Protein AF-0000000084847807 (afdb_homodimer)

pLDDT: mean 95.28, std 9.56, range [23.84, 98.94]

Sequence (864 aa):
MSSTANNNQDRSNLIPFSSRLREGRALALDVWTIYNALNLPPDCINLGQGYMNFAPPKWITEAAEQALNSVAPNHYSHPRGRIRLREAIKNFYDPLFNRSLNVDSEILITSGANEGMYSVLTAFLEQGDEVILFEPFFDQYLPSVTFNGGKPVYVPLHPPASHIKKPTSDDWTIDMDELRRAVTPRTKIIIVNTPHNPVGKVFTRKELQGIANIAEEFNLLVMSDEVYDSLVFDNKEHVRMANLPGMWDRTVTVGSAGKAFAATGWRIGWLIGPKNLIQPTLAATTRIVFCSVSPLQEAAAAGLEQANQRNFFQIQRNEYTERRTVLTDVFDKLGLRYTLPEGSYFILLDISNVEFPEDYPFPESVMGRGRDFRACWFMAMEIGVSSIPVSEFYCEEHANLGEAYARFAFCKDVDNLKAAAERFQKIKKYIKMSSTANNNQDRSNLIPFSSRLREGRALALDVWTIYNALNLPPDCINLGQGYMNFAPPKWITEAAEQALNSVAPNHYSHPRGRIRLREAIKNFYDPLFNRSLNVDSEILITSGANEGMYSVLTAFLEQGDEVILFEPFFDQYLPSVTFNGGKPVYVPLHPPASHIKKPTSDDWTIDMDELRRAVTPRTKIIIVNTPHNPVGKVFTRKELQGIANIAEEFNLLVMSDEVYDSLVFDNKEHVRMANLPGMWDRTVTVGSAGKAFAATGWRIGWLIGPKNLIQPTLAATTRIVFCSVSPLQEAAAAGLEQANQRNFFQIQRNEYTERRTVLTDVFDKLGLRYTLPEGSYFILLDISNVEFPEDYPFPESVMGRGRDFRACWFMAMEIGVSSIPVSEFYCEEHANLGEAYARFAFCKDVDNLKAAAERFQKIKKYIK

Solvent-accessible surface area (backbone atoms only — not comparable to full-atom values): 43338 Å² total; per-residue (Å²): 134,80,79,79,72,76,73,81,63,68,57,71,61,64,64,70,63,19,66,44,43,62,74,26,56,42,78,51,88,44,70,69,66,64,66,25,68,87,70,43,58,87,81,38,42,76,21,40,58,89,65,54,79,52,58,44,57,65,77,28,48,51,37,26,47,55,27,58,74,39,44,69,32,32,24,70,43,53,49,55,35,52,64,64,30,37,49,24,49,34,69,59,40,21,75,77,55,72,46,84,64,45,62,88,42,24,43,36,39,22,38,13,42,52,27,41,54,33,15,45,38,52,22,43,35,41,79,64,25,23,31,40,40,47,28,58,33,57,70,57,52,56,30,30,37,30,66,34,34,26,36,84,40,83,40,62,49,41,70,58,58,85,83,54,72,77,34,40,18,76,46,43,37,77,52,66,65,60,50,58,68,68,57,53,97,46,45,43,37,37,52,43,56,38,26,16,55,58,52,1,23,52,56,46,64,68,60,50,48,55,53,46,51,51,30,61,75,65,59,28,38,34,42,35,39,28,45,29,57,72,30,55,38,93,84,56,64,84,64,57,68,48,63,40,91,87,24,39,66,38,26,40,36,34,29,31,47,16,70,69,45,43,25,48,6,57,26,38,12,32,39,40,31,40,45,67,59,38,51,51,22,48,37,34,37,38,43,39,40,37,36,31,48,24,25,58,37,48,10,51,18,49,41,48,65,43,28,71,85,62,44,42,56,63,52,48,37,54,53,44,50,51,30,43,44,49,50,49,49,46,34,54,74,70,69,51,44,41,32,46,43,36,10,45,51,29,31,33,35,52,49,71,50,56,58,74,66,92,80,55,88,70,57,76,87,40,57,93,56,48,65,15,38,47,51,34,50,47,35,22,70,76,36,30,40,33,39,35,39,36,22,74,25,36,56,82,91,50,19,75,78,24,29,38,25,34,33,36,31,39,53,48,53,62,69,59,43,50,53,44,35,60,34,51,59,56,46,65,81,30,47,118,133,78,79,79,72,76,74,82,63,67,58,71,61,63,63,70,63,20,68,44,42,62,74,26,56,43,78,52,88,46,70,67,65,64,66,25,67,87,71,44,59,87,80,39,41,76,21,42,59,89,63,56,79,52,58,42,56,64,76,27,49,50,35,25,46,55,27,58,74,38,44,67,33,30,24,69,43,53,48,53,35,51,65,64,30,37,48,23,48,34,67,60,39,20,76,79,56,72,45,86,63,44,62,88,42,23,42,37,41,23,38,14,43,52,25,40,54,33,16,44,38,53,22,42,34,41,78,64,25,24,31,39,39,46,30,58,33,57,69,58,54,57,30,30,38,29,64,36,35,26,36,82,40,82,41,62,49,40,70,58,58,85,83,53,71,76,36,40,18,76,46,44,38,75,52,67,67,60,50,57,67,68,56,52,96,47,44,44,37,37,51,45,57,38,25,16,55,58,52,1,23,53,56,47,65,67,58,50,48,54,52,46,51,52,28,61,74,65,62,29,38,34,41,35,39,29,46,29,58,72,30,52,39,94,84,54,65,81,64,58,68,47,62,42,89,86,24,40,66,37,25,42,36,34,30,30,46,17,69,70,46,44,25,49,6,58,28,37,12,34,38,40,30,38,46,67,59,38,50,51,22,48,37,35,36,37,42,39,39,37,37,31,46,25,25,59,38,48,10,51,18,48,40,48,65,42,29,71,85,64,44,40,56,62,52,49,36,52,52,45,51,52,31,44,45,48,50,50,49,44,33,54,75,68,68,49,46,40,33,46,44,36,9,45,51,28,32,33,35,53,49,72,51,56,57,75,65,91,81,55,88,71,57,76,88,41,57,94,56,50,66,15,40,47,52,36,51,49,36,24,70,76,37,30,40,32,39,34,38,37,23,73,25,35,56,81,92,50,19,76,77,24,28,38,25,34,32,34,32,39,51,49,52,61,69,60,43,50,51,42,36,58,34,51,59,56,47,65,81,31,47,117

Secondary structure (DSSP, 8-state):
----------GGGSSPPPHHHHHTT-SS--HHHHT-GGGS-TT-EE-SS-S-SSPPPHHHHHHHHHHHTSSGGGSPPPTT--HHHHHHHHHHHHHHHTS---TTTSEEEESHHHHHHHHHHHHHPPTT-EEEEEES--TTHHHHHHHTT-EEEEEEPBPPPTT-SS-BGGGSB--HHHHHHH--TTEEEEEEESS-TTT-----HHHHHHHHHHHHHTT-EEEEE-TTTT-B-TT-----GGGSTT-GGGEEEEEEHHHHHT-GGG--EEEE--HHHHHHHHHHHHHHTSS--SHHHHHHHHHHHHHTTTTHHHHHHHHHHHHHHHHHHHHHHTT--EEB-SBTTEEEEE-TTB---TT----GGGTTS-HHHHHHHHHHHHT-EE-EEGGGGS-GGGHHHHTTEEEEE--S-HHHHHHHHHHHGGGGGGB-/----------GGGSSPPPHHHHHTT-SS--HHHHT-GGGS-TT-EE-SS-S-SSPPPHHHHHHHHHHHTSSGGGSPPPTT--HHHHHHHHHHHHHHHTS---TTTSEEEESHHHHHHHHHHHHHPPTT-EEEEEES--TTHHHHHHHTT-EEEEEEPBPPPTT-SS-BGGGSB--HHHHHHH--TTEEEEEEESS-TTT-----HHHHHHHHHHHHHTT-EEEEE-TTTT-B-TT-----GGGSTT-GGGEEEEEEHHHHHT-GGG--EEEE--HHHHHHHHHHHHHHTSS--SHHHHHHHHHHHHHTTTTHHHHHHHHHHHHHHHHHHHHHHTT--EEB-SBTTEEEEE-TTB---TT----GGGTTS-HHHHHHHHHHHHT-EE-EEGGGGS-GGGHHHHTTEEEEE--S-HHHHHHHHHHHGGGGGGB-

Foldseek 3Di:
DPPPPPVPPPPVPPDPDDCLCVQLVVPADALCNCQPCVNFPVLFQEQADFFEPDDFDPLLVVLLVVLVPDDVLQDDDQQQAHQLLLVLCQVLCCVVLVHRADSVFFKGKAQALLRLVLLLLLLWDDAAAEEEAEPLADSSVRSSQSVNNYHYFYFYFAAADPVPLAAALQSGHGDLVSVLVSDDLRHAEYEAEPVGPPSLDHDDPVRLVSVVVSCVVSVHAYEYECQFQLFFADPDHRDDSCNPPPRQQRYKYKYGLCQVGSNVVQRIIMIGGGRVSVVSSSVRRCVVPVHYNRSSSSSSSSCSNCCVVVVPSVVVNVQLVLLLCLQVVLCVVLSWHWHHRRTDFKIKTQCQFFADDPPPPDDPSQPPAALQSVSQSCCCHQLSYHWGQSLSSDPPVCSNSRSRITMGGSSYHNVSSNVSSVSCNRSSVGGD/DPPPPPVPPPPVPPDDDDCLCVQLVVPADALCNCQPCVNFPVLFQEQADAFEPDDFDPLLVVLLVVLVVDDVLQDDDQQQAHQLLLVLCQVLCCVVLVHRADSVFFKGKAQALLRLVLLLLLLWDDAAAEEEAEPLADSSVRSSQSVNNYHYFYFYFAAADPVPLAAALQSGHGDLVSVLVSDDLRHAEYEAEPVGPPSLDHDDPVRLVSVVVSCVVNVHAYEYECQFQLFFADPDHRDDSCNPPPRQQRYKYKYGLCQVGSNVVQRIIMIGGGRVSVVSSSVRRCVVPVHYNRSSSSSSSSCSNCCVVVVPSVVVNVQLVLLLCLQVVLCVVLSWHWHHRRTDFKIKTFCQFFADDPPPPDDPSQPPAAQQSVSQSCCCHQLSYHWGQSLSSDPPVCSNSRSRITMGGSSYHNVSSNVSSVSCNRSSVGGD

InterPro domains:
  IPR004838 Aminotransferases, class-I, pyridoxal-phosphate-binding site [PS00105] (256-269)
  IPR004839 Aminotransferase, class I/classII, large domain [PF00155] (43-423)
  IPR015421 Pyridoxal phosphate-dependent transferase, major domain [G3DSA:3.40.640.10] (62-315)
  IPR015422 Pyridoxal phosphate-dependent transferase, small domain [G3DSA:3.90.1150.10] (30-431)
  IPR015424 Pyridoxal phosphate-dependent transferase [SSF53383] (36-427)
  IPR051326 Kynurenine--oxoglutarate transaminase [PTHR43807] (27-429)

Structure (mmCIF, N/CA/C/O backbone):
data_AF-0000000084847807-model_v1
#
loop_
_entity.id
_entity.type
_entity.pdbx_description
1 polymer 'Aminotransferase class I/classII large domain-containing protein'
#
loop_
_atom_site.group_PDB
_atom_site.id
_atom_site.type_symbol
_atom_site.label_atom_id
_atom_site.label_alt_id
_atom_site.label_comp_id
_atom_site.label_asym_id
_atom_site.label_entity_id
_atom_site.label_seq_id
_atom_site.pdbx_PDB_ins_code
_atom_site.Cartn_x
_atom_site.Cartn_y
_atom_site.Cartn_z
_atom_site.occupancy
_atom_site.B_iso_or_equiv
_atom_site.auth_seq_id
_atom_site.auth_comp_id
_atom_site.auth_asym_id
_atom_site.auth_atom_id
_atom_site.pdbx_PDB_model_num
ATOM 1 N N . MET A 1 1 ? -44 29.891 -11.562 1 24.33 1 MET A N 1
ATOM 2 C CA . MET A 1 1 ? -44.312 28.578 -11 1 24.33 1 MET A CA 1
ATOM 3 C C . MET A 1 1 ? -43.281 27.547 -11.461 1 24.33 1 MET A C 1
ATOM 5 O O . MET A 1 1 ? -43.469 26.922 -12.523 1 24.33 1 MET A O 1
ATOM 9 N N . SER A 1 2 ? -42.031 27.859 -11.43 1 27.48 2 SER A N 1
ATOM 10 C CA . SER A 1 2 ? -40.875 27.203 -12.031 1 27.48 2 SER A CA 1
ATOM 11 C C . SER A 1 2 ? -40.719 25.781 -11.531 1 27.48 2 SER A C 1
ATOM 13 O O . SER A 1 2 ? -40.812 25.516 -10.336 1 27.48 2 SER A O 1
ATOM 15 N N . SER A 1 3 ? -41.156 24.719 -12.312 1 28.7 3 SER A N 1
ATOM 16 C CA . SER A 1 3 ? -41.25 23.281 -12.055 1 28.7 3 SER A CA 1
ATOM 17 C C . SER A 1 3 ? -39.969 22.75 -11.414 1 28.7 3 SER A C 1
ATOM 19 O O . SER A 1 3 ? -38.875 23 -11.914 1 28.7 3 SER A O 1
ATOM 21 N N . THR A 1 4 ? -39.844 22.594 -10.023 1 25.53 4 THR A N 1
ATOM 22 C CA . THR A 1 4 ? -38.938 21.797 -9.227 1 25.53 4 THR A CA 1
ATOM 23 C C . THR A 1 4 ? -38.75 20.406 -9.852 1 25.53 4 THR A C 1
ATOM 25 O O . THR A 1 4 ? -39.594 19.531 -9.68 1 25.53 4 THR A O 1
ATOM 28 N N . ALA A 1 5 ? -38.5 20.328 -11.227 1 32.69 5 ALA A N 1
ATOM 29 C CA . ALA A 1 5 ? -38.125 19.031 -11.773 1 32.69 5 ALA A CA 1
ATOM 30 C C . ALA A 1 5 ? -37.344 18.203 -10.766 1 32.69 5 ALA A C 1
ATOM 32 O O . ALA A 1 5 ? -36.25 18.609 -10.336 1 32.69 5 ALA A O 1
ATOM 33 N N . ASN A 1 6 ? -37.875 17.484 -9.742 1 35.97 6 ASN A N 1
ATOM 34 C CA . ASN A 1 6 ? -37.5 16.344 -8.93 1 35.97 6 ASN A CA 1
ATOM 35 C C . ASN A 1 6 ? -36.469 15.461 -9.633 1 35.97 6 ASN A C 1
ATOM 37 O O . ASN A 1 6 ? -36.844 14.57 -10.398 1 35.97 6 ASN A O 1
ATOM 41 N N . ASN A 1 7 ? -35.5 15.906 -10.344 1 41.59 7 ASN A N 1
ATOM 42 C CA . ASN A 1 7 ? -34.656 15.164 -11.281 1 41.59 7 ASN A CA 1
ATOM 43 C C . ASN A 1 7 ? -34.188 13.836 -10.688 1 41.59 7 ASN A C 1
ATOM 45 O O . ASN A 1 7 ? -33.469 13.812 -9.695 1 41.59 7 ASN A O 1
ATOM 49 N N . ASN A 1 8 ? -34.938 12.711 -10.742 1 50.25 8 ASN A N 1
ATOM 50 C CA . ASN A 1 8 ? -34.844 11.273 -10.539 1 50.25 8 ASN A CA 1
ATOM 51 C C . ASN A 1 8 ? -33.469 10.742 -10.938 1 50.25 8 ASN A C 1
ATOM 53 O O . ASN A 1 8 ? -33.312 10.109 -11.984 1 50.25 8 ASN A O 1
ATOM 57 N N . GLN A 1 9 ? -32.438 11.508 -10.875 1 61.62 9 GLN A N 1
ATOM 58 C CA . GLN A 1 9 ? -31.109 11.055 -11.266 1 61.62 9 GLN A CA 1
ATOM 59 C C . GLN A 1 9 ? -30.719 9.789 -10.508 1 61.62 9 GLN A C 1
ATOM 61 O O . GLN A 1 9 ? -30.984 9.672 -9.305 1 61.62 9 GLN A O 1
ATOM 66 N N . ASP A 1 10 ? -30.547 8.734 -11.219 1 78.06 10 ASP A N 1
ATOM 67 C CA . ASP A 1 10 ? -30 7.496 -10.672 1 78.06 10 ASP A CA 1
ATOM 68 C C . ASP A 1 10 ? -28.781 7.777 -9.797 1 78.06 10 ASP A C 1
ATOM 70 O O . ASP A 1 10 ? -27.688 8.062 -10.305 1 78.06 10 ASP A O 1
ATOM 74 N N . ARG A 1 11 ? -29 7.926 -8.516 1 86.19 11 ARG A N 1
ATOM 75 C CA . ARG A 1 11 ? -27.969 8.32 -7.57 1 86.19 11 ARG A CA 1
ATOM 76 C C . ARG A 1 11 ? -27.047 7.148 -7.242 1 86.19 11 ARG A C 1
ATOM 78 O O . ARG A 1 11 ? -26.109 7.289 -6.457 1 86.19 11 ARG A O 1
ATOM 85 N N . SER A 1 12 ? -27.312 5.98 -7.895 1 83.94 12 SER A N 1
ATOM 86 C CA . SER A 1 12 ? -26.5 4.797 -7.637 1 83.94 12 SER A CA 1
ATOM 87 C C . SER A 1 12 ? -25.25 4.793 -8.5 1 83.94 12 SER A C 1
ATOM 89 O O . SER A 1 12 ? -24.391 3.922 -8.344 1 83.94 12 SER A O 1
ATOM 91 N N . ASN A 1 13 ? -25.141 5.707 -9.352 1 87 13 ASN A N 1
ATOM 92 C CA . ASN A 1 13 ? -23.969 5.82 -10.227 1 87 13 ASN A CA 1
ATOM 93 C C . ASN A 1 13 ? -23.703 7.27 -10.625 1 87 13 ASN A C 1
ATOM 95 O O . ASN A 1 13 ? -23.594 7.578 -11.812 1 87 13 ASN A O 1
ATOM 99 N N . LEU A 1 14 ? -23.547 8.078 -9.648 1 90.56 14 LEU A N 1
ATOM 100 C CA . LEU A 1 14 ? -23.406 9.516 -9.859 1 90.56 14 LEU A CA 1
ATOM 101 C C . LEU A 1 14 ? -22.062 9.828 -10.531 1 90.56 14 LEU A C 1
ATOM 103 O O . LEU A 1 14 ? -22 10.703 -11.398 1 90.56 14 LEU A O 1
ATOM 107 N N . ILE A 1 15 ? -21.031 9.102 -10.133 1 92.5 15 ILE A N 1
ATOM 108 C CA . ILE A 1 15 ? -19.672 9.391 -10.602 1 92.5 15 ILE A CA 1
ATOM 109 C C . ILE A 1 15 ? -19.125 8.18 -11.359 1 92.5 15 ILE A C 1
ATOM 111 O O . ILE A 1 15 ? -18.922 7.117 -10.781 1 92.5 15 ILE A O 1
ATOM 115 N N . PRO A 1 16 ? -18.953 8.32 -12.641 1 93.31 16 PRO A N 1
ATOM 116 C CA . PRO A 1 16 ? -18.391 7.191 -13.375 1 93.31 16 PRO A CA 1
ATOM 117 C C . PRO A 1 16 ? -16.969 6.859 -12.945 1 93.31 16 PRO A C 1
ATOM 119 O O . PRO A 1 16 ? -16.172 7.766 -12.672 1 93.31 16 PRO A O 1
ATOM 122 N N . PHE A 1 17 ? -16.641 5.598 -12.797 1 94.25 17 PHE A N 1
ATOM 123 C CA . PHE A 1 17 ? -15.281 5.199 -12.477 1 94.25 17 PHE A CA 1
ATOM 124 C C . PHE A 1 17 ? -14.391 5.281 -13.719 1 94.25 17 PHE A C 1
ATOM 126 O O . PHE A 1 17 ? -14.891 5.43 -14.836 1 94.25 17 PHE A O 1
ATOM 133 N N . SER A 1 18 ? -13.133 5.242 -13.531 1 94.81 18 SER A N 1
ATOM 134 C CA . SER A 1 18 ? -12.117 5.434 -14.555 1 94.81 18 SER A CA 1
ATOM 135 C C . SER A 1 18 ? -12.133 4.293 -15.57 1 94.81 18 SER A C 1
ATOM 137 O O . SER A 1 18 ? -12.359 3.137 -15.203 1 94.81 18 SER A O 1
ATOM 139 N N . SER A 1 19 ? -11.789 4.527 -16.812 1 93.56 19 SER A N 1
ATOM 140 C CA . SER A 1 19 ? -11.711 3.549 -17.891 1 93.56 19 SER A CA 1
ATOM 141 C C . SER A 1 19 ? -10.617 2.518 -17.625 1 93.56 19 SER A C 1
ATOM 143 O O . SER A 1 19 ? -10.688 1.391 -18.125 1 93.56 19 SER A O 1
ATOM 145 N N . ARG A 1 20 ? -9.625 2.881 -16.828 1 92 20 ARG A N 1
ATOM 146 C CA . ARG A 1 20 ? -8.508 1.971 -16.594 1 92 20 ARG A CA 1
ATOM 147 C C . ARG A 1 20 ? -8.961 0.729 -15.836 1 92 20 ARG A C 1
ATOM 149 O O . ARG A 1 20 ? -8.336 -0.329 -15.93 1 92 20 ARG A O 1
ATOM 156 N N . LEU A 1 21 ? -10.062 0.876 -15.047 1 91.25 21 LEU A N 1
ATOM 157 C CA . LEU A 1 21 ? -10.586 -0.295 -14.352 1 91.25 21 LEU A CA 1
ATOM 158 C C . LEU A 1 21 ? -11.125 -1.323 -15.336 1 91.25 21 LEU A C 1
ATOM 160 O O . LEU A 1 21 ? -11.016 -2.529 -15.102 1 91.25 21 LEU A O 1
ATOM 164 N N . ARG A 1 22 ? -11.695 -0.838 -16.391 1 87.31 22 ARG A N 1
ATOM 165 C CA . ARG A 1 22 ? -12.172 -1.717 -17.453 1 87.31 22 ARG A CA 1
ATOM 166 C C . ARG A 1 22 ? -11.016 -2.316 -18.234 1 87.31 22 ARG A C 1
ATOM 168 O O . ARG A 1 22 ? -10.984 -3.523 -18.484 1 87.31 22 ARG A O 1
ATOM 175 N N . GLU A 1 23 ? -10.086 -1.488 -18.562 1 85.81 23 GLU A N 1
ATOM 176 C CA . GLU A 1 23 ? -8.93 -1.918 -19.328 1 85.81 23 GLU A CA 1
ATOM 177 C C . GLU A 1 23 ? -8.117 -2.967 -18.578 1 85.81 23 GLU A C 1
ATOM 179 O O . GLU A 1 23 ? -7.555 -3.879 -19.188 1 85.81 23 GLU A O 1
ATOM 184 N N . GLY A 1 24 ? -8.141 -2.838 -17.328 1 85.19 24 GLY A N 1
ATOM 185 C CA . GLY A 1 24 ? -7.406 -3.773 -16.5 1 85.19 24 GLY A CA 1
ATOM 186 C C . GLY A 1 24 ? -8.227 -4.984 -16.094 1 85.19 24 GLY A C 1
ATOM 187 O O . GLY A 1 24 ? -7.766 -5.82 -15.312 1 85.19 24 GLY A O 1
ATOM 188 N N . ARG A 1 25 ? -9.461 -5.113 -16.516 1 82.31 25 ARG A N 1
ATOM 189 C CA . ARG A 1 25 ? -10.383 -6.184 -16.156 1 82.31 25 ARG A CA 1
ATOM 190 C C . ARG A 1 25 ? -10.547 -6.285 -14.648 1 82.31 25 ARG A C 1
ATOM 192 O O . ARG A 1 25 ? -10.641 -7.383 -14.102 1 82.31 25 ARG A O 1
ATOM 199 N N . ALA A 1 26 ? -10.578 -5.129 -14.07 1 81.19 26 ALA A N 1
ATOM 200 C CA . ALA A 1 26 ? -10.531 -5.113 -12.617 1 81.19 26 ALA A CA 1
ATOM 201 C C . ALA A 1 26 ? -11.938 -5.191 -12.023 1 81.19 26 ALA A C 1
ATOM 203 O O . ALA A 1 26 ? -12.094 -5.445 -10.82 1 81.19 26 ALA A O 1
ATOM 204 N N . LEU A 1 27 ? -12.953 -5.066 -12.859 1 79.94 27 LEU A N 1
ATOM 205 C CA . LEU A 1 27 ? -14.32 -5.074 -12.367 1 79.94 27 LEU A CA 1
ATOM 206 C C . LEU A 1 27 ? -14.977 -6.43 -12.602 1 79.94 27 LEU A C 1
ATOM 208 O O . LEU A 1 27 ? -16.047 -6.707 -12.062 1 79.94 27 LEU A O 1
ATOM 212 N N . ALA A 1 28 ? -14.258 -7.219 -13.375 1 74.25 28 ALA A N 1
ATOM 213 C CA . ALA A 1 28 ? -14.773 -8.57 -13.609 1 74.25 28 ALA A CA 1
ATOM 214 C C . ALA A 1 28 ? -14.633 -9.438 -12.367 1 74.25 28 ALA A C 1
ATOM 216 O O . ALA A 1 28 ? -13.75 -9.195 -11.531 1 74.25 28 ALA A O 1
ATOM 217 N N . LEU A 1 29 ? -15.609 -10.273 -12.258 1 77.31 29 LEU A N 1
ATOM 218 C CA . LEU A 1 29 ? -15.492 -11.242 -11.18 1 77.31 29 LEU A CA 1
ATOM 219 C C . LEU A 1 29 ? -14.227 -12.078 -11.336 1 77.31 29 LEU A C 1
ATOM 221 O O . LEU A 1 29 ? -14.086 -12.82 -12.312 1 77.31 29 LEU A O 1
ATOM 225 N N . ASP A 1 30 ? -13.336 -11.961 -10.484 1 78.31 30 ASP A N 1
ATOM 226 C CA . ASP A 1 30 ? -12.047 -12.625 -10.617 1 78.31 30 ASP A CA 1
ATOM 227 C C . ASP A 1 30 ? -12.133 -14.086 -10.172 1 78.31 30 ASP A C 1
ATOM 229 O O . ASP A 1 30 ? -13.078 -14.477 -9.492 1 78.31 30 ASP A O 1
ATOM 233 N N . VAL A 1 31 ? -11.203 -14.836 -10.562 1 85.38 31 VAL A N 1
ATOM 234 C CA . VAL A 1 31 ? -11.156 -16.281 -10.328 1 85.38 31 VAL A CA 1
ATOM 235 C C . VAL A 1 31 ? -11.125 -16.547 -8.828 1 85.38 31 VAL A C 1
ATOM 237 O O . VAL A 1 31 ? -11.695 -17.547 -8.359 1 85.38 31 VAL A O 1
ATOM 240 N N . TRP A 1 32 ? -10.516 -15.68 -8.047 1 81.88 32 TRP A N 1
ATOM 241 C CA . TRP A 1 32 ? -10.391 -15.859 -6.602 1 81.88 32 TRP A CA 1
ATOM 242 C C . TRP A 1 32 ? -11.75 -15.742 -5.922 1 81.88 32 TRP A C 1
ATOM 244 O O . TRP A 1 32 ? -12.016 -16.422 -4.93 1 81.88 32 TRP A O 1
ATOM 254 N N . THR A 1 33 ? -12.555 -14.859 -6.473 1 80.25 33 THR A N 1
ATOM 255 C CA . THR A 1 33 ? -13.922 -14.711 -5.984 1 80.25 33 THR A CA 1
ATOM 256 C C . THR A 1 33 ? -14.773 -15.891 -6.41 1 80.25 33 THR A C 1
ATOM 258 O O . THR A 1 33 ? -15.555 -16.422 -5.609 1 80.25 33 THR A O 1
ATOM 261 N N . ILE A 1 34 ? -14.617 -16.328 -7.598 1 86.44 34 ILE A N 1
ATOM 262 C CA . ILE A 1 34 ? -15.414 -17.422 -8.148 1 86.44 34 ILE A CA 1
ATOM 263 C C . ILE A 1 34 ? -15.141 -18.703 -7.355 1 86.44 34 ILE A C 1
ATOM 265 O O . ILE A 1 34 ? -16.078 -19.406 -6.965 1 86.44 34 ILE A O 1
ATOM 269 N N . TYR A 1 35 ? -13.914 -18.922 -7.051 1 90.44 35 TYR A N 1
ATOM 270 C CA . TYR A 1 35 ? -13.531 -20.188 -6.426 1 90.44 35 TYR A CA 1
ATOM 271 C C . TYR A 1 35 ? -13.25 -19.984 -4.938 1 90.44 35 TYR A C 1
ATOM 273 O O . TYR A 1 35 ? -12.523 -20.781 -4.332 1 90.44 35 TYR A O 1
ATOM 281 N N . ASN A 1 36 ? -13.828 -18.938 -4.457 1 84.94 36 ASN A N 1
ATOM 282 C CA . ASN A 1 36 ? -13.758 -18.703 -3.02 1 84.94 36 ASN A CA 1
ATOM 283 C C . ASN A 1 36 ? -14.469 -19.797 -2.234 1 84.94 36 ASN A C 1
ATOM 285 O O . ASN A 1 36 ? -15.469 -20.344 -2.695 1 84.94 36 ASN A O 1
ATOM 289 N N . ALA A 1 37 ? -14.031 -20.016 -1.031 1 79 37 ALA A N 1
ATOM 290 C CA . ALA A 1 37 ? -14.578 -21.062 -0.17 1 79 37 ALA A CA 1
ATOM 291 C C . ALA A 1 37 ? -16.078 -20.844 0.069 1 79 37 ALA A C 1
ATOM 293 O O . ALA A 1 37 ? -16.828 -21.812 0.249 1 79 37 ALA A O 1
ATOM 294 N N . LEU A 1 38 ? -16.469 -19.641 -0.014 1 78 38 LEU A N 1
ATOM 295 C CA . LEU A 1 38 ? -17.875 -19.312 0.257 1 78 38 LEU A CA 1
ATOM 296 C C . LEU A 1 38 ? -18.766 -19.797 -0.879 1 78 38 LEU A C 1
ATOM 298 O O . LEU A 1 38 ? -19.984 -19.953 -0.695 1 78 38 LEU A O 1
ATOM 302 N N . ASN A 1 39 ? -18.188 -20 -2.035 1 87.56 39 ASN A N 1
ATOM 303 C CA . ASN A 1 39 ? -18.953 -20.391 -3.211 1 87.56 39 ASN A CA 1
ATOM 304 C C . ASN A 1 39 ? -18.906 -21.906 -3.422 1 87.56 39 ASN A C 1
ATOM 306 O O . ASN A 1 39 ? -19.562 -22.438 -4.32 1 87.56 39 ASN A O 1
ATOM 310 N N . LEU A 1 40 ? -18.141 -22.594 -2.57 1 92.19 40 LEU A N 1
ATOM 311 C CA . LEU A 1 40 ? -17.922 -24.031 -2.707 1 92.19 40 LEU A CA 1
ATOM 312 C C . LEU A 1 40 ? -18.469 -24.781 -1.501 1 92.19 40 LEU A C 1
ATOM 314 O O . LEU A 1 40 ? -18.797 -24.172 -0.481 1 92.19 40 LEU A O 1
ATOM 318 N N . PRO A 1 41 ? -18.609 -26.062 -1.647 1 93 41 PRO A N 1
ATOM 319 C CA . PRO A 1 41 ? -19.031 -26.812 -0.468 1 93 41 PRO A CA 1
ATOM 320 C C . PRO A 1 41 ? -18.125 -26.594 0.739 1 93 41 PRO A C 1
ATOM 322 O O . PRO A 1 41 ? -16.906 -26.5 0.588 1 93 41 PRO A O 1
ATOM 325 N N . PRO A 1 42 ? -18.656 -26.531 1.866 1 92.12 42 PRO A N 1
ATOM 326 C CA . PRO A 1 42 ? -17.906 -26.172 3.07 1 92.12 42 PRO A CA 1
ATOM 327 C C . PRO A 1 42 ? -16.75 -27.141 3.334 1 92.12 42 PRO A C 1
ATOM 329 O O . PRO A 1 42 ? -15.758 -26.766 3.973 1 92.12 42 PRO A O 1
ATOM 332 N N . ASP A 1 43 ? -16.922 -28.328 2.834 1 94.12 43 ASP A N 1
ATOM 333 C CA . ASP A 1 43 ? -15.883 -29.297 3.143 1 94.12 43 ASP A CA 1
ATOM 334 C C . ASP A 1 43 ? -14.875 -29.422 1.996 1 94.12 43 ASP A C 1
ATOM 336 O O . ASP A 1 43 ? -14 -30.281 2.021 1 94.12 43 ASP A O 1
ATOM 340 N N . CYS A 1 44 ? -15.078 -28.578 0.998 1 96.31 44 CYS A N 1
ATOM 341 C CA . CYS A 1 44 ? -14.141 -28.578 -0.117 1 96.31 44 CYS A CA 1
ATOM 342 C C . CYS A 1 44 ? -12.742 -28.188 0.348 1 96.31 44 CYS A C 1
ATOM 344 O O . CYS A 1 44 ? -12.578 -27.219 1.082 1 96.31 44 CYS A O 1
ATOM 346 N N . ILE A 1 45 ? -11.75 -29.016 0.01 1 96.88 45 ILE A N 1
ATOM 347 C CA . ILE A 1 45 ? -10.367 -28.688 0.338 1 96.88 45 ILE A CA 1
ATOM 348 C C . ILE A 1 45 ? -9.82 -27.688 -0.666 1 96.88 45 ILE A C 1
ATOM 350 O O . ILE A 1 45 ? -9.836 -27.922 -1.874 1 96.88 45 ILE A O 1
ATOM 354 N N . ASN A 1 46 ? -9.375 -26.594 -0.187 1 95.06 46 ASN A N 1
ATOM 355 C CA . ASN A 1 46 ? -8.922 -25.484 -1.039 1 95.06 46 ASN A CA 1
ATOM 356 C C . ASN A 1 46 ? -7.453 -25.641 -1.419 1 95.06 46 ASN A C 1
ATOM 358 O O . ASN A 1 46 ? -6.566 -25.359 -0.611 1 95.06 46 ASN A O 1
ATOM 362 N N . LEU A 1 47 ? -7.188 -25.984 -2.611 1 96.94 47 LEU A N 1
ATOM 363 C CA . LEU A 1 47 ? -5.824 -26.031 -3.129 1 96.94 47 LEU A CA 1
ATOM 364 C C . LEU A 1 47 ? -5.633 -25 -4.242 1 96.94 47 LEU A C 1
ATOM 366 O O . LEU A 1 47 ? -4.648 -25.062 -4.984 1 96.94 47 LEU A O 1
ATOM 370 N N . GLY A 1 48 ? -6.652 -24.156 -4.371 1 94.06 48 GLY A N 1
ATOM 371 C CA . GLY A 1 48 ? -6.547 -23.109 -5.359 1 94.06 48 GLY A CA 1
ATOM 372 C C . GLY A 1 48 ? -5.723 -21.922 -4.879 1 94.06 48 GLY A C 1
ATOM 373 O O . GLY A 1 48 ? -4.93 -21.359 -5.641 1 94.06 48 GLY A O 1
ATOM 374 N N . GLN A 1 49 ? -5.879 -21.562 -3.674 1 88.06 49 GLN A N 1
ATOM 375 C CA . GLN A 1 49 ? -5.223 -20.391 -3.125 1 88.06 49 GLN A CA 1
ATOM 376 C C . GLN A 1 49 ? -3.771 -20.688 -2.762 1 88.06 49 GLN A C 1
ATOM 378 O O . GLN A 1 49 ? -3.469 -21.734 -2.197 1 88.06 49 GLN A O 1
ATOM 383 N N . GLY A 1 50 ? -2.959 -19.734 -3.039 1 90.38 50 GLY A N 1
ATOM 384 C CA . GLY A 1 50 ? -1.524 -19.906 -2.871 1 90.38 50 GLY A CA 1
ATOM 385 C C . GLY A 1 50 ? -1.005 -19.344 -1.561 1 90.38 50 GLY A C 1
ATOM 386 O O . GLY A 1 50 ? -0.035 -18.578 -1.545 1 90.38 50 GLY A O 1
ATOM 387 N N . TYR A 1 51 ? -1.715 -19.625 -0.429 1 90.94 51 TYR A N 1
ATOM 388 C CA . TYR A 1 51 ? -1.154 -19.297 0.876 1 90.94 51 TYR A CA 1
ATOM 389 C C . TYR A 1 51 ? -1.366 -20.438 1.867 1 90.94 51 TYR A C 1
ATOM 391 O O . TYR A 1 51 ? -2.248 -21.281 1.677 1 90.94 51 TYR A O 1
ATOM 399 N N . MET A 1 52 ? -0.528 -20.516 2.875 1 96.75 52 MET A N 1
ATOM 400 C CA . MET A 1 52 ? -0.364 -21.656 3.781 1 96.75 52 MET A CA 1
ATOM 401 C C . MET A 1 52 ? -1.518 -21.719 4.777 1 96.75 52 MET A C 1
ATOM 403 O O . MET A 1 52 ? -2.172 -20.719 5.047 1 96.75 52 MET A O 1
ATOM 407 N N . ASN A 1 53 ? -1.77 -22.891 5.254 1 96.25 53 ASN A N 1
ATOM 408 C CA . ASN A 1 53 ? -2.732 -23.094 6.332 1 96.25 53 ASN A CA 1
ATOM 409 C C . ASN A 1 53 ? -2.037 -23.375 7.66 1 96.25 53 ASN A C 1
ATOM 411 O O . ASN A 1 53 ? -2.605 -24.016 8.539 1 96.25 53 ASN A O 1
ATOM 415 N N . PHE A 1 54 ? -0.788 -23.016 7.777 1 97.44 54 PHE A N 1
ATOM 416 C CA . PHE A 1 54 ? 0 -23.094 9 1 97.44 54 PHE A CA 1
ATOM 417 C C . PHE A 1 54 ? 0.672 -21.766 9.305 1 97.44 54 PHE A C 1
ATOM 419 O O . PHE A 1 54 ? 0.751 -20.891 8.438 1 97.44 54 PHE A O 1
ATOM 426 N N . ALA A 1 55 ? 1.15 -21.578 10.508 1 97.62 55 ALA A N 1
ATOM 427 C CA . ALA A 1 55 ? 1.659 -20.312 11 1 97.62 55 ALA A CA 1
ATOM 428 C C . ALA A 1 55 ? 3.105 -20.094 10.57 1 97.62 55 ALA A C 1
ATOM 430 O O . ALA A 1 55 ? 3.809 -21.047 10.227 1 97.62 55 ALA A O 1
ATOM 431 N N . PRO A 1 56 ? 3.555 -18.781 10.539 1 98.31 56 PRO A N 1
ATOM 432 C CA . PRO A 1 56 ? 4.992 -18.531 10.43 1 98.31 56 PRO A CA 1
ATOM 433 C C . PRO A 1 56 ? 5.785 -19.125 11.586 1 98.31 56 PRO A C 1
ATOM 435 O O . PRO A 1 56 ? 5.211 -19.453 12.633 1 98.31 56 PRO A O 1
ATOM 438 N N . PRO A 1 57 ? 7.09 -19.266 11.391 1 98.38 57 PRO A N 1
ATOM 439 C CA . PRO A 1 57 ? 7.906 -19.781 12.492 1 98.38 57 PRO A CA 1
ATOM 440 C C . PRO A 1 57 ? 7.77 -18.953 13.766 1 98.38 57 PRO A C 1
ATOM 442 O O . PRO A 1 57 ? 7.703 -17.719 13.695 1 98.38 57 PRO A O 1
ATOM 445 N N . LYS A 1 58 ? 7.812 -19.641 14.875 1 98.25 58 LYS A N 1
ATOM 446 C CA . LYS A 1 58 ? 7.578 -19 16.172 1 98.25 58 LYS A CA 1
ATOM 447 C C . LYS A 1 58 ? 8.641 -17.938 16.453 1 98.25 58 LYS A C 1
ATOM 449 O O . LYS A 1 58 ? 8.328 -16.875 17 1 98.25 58 LYS A O 1
ATOM 454 N N . TRP A 1 59 ? 9.906 -18.234 16.094 1 98.19 59 TRP A N 1
ATOM 455 C CA . TRP A 1 59 ? 10.984 -17.297 16.391 1 98.19 59 TRP A CA 1
ATOM 456 C C . TRP A 1 59 ? 10.805 -15.984 15.625 1 98.19 59 TRP A C 1
ATOM 458 O O . TRP A 1 59 ? 11.297 -14.938 16.047 1 98.19 59 TRP A O 1
ATOM 468 N N . ILE A 1 60 ? 10.109 -16.016 14.547 1 98.69 60 ILE A N 1
ATOM 469 C CA . ILE A 1 60 ? 9.844 -14.812 13.766 1 98.69 60 ILE A CA 1
ATOM 470 C C . ILE A 1 60 ? 8.664 -14.055 14.375 1 98.69 60 ILE A C 1
ATOM 472 O O . ILE A 1 60 ? 8.727 -12.828 14.547 1 98.69 60 ILE A O 1
ATOM 476 N N . THR A 1 61 ? 7.52 -14.75 14.773 1 98.56 61 THR A N 1
ATOM 477 C CA . THR A 1 61 ? 6.375 -14.07 15.375 1 98.56 61 THR A CA 1
ATOM 478 C C . THR A 1 61 ? 6.75 -13.477 16.734 1 98.56 61 THR A C 1
ATOM 480 O O . THR A 1 61 ? 6.234 -12.43 17.125 1 98.56 61 THR A O 1
ATOM 483 N N . GLU A 1 62 ? 7.719 -14.055 17.422 1 98.44 62 GLU A N 1
ATOM 484 C CA . GLU A 1 62 ? 8.211 -13.508 18.688 1 98.44 62 GLU A CA 1
ATOM 485 C C . GLU A 1 62 ? 8.898 -12.164 18.484 1 98.44 62 GLU A C 1
ATOM 487 O O . GLU A 1 62 ? 8.773 -11.258 19.312 1 98.44 62 GLU A O 1
ATOM 492 N N . ALA A 1 63 ? 9.625 -12.047 17.391 1 98.56 63 ALA A N 1
ATOM 493 C CA . ALA A 1 63 ? 10.258 -10.773 17.062 1 98.56 63 ALA A CA 1
ATOM 494 C C . ALA A 1 63 ? 9.211 -9.695 16.781 1 98.56 63 ALA A C 1
ATOM 496 O O . ALA A 1 63 ? 9.414 -8.523 17.109 1 98.56 63 ALA A O 1
ATOM 497 N N . ALA A 1 64 ? 8.133 -10.078 16.172 1 98.56 64 ALA A N 1
ATOM 498 C CA . ALA A 1 64 ? 7.023 -9.156 15.969 1 98.56 64 ALA A CA 1
ATOM 499 C C . ALA A 1 64 ? 6.445 -8.688 17.297 1 98.56 64 ALA A C 1
ATOM 501 O O . ALA A 1 64 ? 6.148 -7.5 17.469 1 98.56 64 ALA A O 1
ATOM 502 N N . GLU A 1 65 ? 6.215 -9.633 18.203 1 98.38 65 GLU A N 1
ATOM 503 C CA . GLU A 1 65 ? 5.684 -9.297 19.531 1 98.38 65 GLU A CA 1
ATOM 504 C C . GLU A 1 65 ? 6.605 -8.328 20.266 1 98.38 65 GLU A C 1
ATOM 506 O O . GLU A 1 65 ? 6.141 -7.375 20.891 1 98.38 65 GLU A O 1
ATOM 511 N N . GLN A 1 66 ? 7.898 -8.578 20.156 1 98.31 66 GLN A N 1
ATOM 512 C CA . GLN A 1 66 ? 8.867 -7.684 20.766 1 98.31 66 GLN A CA 1
ATOM 513 C C . GLN A 1 66 ? 8.773 -6.281 20.188 1 98.31 66 GLN A C 1
ATOM 515 O O . GLN A 1 66 ? 8.836 -5.289 20.906 1 98.31 66 GLN A O 1
ATOM 520 N N . ALA A 1 67 ? 8.633 -6.203 18.891 1 98.5 67 ALA A N 1
ATOM 521 C CA . ALA A 1 67 ? 8.523 -4.922 18.188 1 98.5 67 ALA A CA 1
ATOM 522 C C . ALA A 1 67 ? 7.277 -4.16 18.656 1 98.5 67 ALA A C 1
ATOM 524 O O . ALA A 1 67 ? 7.324 -2.943 18.844 1 98.5 67 ALA A O 1
ATOM 525 N N . LEU A 1 68 ? 6.164 -4.871 18.844 1 98.31 68 LEU A N 1
ATOM 526 C CA . LEU A 1 68 ? 4.895 -4.266 19.25 1 98.31 68 LEU A CA 1
ATOM 527 C C . LEU A 1 68 ? 4.988 -3.688 20.656 1 98.31 68 LEU A C 1
ATOM 529 O O . LEU A 1 68 ? 4.219 -2.797 21.016 1 98.31 68 LEU A O 1
ATOM 533 N N . ASN A 1 69 ? 5.914 -4.184 21.406 1 97.44 69 ASN A N 1
ATOM 534 C CA . ASN A 1 69 ? 6.035 -3.764 22.797 1 97.44 69 ASN A CA 1
ATOM 535 C C . ASN A 1 69 ? 7.098 -2.684 22.969 1 97.44 69 ASN A C 1
ATOM 537 O O . ASN A 1 69 ? 7.473 -2.346 24.094 1 97.44 69 ASN A O 1
ATOM 541 N N . SER A 1 70 ? 7.617 -2.145 21.891 1 97 70 SER A N 1
ATOM 542 C CA . SER A 1 70 ? 8.469 -0.96 21.859 1 97 70 SER A CA 1
ATOM 543 C C . SER A 1 70 ? 7.754 0.211 21.188 1 97 70 SER A C 1
ATOM 545 O O . SER A 1 70 ? 6.75 0.022 20.5 1 97 70 SER A O 1
ATOM 547 N N . VAL A 1 71 ? 8.203 1.423 21.391 1 97.44 71 VAL A N 1
ATOM 548 C CA . VAL A 1 71 ? 7.492 2.605 20.906 1 97.44 71 VAL A CA 1
ATOM 549 C C . VAL A 1 71 ? 7.766 2.799 19.422 1 97.44 71 VAL A C 1
ATOM 551 O O . VAL A 1 71 ? 6.832 2.842 18.609 1 97.44 71 VAL A O 1
ATOM 554 N N . ALA A 1 72 ? 9.016 2.771 18.969 1 96.19 72 ALA A N 1
ATOM 555 C CA . ALA A 1 72 ? 9.445 3.232 17.641 1 96.19 72 ALA A CA 1
ATOM 556 C C . ALA A 1 72 ? 8.844 2.371 16.547 1 96.19 72 ALA A C 1
ATOM 558 O O . ALA A 1 72 ? 8.328 2.895 15.547 1 96.19 72 ALA A O 1
ATOM 559 N N . PRO A 1 73 ? 8.773 1.043 16.719 1 97.88 73 PRO A N 1
ATOM 560 C CA . PRO A 1 73 ? 8.258 0.218 15.625 1 97.88 73 PRO A CA 1
ATOM 561 C C . PRO A 1 73 ? 6.766 0.424 15.375 1 97.88 73 PRO A C 1
ATOM 563 O O . PRO A 1 73 ? 6.254 0.035 14.328 1 97.88 73 PRO A O 1
ATOM 566 N N . ASN A 1 74 ? 6.078 0.997 16.359 1 98.38 74 ASN A N 1
ATOM 567 C CA . ASN A 1 74 ? 4.641 1.186 16.203 1 98.38 74 ASN A CA 1
ATOM 568 C C . ASN A 1 74 ? 4.324 2.459 15.422 1 98.38 74 ASN A C 1
ATOM 570 O O . ASN A 1 74 ? 3.164 2.721 15.102 1 98.38 74 ASN A O 1
ATOM 574 N N . HIS A 1 75 ? 5.301 3.248 15.07 1 97.44 75 HIS A N 1
ATOM 575 C CA . HIS A 1 75 ? 5.098 4.496 14.344 1 97.44 75 HIS A CA 1
ATOM 576 C C . HIS A 1 75 ? 5.785 4.461 12.984 1 97.44 75 HIS A C 1
ATOM 578 O O . HIS A 1 75 ? 6.43 3.467 12.633 1 97.44 75 HIS A O 1
ATOM 584 N N . TYR A 1 76 ? 5.617 5.504 12.188 1 95.38 76 TYR A N 1
ATOM 585 C CA . TYR A 1 76 ? 6.133 5.578 10.828 1 95.38 76 TYR A CA 1
ATOM 586 C C . TYR A 1 76 ? 7.602 5.176 10.773 1 95.38 76 TYR A C 1
ATOM 588 O O . TYR A 1 76 ? 8.398 5.602 11.617 1 95.38 76 TYR A O 1
ATOM 596 N N . SER A 1 77 ? 7.91 4.355 9.859 1 94.81 77 SER A N 1
ATOM 597 C CA . SER A 1 77 ? 9.312 4.145 9.508 1 94.81 77 SER A CA 1
ATOM 598 C C . SER A 1 77 ? 9.734 5.066 8.367 1 94.81 77 SER A C 1
ATOM 600 O O . SER A 1 77 ? 8.906 5.746 7.77 1 94.81 77 SER A O 1
ATOM 602 N N . HIS A 1 78 ? 11.055 5.102 8.219 1 93.31 78 HIS A N 1
ATOM 603 C CA . HIS A 1 78 ? 11.531 5.719 6.98 1 93.31 78 HIS A CA 1
ATOM 604 C C . HIS A 1 78 ? 10.836 5.121 5.762 1 93.31 78 HIS A C 1
ATOM 606 O O . HIS A 1 78 ? 10.609 3.908 5.703 1 93.31 78 HIS A O 1
ATOM 612 N N . PRO A 1 79 ? 10.477 5.953 4.766 1 94.81 79 PRO A N 1
ATOM 613 C CA . PRO A 1 79 ? 9.773 5.426 3.594 1 94.81 79 PRO A CA 1
ATOM 614 C C . PRO A 1 79 ? 10.531 4.285 2.914 1 94.81 79 PRO A C 1
ATOM 616 O O . PRO A 1 79 ? 9.906 3.396 2.326 1 94.81 79 PRO A O 1
ATOM 619 N N . ARG A 1 80 ? 11.836 4.25 3.025 1 96.5 80 ARG A N 1
ATOM 620 C CA . ARG A 1 80 ? 12.656 3.193 2.447 1 96.5 80 ARG A CA 1
ATOM 621 C C . ARG A 1 80 ? 12.508 1.895 3.232 1 96.5 80 ARG A C 1
ATOM 623 O O . ARG A 1 80 ? 12.875 0.822 2.744 1 96.5 80 ARG A O 1
ATOM 630 N N . GLY A 1 81 ? 12.023 1.98 4.41 1 97.81 81 GLY A N 1
ATOM 631 C CA . GLY A 1 81 ? 11.898 0.846 5.312 1 97.81 81 GLY A CA 1
ATOM 632 C C . GLY A 1 81 ? 12.781 0.96 6.539 1 97.81 81 GLY A C 1
ATOM 633 O O . GLY A 1 81 ? 13.656 1.824 6.602 1 97.81 81 GLY A O 1
ATOM 634 N N . ARG A 1 82 ? 12.539 0.176 7.508 1 98.12 82 ARG A N 1
ATOM 635 C CA . ARG A 1 82 ? 13.32 0.165 8.734 1 98.12 82 ARG A CA 1
ATOM 636 C C . ARG A 1 82 ? 14.742 -0.323 8.477 1 98.12 82 ARG A C 1
ATOM 638 O O . ARG A 1 82 ? 14.953 -1.25 7.691 1 98.12 82 ARG A O 1
ATOM 645 N N . ILE A 1 83 ? 15.656 0.216 9.125 1 98.06 83 ILE A N 1
ATOM 646 C CA . ILE A 1 83 ? 17.062 -0.012 8.859 1 98.06 83 ILE A CA 1
ATOM 647 C C . ILE A 1 83 ? 17.422 -1.461 9.18 1 98.06 83 ILE A C 1
ATOM 649 O O . ILE A 1 83 ? 18.25 -2.072 8.492 1 98.06 83 ILE A O 1
ATOM 653 N N . ARG A 1 84 ? 16.844 -2.047 10.234 1 98.75 84 ARG A N 1
ATOM 654 C CA . ARG A 1 84 ? 17.156 -3.424 10.594 1 98.75 84 ARG A CA 1
ATOM 655 C C . ARG A 1 84 ? 16.828 -4.383 9.453 1 98.75 84 ARG A C 1
ATOM 657 O O . ARG A 1 84 ? 17.625 -5.281 9.148 1 98.75 84 ARG A O 1
ATOM 664 N N . LEU A 1 85 ? 15.648 -4.188 8.812 1 98.94 85 LEU A N 1
ATOM 665 C CA . LEU A 1 85 ? 15.273 -5.074 7.719 1 98.94 85 LEU A CA 1
ATOM 666 C C . LEU A 1 85 ? 16.172 -4.852 6.508 1 98.94 85 LEU A C 1
ATOM 668 O O . LEU A 1 85 ? 16.578 -5.809 5.848 1 98.94 85 LEU A O 1
ATOM 672 N N . ARG A 1 86 ? 16.484 -3.607 6.172 1 98.88 86 ARG A N 1
ATOM 673 C CA . ARG A 1 86 ? 17.375 -3.338 5.043 1 98.88 86 ARG A CA 1
ATOM 674 C C . ARG A 1 86 ? 18.75 -3.967 5.262 1 98.88 86 ARG A C 1
ATOM 676 O O . ARG A 1 86 ? 19.328 -4.543 4.34 1 98.88 86 ARG A O 1
ATOM 683 N N . GLU A 1 87 ? 19.219 -3.889 6.508 1 98.94 87 GLU A N 1
ATOM 684 C CA . GLU A 1 87 ? 20.5 -4.523 6.844 1 98.94 87 GLU A CA 1
ATOM 685 C C . GLU A 1 87 ? 20.391 -6.043 6.758 1 98.94 87 GLU A C 1
ATOM 687 O O . GLU A 1 87 ? 21.312 -6.703 6.277 1 98.94 87 GLU A O 1
ATOM 692 N N . ALA A 1 88 ? 19.312 -6.598 7.27 1 98.94 88 ALA A N 1
ATOM 693 C CA . ALA A 1 88 ? 19.109 -8.039 7.188 1 98.94 88 ALA A CA 1
ATOM 694 C C . ALA A 1 88 ? 19.078 -8.508 5.734 1 98.94 88 ALA A C 1
ATOM 696 O O . ALA A 1 88 ? 19.641 -9.547 5.402 1 98.94 88 ALA A O 1
ATOM 697 N N . ILE A 1 89 ? 18.438 -7.727 4.863 1 98.94 89 ILE A N 1
ATOM 698 C CA . ILE A 1 89 ? 18.375 -8.039 3.439 1 98.94 89 ILE A CA 1
ATOM 699 C C . ILE A 1 89 ? 19.766 -7.969 2.83 1 98.94 89 ILE A C 1
ATOM 701 O O . ILE A 1 89 ? 20.188 -8.883 2.111 1 98.94 89 ILE A O 1
ATOM 705 N N . LYS A 1 90 ? 20.453 -6.891 3.145 1 98.88 90 LYS A N 1
ATOM 706 C CA . LYS A 1 90 ? 21.828 -6.766 2.656 1 98.88 90 LYS A CA 1
ATOM 707 C C . LYS A 1 90 ? 22.656 -7.988 3.035 1 98.88 90 LYS A C 1
ATOM 709 O O . LYS A 1 90 ? 23.25 -8.625 2.17 1 98.88 90 LYS A O 1
ATOM 714 N N . ASN A 1 91 ? 22.656 -8.32 4.277 1 98.81 91 ASN A N 1
ATOM 715 C CA . ASN A 1 91 ? 23.5 -9.398 4.781 1 98.81 91 ASN A CA 1
ATOM 716 C C . ASN A 1 91 ? 23.094 -10.742 4.188 1 98.81 91 ASN A C 1
ATOM 718 O O . ASN A 1 91 ? 23.953 -11.578 3.896 1 98.81 91 ASN A O 1
ATOM 722 N N . PHE A 1 92 ? 21.875 -10.977 4.027 1 98.75 92 PHE A N 1
ATOM 723 C CA . PHE A 1 92 ? 21.375 -12.242 3.5 1 98.75 92 PHE A CA 1
ATOM 724 C C . PHE A 1 92 ? 21.656 -12.359 2.006 1 98.75 92 PHE A C 1
ATOM 726 O O . PHE A 1 92 ? 22.031 -13.43 1.518 1 98.75 92 PHE A O 1
ATOM 733 N N . TYR A 1 93 ? 21.547 -11.25 1.225 1 98.69 93 TYR A N 1
ATOM 734 C CA . TYR A 1 93 ? 21.516 -11.32 -0.232 1 98.69 93 TYR A CA 1
ATOM 735 C C . TYR A 1 93 ? 22.875 -10.969 -0.827 1 98.69 93 TYR A C 1
ATOM 737 O O . TYR A 1 93 ? 23.141 -11.258 -1.995 1 98.69 93 TYR A O 1
ATOM 745 N N . ASP A 1 94 ? 23.781 -10.344 -0.096 1 98.62 94 ASP A N 1
ATOM 746 C CA . ASP A 1 94 ? 25.094 -9.984 -0.617 1 98.62 94 ASP A CA 1
ATOM 747 C C . ASP A 1 94 ? 25.75 -11.164 -1.332 1 98.62 94 ASP A C 1
ATOM 749 O O . ASP A 1 94 ? 26.141 -11.055 -2.496 1 98.62 94 ASP A O 1
ATOM 753 N N . PRO A 1 95 ? 25.812 -12.305 -0.667 1 98.12 95 PRO A N 1
ATOM 754 C CA . PRO A 1 95 ? 26.453 -13.438 -1.338 1 98.12 95 PRO A CA 1
ATOM 755 C C . PRO A 1 95 ? 25.656 -13.945 -2.537 1 98.12 95 PRO A C 1
ATOM 757 O O . PRO A 1 95 ? 26.25 -14.477 -3.488 1 98.12 95 PRO A O 1
ATOM 760 N N . LEU A 1 96 ? 24.391 -13.828 -2.506 1 98.06 96 LEU A N 1
ATOM 761 C CA . LEU A 1 96 ? 23.531 -14.336 -3.566 1 98.06 96 LEU A CA 1
ATOM 762 C C . LEU A 1 96 ? 23.594 -13.453 -4.801 1 98.06 96 LEU A C 1
ATOM 764 O O . LEU A 1 96 ? 23.406 -13.922 -5.926 1 98.06 96 LEU A O 1
ATOM 768 N N . PHE A 1 97 ? 23.828 -12.172 -4.605 1 98.31 97 PHE A N 1
ATOM 769 C CA . PHE A 1 97 ? 23.922 -11.227 -5.707 1 98.31 97 PHE A CA 1
ATOM 770 C C . PHE A 1 97 ? 25.375 -11.031 -6.133 1 98.31 97 PHE A C 1
ATOM 772 O O . PHE A 1 97 ? 25.641 -10.359 -7.133 1 98.31 97 PHE A O 1
ATOM 779 N N . ASN A 1 98 ? 26.281 -11.609 -5.391 1 97.06 98 ASN A N 1
ATOM 780 C CA . ASN A 1 98 ? 27.719 -11.445 -5.625 1 97.06 98 ASN A CA 1
ATOM 781 C C . ASN A 1 98 ? 28.109 -9.977 -5.629 1 97.06 98 ASN A C 1
ATOM 783 O O . ASN A 1 98 ? 28.797 -9.516 -6.543 1 97.06 98 ASN A O 1
ATOM 787 N N . ARG A 1 99 ? 27.594 -9.227 -4.75 1 96.81 99 ARG A N 1
ATOM 788 C CA . ARG A 1 99 ? 27.875 -7.805 -4.578 1 96.81 99 ARG A CA 1
ATOM 789 C C . ARG A 1 99 ? 27.531 -7.34 -3.166 1 96.81 99 ARG A C 1
ATOM 791 O O . ARG A 1 99 ? 26.781 -8 -2.457 1 96.81 99 ARG A O 1
ATOM 798 N N . SER A 1 100 ? 28.125 -6.234 -2.729 1 98.25 100 SER A N 1
ATOM 799 C CA . SER A 1 100 ? 27.75 -5.586 -1.479 1 98.25 100 SER A CA 1
ATOM 800 C C . SER A 1 100 ? 26.656 -4.539 -1.711 1 98.25 100 SER A C 1
ATOM 802 O O . SER A 1 100 ? 26.922 -3.494 -2.312 1 98.25 100 SER A O 1
ATOM 804 N N . LEU A 1 101 ? 25.5 -4.824 -1.279 1 98.75 101 LEU A N 1
ATOM 805 C CA . LEU A 1 101 ? 24.359 -3.941 -1.48 1 98.75 101 LEU A CA 1
ATOM 806 C C . LEU A 1 101 ? 24.438 -2.738 -0.548 1 98.75 101 LEU A C 1
ATOM 808 O O . LEU A 1 101 ? 24.922 -2.848 0.577 1 98.75 101 LEU A O 1
ATOM 812 N N . ASN A 1 102 ? 23.953 -1.638 -1.024 1 98.69 102 ASN A N 1
ATOM 813 C CA . ASN A 1 102 ? 23.875 -0.42 -0.225 1 98.69 102 ASN A CA 1
ATOM 814 C C . ASN A 1 102 ? 22.484 -0.237 0.382 1 98.69 102 ASN A C 1
ATOM 816 O O . ASN A 1 102 ? 21.5 -0.041 -0.343 1 98.69 102 ASN A O 1
ATOM 820 N N . VAL A 1 103 ? 22.344 -0.231 1.705 1 98.31 103 VAL A N 1
ATOM 821 C CA . VAL A 1 103 ? 21.078 -0.201 2.412 1 98.31 103 VAL A CA 1
ATOM 822 C C . VAL A 1 103 ? 20.422 1.165 2.234 1 98.31 103 VAL A C 1
ATOM 824 O O . VAL A 1 103 ? 19.203 1.312 2.439 1 98.31 103 VAL A O 1
ATOM 827 N N . ASP A 1 104 ? 21.156 2.207 1.757 1 96.69 104 ASP A N 1
ATOM 828 C CA . ASP A 1 104 ? 20.625 3.566 1.647 1 96.69 104 ASP A CA 1
ATOM 829 C C . ASP A 1 104 ? 20.188 3.869 0.221 1 96.69 104 ASP A C 1
ATOM 831 O O . ASP A 1 104 ? 19.5 4.871 -0.023 1 96.69 104 ASP A O 1
ATOM 835 N N . SER A 1 105 ? 20.484 2.914 -0.711 1 97.62 105 SER A N 1
ATOM 836 C CA . SER A 1 105 ? 20.188 3.33 -2.076 1 97.62 105 SER A CA 1
ATOM 837 C C . SER A 1 105 ? 19.703 2.15 -2.92 1 97.62 105 SER A C 1
ATOM 839 O O . SER A 1 105 ? 19.172 2.34 -4.008 1 97.62 105 SER A O 1
ATOM 841 N N . GLU A 1 106 ? 19.953 0.905 -2.473 1 98.81 106 GLU A N 1
ATOM 842 C CA . GLU A 1 106 ? 19.766 -0.214 -3.391 1 98.81 106 GLU A CA 1
ATOM 843 C C . GLU A 1 106 ? 18.734 -1.207 -2.852 1 98.81 106 GLU A C 1
ATOM 845 O O . GLU A 1 106 ? 18.531 -2.273 -3.436 1 98.81 106 GLU A O 1
ATOM 850 N N . ILE A 1 107 ? 18.125 -0.896 -1.693 1 98.94 107 ILE A N 1
ATOM 851 C CA . ILE A 1 107 ? 17.125 -1.736 -1.054 1 98.94 107 ILE A CA 1
ATOM 852 C C . ILE A 1 107 ? 15.914 -0.89 -0.671 1 98.94 107 ILE A C 1
ATOM 854 O O . ILE A 1 107 ? 16.062 0.19 -0.095 1 98.94 107 ILE A O 1
ATOM 858 N N . LEU A 1 108 ? 14.734 -1.315 -1.045 1 98.88 108 LEU A N 1
ATOM 859 C CA . LEU A 1 108 ? 13.477 -0.645 -0.729 1 98.88 108 LEU A CA 1
ATOM 860 C C . LEU A 1 108 ? 12.453 -1.636 -0.186 1 98.88 108 LEU A C 1
ATOM 862 O O . LEU A 1 108 ? 12.148 -2.635 -0.839 1 98.88 108 LEU A O 1
ATOM 866 N N . ILE A 1 109 ? 11.977 -1.393 1.069 1 98.94 109 ILE A N 1
ATOM 867 C CA . ILE A 1 109 ? 10.906 -2.207 1.642 1 98.94 109 ILE A CA 1
ATOM 868 C C . ILE A 1 109 ? 9.555 -1.722 1.129 1 98.94 109 ILE A C 1
ATOM 870 O O . ILE A 1 109 ? 9.312 -0.516 1.039 1 98.94 109 ILE A O 1
ATOM 874 N N . THR A 1 110 ? 8.719 -2.611 0.781 1 98.81 110 THR A N 1
ATOM 875 C CA . THR A 1 110 ? 7.445 -2.264 0.162 1 98.81 110 THR A CA 1
ATOM 876 C C . THR A 1 110 ? 6.293 -2.992 0.849 1 98.81 110 THR A C 1
ATOM 878 O O . THR A 1 110 ? 6.516 -3.912 1.638 1 98.81 110 THR A O 1
ATOM 881 N N . SER A 1 111 ? 5.059 -2.576 0.622 1 98.69 111 SER A N 1
ATOM 882 C CA . SER A 1 111 ? 3.863 -3.207 1.172 1 98.69 111 SER A CA 1
ATOM 883 C C . SER A 1 111 ? 3.465 -4.438 0.362 1 98.69 111 SER A C 1
ATOM 885 O O . SER A 1 111 ? 2.461 -4.414 -0.355 1 98.69 111 SER A O 1
ATOM 887 N N . GLY A 1 112 ? 4.199 -5.469 0.589 1 98.44 112 GLY A N 1
ATOM 888 C CA . GLY A 1 112 ? 4.125 -6.648 -0.256 1 98.44 112 GLY A CA 1
ATOM 889 C C . GLY A 1 112 ? 4.84 -6.48 -1.584 1 98.44 112 GLY A C 1
ATOM 890 O O . GLY A 1 112 ? 5.18 -5.363 -1.974 1 98.44 112 GLY A O 1
ATOM 891 N N . ALA A 1 113 ? 5.066 -7.613 -2.221 1 98.62 113 ALA A N 1
ATOM 892 C CA . ALA A 1 113 ? 5.664 -7.578 -3.555 1 98.62 113 ALA A CA 1
ATOM 893 C C . ALA A 1 113 ? 4.746 -6.863 -4.543 1 98.62 113 ALA A C 1
ATOM 895 O O . ALA A 1 113 ? 5.215 -6.184 -5.457 1 98.62 113 ALA A O 1
ATOM 896 N N . ASN A 1 114 ? 3.402 -6.961 -4.363 1 98.19 114 ASN A N 1
ATOM 897 C CA . ASN A 1 114 ? 2.424 -6.34 -5.25 1 98.19 114 ASN A CA 1
ATOM 898 C C . ASN A 1 114 ? 2.615 -4.828 -5.324 1 98.19 114 ASN A C 1
ATOM 900 O O . ASN A 1 114 ? 2.705 -4.262 -6.418 1 98.19 114 ASN A O 1
ATOM 904 N N . GLU A 1 115 ? 2.707 -4.195 -4.176 1 98.88 115 GLU A N 1
ATOM 905 C CA . GLU A 1 115 ? 2.881 -2.746 -4.148 1 98.88 115 GLU A CA 1
ATOM 906 C C . GLU A 1 115 ? 4.246 -2.344 -4.699 1 98.88 115 GLU A C 1
ATOM 908 O O . GLU A 1 115 ? 4.371 -1.314 -5.367 1 98.88 115 GLU A O 1
ATOM 913 N N . GLY A 1 116 ? 5.262 -3.156 -4.41 1 98.88 116 GLY A N 1
ATOM 914 C CA . GLY A 1 116 ? 6.578 -2.9 -4.977 1 98.88 116 GLY A CA 1
ATOM 915 C C . GLY A 1 116 ? 6.586 -2.896 -6.492 1 98.88 116 GLY A C 1
ATOM 916 O O . GLY A 1 116 ? 7.121 -1.976 -7.113 1 98.88 116 GLY A O 1
ATOM 917 N N . MET A 1 117 ? 5.996 -3.9 -7.086 1 98.88 117 MET A N 1
ATOM 918 C CA . MET A 1 117 ? 5.922 -3.98 -8.539 1 98.88 117 MET A CA 1
ATOM 919 C C . MET A 1 117 ? 5.09 -2.836 -9.109 1 98.88 117 MET A C 1
ATOM 921 O O . MET A 1 117 ? 5.461 -2.232 -10.117 1 98.88 117 MET A O 1
ATOM 925 N N . TYR A 1 118 ? 4 -2.527 -8.445 1 98.81 118 TYR A N 1
ATOM 926 C CA . TYR A 1 118 ? 3.166 -1.4 -8.844 1 98.81 118 TYR A CA 1
ATOM 927 C C . TYR A 1 118 ? 3.967 -0.104 -8.852 1 98.81 118 TYR A C 1
ATOM 929 O O . TYR A 1 118 ? 3.85 0.703 -9.773 1 98.81 118 TYR A O 1
ATOM 937 N N . SER A 1 119 ? 4.785 0.091 -7.828 1 98.88 119 SER A N 1
ATOM 938 C CA . SER A 1 119 ? 5.59 1.301 -7.688 1 98.88 119 SER A CA 1
ATOM 939 C C . SER A 1 119 ? 6.633 1.406 -8.797 1 98.88 119 SER A C 1
ATOM 941 O O . SER A 1 119 ? 6.918 2.502 -9.281 1 98.88 119 SER A O 1
ATOM 943 N N . VAL A 1 120 ? 7.246 0.279 -9.164 1 98.94 120 VAL A N 1
ATOM 944 C CA . VAL A 1 120 ? 8.18 0.285 -10.281 1 98.94 120 VAL A CA 1
ATOM 945 C C . VAL A 1 120 ? 7.473 0.757 -11.547 1 98.94 120 VAL A C 1
ATOM 947 O O . VAL A 1 120 ? 7.988 1.605 -12.281 1 98.94 120 VAL A O 1
ATOM 950 N N . LEU A 1 121 ? 6.316 0.225 -11.789 1 98.88 121 LEU A N 1
ATOM 951 C CA . LEU A 1 121 ? 5.555 0.583 -12.984 1 98.88 121 LEU A CA 1
ATOM 952 C C . LEU A 1 121 ? 5.133 2.049 -12.938 1 98.88 121 LEU A C 1
ATOM 954 O O . LEU A 1 121 ? 5.172 2.742 -13.953 1 98.88 121 LEU A O 1
ATOM 958 N N . THR A 1 122 ? 4.73 2.535 -11.734 1 98.56 122 THR A N 1
ATOM 959 C CA . THR A 1 122 ? 4.41 3.947 -11.562 1 98.56 122 THR A CA 1
ATOM 960 C C . THR A 1 122 ? 5.621 4.82 -11.875 1 98.56 122 THR A C 1
ATOM 962 O O . THR A 1 122 ? 5.496 5.844 -12.555 1 98.56 122 THR A O 1
ATOM 965 N N . ALA A 1 123 ? 6.738 4.395 -11.477 1 98.38 123 ALA A N 1
ATOM 966 C CA . ALA A 1 123 ? 7.961 5.184 -11.586 1 98.38 123 ALA A CA 1
ATOM 967 C C . ALA A 1 123 ? 8.453 5.242 -13.031 1 98.38 123 ALA A C 1
ATOM 969 O O . ALA A 1 123 ? 9.086 6.215 -13.438 1 98.38 123 ALA A O 1
ATOM 970 N N . PHE A 1 124 ? 8.07 4.277 -13.867 1 98.5 124 PHE A N 1
ATOM 971 C CA . PHE A 1 124 ? 8.852 4.207 -15.094 1 98.5 124 PHE A CA 1
ATOM 972 C C . PHE A 1 124 ? 7.941 4.211 -16.312 1 98.5 124 PHE A C 1
ATOM 974 O O . PHE A 1 124 ? 8.391 4.477 -17.438 1 98.5 124 PHE A O 1
ATOM 981 N N . LEU A 1 125 ? 6.691 3.883 -16.203 1 98.25 125 LEU A N 1
ATOM 982 C CA . LEU A 1 125 ? 5.828 3.805 -17.375 1 98.25 125 LEU A CA 1
ATOM 983 C C . LEU A 1 125 ? 5.285 5.18 -17.75 1 98.25 125 LEU A C 1
ATOM 985 O O . LEU A 1 125 ? 4.918 5.965 -16.875 1 98.25 125 LEU A O 1
ATOM 989 N N . GLU A 1 126 ? 5.312 5.469 -18.984 1 96.62 126 GLU A N 1
ATOM 990 C CA . GLU A 1 126 ? 4.523 6.531 -19.609 1 96.62 126 GLU A CA 1
ATOM 991 C C . GLU A 1 126 ? 3.271 5.969 -20.266 1 96.62 126 GLU A C 1
ATOM 993 O O . GLU A 1 126 ? 3.164 4.758 -20.484 1 96.62 126 GLU A O 1
ATOM 998 N N . GLN A 1 127 ? 2.348 6.879 -20.594 1 95.06 127 GLN A N 1
ATOM 999 C CA . GLN A 1 127 ? 1.155 6.449 -21.312 1 95.06 127 GLN A CA 1
ATOM 1000 C C . GLN A 1 127 ? 1.524 5.777 -22.641 1 95.06 127 GLN A C 1
ATOM 1002 O O . GLN A 1 127 ? 2.25 6.352 -23.453 1 95.06 127 GLN A O 1
ATOM 1007 N N . GLY A 1 128 ? 1.123 4.543 -22.766 1 96.88 128 GLY A N 1
ATOM 1008 C CA . GLY A 1 128 ? 1.316 3.852 -24.031 1 96.88 128 GLY A CA 1
ATOM 1009 C C . GLY A 1 128 ? 2.549 2.969 -24.047 1 96.88 128 GLY A C 1
ATOM 1010 O O . GLY A 1 128 ? 2.721 2.148 -24.953 1 96.88 128 GLY A O 1
ATOM 1011 N N . ASP A 1 129 ? 3.48 3.084 -23.062 1 98.5 129 ASP A N 1
ATOM 1012 C CA . ASP A 1 129 ? 4.617 2.176 -22.969 1 98.5 129 ASP A CA 1
ATOM 1013 C C . ASP A 1 129 ? 4.16 0.721 -22.922 1 98.5 129 ASP A C 1
ATOM 1015 O O . ASP A 1 129 ? 3.125 0.408 -22.328 1 98.5 129 ASP A O 1
ATOM 1019 N N . GLU A 1 130 ? 4.902 -0.105 -23.547 1 98.81 130 GLU A N 1
ATOM 1020 C CA . GLU A 1 130 ? 4.547 -1.521 -23.594 1 98.81 130 GLU A CA 1
ATOM 1021 C C . GLU A 1 130 ? 5.336 -2.326 -22.562 1 98.81 130 GLU A C 1
ATOM 1023 O O . GLU A 1 130 ? 6.52 -2.062 -22.344 1 98.81 130 GLU A O 1
ATOM 1028 N N . VAL A 1 131 ? 4.656 -3.26 -21.938 1 98.88 131 VAL A N 1
ATOM 1029 C CA . VAL A 1 131 ? 5.25 -4.18 -20.984 1 98.88 131 VAL A CA 1
ATOM 1030 C C . VAL A 1 131 ? 5.055 -5.621 -21.453 1 98.88 131 VAL A C 1
ATOM 1032 O O . VAL A 1 131 ? 3.926 -6.062 -21.672 1 98.88 131 VAL A O 1
ATOM 1035 N N . ILE A 1 132 ? 6.133 -6.352 -21.578 1 98.94 132 ILE A N 1
ATOM 1036 C CA . ILE A 1 132 ? 6.059 -7.746 -22 1 98.94 132 ILE A CA 1
ATOM 1037 C C . ILE A 1 132 ? 5.758 -8.633 -20.797 1 98.94 132 ILE A C 1
ATOM 1039 O O . ILE A 1 132 ? 6.453 -8.562 -19.781 1 98.94 132 ILE A O 1
ATOM 1043 N N . LEU A 1 133 ? 4.742 -9.43 -20.891 1 98.62 133 LEU A N 1
ATOM 1044 C CA . LEU A 1 133 ? 4.336 -10.422 -19.906 1 98.62 133 LEU A CA 1
ATOM 1045 C C . LEU A 1 133 ? 4.441 -11.836 -20.484 1 98.62 133 LEU A C 1
ATOM 1047 O O . LEU A 1 133 ? 3.871 -12.117 -21.531 1 98.62 133 LEU A O 1
ATOM 1051 N N . PHE A 1 134 ? 5.16 -12.68 -19.828 1 98.62 134 PHE A N 1
ATOM 1052 C CA . PHE A 1 134 ? 5.16 -14.086 -20.203 1 98.62 134 PHE A CA 1
ATOM 1053 C C . PHE A 1 134 ? 3.898 -14.781 -19.703 1 98.62 134 PHE A C 1
ATOM 1055 O O . PHE A 1 134 ? 3.543 -14.664 -18.531 1 98.62 134 PHE A O 1
ATOM 1062 N N . GLU A 1 135 ? 3.166 -15.477 -20.594 1 98.19 135 GLU A N 1
ATOM 1063 C CA . GLU A 1 135 ? 1.963 -16.219 -20.234 1 98.19 135 GLU A CA 1
ATOM 1064 C C . GLU A 1 135 ? 2.271 -17.688 -19.984 1 98.19 135 GLU A C 1
ATOM 1066 O O . GLU A 1 135 ? 3.121 -18.266 -20.656 1 98.19 135 GLU A O 1
ATOM 1071 N N . PRO A 1 136 ? 1.569 -18.359 -19.031 1 98.06 136 PRO A N 1
ATOM 1072 C CA . PRO A 1 136 ? 0.618 -17.734 -18.109 1 98.06 136 PRO A CA 1
ATOM 1073 C C . PRO A 1 136 ? 1.298 -16.844 -17.078 1 98.06 136 PRO A C 1
ATOM 1075 O O . PRO A 1 136 ? 2.426 -17.109 -16.672 1 98.06 136 PRO A O 1
ATOM 1078 N N . PHE A 1 137 ? 0.706 -15.695 -16.781 1 97.19 137 PHE A N 1
ATOM 1079 C CA . PHE A 1 137 ? 1.333 -14.727 -15.883 1 97.19 137 PHE A CA 1
ATOM 1080 C C . PHE A 1 137 ? 0.547 -14.602 -14.586 1 97.19 137 PHE A C 1
ATOM 1082 O O . PHE A 1 137 ? -0.628 -14.961 -14.531 1 97.19 137 PHE A O 1
ATOM 1089 N N . PHE A 1 138 ? 1.14 -14.195 -13.547 1 95.69 138 PHE A N 1
ATOM 1090 C CA . PHE A 1 138 ? 0.493 -13.805 -12.305 1 95.69 138 PHE A CA 1
ATOM 1091 C C . PHE A 1 138 ? -0.52 -12.688 -12.539 1 95.69 138 PHE A C 1
ATOM 1093 O O . PHE A 1 138 ? -0.18 -11.641 -13.094 1 95.69 138 PHE A O 1
ATOM 1100 N N . ASP A 1 139 ? -1.696 -12.789 -12.117 1 92.69 139 ASP A N 1
ATOM 1101 C CA . ASP A 1 139 ? -2.846 -12.008 -12.562 1 92.69 139 ASP A CA 1
ATOM 1102 C C . ASP A 1 139 ? -2.725 -10.555 -12.133 1 92.69 139 ASP A C 1
ATOM 1104 O O . ASP A 1 139 ? -3.355 -9.672 -12.719 1 92.69 139 ASP A O 1
ATOM 1108 N N . GLN A 1 140 ? -1.893 -10.258 -11.172 1 94.31 140 GLN A N 1
ATOM 1109 C CA . GLN A 1 140 ? -1.744 -8.891 -10.68 1 94.31 140 GLN A CA 1
ATOM 1110 C C . GLN A 1 140 ? -1.028 -8.008 -11.703 1 94.31 140 GLN A C 1
ATOM 1112 O O . GLN A 1 140 ? -1.181 -6.789 -11.695 1 94.31 140 GLN A O 1
ATOM 1117 N N . TYR A 1 141 ? -0.239 -8.609 -12.594 1 97.62 141 TYR A N 1
ATOM 1118 C CA . TYR A 1 141 ? 0.593 -7.844 -13.516 1 97.62 141 TYR A CA 1
ATOM 1119 C C . TYR A 1 141 ? -0.262 -6.98 -14.43 1 97.62 141 TYR A C 1
ATOM 1121 O O . TYR A 1 141 ? 0.013 -5.789 -14.609 1 97.62 141 TYR A O 1
ATOM 1129 N N . LEU A 1 142 ? -1.323 -7.566 -14.938 1 95.88 142 LEU A N 1
ATOM 1130 C CA . LEU A 1 142 ? -2.088 -6.914 -16 1 95.88 142 LEU A CA 1
ATOM 1131 C C . LEU A 1 142 ? -2.695 -5.605 -15.508 1 95.88 142 LEU A C 1
ATOM 1133 O O . LEU A 1 142 ? -2.41 -4.539 -16.047 1 95.88 142 LEU A O 1
ATOM 1137 N N . PRO A 1 143 ? -3.461 -5.629 -14.469 1 95.69 143 PRO A N 1
ATOM 1138 C CA . PRO A 1 143 ? -4.023 -4.352 -14.023 1 95.69 143 PRO A CA 1
ATOM 1139 C C . PRO A 1 143 ? -2.959 -3.377 -13.531 1 95.69 143 PRO A C 1
ATOM 1141 O O . PRO A 1 143 ? -3.111 -2.162 -13.672 1 95.69 143 PRO A O 1
ATOM 1144 N N . SER A 1 144 ? -1.886 -3.885 -12.906 1 97.5 144 SER A N 1
ATOM 1145 C CA . SER A 1 144 ? -0.814 -2.996 -12.469 1 97.5 144 SER A CA 1
ATOM 1146 C C . SER A 1 144 ? -0.222 -2.225 -13.648 1 97.5 144 SER A C 1
ATOM 1148 O O . SER A 1 144 ? 0.099 -1.041 -13.523 1 97.5 144 SER A O 1
ATOM 1150 N N . VAL A 1 145 ? -0.075 -2.91 -14.773 1 98 145 VAL A N 1
ATOM 1151 C CA . VAL A 1 145 ? 0.458 -2.289 -15.977 1 98 145 VAL A CA 1
ATOM 1152 C C . VAL A 1 145 ? -0.533 -1.256 -16.516 1 98 145 VAL A C 1
ATOM 1154 O O . VAL A 1 145 ? -0.169 -0.102 -16.75 1 98 145 VAL A O 1
ATOM 1157 N N . THR A 1 146 ? -1.833 -1.608 -16.609 1 96.62 146 THR A N 1
ATOM 1158 C CA . THR A 1 146 ? -2.82 -0.748 -17.25 1 96.62 146 THR A CA 1
ATOM 1159 C C . THR A 1 146 ? -3.166 0.44 -16.359 1 96.62 146 THR A C 1
ATOM 1161 O O . THR A 1 146 ? -3.408 1.544 -16.844 1 96.62 146 THR A O 1
ATOM 1164 N N . PHE A 1 147 ? -3.219 0.23 -15.039 1 97.5 147 PHE A N 1
ATOM 1165 C CA . PHE A 1 147 ? -3.508 1.319 -14.117 1 97.5 147 PHE A CA 1
ATOM 1166 C C . PHE A 1 147 ? -2.447 2.41 -14.211 1 97.5 147 PHE A C 1
ATOM 1168 O O . PHE A 1 147 ? -2.709 3.568 -13.883 1 97.5 147 PHE A O 1
ATOM 1175 N N . ASN A 1 148 ? -1.234 2.047 -14.672 1 97.5 148 ASN A N 1
ATOM 1176 C CA . ASN A 1 148 ? -0.138 3.004 -14.781 1 97.5 148 ASN A CA 1
ATOM 1177 C C . ASN A 1 148 ? 0.084 3.441 -16.219 1 97.5 148 ASN A C 1
ATOM 1179 O O . ASN A 1 148 ? 1.155 3.947 -16.562 1 97.5 148 ASN A O 1
ATOM 1183 N N . GLY A 1 149 ? -0.894 3.168 -17.109 1 96.12 149 GLY A N 1
ATOM 1184 C CA . GLY A 1 149 ? -0.874 3.695 -18.453 1 96.12 149 GLY A CA 1
ATOM 1185 C C . GLY A 1 149 ? -0.151 2.793 -19.438 1 96.12 149 GLY A C 1
ATOM 1186 O O . GLY A 1 149 ? -0.037 3.119 -20.625 1 96.12 149 GLY A O 1
ATOM 1187 N N . GLY A 1 150 ? 0.344 1.651 -18.953 1 97.44 150 GLY A N 1
ATOM 1188 C CA . GLY A 1 150 ? 1.059 0.721 -19.812 1 97.44 150 GLY A CA 1
ATOM 1189 C C . GLY A 1 150 ? 0.137 -0.143 -20.641 1 97.44 150 GLY A C 1
ATOM 1190 O O . GLY A 1 150 ? -1.063 -0.224 -20.375 1 97.44 150 GLY A O 1
ATOM 1191 N N . LYS A 1 151 ? 0.681 -0.7 -21.672 1 97.81 151 LYS A N 1
ATOM 1192 C CA . LYS A 1 151 ? 0.019 -1.682 -22.531 1 97.81 151 LYS A CA 1
ATOM 1193 C C . LYS A 1 151 ? 0.689 -3.049 -22.422 1 97.81 151 LYS A C 1
ATOM 1195 O O . LYS A 1 151 ? 1.872 -3.193 -22.734 1 97.81 151 LYS A O 1
ATOM 1200 N N . PRO A 1 152 ? 0.008 -4.047 -22 1 97.75 152 PRO A N 1
ATOM 1201 C CA . PRO A 1 152 ? 0.608 -5.383 -21.953 1 97.75 152 PRO A CA 1
ATOM 1202 C C . PRO A 1 152 ? 0.832 -5.988 -23.328 1 97.75 152 PRO A C 1
ATOM 1204 O O . PRO A 1 152 ? 0.007 -5.801 -24.234 1 97.75 152 PRO A O 1
ATOM 1207 N N . VAL A 1 153 ? 1.925 -6.555 -23.562 1 98.69 153 VAL A N 1
ATOM 1208 C CA . VAL A 1 153 ? 2.268 -7.371 -24.719 1 98.69 153 VAL A CA 1
ATOM 1209 C C . VAL A 1 153 ? 2.598 -8.797 -24.266 1 98.69 153 VAL A C 1
ATOM 1211 O O . VAL A 1 153 ? 3.449 -8.992 -23.406 1 98.69 153 VAL A O 1
ATOM 1214 N N . TYR A 1 154 ? 1.948 -9.805 -24.875 1 98.19 154 TYR A N 1
ATOM 1215 C CA . TYR A 1 154 ? 1.984 -11.156 -24.328 1 98.19 154 TYR A CA 1
ATOM 1216 C C . TYR A 1 154 ? 2.9 -12.055 -25.141 1 98.19 154 TYR A C 1
ATOM 1218 O O . TYR A 1 154 ? 2.844 -12.047 -26.375 1 98.19 154 TYR A O 1
ATOM 1226 N N . VAL A 1 155 ? 3.754 -12.75 -24.469 1 98.5 155 VAL A N 1
ATOM 1227 C CA . VAL A 1 155 ? 4.59 -13.805 -25.047 1 98.5 155 VAL A CA 1
ATOM 1228 C C . VAL A 1 155 ? 4.352 -15.117 -24.297 1 98.5 155 VAL A C 1
ATOM 1230 O O . VAL A 1 155 ? 4.824 -15.297 -23.172 1 98.5 155 VAL A O 1
ATOM 1233 N N . PRO A 1 156 ? 3.697 -16.078 -24.875 1 97.88 156 PRO A N 1
ATOM 1234 C CA . PRO A 1 156 ? 3.346 -17.297 -24.141 1 97.88 156 PRO A CA 1
ATOM 1235 C C . PRO A 1 156 ? 4.523 -18.266 -24 1 97.88 156 PRO A C 1
ATOM 1237 O O . PRO A 1 156 ? 5.336 -18.391 -24.922 1 97.88 156 PRO A O 1
ATOM 1240 N N . LEU A 1 157 ? 4.664 -18.875 -22.828 1 97.75 157 LEU A N 1
ATOM 1241 C CA . LEU A 1 157 ? 5.426 -20.125 -22.719 1 97.75 157 LEU A CA 1
ATOM 1242 C C . LEU A 1 157 ? 4.738 -21.25 -23.484 1 97.75 157 LEU A C 1
ATOM 1244 O O . LEU A 1 157 ? 3.51 -21.359 -23.469 1 97.75 157 LEU A O 1
ATOM 1248 N N . HIS A 1 158 ? 5.535 -22 -24.141 1 96.31 158 HIS A N 1
ATOM 1249 C CA . HIS A 1 158 ? 4.977 -23.141 -24.859 1 96.31 158 HIS A CA 1
ATOM 1250 C C . HIS A 1 158 ? 4.934 -24.375 -23.969 1 96.31 158 HIS A C 1
ATOM 1252 O O . HIS A 1 158 ? 5.953 -24.766 -23.391 1 96.31 158 HIS A O 1
ATOM 1258 N N . PRO A 1 159 ? 3.758 -24.969 -23.891 1 96.06 159 PRO A N 1
ATOM 1259 C CA . PRO A 1 159 ? 3.625 -26.141 -23 1 96.06 159 PRO A CA 1
ATOM 1260 C C . PRO A 1 159 ? 4.367 -27.359 -23.531 1 96.06 159 PRO A C 1
ATOM 1262 O O . PRO A 1 159 ? 4.809 -27.375 -24.688 1 96.06 159 PRO A O 1
ATOM 1265 N N . PRO A 1 160 ? 4.535 -28.328 -22.656 1 96.56 160 PRO A N 1
ATOM 1266 C CA . PRO A 1 160 ? 5.215 -29.547 -23.078 1 96.56 160 PRO A CA 1
ATOM 1267 C C . PRO A 1 160 ? 4.5 -30.25 -24.234 1 96.56 160 PRO A C 1
ATOM 1269 O O . PRO A 1 160 ? 3.266 -30.281 -24.281 1 96.56 160 PRO A O 1
ATOM 1272 N N . ALA A 1 161 ? 5.293 -30.812 -25.094 1 93.81 161 ALA A N 1
ATOM 1273 C CA . ALA A 1 161 ? 4.73 -31.594 -26.188 1 93.81 161 ALA A CA 1
ATOM 1274 C C . ALA A 1 161 ? 3.934 -32.781 -25.656 1 93.81 161 ALA A C 1
ATOM 1276 O O . ALA A 1 161 ? 4.238 -33.312 -24.578 1 93.81 161 ALA A O 1
ATOM 1277 N N . SER A 1 162 ? 2.959 -33.188 -26.453 1 90.81 162 SER A N 1
ATOM 1278 C CA . SER A 1 162 ? 2.035 -34.219 -26.016 1 90.81 162 SER A CA 1
ATOM 1279 C C . SER A 1 162 ? 2.762 -35.531 -25.812 1 90.81 162 SER A C 1
ATOM 1281 O O . SER A 1 162 ? 2.33 -36.375 -25 1 90.81 162 SER A O 1
ATOM 1283 N N . HIS A 1 163 ? 3.855 -35.719 -26.453 1 93.62 163 HIS A N 1
ATOM 1284 C CA . HIS A 1 163 ? 4.535 -37 -26.406 1 93.62 163 HIS A CA 1
ATOM 1285 C C . HIS A 1 163 ? 5.34 -37.156 -25.125 1 93.62 163 HIS A C 1
ATOM 1287 O O . HIS A 1 163 ? 5.781 -38.25 -24.797 1 93.62 163 HIS A O 1
ATOM 1293 N N . ILE A 1 164 ? 5.586 -36.031 -24.438 1 95.88 164 ILE A N 1
ATOM 1294 C CA . ILE A 1 164 ? 6.281 -36.094 -23.156 1 95.88 164 ILE A CA 1
ATOM 1295 C C . ILE A 1 164 ? 5.324 -36.594 -22.078 1 95.88 164 ILE A C 1
ATOM 1297 O O . ILE A 1 164 ? 4.457 -35.844 -21.625 1 95.88 164 ILE A O 1
ATOM 1301 N N . LYS A 1 165 ? 5.418 -37.812 -21.609 1 93.56 165 LYS A N 1
ATOM 1302 C CA . LYS A 1 165 ? 4.48 -38.5 -20.719 1 93.56 165 LYS A CA 1
ATOM 1303 C C . LYS A 1 165 ? 4.555 -37.906 -19.312 1 93.56 165 LYS A C 1
ATOM 1305 O O . LYS A 1 165 ? 3.529 -37.781 -18.641 1 93.56 165 LYS A O 1
ATOM 1310 N N . LYS A 1 166 ? 5.75 -37.594 -18.859 1 96.81 166 LYS A N 1
ATOM 1311 C CA . LYS A 1 166 ? 5.969 -37.031 -17.531 1 96.81 166 LYS A CA 1
ATOM 1312 C C . LYS A 1 166 ? 6.719 -35.688 -17.625 1 96.81 166 LYS A C 1
ATOM 1314 O O . LYS A 1 166 ? 7.902 -35.625 -17.281 1 96.81 166 LYS A O 1
ATOM 1319 N N . PRO A 1 167 ? 6.039 -34.719 -18.062 1 98 167 PRO A N 1
ATOM 1320 C CA . PRO A 1 167 ? 6.727 -33.438 -18.234 1 98 167 PRO A CA 1
ATOM 1321 C C . PRO A 1 167 ? 7.113 -32.781 -16.906 1 98 167 PRO A C 1
ATOM 1323 O O . PRO A 1 167 ? 6.441 -33 -15.898 1 98 167 PRO A O 1
ATOM 1326 N N . THR A 1 168 ? 8.18 -32.062 -16.906 1 98.31 168 THR A N 1
ATOM 1327 C CA . THR A 1 168 ? 8.555 -31.125 -15.836 1 98.31 168 THR A CA 1
ATOM 1328 C C . THR A 1 168 ? 8.312 -29.688 -16.266 1 98.31 168 THR A C 1
ATOM 1330 O O . THR A 1 168 ? 7.98 -29.422 -17.422 1 98.31 16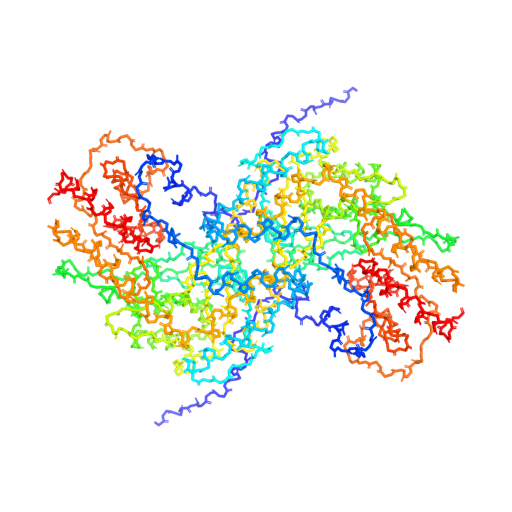8 THR A O 1
ATOM 1333 N N . SER A 1 169 ? 8.406 -28.812 -15.312 1 98.12 169 SER A N 1
ATOM 1334 C CA . SER A 1 169 ? 8.195 -27.406 -15.625 1 98.12 169 SER A CA 1
ATOM 1335 C C . SER A 1 169 ? 9.242 -26.891 -16.609 1 98.12 169 SER A C 1
ATOM 1337 O O . SER A 1 169 ? 9.008 -25.906 -17.312 1 98.12 169 SER A O 1
ATOM 1339 N N . ASP A 1 170 ? 10.391 -27.562 -16.703 1 97.5 170 ASP A N 1
ATOM 1340 C CA . ASP A 1 170 ? 11.438 -27.188 -17.641 1 97.5 170 ASP A CA 1
ATOM 1341 C C . ASP A 1 170 ? 10.992 -27.438 -19.078 1 97.5 170 ASP A C 1
ATOM 1343 O O . ASP A 1 170 ? 11.57 -26.875 -20.016 1 97.5 170 ASP A O 1
ATOM 1347 N N . ASP A 1 171 ? 9.977 -28.25 -19.266 1 98.06 171 ASP A N 1
ATOM 1348 C CA . ASP A 1 171 ? 9.461 -28.562 -20.594 1 98.06 171 ASP A CA 1
ATOM 1349 C C . ASP A 1 171 ? 8.578 -27.422 -21.125 1 98.06 171 ASP A C 1
ATOM 1351 O O . ASP A 1 171 ? 8.188 -27.422 -22.297 1 98.06 171 ASP A O 1
ATOM 1355 N N . TRP A 1 172 ? 8.227 -26.5 -20.281 1 98.12 172 TRP A N 1
ATOM 1356 C CA . TRP A 1 172 ? 7.648 -25.234 -20.734 1 98.12 172 TRP A CA 1
ATOM 1357 C C . TRP A 1 172 ? 8.734 -24.297 -21.266 1 98.12 172 TRP A C 1
ATOM 1359 O O . TRP A 1 172 ? 9.68 -23.984 -20.547 1 98.12 172 TRP A O 1
ATOM 1369 N N . THR A 1 173 ? 8.641 -23.859 -22.484 1 96.88 173 THR A N 1
ATOM 1370 C CA . THR A 1 173 ? 9.789 -23.188 -23.078 1 96.88 173 THR A CA 1
ATOM 1371 C C . THR A 1 173 ? 9.391 -21.797 -23.594 1 96.88 173 THR A C 1
ATOM 1373 O O . THR A 1 173 ? 8.219 -21.562 -23.906 1 96.88 173 THR A O 1
ATOM 1376 N N . ILE A 1 174 ? 10.344 -20.969 -23.641 1 96.31 174 ILE A N 1
ATOM 1377 C CA . ILE A 1 174 ? 10.219 -19.656 -24.281 1 96.31 174 ILE A CA 1
ATOM 1378 C C . ILE A 1 174 ? 10.789 -19.719 -25.688 1 96.31 174 ILE A C 1
ATOM 1380 O O . ILE A 1 174 ? 11.828 -20.344 -25.922 1 96.31 174 ILE A O 1
ATOM 1384 N N . ASP A 1 175 ? 10.141 -19.188 -26.625 1 97.62 175 ASP A N 1
ATOM 1385 C CA . ASP A 1 175 ? 10.672 -18.922 -27.953 1 97.62 175 ASP A CA 1
ATOM 1386 C C . ASP A 1 175 ? 11.289 -17.531 -28.031 1 97.62 175 ASP A C 1
ATOM 1388 O O . ASP A 1 175 ? 10.578 -16.531 -28.125 1 97.62 175 ASP A O 1
ATOM 1392 N N . MET A 1 176 ? 12.609 -17.5 -28.141 1 98.12 176 MET A N 1
ATOM 1393 C CA . MET A 1 176 ? 13.32 -16.219 -28.094 1 98.12 176 MET A CA 1
ATOM 1394 C C . MET A 1 176 ? 13 -15.375 -29.328 1 98.12 176 MET A C 1
ATOM 1396 O O . MET A 1 176 ? 12.992 -14.148 -29.25 1 98.12 176 MET A O 1
ATOM 1400 N N . ASP A 1 177 ? 12.734 -16.047 -30.406 1 98.25 177 ASP A N 1
ATOM 1401 C CA . ASP A 1 177 ? 12.336 -15.305 -31.609 1 98.25 177 ASP A CA 1
ATOM 1402 C C . ASP A 1 177 ? 10.977 -14.641 -31.422 1 98.25 177 ASP A C 1
ATOM 1404 O O . ASP A 1 177 ? 10.758 -13.516 -31.859 1 98.25 177 ASP A O 1
ATOM 1408 N N . GLU A 1 178 ? 10.109 -15.406 -30.812 1 98.12 178 GLU A N 1
ATOM 1409 C CA . GLU A 1 178 ? 8.797 -14.844 -30.484 1 98.12 178 GLU A CA 1
ATOM 1410 C C . GLU A 1 178 ? 8.93 -13.648 -29.531 1 98.12 178 GLU A C 1
ATOM 1412 O O . GLU A 1 178 ? 8.242 -12.641 -29.703 1 98.12 178 GLU A O 1
ATOM 1417 N N . LEU A 1 179 ? 9.797 -13.75 -28.594 1 98.69 179 LEU A N 1
ATOM 1418 C CA . LEU A 1 179 ? 10.062 -12.648 -27.672 1 98.69 179 LEU A CA 1
ATOM 1419 C C . LEU A 1 179 ? 10.617 -11.438 -28.406 1 98.69 179 LEU A C 1
ATOM 1421 O O . LEU A 1 179 ? 10.156 -10.312 -28.188 1 98.69 179 LEU A O 1
ATOM 1425 N N . ARG A 1 180 ? 11.547 -11.664 -29.266 1 98.5 180 ARG A N 1
ATOM 1426 C CA . ARG A 1 180 ? 12.156 -10.57 -30.016 1 98.5 180 ARG A CA 1
ATOM 1427 C C . ARG A 1 180 ? 11.125 -9.859 -30.891 1 98.5 180 ARG A C 1
ATOM 1429 O O . ARG A 1 180 ? 11.133 -8.633 -30.984 1 98.5 180 ARG A O 1
ATOM 1436 N N . ARG A 1 181 ? 10.227 -10.641 -31.484 1 98.44 181 ARG A N 1
ATOM 1437 C CA . ARG A 1 181 ? 9.203 -10.086 -32.344 1 98.44 181 ARG A CA 1
ATOM 1438 C C . ARG A 1 181 ? 8.203 -9.242 -31.578 1 98.44 181 ARG A C 1
ATOM 1440 O O . ARG A 1 181 ? 7.559 -8.352 -32.125 1 98.44 181 ARG A O 1
ATOM 1447 N N . ALA A 1 182 ? 8.086 -9.516 -30.297 1 98.56 182 ALA A N 1
ATOM 1448 C CA . ALA A 1 182 ? 7.129 -8.805 -29.469 1 98.56 182 ALA A CA 1
ATOM 1449 C C . ALA A 1 182 ? 7.648 -7.422 -29.094 1 98.56 182 ALA A C 1
ATOM 1451 O O . ALA A 1 182 ? 6.883 -6.57 -28.625 1 98.56 182 ALA A O 1
ATOM 1452 N N . VAL A 1 183 ? 8.945 -7.156 -29.281 1 98.69 183 VAL A N 1
ATOM 1453 C CA . VAL A 1 183 ? 9.547 -5.879 -28.922 1 98.69 183 VAL A CA 1
ATOM 1454 C C . VAL A 1 183 ? 9.25 -4.84 -30 1 98.69 183 VAL A C 1
ATOM 1456 O O . VAL A 1 183 ? 9.391 -5.113 -31.188 1 98.69 183 VAL A O 1
ATOM 1459 N N . THR A 1 184 ? 8.758 -3.738 -29.625 1 98.62 184 THR A N 1
ATOM 1460 C CA . THR A 1 184 ? 8.562 -2.562 -30.469 1 98.62 184 THR A CA 1
ATOM 1461 C C . THR A 1 184 ? 9.297 -1.354 -29.891 1 98.62 184 THR A C 1
ATOM 1463 O O . THR A 1 184 ? 9.852 -1.425 -28.797 1 98.62 184 THR A O 1
ATOM 1466 N N . PRO A 1 185 ? 9.312 -0.261 -30.562 1 97.88 185 PRO A N 1
ATOM 1467 C CA . PRO A 1 185 ? 9.945 0.946 -30.016 1 97.88 185 PRO A CA 1
ATOM 1468 C C . PRO A 1 185 ? 9.25 1.452 -28.766 1 97.88 185 PRO A C 1
ATOM 1470 O O . PRO A 1 185 ? 9.812 2.285 -28.031 1 97.88 185 PRO A O 1
ATOM 1473 N N . ARG A 1 186 ? 8.062 0.937 -28.438 1 98.25 186 ARG A N 1
ATOM 1474 C CA . ARG A 1 186 ? 7.316 1.376 -27.25 1 98.25 186 ARG A CA 1
ATOM 1475 C C . ARG A 1 186 ? 7.562 0.449 -26.078 1 98.25 186 ARG A C 1
ATOM 1477 O O . ARG A 1 186 ? 7.145 0.742 -24.953 1 98.25 186 ARG A O 1
ATOM 1484 N N . THR A 1 187 ? 8.242 -0.67 -26.328 1 98.81 187 THR A N 1
ATOM 1485 C CA . THR A 1 187 ? 8.523 -1.604 -25.25 1 98.81 187 THR A CA 1
ATOM 1486 C C . THR A 1 187 ? 9.469 -0.98 -24.219 1 98.81 187 THR A C 1
ATOM 1488 O O . THR A 1 187 ? 10.523 -0.457 -24.594 1 98.81 187 THR A O 1
ATOM 1491 N N . LYS A 1 188 ? 9.055 -1.02 -22.984 1 98.69 188 LYS A N 1
ATOM 1492 C CA . LYS A 1 188 ? 9.828 -0.363 -21.938 1 98.69 188 LYS A CA 1
ATOM 1493 C C . LYS A 1 188 ? 10.281 -1.366 -20.875 1 98.69 188 LYS A C 1
ATOM 1495 O O . LYS A 1 188 ? 11.391 -1.251 -20.344 1 98.69 188 LYS A O 1
ATOM 1500 N N . ILE A 1 189 ? 9.477 -2.291 -20.531 1 98.88 189 ILE A N 1
ATOM 1501 C CA . ILE A 1 189 ? 9.734 -3.201 -19.422 1 98.88 189 ILE A CA 1
ATOM 1502 C C . ILE A 1 189 ? 9.406 -4.633 -19.828 1 98.88 189 ILE A C 1
ATOM 1504 O O . ILE A 1 189 ? 8.469 -4.859 -20.609 1 98.88 189 ILE A O 1
ATOM 1508 N N . ILE A 1 190 ? 10.172 -5.578 -19.406 1 98.88 190 ILE A N 1
ATOM 1509 C CA . ILE A 1 190 ? 9.852 -7 -19.453 1 98.88 190 ILE A CA 1
ATOM 1510 C C . ILE A 1 190 ? 9.781 -7.547 -18.031 1 98.88 190 ILE A C 1
ATOM 1512 O O . ILE A 1 190 ? 10.672 -7.297 -17.203 1 98.88 190 ILE A O 1
ATOM 1516 N N . ILE A 1 191 ? 8.688 -8.25 -17.641 1 98.94 191 ILE A N 1
ATOM 1517 C CA . ILE A 1 191 ? 8.547 -8.891 -16.344 1 98.94 191 ILE A CA 1
ATOM 1518 C C . ILE A 1 191 ? 8.945 -10.359 -16.438 1 98.94 191 ILE A C 1
ATOM 1520 O O . ILE A 1 191 ? 8.375 -11.109 -17.234 1 98.94 191 ILE A O 1
ATOM 1524 N N . VAL A 1 192 ? 9.938 -10.734 -15.688 1 98.88 192 VAL A N 1
ATOM 1525 C CA . VAL A 1 192 ? 10.406 -12.109 -15.609 1 98.88 192 VAL A CA 1
ATOM 1526 C C . VAL A 1 192 ? 10.055 -12.695 -14.242 1 98.88 192 VAL A C 1
ATOM 1528 O O . VAL A 1 192 ? 10.391 -12.109 -13.211 1 98.88 192 VAL A O 1
ATOM 1531 N N . ASN A 1 193 ? 9.328 -13.742 -14.242 1 98.88 193 ASN A N 1
ATOM 1532 C CA . ASN A 1 193 ? 8.953 -14.398 -13 1 98.88 193 ASN A CA 1
ATOM 1533 C C . ASN A 1 193 ? 9.602 -15.773 -12.875 1 98.88 193 ASN A C 1
ATOM 1535 O O . ASN A 1 193 ? 9.289 -16.688 -13.633 1 98.88 193 ASN A O 1
ATOM 1539 N N . THR A 1 194 ? 10.547 -15.953 -11.961 1 98.75 194 THR A N 1
ATOM 1540 C CA . THR A 1 194 ? 11.273 -17.203 -11.742 1 98.75 194 THR A CA 1
ATOM 1541 C C . THR A 1 194 ? 11.688 -17.328 -10.281 1 98.75 194 THR A C 1
ATOM 1543 O O . THR A 1 194 ? 12.312 -16.438 -9.719 1 98.75 194 THR A O 1
ATOM 1546 N N . PRO A 1 195 ? 11.438 -18.391 -9.586 1 98.62 195 PRO A N 1
ATOM 1547 C CA . PRO A 1 195 ? 10.555 -19.469 -10.047 1 98.62 195 PRO A CA 1
ATOM 1548 C C . PRO A 1 195 ? 9.164 -18.984 -10.43 1 98.62 195 PRO A C 1
ATOM 1550 O O . PRO A 1 195 ? 8.672 -18 -9.867 1 98.62 195 PRO A O 1
ATOM 1553 N N . HIS A 1 196 ? 8.578 -19.656 -11.344 1 98.69 196 HIS A N 1
ATOM 1554 C CA . HIS A 1 196 ? 7.457 -19.125 -12.109 1 98.69 196 HIS A CA 1
ATOM 1555 C C . HIS A 1 196 ? 6.125 -19.531 -11.492 1 98.69 196 HIS A C 1
ATOM 1557 O O . HIS A 1 196 ? 5.938 -20.688 -11.125 1 98.69 196 HIS A O 1
ATOM 1563 N N . ASN A 1 197 ? 5.242 -18.719 -11.203 1 97.69 197 ASN A N 1
ATOM 1564 C CA . ASN A 1 197 ? 3.818 -18.906 -10.945 1 97.69 197 ASN A CA 1
ATOM 1565 C C . ASN A 1 197 ? 2.979 -18.578 -12.172 1 97.69 197 ASN A C 1
ATOM 1567 O O . ASN A 1 197 ? 3.004 -17.438 -12.664 1 97.69 197 ASN A O 1
ATOM 1571 N N . PRO A 1 198 ? 2.385 -19.5 -12.734 1 97.31 198 PRO A N 1
ATOM 1572 C CA . PRO A 1 198 ? 1.83 -20.688 -12.055 1 97.31 198 PRO A CA 1
ATOM 1573 C C . PRO A 1 198 ? 2.5 -21.984 -12.492 1 97.31 198 PRO A C 1
ATOM 1575 O O . PRO A 1 198 ? 2.141 -23.062 -12 1 97.31 198 PRO A O 1
ATOM 1578 N N . VAL A 1 199 ? 3.523 -21.953 -13.305 1 98.12 199 VAL A N 1
ATOM 1579 C CA . VAL A 1 199 ? 4 -23.156 -13.992 1 98.12 199 VAL A CA 1
ATOM 1580 C C . VAL A 1 199 ? 4.965 -23.922 -13.078 1 98.12 199 VAL A C 1
ATOM 1582 O O . VAL A 1 199 ? 5.148 -25.125 -13.242 1 98.12 199 VAL A O 1
ATOM 1585 N N . GLY A 1 200 ? 5.57 -23.234 -12.172 1 98.56 200 GLY A N 1
ATOM 1586 C CA . GLY A 1 200 ? 6.605 -23.844 -11.344 1 98.56 200 GLY A CA 1
ATOM 1587 C C . GLY A 1 200 ? 7.949 -23.922 -12.039 1 98.56 200 GLY A C 1
ATOM 1588 O O . GLY A 1 200 ? 8.852 -24.625 -11.586 1 98.56 200 GLY A O 1
ATOM 1589 N N . LYS A 1 201 ? 8.125 -23.219 -13.109 1 98.62 201 LYS A N 1
ATOM 1590 C CA . LYS A 1 201 ? 9.344 -23.25 -13.898 1 98.62 201 LYS A CA 1
ATOM 1591 C C . LYS A 1 201 ? 10.461 -22.469 -13.219 1 98.62 201 LYS A C 1
ATOM 1593 O O . LYS A 1 201 ? 10.227 -21.391 -12.68 1 98.62 201 LYS A O 1
ATOM 1598 N N . VAL A 1 202 ? 11.641 -23.016 -13.203 1 98.69 202 VAL A N 1
ATOM 1599 C CA . VAL A 1 202 ? 12.875 -22.312 -12.867 1 98.69 202 VAL A CA 1
ATOM 1600 C C . VAL A 1 202 ? 13.68 -22.062 -14.141 1 98.69 202 VAL A C 1
ATOM 1602 O O . VAL A 1 202 ? 14.258 -22.984 -14.719 1 98.69 202 VAL A O 1
ATOM 1605 N N . PHE A 1 203 ? 13.664 -20.828 -14.555 1 98.69 203 PHE A N 1
ATOM 1606 C CA . PHE A 1 203 ? 14.344 -20.5 -15.805 1 98.69 203 PHE A CA 1
ATOM 1607 C C . PHE A 1 203 ? 15.828 -20.797 -15.703 1 98.69 203 PHE A C 1
ATOM 1609 O O . PHE A 1 203 ? 16.453 -20.547 -14.68 1 98.69 203 PHE A O 1
ATOM 1616 N N . THR A 1 204 ? 16.406 -21.375 -16.734 1 97.94 204 THR A N 1
ATOM 1617 C CA . THR A 1 204 ? 17.812 -21.719 -16.781 1 97.94 204 THR A CA 1
ATOM 1618 C C . THR A 1 204 ? 18.656 -20.484 -17.094 1 97.94 204 THR A C 1
ATOM 1620 O O . THR A 1 204 ? 18.141 -19.469 -17.547 1 97.94 204 THR A O 1
ATOM 1623 N N . ARG A 1 205 ? 19.922 -20.625 -16.828 1 98.25 205 ARG A N 1
ATOM 1624 C CA . ARG A 1 205 ? 20.859 -19.562 -17.172 1 98.25 205 ARG A CA 1
ATOM 1625 C C . ARG A 1 205 ? 20.797 -19.219 -18.656 1 98.25 205 ARG A C 1
ATOM 1627 O O . ARG A 1 205 ? 20.828 -18.047 -19.016 1 98.25 205 ARG A O 1
ATOM 1634 N N . LYS A 1 206 ? 20.703 -20.234 -19.484 1 98.19 206 LYS A N 1
ATOM 1635 C CA . LYS A 1 206 ? 20.641 -20.031 -20.922 1 98.19 206 LYS A CA 1
ATOM 1636 C C . LYS A 1 206 ? 19.406 -19.219 -21.312 1 98.19 206 LYS A C 1
ATOM 1638 O O . LYS A 1 206 ? 19.5 -18.281 -22.109 1 98.19 206 LYS A O 1
ATOM 1643 N N . GLU A 1 207 ? 18.234 -19.594 -20.797 1 98.25 207 GLU A N 1
ATOM 1644 C CA . GLU A 1 207 ? 17 -18.859 -21.078 1 98.25 207 GLU A CA 1
ATOM 1645 C C . GLU A 1 207 ? 17.078 -17.422 -20.609 1 98.25 207 GLU A C 1
ATOM 1647 O O . GLU A 1 207 ? 16.719 -16.5 -21.328 1 98.25 207 GLU A O 1
ATOM 1652 N N . LEU A 1 208 ? 17.578 -17.203 -19.375 1 98.81 208 LEU A N 1
ATOM 1653 C CA . LEU A 1 208 ? 17.672 -15.859 -18.812 1 98.81 208 LEU A CA 1
ATOM 1654 C C . LEU A 1 208 ? 18.672 -15.008 -19.594 1 98.81 208 LEU A C 1
ATOM 1656 O O . LEU A 1 208 ? 18.484 -13.805 -19.75 1 98.81 208 LEU A O 1
ATOM 1660 N N . GLN A 1 209 ? 19.766 -15.664 -20.031 1 98.62 209 GLN A N 1
ATOM 1661 C CA . GLN A 1 209 ? 20.719 -14.945 -20.859 1 98.62 209 GLN A CA 1
ATOM 1662 C C . GLN A 1 209 ? 20.094 -14.484 -22.172 1 98.62 209 GLN A C 1
ATOM 1664 O O . GLN A 1 209 ? 20.406 -13.406 -22.672 1 98.62 209 GLN A O 1
ATOM 1669 N N . GLY A 1 210 ? 19.297 -15.359 -22.781 1 98.69 210 GLY A N 1
ATOM 1670 C CA . GLY A 1 210 ? 18.547 -14.953 -23.969 1 98.69 210 GLY A CA 1
ATOM 1671 C C . GLY A 1 210 ? 17.688 -13.727 -23.734 1 98.69 210 GLY A C 1
ATOM 1672 O O . GLY A 1 210 ? 17.688 -12.797 -24.547 1 98.69 210 GLY A O 1
ATOM 1673 N N . ILE A 1 211 ? 16.938 -13.695 -22.625 1 98.81 211 ILE A N 1
ATOM 1674 C CA . ILE A 1 211 ? 16.109 -12.555 -22.25 1 98.81 211 ILE A CA 1
ATOM 1675 C C . ILE A 1 211 ? 16.984 -11.328 -22 1 98.81 211 ILE A C 1
ATOM 1677 O O . ILE A 1 211 ? 16.672 -10.227 -22.453 1 98.81 211 ILE A O 1
ATOM 1681 N N . ALA A 1 212 ? 18.109 -11.523 -21.328 1 98.81 212 ALA A N 1
ATOM 1682 C CA . ALA A 1 212 ? 19.062 -10.453 -21.016 1 98.81 212 ALA A CA 1
ATOM 1683 C C . ALA A 1 212 ? 19.578 -9.805 -22.297 1 98.81 212 ALA A C 1
ATOM 1685 O O . ALA A 1 212 ? 19.672 -8.578 -22.375 1 98.81 212 ALA A O 1
ATOM 1686 N N . ASN A 1 213 ? 19.953 -10.656 -23.266 1 98.62 213 ASN A N 1
ATOM 1687 C CA . ASN A 1 213 ? 20.453 -10.148 -24.531 1 98.62 213 ASN A CA 1
ATOM 1688 C C . ASN A 1 213 ? 19.438 -9.219 -25.203 1 98.62 213 ASN A C 1
ATOM 1690 O O . ASN A 1 213 ? 19.812 -8.156 -25.703 1 98.62 213 ASN A O 1
ATOM 1694 N N . ILE A 1 214 ? 18.234 -9.617 -25.172 1 98.62 214 ILE A N 1
ATOM 1695 C CA . ILE A 1 214 ? 17.172 -8.82 -25.781 1 98.62 214 ILE A CA 1
ATOM 1696 C C . ILE A 1 214 ? 16.969 -7.539 -24.984 1 98.62 214 ILE A C 1
ATOM 1698 O O . ILE A 1 214 ? 16.828 -6.453 -25.547 1 98.62 214 ILE A O 1
ATOM 1702 N N . ALA A 1 215 ? 16.953 -7.633 -23.656 1 98.5 215 ALA A N 1
ATOM 1703 C CA . ALA A 1 215 ? 16.781 -6.465 -22.797 1 98.5 215 ALA A CA 1
ATOM 1704 C C . ALA A 1 215 ? 17.891 -5.441 -23.031 1 98.5 215 ALA A C 1
ATOM 1706 O O . ALA A 1 215 ? 17.625 -4.238 -23.078 1 98.5 215 ALA A O 1
ATOM 1707 N N . GLU A 1 216 ? 19.109 -5.902 -23.172 1 97.56 216 GLU A N 1
ATOM 1708 C CA . GLU A 1 216 ? 20.234 -5.016 -23.406 1 97.56 216 GLU A CA 1
ATOM 1709 C C . GLU A 1 216 ? 20.156 -4.387 -24.797 1 97.56 216 GLU A C 1
ATOM 1711 O O . GLU A 1 216 ? 20.375 -3.186 -24.953 1 97.56 216 GLU A O 1
ATOM 1716 N N . GLU A 1 217 ? 19.891 -5.25 -25.75 1 97.31 217 GLU A N 1
ATOM 1717 C CA . GLU A 1 217 ? 19.844 -4.793 -27.125 1 97.31 217 GLU A CA 1
ATOM 1718 C C . GLU A 1 217 ? 18.828 -3.66 -27.297 1 97.31 217 GLU A C 1
ATOM 1720 O O . GLU A 1 217 ? 19.094 -2.686 -28 1 97.31 217 GLU A O 1
ATOM 1725 N N . PHE A 1 218 ? 17.719 -3.768 -26.609 1 97.88 218 PHE A N 1
ATOM 1726 C CA . PHE A 1 218 ? 16.641 -2.814 -26.828 1 97.88 218 PHE A CA 1
ATOM 1727 C C . PHE A 1 218 ? 16.5 -1.87 -25.641 1 97.88 218 PHE A C 1
ATOM 1729 O O . PHE A 1 218 ? 15.523 -1.115 -25.547 1 97.88 218 PHE A O 1
ATOM 1736 N N . ASN A 1 219 ? 17.406 -1.943 -24.688 1 97.5 219 ASN A N 1
ATOM 1737 C CA . ASN A 1 219 ? 17.484 -1.084 -23.5 1 97.5 219 ASN A CA 1
ATOM 1738 C C . ASN A 1 219 ? 16.203 -1.149 -22.688 1 97.5 219 ASN A C 1
ATOM 1740 O O . ASN A 1 219 ? 15.586 -0.118 -22.391 1 97.5 219 ASN A O 1
ATOM 1744 N N . LEU A 1 220 ? 15.805 -2.377 -22.344 1 98.5 220 LEU A N 1
ATOM 1745 C CA . LEU A 1 220 ? 14.594 -2.602 -21.562 1 98.5 220 LEU A CA 1
ATOM 1746 C C . LEU A 1 220 ? 14.922 -2.703 -20.078 1 98.5 220 LEU A C 1
ATOM 1748 O O . LEU A 1 220 ? 15.969 -3.23 -19.703 1 98.5 220 LEU A O 1
ATOM 1752 N N . LEU A 1 221 ? 14.055 -2.166 -19.219 1 98.81 221 LEU A N 1
ATOM 1753 C CA . LEU A 1 221 ? 14.055 -2.473 -17.797 1 98.81 221 LEU A CA 1
ATOM 1754 C C . LEU A 1 221 ? 13.523 -3.879 -17.547 1 98.81 221 LEU A C 1
ATOM 1756 O O . LEU A 1 221 ? 12.531 -4.289 -18.141 1 98.81 221 LEU A O 1
ATOM 1760 N N . VAL A 1 222 ? 14.203 -4.66 -16.734 1 98.94 222 VAL A N 1
ATOM 1761 C CA . VAL A 1 222 ? 13.734 -5.988 -16.359 1 98.94 222 VAL A CA 1
ATOM 1762 C C . VAL A 1 222 ? 13.234 -5.969 -14.914 1 98.94 222 VAL A C 1
ATOM 1764 O O . VAL A 1 222 ? 13.977 -5.629 -13.992 1 98.94 222 VAL A O 1
ATOM 1767 N N . MET A 1 223 ? 11.992 -6.164 -14.711 1 98.94 223 MET A N 1
ATOM 1768 C CA . MET A 1 223 ? 11.461 -6.445 -13.383 1 98.94 223 MET A CA 1
ATOM 1769 C C . MET A 1 223 ? 11.445 -7.949 -13.109 1 98.94 223 MET A C 1
ATOM 1771 O O . MET A 1 223 ? 10.633 -8.68 -13.672 1 98.94 223 MET A O 1
ATOM 1775 N N . SER A 1 224 ? 12.352 -8.398 -12.328 1 98.94 224 SER A N 1
ATOM 1776 C CA . SER A 1 224 ? 12.523 -9.82 -12.031 1 98.94 224 SER A CA 1
ATOM 1777 C C . SER A 1 224 ? 11.773 -10.203 -10.758 1 98.94 224 SER A C 1
ATOM 1779 O O . SER A 1 224 ? 12.266 -9.984 -9.648 1 98.94 224 SER A O 1
ATOM 1781 N N . ASP A 1 225 ? 10.609 -10.773 -10.938 1 98.94 225 ASP A N 1
ATOM 1782 C CA . ASP A 1 225 ? 9.797 -11.297 -9.836 1 98.94 225 ASP A CA 1
ATOM 1783 C C . ASP A 1 225 ? 10.352 -12.625 -9.336 1 98.94 225 ASP A C 1
ATOM 1785 O O . ASP A 1 225 ? 10.117 -13.672 -9.945 1 98.94 225 ASP A O 1
ATOM 1789 N N . GLU A 1 226 ? 11.016 -12.555 -8.172 1 98.88 226 GLU A N 1
ATOM 1790 C CA . GLU A 1 226 ? 11.703 -13.719 -7.621 1 98.88 226 GLU A CA 1
ATOM 1791 C C . GLU A 1 226 ? 11.195 -14.039 -6.215 1 98.88 226 GLU A C 1
ATOM 1793 O O . GLU A 1 226 ? 11.977 -14.445 -5.348 1 98.88 226 GLU A O 1
ATOM 1798 N N . VAL A 1 227 ? 9.891 -13.891 -6 1 98.69 227 VAL A N 1
ATOM 1799 C CA . VAL A 1 227 ? 9.297 -14.047 -4.676 1 98.69 227 VAL A CA 1
ATOM 1800 C C . VAL A 1 227 ? 9.445 -15.492 -4.211 1 98.69 227 VAL A C 1
ATOM 1802 O O . VAL A 1 227 ? 9.383 -15.773 -3.01 1 98.69 227 VAL A O 1
ATOM 1805 N N . TYR A 1 228 ? 9.703 -16.438 -5.133 1 98.56 228 TYR A N 1
ATOM 1806 C CA . TYR A 1 228 ? 9.812 -17.859 -4.785 1 98.56 228 TYR A CA 1
ATOM 1807 C C . TYR A 1 228 ? 11.266 -18.312 -4.852 1 98.56 228 TYR A C 1
ATOM 1809 O O . TYR A 1 228 ? 11.531 -19.5 -5.023 1 98.56 228 TYR A O 1
ATOM 1817 N N . ASP A 1 229 ? 12.227 -17.391 -4.707 1 98.06 229 ASP A N 1
ATOM 1818 C CA . ASP A 1 229 ? 13.633 -17.688 -4.969 1 98.06 229 ASP A CA 1
ATOM 1819 C C . ASP A 1 229 ? 14.148 -18.781 -4.027 1 98.06 229 ASP A C 1
ATOM 1821 O O . ASP A 1 229 ? 15.086 -19.5 -4.363 1 98.06 229 ASP A O 1
ATOM 1825 N N . SER A 1 230 ? 13.516 -18.969 -2.873 1 96.44 230 SER A N 1
ATOM 1826 C CA . SER A 1 230 ? 13.984 -19.969 -1.923 1 96.44 230 SER A CA 1
ATOM 1827 C C . SER A 1 230 ? 13.32 -21.328 -2.174 1 96.44 230 SER A C 1
ATOM 1829 O O . SER A 1 230 ? 13.648 -22.312 -1.517 1 96.44 230 SER A O 1
ATOM 1831 N N . LEU A 1 231 ? 12.422 -21.406 -3.096 1 98.19 231 LEU A N 1
ATOM 1832 C CA . LEU A 1 231 ? 11.648 -22.609 -3.342 1 98.19 231 LEU A CA 1
ATOM 1833 C C . LEU A 1 231 ? 12.008 -23.219 -4.691 1 98.19 231 LEU A C 1
ATOM 1835 O O . LEU A 1 231 ? 11.211 -23.188 -5.629 1 98.19 231 LEU A O 1
ATOM 1839 N N . VAL A 1 232 ? 13.156 -23.797 -4.742 1 98.44 232 VAL A N 1
ATOM 1840 C CA . VAL A 1 232 ? 13.648 -24.531 -5.902 1 98.44 232 VAL A CA 1
ATOM 1841 C C . VAL A 1 232 ? 13.898 -25.984 -5.523 1 98.44 232 VAL A C 1
ATOM 1843 O O . VAL A 1 232 ? 14.406 -26.266 -4.438 1 98.44 232 VAL A O 1
ATOM 1846 N N . PHE A 1 233 ? 13.523 -26.859 -6.352 1 98.38 233 PHE A N 1
ATOM 1847 C CA . PHE A 1 233 ? 13.578 -28.281 -6.051 1 98.38 233 PHE A CA 1
ATOM 1848 C C . PHE A 1 233 ? 14.438 -29.031 -7.066 1 98.38 233 PHE A C 1
ATOM 1850 O O . PHE A 1 233 ? 14.844 -28.453 -8.078 1 98.38 233 PHE A O 1
ATOM 1857 N N . ASP A 1 234 ? 14.805 -30.297 -6.773 1 97.31 234 ASP A N 1
ATOM 1858 C CA . ASP A 1 234 ? 15.43 -31.25 -7.695 1 97.31 234 ASP A CA 1
ATOM 1859 C C . ASP A 1 234 ? 16.781 -30.719 -8.188 1 97.31 234 ASP A C 1
ATOM 1861 O O . ASP A 1 234 ? 17.109 -30.844 -9.375 1 97.31 234 ASP A O 1
ATOM 1865 N N . ASN A 1 235 ? 17.453 -30.047 -7.41 1 95.12 235 ASN A N 1
ATOM 1866 C CA . ASN A 1 235 ? 18.797 -29.562 -7.641 1 95.12 235 ASN A CA 1
ATOM 1867 C C . ASN A 1 235 ? 18.844 -28.484 -8.719 1 95.12 235 ASN A C 1
ATOM 1869 O O . ASN A 1 235 ? 19.844 -28.328 -9.406 1 95.12 235 ASN A O 1
ATOM 1873 N N . LYS A 1 236 ? 17.688 -27.875 -8.953 1 97.06 236 LYS A N 1
ATOM 1874 C CA . LYS A 1 236 ? 17.688 -26.703 -9.836 1 97.06 236 LYS A CA 1
ATOM 1875 C C . LYS A 1 236 ? 18.406 -25.516 -9.195 1 97.06 236 LYS A C 1
ATOM 1877 O O . LYS A 1 236 ? 18.5 -25.438 -7.965 1 97.06 236 LYS A O 1
ATOM 1882 N N . GLU A 1 237 ? 18.891 -24.719 -10.016 1 96.75 237 GLU A N 1
ATOM 1883 C CA . GLU A 1 237 ? 19.547 -23.484 -9.578 1 96.75 237 GLU A CA 1
ATOM 1884 C C . GLU A 1 237 ? 18.672 -22.266 -9.844 1 96.75 237 GLU A C 1
ATOM 1886 O O . GLU A 1 237 ? 18.172 -22.094 -10.961 1 96.75 237 GLU A O 1
ATOM 1891 N N . HIS A 1 238 ? 18.484 -21.5 -8.836 1 98.31 238 HIS A N 1
ATOM 1892 C CA . HIS A 1 238 ? 17.859 -20.203 -9.102 1 98.31 238 HIS A CA 1
ATOM 1893 C C . HIS A 1 238 ? 18.891 -19.188 -9.594 1 98.31 238 HIS A C 1
ATOM 1895 O O . HIS A 1 238 ? 19.656 -18.641 -8.805 1 98.31 238 HIS A O 1
ATOM 1901 N N . VAL A 1 239 ? 18.938 -18.922 -10.867 1 98.5 239 VAL A N 1
ATOM 1902 C CA . VAL A 1 239 ? 19.797 -17.922 -11.484 1 98.5 239 VAL A CA 1
ATOM 1903 C C . VAL A 1 239 ? 19.141 -16.547 -11.375 1 98.5 239 VAL A C 1
ATOM 1905 O O . VAL A 1 239 ? 18 -16.359 -11.82 1 98.5 239 VAL A O 1
ATOM 1908 N N . ARG A 1 240 ? 19.828 -15.648 -10.75 1 98.69 240 ARG A N 1
ATOM 1909 C CA . ARG A 1 240 ? 19.281 -14.305 -10.602 1 98.69 240 ARG A CA 1
ATOM 1910 C C . ARG A 1 240 ? 19.562 -13.461 -11.844 1 98.69 240 ARG A C 1
ATOM 1912 O O . ARG A 1 240 ? 20.703 -13.367 -12.297 1 98.69 240 ARG A O 1
ATOM 1919 N N . MET A 1 241 ? 18.547 -12.836 -12.367 1 98.81 241 MET A N 1
ATOM 1920 C CA . MET A 1 241 ? 18.625 -12 -13.562 1 98.81 241 MET A CA 1
ATOM 1921 C C . MET A 1 241 ? 19.672 -10.906 -13.391 1 98.81 241 MET A C 1
ATOM 1923 O O . MET A 1 241 ? 20.453 -10.641 -14.305 1 98.81 241 MET A O 1
ATOM 1927 N N . ALA A 1 242 ? 19.703 -10.312 -12.203 1 98.75 242 ALA A N 1
ATOM 1928 C CA . ALA A 1 242 ? 20.562 -9.164 -11.914 1 98.75 242 ALA A CA 1
ATOM 1929 C C . ALA A 1 242 ? 22.031 -9.562 -11.922 1 98.75 242 ALA A C 1
ATOM 1931 O O . ALA A 1 242 ? 22.906 -8.703 -12.055 1 98.75 242 ALA A O 1
ATOM 1932 N N . ASN A 1 243 ? 22.328 -10.836 -11.758 1 98.5 243 ASN A N 1
ATOM 1933 C CA . ASN A 1 243 ? 23.703 -11.312 -11.688 1 98.5 243 ASN A CA 1
ATOM 1934 C C . ASN A 1 243 ? 24.297 -11.547 -13.078 1 98.5 243 ASN A C 1
ATOM 1936 O O . ASN A 1 243 ? 25.5 -11.711 -13.234 1 98.5 243 ASN A O 1
ATOM 1940 N N . LEU A 1 244 ? 23.453 -11.656 -14.094 1 98.62 244 LEU A N 1
ATOM 1941 C CA . LEU A 1 244 ? 23.938 -11.891 -15.453 1 98.62 244 LEU A CA 1
ATOM 1942 C C . LEU A 1 244 ? 24.719 -10.688 -15.961 1 98.62 244 LEU A C 1
ATOM 1944 O O . LEU A 1 244 ? 24.484 -9.555 -15.531 1 98.62 244 LEU A O 1
ATOM 1948 N N . PRO A 1 245 ? 25.656 -10.906 -16.859 1 96.56 245 PRO A N 1
ATOM 1949 C CA . PRO A 1 245 ? 26.453 -9.797 -17.375 1 96.56 245 PRO A CA 1
ATOM 1950 C C . PRO A 1 245 ? 25.594 -8.664 -17.938 1 96.56 245 PRO A C 1
ATOM 1952 O O . PRO A 1 245 ? 24.734 -8.898 -18.797 1 96.56 245 PRO A O 1
ATOM 1955 N N . GLY A 1 246 ? 25.844 -7.477 -17.391 1 94.94 246 GLY A N 1
ATOM 1956 C CA . GLY A 1 246 ? 25.203 -6.277 -17.922 1 94.94 246 GLY A CA 1
ATOM 1957 C C . GLY A 1 246 ? 23.797 -6.062 -17.375 1 94.94 246 GLY A C 1
ATOM 1958 O O . GLY A 1 246 ? 23.125 -5.105 -17.766 1 94.94 246 GLY A O 1
ATOM 1959 N N . MET A 1 247 ? 23.391 -6.84 -16.375 1 98.25 247 MET A N 1
ATOM 1960 C CA . MET A 1 247 ? 21.969 -6.816 -16.062 1 98.25 247 MET A CA 1
ATOM 1961 C C . MET A 1 247 ? 21.703 -6.082 -14.758 1 98.25 247 MET A C 1
ATOM 1963 O O . MET A 1 247 ? 20.562 -5.719 -14.461 1 98.25 247 MET A O 1
ATOM 1967 N N . TRP A 1 248 ? 22.688 -5.777 -13.938 1 98.19 248 TRP A N 1
ATOM 1968 C CA . TRP A 1 248 ? 22.469 -5.105 -12.664 1 98.19 248 TRP A CA 1
ATOM 1969 C C . TRP A 1 248 ? 21.828 -3.738 -12.867 1 98.19 248 TRP A C 1
ATOM 1971 O O . TRP A 1 248 ? 20.812 -3.428 -12.258 1 98.19 248 TRP A O 1
ATOM 1981 N N . ASP A 1 249 ? 22.281 -2.971 -13.797 1 97.38 249 ASP A N 1
ATOM 1982 C CA . ASP A 1 249 ? 21.922 -1.565 -13.953 1 97.38 249 ASP A CA 1
ATOM 1983 C C . ASP A 1 249 ? 20.547 -1.42 -14.617 1 97.38 249 ASP A C 1
ATOM 1985 O O . ASP A 1 249 ? 20.047 -0.308 -14.758 1 97.38 249 ASP A O 1
ATOM 1989 N N . ARG A 1 250 ? 19.906 -2.588 -15.008 1 98.31 250 ARG A N 1
ATOM 1990 C CA . ARG A 1 250 ? 18.594 -2.5 -15.648 1 98.31 250 ARG A CA 1
ATOM 1991 C C . ARG A 1 250 ? 17.609 -3.475 -15.016 1 98.31 250 ARG A C 1
ATOM 1993 O O . ARG A 1 250 ? 16.562 -3.768 -15.594 1 98.31 250 ARG A O 1
ATOM 2000 N N . THR A 1 251 ? 17.953 -4.008 -13.797 1 98.81 251 THR A N 1
ATOM 2001 C CA . THR A 1 251 ? 17.094 -5.012 -13.18 1 98.81 251 THR A CA 1
ATOM 2002 C C . THR A 1 251 ? 16.656 -4.57 -11.789 1 98.81 251 THR A C 1
ATOM 2004 O O . THR A 1 251 ? 17.453 -4.09 -11 1 98.81 251 THR A O 1
ATOM 2007 N N . VAL A 1 252 ? 15.391 -4.625 -11.547 1 98.94 252 VAL A N 1
ATOM 2008 C CA . VAL A 1 252 ? 14.844 -4.578 -10.195 1 98.94 252 VAL A CA 1
ATOM 2009 C C . VAL A 1 252 ? 14.359 -5.965 -9.789 1 98.94 252 VAL A C 1
ATOM 2011 O O . VAL A 1 252 ? 13.539 -6.574 -10.477 1 98.94 252 VAL A O 1
ATOM 2014 N N . THR A 1 253 ? 14.898 -6.488 -8.711 1 98.94 253 THR A N 1
ATOM 2015 C CA . THR A 1 253 ? 14.5 -7.785 -8.18 1 98.94 253 THR A CA 1
ATOM 2016 C C . THR A 1 253 ? 13.43 -7.625 -7.102 1 98.94 253 THR A C 1
ATOM 2018 O O . THR A 1 253 ? 13.539 -6.75 -6.242 1 98.94 253 THR A O 1
ATOM 2021 N N . VAL A 1 254 ? 12.43 -8.438 -7.191 1 98.94 254 VAL A N 1
ATOM 2022 C CA . VAL A 1 254 ? 11.297 -8.383 -6.27 1 98.94 254 VAL A CA 1
ATOM 2023 C C . VAL A 1 254 ? 11.336 -9.586 -5.328 1 98.94 254 VAL A C 1
ATOM 2025 O O . VAL A 1 254 ? 11.453 -10.727 -5.777 1 98.94 254 VAL A O 1
ATOM 2028 N N . GLY A 1 255 ? 11.266 -9.328 -4.023 1 98.81 255 GLY A N 1
ATOM 2029 C CA . GLY A 1 255 ? 11.203 -10.359 -3.004 1 98.81 255 GLY A CA 1
ATOM 2030 C C . GLY A 1 255 ? 9.992 -10.234 -2.098 1 98.81 255 GLY A C 1
ATOM 2031 O O . GLY A 1 255 ? 9.266 -9.242 -2.164 1 98.81 255 GLY A O 1
ATOM 2032 N N . SER A 1 256 ? 9.758 -11.25 -1.261 1 98.44 256 SER A N 1
ATOM 2033 C CA . SER A 1 256 ? 8.57 -11.289 -0.417 1 98.44 256 SER A CA 1
ATOM 2034 C C . SER A 1 256 ? 8.836 -12.039 0.885 1 98.44 256 SER A C 1
ATOM 2036 O O . SER A 1 256 ? 9.258 -13.195 0.865 1 98.44 256 SER A O 1
ATOM 2038 N N . ALA A 1 257 ? 8.562 -11.406 1.982 1 98.56 257 ALA A N 1
ATOM 2039 C CA . ALA A 1 257 ? 8.633 -12.078 3.277 1 98.56 257 ALA A CA 1
ATOM 2040 C C . ALA A 1 257 ? 7.512 -13.102 3.428 1 98.56 257 ALA A C 1
ATOM 2042 O O . ALA A 1 257 ? 7.695 -14.141 4.062 1 98.56 257 ALA A O 1
ATOM 2043 N N . GLY A 1 258 ? 6.344 -12.781 2.855 1 97.88 258 GLY A N 1
ATOM 2044 C CA . GLY A 1 258 ? 5.199 -13.672 2.965 1 97.88 258 GLY A CA 1
ATOM 2045 C C . GLY A 1 258 ? 5.469 -15.055 2.404 1 97.88 258 GLY A C 1
ATOM 2046 O O . GLY A 1 258 ? 5.125 -16.062 3.031 1 97.88 258 GLY A O 1
ATOM 2047 N N . LYS A 1 259 ? 6.074 -15.133 1.238 1 97.88 259 LYS A N 1
ATOM 2048 C CA . LYS A 1 259 ? 6.379 -16.406 0.593 1 97.88 259 LYS A CA 1
ATOM 2049 C C . LYS A 1 259 ? 7.539 -17.109 1.286 1 97.88 259 LYS A C 1
ATOM 2051 O O . LYS A 1 259 ? 7.559 -18.344 1.386 1 97.88 259 LYS A O 1
ATOM 2056 N N . ALA A 1 260 ? 8.438 -16.328 1.816 1 98.06 260 ALA A N 1
ATOM 2057 C CA . ALA A 1 260 ? 9.633 -16.891 2.453 1 98.06 260 ALA A CA 1
ATOM 2058 C C . ALA A 1 260 ? 9.297 -17.484 3.814 1 98.06 260 ALA A C 1
ATOM 2060 O O . ALA A 1 260 ? 9.789 -18.562 4.164 1 98.06 260 ALA A O 1
ATOM 2061 N N . PHE A 1 261 ? 8.391 -16.844 4.594 1 98.5 261 PHE A N 1
ATOM 2062 C CA . PHE A 1 261 ? 8.273 -17.188 6.004 1 98.5 261 PHE A CA 1
ATOM 2063 C C . PHE A 1 261 ? 6.844 -17.594 6.34 1 98.5 261 PHE A C 1
ATOM 2065 O O . PHE A 1 261 ? 6.461 -17.625 7.512 1 98.5 261 PHE A O 1
ATOM 2072 N N . ALA A 1 262 ? 6.012 -17.859 5.328 1 97.94 262 ALA A N 1
ATOM 2073 C CA . ALA A 1 262 ? 4.617 -18.25 5.543 1 97.94 262 ALA A CA 1
ATOM 2074 C C . ALA A 1 262 ? 3.865 -17.172 6.328 1 97.94 262 ALA A C 1
ATOM 2076 O O . ALA A 1 262 ? 3.201 -17.484 7.32 1 97.94 262 ALA A O 1
ATOM 2077 N N . ALA A 1 263 ? 4.023 -15.992 5.871 1 98.5 263 ALA A N 1
ATOM 2078 C CA . ALA A 1 263 ? 3.426 -14.828 6.52 1 98.5 263 ALA A CA 1
ATOM 2079 C C . ALA A 1 263 ? 2.793 -13.891 5.492 1 98.5 263 ALA A C 1
ATOM 2081 O O . ALA A 1 263 ? 3.062 -12.688 5.496 1 98.5 263 ALA A O 1
ATOM 2082 N N . THR A 1 264 ? 1.974 -14.453 4.602 1 98.12 264 THR A N 1
ATOM 2083 C CA . THR A 1 264 ? 1.496 -13.719 3.432 1 98.12 264 THR A CA 1
ATOM 2084 C C . THR A 1 264 ? 0.651 -12.523 3.852 1 98.12 264 THR A C 1
ATOM 2086 O O . THR A 1 264 ? 0.558 -11.531 3.119 1 98.12 264 THR A O 1
ATOM 2089 N N . GLY A 1 265 ? 0.033 -12.516 5.043 1 98.25 265 GLY A N 1
ATOM 2090 C CA . GLY A 1 265 ? -0.806 -11.438 5.531 1 98.25 265 GLY A CA 1
ATOM 2091 C C . GLY A 1 265 ? -0.012 -10.273 6.094 1 98.25 265 GLY A C 1
ATOM 2092 O O . GLY A 1 265 ? -0.578 -9.219 6.41 1 98.25 265 GLY A O 1
ATOM 2093 N N . TRP A 1 266 ? 1.32 -10.398 6.23 1 98.75 266 TRP A N 1
ATOM 2094 C CA . TRP A 1 266 ? 2.16 -9.344 6.785 1 98.75 266 TRP A CA 1
ATOM 2095 C C . TRP A 1 266 ? 2.395 -8.242 5.766 1 98.75 266 TRP A C 1
ATOM 2097 O O . TRP A 1 266 ? 2.738 -7.113 6.129 1 98.75 266 TRP A O 1
ATOM 2107 N N . ARG A 1 267 ? 2.305 -8.625 4.492 1 98.56 267 ARG A N 1
ATOM 2108 C CA . ARG A 1 267 ? 2.416 -7.676 3.389 1 98.56 267 ARG A CA 1
ATOM 2109 C C . ARG A 1 267 ? 3.752 -6.941 3.434 1 98.56 267 ARG A C 1
ATOM 2111 O O . ARG A 1 267 ? 3.797 -5.715 3.32 1 98.56 267 ARG A O 1
ATOM 2118 N N . ILE A 1 268 ? 4.816 -7.715 3.516 1 98.88 268 ILE A N 1
ATOM 2119 C CA . ILE A 1 268 ? 6.168 -7.168 3.447 1 98.88 268 ILE A CA 1
ATOM 2120 C C . ILE A 1 268 ? 6.887 -7.727 2.219 1 98.88 268 ILE A C 1
ATOM 2122 O O . ILE A 1 268 ? 7.031 -8.945 2.076 1 98.88 268 ILE A O 1
ATOM 2126 N N . GLY A 1 269 ? 7.227 -6.922 1.329 1 98.81 269 GLY A N 1
ATOM 2127 C CA . GLY A 1 269 ? 8.102 -7.211 0.208 1 98.81 269 GLY A CA 1
ATOM 2128 C C . GLY A 1 269 ? 9.328 -6.312 0.157 1 98.81 269 GLY A C 1
ATOM 2129 O O . GLY A 1 269 ? 9.492 -5.434 1.005 1 98.81 269 GLY A O 1
ATOM 2130 N N . TRP A 1 270 ? 10.195 -6.555 -0.764 1 98.94 270 TRP A N 1
ATOM 2131 C CA . TRP A 1 270 ? 11.336 -5.668 -0.953 1 98.94 270 TRP A CA 1
ATOM 2132 C C . TRP A 1 270 ? 11.789 -5.664 -2.41 1 98.94 270 TRP A C 1
ATOM 2134 O O . TRP A 1 270 ? 11.477 -6.586 -3.166 1 98.94 270 TRP A O 1
ATOM 2144 N N . LEU A 1 271 ? 12.422 -4.645 -2.779 1 98.94 271 LEU A N 1
ATOM 2145 C CA . LEU A 1 271 ? 13.07 -4.469 -4.074 1 98.94 271 LEU A CA 1
ATOM 2146 C C . LEU A 1 271 ? 14.578 -4.297 -3.904 1 98.94 271 LEU A C 1
ATOM 2148 O O . LEU A 1 271 ? 15.031 -3.629 -2.973 1 98.94 271 LEU A O 1
ATOM 2152 N N . ILE A 1 272 ? 15.297 -4.93 -4.707 1 98.94 272 ILE A N 1
ATOM 2153 C CA . ILE A 1 272 ? 16.75 -4.789 -4.789 1 98.94 272 ILE A CA 1
ATOM 2154 C C . ILE A 1 272 ? 17.141 -4.375 -6.199 1 98.94 272 ILE A C 1
ATOM 2156 O O . ILE A 1 272 ? 16.719 -4.984 -7.18 1 98.94 272 ILE A O 1
ATOM 2160 N N . GLY A 1 273 ? 17.922 -3.396 -6.387 1 98.81 273 GLY A N 1
ATOM 2161 C CA . GLY A 1 273 ? 18.406 -2.889 -7.656 1 98.81 273 GLY A CA 1
ATOM 2162 C C . GLY A 1 273 ? 19.281 -1.655 -7.508 1 98.81 273 GLY A C 1
ATOM 2163 O O . GLY A 1 273 ? 19.516 -1.188 -6.395 1 98.81 273 GLY A O 1
ATOM 2164 N N . PRO A 1 274 ? 19.781 -1.139 -8.57 1 98.38 274 PRO A N 1
ATOM 2165 C CA . PRO A 1 274 ? 20.656 0.032 -8.5 1 98.38 274 PRO A CA 1
ATOM 2166 C C . PRO A 1 274 ? 19.906 1.304 -8.102 1 98.38 274 PRO A C 1
ATOM 2168 O O . PRO A 1 274 ? 18.688 1.373 -8.227 1 98.38 274 PRO A O 1
ATOM 2171 N N . LYS A 1 275 ? 20.672 2.252 -7.625 1 97.12 275 LYS A N 1
ATOM 2172 C CA . LYS A 1 275 ? 20.156 3.521 -7.125 1 97.12 275 LYS A CA 1
ATOM 2173 C C . LYS A 1 275 ? 19.234 4.188 -8.148 1 97.12 275 LYS A C 1
ATOM 2175 O O . LYS A 1 275 ? 18.188 4.723 -7.797 1 97.12 275 LYS A O 1
ATOM 2180 N N . ASN A 1 276 ? 19.594 4.141 -9.383 1 96 276 ASN A N 1
ATOM 2181 C CA . ASN A 1 276 ? 18.875 4.863 -10.422 1 96 276 ASN A CA 1
ATOM 2182 C C . ASN A 1 276 ? 17.5 4.254 -10.68 1 96 276 ASN A C 1
ATOM 2184 O O . ASN A 1 276 ? 16.641 4.883 -11.297 1 96 276 ASN A O 1
ATOM 2188 N N . LEU A 1 277 ? 17.297 3.018 -10.289 1 98.31 277 LEU A N 1
ATOM 2189 C CA . LEU A 1 277 ? 15.977 2.395 -10.391 1 98.31 277 LEU A CA 1
ATOM 2190 C C . LEU A 1 277 ? 15.219 2.484 -9.07 1 98.31 277 LEU A C 1
ATOM 2192 O O . LEU A 1 277 ? 14.016 2.748 -9.055 1 98.31 277 LEU A O 1
ATOM 2196 N N . ILE A 1 278 ? 15.93 2.383 -7.953 1 98.38 278 ILE A N 1
ATOM 2197 C CA . ILE A 1 278 ? 15.297 2.285 -6.641 1 98.38 278 ILE A CA 1
ATOM 2198 C C . ILE A 1 278 ? 14.844 3.67 -6.184 1 98.38 278 ILE A C 1
ATOM 2200 O O . ILE A 1 278 ? 13.789 3.814 -5.566 1 98.38 278 ILE A O 1
ATOM 2204 N N . GLN A 1 279 ? 15.547 4.719 -6.484 1 96.19 279 GLN A N 1
ATOM 2205 C CA . GLN A 1 279 ? 15.227 6.055 -5.996 1 96.19 279 GLN A CA 1
ATOM 2206 C C . GLN A 1 279 ? 13.906 6.551 -6.578 1 96.19 279 GLN A C 1
ATOM 2208 O O . GLN A 1 279 ? 13.031 7.012 -5.84 1 96.19 279 GLN A O 1
ATOM 2213 N N . PRO A 1 280 ? 13.711 6.422 -7.973 1 97.19 280 PRO A N 1
ATOM 2214 C CA . PRO A 1 280 ? 12.391 6.789 -8.492 1 97.19 280 PRO A CA 1
ATOM 2215 C C . PRO A 1 280 ? 11.273 5.914 -7.938 1 97.19 280 PRO A C 1
ATOM 2217 O O . PRO A 1 280 ? 10.164 6.398 -7.703 1 97.19 280 PRO A O 1
ATOM 2220 N N . THR A 1 281 ? 11.586 4.672 -7.707 1 98.5 281 THR A N 1
ATOM 2221 C CA . THR A 1 281 ? 10.586 3.762 -7.16 1 98.5 281 THR A CA 1
ATOM 2222 C C . THR A 1 281 ? 10.242 4.141 -5.723 1 98.5 281 THR A C 1
ATOM 2224 O O . THR A 1 281 ? 9.086 4.039 -5.312 1 98.5 281 THR A O 1
ATOM 2227 N N . LEU A 1 282 ? 11.227 4.574 -4.977 1 97.44 282 LEU A N 1
ATOM 2228 C CA . LEU A 1 282 ? 11.008 5.09 -3.627 1 97.44 282 LEU A CA 1
ATOM 2229 C C . LEU A 1 282 ? 10.078 6.297 -3.652 1 97.44 282 LEU A C 1
ATOM 2231 O O . LEU A 1 282 ? 9.172 6.41 -2.82 1 97.44 282 LEU A O 1
ATOM 2235 N N . ALA A 1 283 ? 10.32 7.18 -4.602 1 96 283 ALA A N 1
ATOM 2236 C CA . ALA A 1 283 ? 9.453 8.352 -4.742 1 96 283 ALA A CA 1
ATOM 2237 C C . ALA A 1 283 ? 8 7.93 -4.965 1 96 283 ALA A C 1
ATOM 2239 O O . ALA A 1 283 ? 7.086 8.508 -4.375 1 96 283 ALA A O 1
ATOM 2240 N N . ALA A 1 284 ? 7.816 6.895 -5.758 1 97.75 284 ALA A N 1
ATOM 2241 C CA . ALA A 1 284 ? 6.477 6.395 -6.059 1 97.75 284 ALA A CA 1
ATOM 2242 C C . ALA A 1 284 ? 5.84 5.758 -4.828 1 97.75 284 ALA A C 1
ATOM 2244 O O . ALA A 1 284 ? 4.723 6.113 -4.445 1 97.75 284 ALA A O 1
ATOM 2245 N N . THR A 1 285 ? 6.574 4.852 -4.199 1 97.75 285 THR A N 1
ATOM 2246 C CA . THR A 1 285 ? 6.027 4.121 -3.061 1 97.75 285 THR A CA 1
ATOM 2247 C C . THR A 1 285 ? 5.668 5.078 -1.926 1 97.75 285 THR A C 1
ATOM 2249 O O . THR A 1 285 ? 4.703 4.852 -1.194 1 97.75 285 THR A O 1
ATOM 2252 N N . THR A 1 286 ? 6.449 6.129 -1.762 1 96.12 286 THR A N 1
ATOM 2253 C CA . THR A 1 286 ? 6.207 7.121 -0.719 1 96.12 286 THR A CA 1
ATOM 2254 C C . THR A 1 286 ? 4.84 7.77 -0.898 1 96.12 286 THR A C 1
ATOM 2256 O O . THR A 1 286 ? 4.168 8.094 0.083 1 96.12 286 THR A O 1
ATOM 2259 N N . ARG A 1 287 ? 4.43 7.871 -2.109 1 96 287 ARG A N 1
ATOM 2260 C CA . ARG A 1 287 ? 3.18 8.57 -2.381 1 96 287 ARG A CA 1
ATOM 2261 C C . ARG A 1 287 ? 2.02 7.586 -2.498 1 96 287 ARG A C 1
ATOM 2263 O O . ARG A 1 287 ? 0.854 7.992 -2.514 1 96 287 ARG A O 1
ATOM 2270 N N . ILE A 1 288 ? 2.305 6.305 -2.545 1 98.06 288 ILE A N 1
ATOM 2271 C CA . ILE A 1 288 ? 1.276 5.277 -2.645 1 98.06 288 ILE A CA 1
ATOM 2272 C C . ILE A 1 288 ? 0.881 4.805 -1.248 1 98.06 288 ILE A C 1
ATOM 2274 O O . ILE A 1 288 ? -0.3 4.816 -0.892 1 98.06 288 ILE A O 1
ATOM 2278 N N . VAL A 1 289 ? 1.939 4.535 -0.415 1 98.12 289 VAL A N 1
ATOM 2279 C CA . VAL A 1 289 ? 1.632 3.975 0.896 1 98.12 289 VAL A CA 1
ATOM 2280 C C . VAL A 1 289 ? 2.393 4.742 1.978 1 98.12 289 VAL A C 1
ATOM 2282 O O . VAL A 1 289 ? 2.201 4.496 3.17 1 98.12 289 VAL A O 1
ATOM 2285 N N . PHE A 1 290 ? 3.273 5.703 1.616 1 95.69 290 PHE A N 1
ATOM 2286 C CA . PHE A 1 290 ? 4.203 6.43 2.473 1 95.69 290 PHE A CA 1
ATOM 2287 C C . PHE A 1 290 ? 5.312 5.508 2.969 1 95.69 290 PHE A C 1
ATOM 2289 O O . PHE A 1 290 ? 6.461 5.617 2.531 1 95.69 290 PHE A O 1
ATOM 2296 N N . CYS A 1 291 ? 5.012 4.566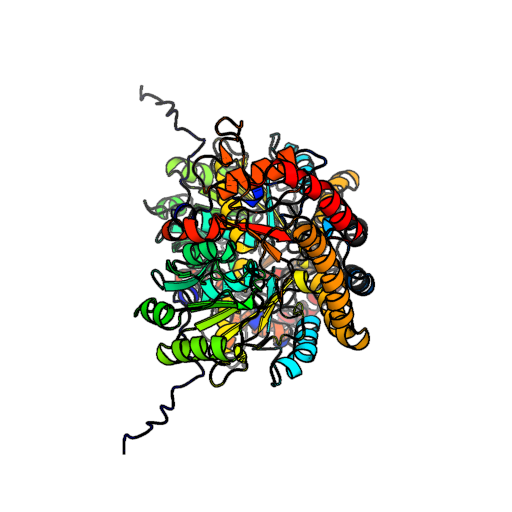 3.77 1 96.56 291 CYS A N 1
ATOM 2297 C CA . CYS A 1 291 ? 5.941 3.514 4.164 1 96.56 291 CYS A CA 1
ATOM 2298 C C . CYS A 1 291 ? 5.203 2.207 4.434 1 96.56 291 CYS A C 1
ATOM 2300 O O . CYS A 1 291 ? 3.982 2.205 4.613 1 96.56 291 CYS A O 1
ATOM 2302 N N . SER A 1 292 ? 5.918 1.108 4.359 1 98.06 292 SER A N 1
ATOM 2303 C CA . SER A 1 292 ? 5.363 -0.208 4.656 1 98.06 292 SER A CA 1
ATOM 2304 C C . SER A 1 292 ? 5.145 -0.393 6.156 1 98.06 292 SER A C 1
ATOM 2306 O O . SER A 1 292 ? 5.68 0.371 6.965 1 98.06 292 SER A O 1
ATOM 2308 N N . VAL A 1 293 ? 4.309 -1.353 6.508 1 98.69 293 VAL A N 1
ATOM 2309 C CA . VAL A 1 293 ? 4.016 -1.691 7.898 1 98.69 293 VAL A CA 1
ATOM 2310 C C . VAL A 1 293 ? 5.32 -1.808 8.688 1 98.69 293 VAL A C 1
ATOM 2312 O O . VAL A 1 293 ? 6.25 -2.5 8.266 1 98.69 293 VAL A O 1
ATOM 2315 N N . SER A 1 294 ? 5.406 -1.206 9.852 1 98.38 294 SER A N 1
ATOM 2316 C CA . SER A 1 294 ? 6.691 -0.986 10.5 1 98.38 294 SER A CA 1
ATOM 2317 C C . SER A 1 294 ? 7.023 -2.123 11.461 1 98.38 294 SER A C 1
ATOM 2319 O O . SER A 1 294 ? 8.109 -2.707 11.391 1 98.38 294 SER A O 1
ATOM 2321 N N . PRO A 1 295 ? 6.152 -2.533 12.391 1 98.62 295 PRO A N 1
ATOM 2322 C CA . PRO A 1 295 ? 6.566 -3.521 13.391 1 98.62 295 PRO A CA 1
ATOM 2323 C C . PRO A 1 295 ? 6.879 -4.883 12.773 1 98.62 295 PRO A C 1
ATOM 2325 O O . PRO A 1 295 ? 7.758 -5.598 13.266 1 98.62 295 PRO A O 1
ATOM 2328 N N . LEU A 1 296 ? 6.211 -5.258 11.703 1 98.88 296 LEU A N 1
ATOM 2329 C CA . LEU A 1 296 ? 6.402 -6.582 11.125 1 98.88 296 LEU A CA 1
ATOM 2330 C C . LEU A 1 296 ? 7.668 -6.625 10.273 1 98.88 296 LEU A C 1
ATOM 2332 O O . LEU A 1 296 ? 8.148 -7.703 9.93 1 98.88 296 LEU A O 1
ATOM 2336 N N . GLN A 1 297 ? 8.227 -5.438 9.922 1 98.88 297 GLN A N 1
ATOM 2337 C CA . GLN A 1 297 ? 9.547 -5.402 9.312 1 98.88 297 GLN A CA 1
ATOM 2338 C C . GLN A 1 297 ? 10.609 -5.965 10.25 1 98.88 297 GLN A C 1
ATOM 2340 O O . GLN A 1 297 ? 11.547 -6.625 9.812 1 98.88 297 GLN A O 1
ATOM 2345 N N . GLU A 1 298 ? 10.43 -5.691 11.57 1 98.81 298 GLU A N 1
ATOM 2346 C CA . GLU A 1 298 ? 11.352 -6.238 12.562 1 98.81 298 GLU A CA 1
ATOM 2347 C C . GLU A 1 298 ? 11.312 -7.762 12.57 1 98.81 298 GLU A C 1
ATOM 2349 O O . GLU A 1 298 ? 12.344 -8.414 12.734 1 98.81 298 GLU A O 1
ATOM 2354 N N . ALA A 1 299 ? 10.117 -8.281 12.438 1 98.81 299 ALA A N 1
ATOM 2355 C CA . ALA A 1 299 ? 9.938 -9.727 12.391 1 98.81 299 ALA A CA 1
ATOM 2356 C C . ALA A 1 299 ? 10.586 -10.32 11.141 1 98.81 299 ALA A C 1
ATOM 2358 O O . ALA A 1 299 ? 11.289 -11.328 11.219 1 98.81 299 ALA A O 1
ATOM 2359 N N . ALA A 1 300 ? 10.352 -9.719 9.992 1 98.88 300 ALA A N 1
ATOM 2360 C CA . ALA A 1 300 ? 10.969 -10.172 8.75 1 98.88 300 ALA A CA 1
ATOM 2361 C C . ALA A 1 300 ? 12.492 -10.109 8.836 1 98.88 300 ALA A C 1
ATOM 2363 O O . ALA A 1 300 ? 13.188 -10.992 8.344 1 98.88 300 ALA A O 1
ATOM 2364 N N . ALA A 1 301 ? 13 -9.031 9.477 1 98.94 301 ALA A N 1
ATOM 2365 C CA . ALA A 1 301 ? 14.438 -8.906 9.695 1 98.94 301 ALA A CA 1
ATOM 2366 C C . ALA A 1 301 ? 14.977 -10.086 10.5 1 98.94 301 ALA A C 1
ATOM 2368 O O . ALA A 1 301 ? 15.977 -10.695 10.133 1 98.94 301 ALA A O 1
ATOM 2369 N N . ALA A 1 302 ? 14.289 -10.398 11.594 1 98.88 302 ALA A N 1
ATOM 2370 C CA . ALA A 1 302 ? 14.688 -11.523 12.43 1 98.88 302 ALA A CA 1
ATOM 2371 C C . ALA A 1 302 ? 14.703 -12.82 11.625 1 98.88 302 ALA A C 1
ATOM 2373 O O . ALA A 1 302 ? 15.586 -13.664 11.812 1 98.88 302 ALA A O 1
ATOM 2374 N N . GLY A 1 303 ? 13.711 -12.969 10.766 1 98.81 303 GLY A N 1
ATOM 2375 C CA . GLY A 1 303 ? 13.664 -14.125 9.891 1 98.81 303 GLY A CA 1
ATOM 2376 C C . GLY A 1 303 ? 14.906 -14.281 9.039 1 98.81 303 GLY A C 1
ATOM 2377 O O . GLY A 1 303 ? 15.531 -15.344 9.039 1 98.81 303 GLY A O 1
ATOM 2378 N N . LEU A 1 304 ? 15.312 -13.273 8.367 1 98.88 304 LEU A N 1
ATOM 2379 C CA . LEU A 1 304 ? 16.469 -13.32 7.48 1 98.88 304 LEU A CA 1
ATOM 2380 C C . LEU A 1 304 ? 17.766 -13.453 8.281 1 98.88 304 LEU A C 1
ATOM 2382 O O . LEU A 1 304 ? 18.672 -14.18 7.871 1 98.88 304 LEU A O 1
ATOM 2386 N N . GLU A 1 305 ? 17.812 -12.766 9.422 1 98.88 305 GLU A N 1
ATOM 2387 C CA . GLU A 1 305 ? 19.016 -12.773 10.266 1 98.88 305 GLU A CA 1
ATOM 2388 C C . GLU A 1 305 ? 19.344 -14.188 10.742 1 98.88 305 GLU A C 1
ATOM 2390 O O . GLU A 1 305 ? 20.516 -14.539 10.891 1 98.88 305 GLU A O 1
ATOM 2395 N N . GLN A 1 306 ? 18.328 -14.977 10.961 1 98.62 306 GLN A N 1
ATOM 2396 C CA . GLN A 1 306 ? 18.547 -16.266 11.625 1 98.62 306 GLN A CA 1
ATOM 2397 C C . GLN A 1 306 ? 18.359 -17.422 10.648 1 98.62 306 GLN A C 1
ATOM 2399 O O . GLN A 1 306 ? 18.609 -18.578 10.992 1 98.62 306 GLN A O 1
ATOM 2404 N N . ALA A 1 307 ? 17.969 -17.172 9.445 1 98.56 307 ALA A N 1
ATOM 2405 C CA . ALA A 1 307 ? 17.578 -18.203 8.492 1 98.56 307 ALA A CA 1
ATOM 2406 C C . ALA A 1 307 ? 18.719 -19.172 8.242 1 98.56 307 ALA A C 1
ATOM 2408 O O . ALA A 1 307 ? 18.531 -20.391 8.273 1 98.56 307 ALA A O 1
ATOM 2409 N N . ASN A 1 308 ? 19.938 -18.641 8 1 98.06 308 ASN A N 1
ATOM 2410 C CA . ASN A 1 308 ? 21.078 -19.5 7.672 1 98.06 308 ASN A CA 1
ATOM 2411 C C . ASN A 1 308 ? 21.5 -20.344 8.859 1 98.06 308 ASN A C 1
ATOM 2413 O O . ASN A 1 308 ? 21.703 -21.562 8.719 1 98.06 308 ASN A O 1
ATOM 2417 N N . GLN A 1 309 ? 21.594 -19.688 10.008 1 98.31 309 GLN A N 1
ATOM 2418 C CA . GLN A 1 309 ? 21.984 -20.406 11.211 1 98.31 309 GLN A CA 1
ATOM 2419 C C . GLN A 1 309 ? 21.016 -21.547 11.523 1 98.31 309 GLN A C 1
ATOM 2421 O O . GLN A 1 309 ? 21.422 -22.594 12.023 1 98.31 309 GLN A O 1
ATOM 2426 N N . ARG A 1 310 ? 19.797 -21.422 11.172 1 98.38 310 ARG A N 1
ATOM 2427 C CA . ARG A 1 310 ? 18.766 -22.406 11.477 1 98.38 310 ARG A CA 1
ATOM 2428 C C . ARG A 1 310 ? 18.562 -23.375 10.32 1 98.38 310 ARG A C 1
ATOM 2430 O O . ARG A 1 310 ? 17.734 -24.281 10.391 1 98.38 310 ARG A O 1
ATOM 2437 N N . ASN A 1 311 ? 19.281 -23.219 9.258 1 98.44 311 ASN A N 1
ATOM 2438 C CA . ASN A 1 311 ? 19.094 -24.016 8.039 1 98.44 311 ASN A CA 1
ATOM 2439 C C . ASN A 1 311 ? 17.641 -23.969 7.562 1 98.44 311 ASN A C 1
ATOM 2441 O O . ASN A 1 311 ? 17.109 -24.969 7.098 1 98.44 311 ASN A O 1
ATOM 2445 N N . PHE A 1 312 ? 17.016 -22.891 7.777 1 98.62 312 PHE A N 1
ATOM 2446 C CA . PHE A 1 312 ? 15.562 -22.734 7.633 1 98.62 312 PHE A CA 1
ATOM 2447 C C . PHE A 1 312 ? 15.125 -23.062 6.215 1 98.62 312 PHE A C 1
ATOM 2449 O O . PHE A 1 312 ? 14.211 -23.875 6.012 1 98.62 312 PHE A O 1
ATOM 2456 N N . PHE A 1 313 ? 15.758 -22.516 5.207 1 98.5 313 PHE A N 1
ATOM 2457 C CA . PHE A 1 313 ? 15.273 -22.625 3.836 1 98.5 313 PHE A CA 1
ATOM 2458 C C . PHE A 1 313 ? 15.523 -24.031 3.289 1 98.5 313 PHE A C 1
ATOM 2460 O O . PHE A 1 313 ? 14.742 -24.531 2.486 1 98.5 313 PHE A O 1
ATOM 2467 N N . GLN A 1 314 ? 16.594 -24.641 3.717 1 98 314 GLN A N 1
ATOM 2468 C CA . GLN A 1 314 ? 16.812 -26.031 3.328 1 98 314 GLN A CA 1
ATOM 2469 C C . GLN A 1 314 ? 15.734 -26.938 3.916 1 98 314 GLN A C 1
ATOM 2471 O O . GLN A 1 314 ? 15.203 -27.812 3.223 1 98 314 GLN A O 1
ATOM 2476 N N . ILE A 1 315 ? 15.453 -26.734 5.176 1 98.44 315 ILE A N 1
ATOM 2477 C CA . ILE A 1 315 ? 14.391 -27.5 5.836 1 98.44 315 ILE A CA 1
ATOM 2478 C C . ILE A 1 315 ? 13.062 -27.25 5.129 1 98.44 315 ILE A C 1
ATOM 2480 O O . ILE A 1 315 ? 12.312 -28.188 4.855 1 98.44 315 ILE A O 1
ATOM 2484 N N . GLN A 1 316 ? 12.789 -26.016 4.809 1 98.19 316 GLN A N 1
ATOM 2485 C CA . GLN A 1 316 ? 11.562 -25.625 4.117 1 98.19 316 GLN A CA 1
ATOM 2486 C C . GLN A 1 316 ? 11.453 -26.328 2.762 1 98.19 316 GLN A C 1
ATOM 2488 O O . GLN A 1 316 ? 10.391 -26.828 2.4 1 98.19 316 GLN A O 1
ATOM 2493 N N . ARG A 1 317 ? 12.531 -26.375 1.986 1 98.31 317 ARG A N 1
ATOM 2494 C CA . ARG A 1 317 ? 12.523 -27.031 0.685 1 98.31 317 ARG A CA 1
ATOM 2495 C C . ARG A 1 317 ? 12.234 -28.531 0.825 1 98.31 317 ARG A C 1
ATOM 2497 O O . ARG A 1 317 ? 11.508 -29.094 0.016 1 98.31 317 ARG A O 1
ATOM 2504 N N . ASN A 1 318 ? 12.828 -29.125 1.847 1 98.38 318 ASN A N 1
ATOM 2505 C CA . ASN A 1 318 ? 12.555 -30.531 2.096 1 98.38 318 ASN A CA 1
ATOM 2506 C C . ASN A 1 318 ? 11.078 -30.766 2.42 1 98.38 318 ASN A C 1
ATOM 2508 O O . ASN A 1 318 ? 10.484 -31.734 1.938 1 98.38 318 ASN A O 1
ATOM 2512 N N . GLU A 1 319 ? 10.539 -29.922 3.242 1 98.31 319 GLU A N 1
ATOM 2513 C CA . GLU A 1 319 ? 9.125 -30.031 3.605 1 98.31 319 GLU A CA 1
ATOM 2514 C C . GLU A 1 319 ? 8.227 -29.859 2.383 1 98.31 319 GLU A C 1
ATOM 2516 O O . GLU A 1 319 ? 7.27 -30.609 2.203 1 98.31 319 GLU A O 1
ATOM 2521 N N . TYR A 1 320 ? 8.547 -28.891 1.54 1 98.44 320 TYR A N 1
ATOM 2522 C CA . TYR A 1 320 ? 7.734 -28.656 0.354 1 98.44 320 TYR A CA 1
ATOM 2523 C C . TYR A 1 320 ? 7.91 -29.781 -0.66 1 98.44 320 TYR A C 1
ATOM 2525 O O . TYR A 1 320 ? 6.977 -30.125 -1.393 1 98.44 320 TYR A O 1
ATOM 2533 N N . THR A 1 321 ? 9.109 -30.391 -0.686 1 98.5 321 THR A N 1
ATOM 2534 C CA . THR A 1 321 ? 9.312 -31.562 -1.534 1 98.5 321 THR A CA 1
ATOM 2535 C C . THR A 1 321 ? 8.406 -32.719 -1.1 1 98.5 321 THR A C 1
ATOM 2537 O O . THR A 1 321 ? 7.812 -33.375 -1.938 1 98.5 321 THR A O 1
ATOM 2540 N N . GLU A 1 322 ? 8.312 -32.906 0.165 1 98.38 322 GLU A N 1
ATOM 2541 C CA . GLU A 1 322 ? 7.402 -33.906 0.701 1 98.38 322 GLU A CA 1
ATOM 2542 C C . GLU A 1 322 ? 5.957 -33.625 0.33 1 98.38 322 GLU A C 1
ATOM 2544 O O . GLU A 1 322 ? 5.219 -34.5 -0.107 1 98.38 322 GLU A O 1
ATOM 2549 N N . ARG A 1 323 ? 5.543 -32.438 0.51 1 98.44 323 ARG A N 1
ATOM 2550 C CA . ARG A 1 323 ? 4.188 -31.984 0.202 1 98.44 323 ARG A CA 1
ATOM 2551 C C . ARG A 1 323 ? 3.875 -32.156 -1.28 1 98.44 323 ARG A C 1
ATOM 2553 O O . ARG A 1 323 ? 2.812 -32.656 -1.64 1 98.44 323 ARG A O 1
ATOM 2560 N N . ARG A 1 324 ? 4.793 -31.734 -2.096 1 98.62 324 ARG A N 1
ATOM 2561 C CA . ARG A 1 324 ? 4.688 -31.906 -3.539 1 98.62 324 ARG A CA 1
ATOM 2562 C C . ARG A 1 324 ? 4.484 -33.375 -3.893 1 98.62 324 ARG A C 1
ATOM 2564 O O . ARG A 1 324 ? 3.641 -33.719 -4.727 1 98.62 324 ARG A O 1
ATOM 2571 N N . THR A 1 325 ? 5.211 -34.219 -3.258 1 98.56 325 THR A N 1
ATOM 2572 C CA . THR A 1 325 ? 5.191 -35.656 -3.529 1 98.56 325 THR A CA 1
ATOM 2573 C C . THR A 1 325 ? 3.834 -36.25 -3.182 1 98.56 325 THR A C 1
ATOM 2575 O O . THR A 1 325 ? 3.338 -37.156 -3.887 1 98.56 325 THR A O 1
ATOM 2578 N N . VAL A 1 326 ? 3.203 -35.781 -2.143 1 98.44 326 VAL A N 1
ATOM 2579 C CA . VAL A 1 326 ? 1.892 -36.281 -1.743 1 98.44 326 VAL A CA 1
ATOM 2580 C C . VAL A 1 326 ? 0.907 -36.125 -2.9 1 98.44 326 VAL A C 1
ATOM 2582 O O . VAL A 1 326 ? 0.183 -37.062 -3.234 1 98.44 326 VAL A O 1
ATOM 2585 N N . LEU A 1 327 ? 0.877 -35.031 -3.559 1 97.75 327 LEU A N 1
ATOM 2586 C CA . LEU A 1 327 ? -0.069 -34.75 -4.641 1 97.75 327 LEU A CA 1
ATOM 2587 C C . LEU A 1 327 ? 0.36 -35.469 -5.918 1 97.75 327 LEU A C 1
ATOM 2589 O O . LEU A 1 327 ? -0.473 -36.062 -6.625 1 97.75 327 LEU A O 1
ATOM 2593 N N . THR A 1 328 ? 1.665 -35.438 -6.219 1 98.25 328 THR A N 1
ATOM 2594 C CA . THR A 1 328 ? 2.129 -36.062 -7.457 1 98.25 328 THR A CA 1
ATOM 2595 C C . THR A 1 328 ? 1.958 -37.562 -7.406 1 98.25 328 THR A C 1
ATOM 2597 O O . THR A 1 328 ? 1.683 -38.188 -8.43 1 98.25 328 THR A O 1
ATOM 2600 N N . ASP A 1 329 ? 2.109 -38.094 -6.195 1 98.19 329 ASP A N 1
ATOM 2601 C CA . ASP A 1 329 ? 1.918 -39.531 -6.051 1 98.19 329 ASP A CA 1
ATOM 2602 C C . ASP A 1 329 ? 0.497 -39.938 -6.438 1 98.19 329 ASP A C 1
ATOM 2604 O O . ASP A 1 329 ? 0.299 -40.969 -7.129 1 98.19 329 ASP A O 1
ATOM 2608 N N . VAL A 1 330 ? -0.476 -39.25 -6.004 1 97.31 330 VAL A N 1
ATOM 2609 C CA . VAL A 1 330 ? -1.859 -39.594 -6.312 1 97.31 330 VAL A CA 1
ATOM 2610 C C . VAL A 1 330 ? -2.123 -39.375 -7.805 1 97.31 330 VAL A C 1
ATOM 2612 O O . VAL A 1 330 ? -2.859 -40.156 -8.422 1 97.31 330 VAL A O 1
ATOM 2615 N N . PHE A 1 331 ? -1.564 -38.312 -8.438 1 97.81 331 PHE A N 1
ATOM 2616 C CA . PHE A 1 331 ? -1.708 -38.094 -9.875 1 97.81 331 PHE A CA 1
ATOM 2617 C C . PHE A 1 331 ? -1.104 -39.281 -10.656 1 97.81 331 PHE A C 1
ATOM 2619 O O . PHE A 1 331 ? -1.706 -39.75 -11.609 1 97.81 331 PHE A O 1
ATOM 2626 N N . ASP A 1 332 ? 0.063 -39.688 -10.188 1 97.75 332 ASP A N 1
ATOM 2627 C CA . ASP A 1 332 ? 0.734 -40.812 -10.82 1 97.75 332 ASP A CA 1
ATOM 2628 C C . ASP A 1 332 ? -0.097 -42.094 -10.703 1 97.75 332 ASP A C 1
ATOM 2630 O O . ASP A 1 332 ? -0.27 -42.844 -11.68 1 97.75 332 ASP A O 1
ATOM 2634 N N . LYS A 1 333 ? -0.531 -42.312 -9.539 1 96.88 333 LYS A N 1
ATOM 2635 C CA . LYS A 1 333 ? -1.335 -43.531 -9.289 1 96.88 333 LYS A CA 1
ATOM 2636 C C . LYS A 1 333 ? -2.572 -43.531 -10.18 1 96.88 333 LYS A C 1
ATOM 2638 O O . LYS A 1 333 ? -2.994 -44.625 -10.633 1 96.88 333 LYS A O 1
ATOM 2643 N N . LEU A 1 334 ? -3.098 -42.406 -10.445 1 96 334 LEU A N 1
ATOM 2644 C CA . LEU A 1 334 ? -4.336 -42.281 -11.211 1 96 334 LEU A CA 1
ATOM 2645 C C . LEU A 1 334 ? -4.043 -42.156 -12.703 1 96 334 LEU A C 1
ATOM 2647 O O . LEU A 1 334 ? -4.969 -42.094 -13.516 1 96 334 LEU A O 1
ATOM 2651 N N . GLY A 1 335 ? -2.766 -42.094 -13.062 1 95.19 335 GLY A N 1
ATOM 2652 C CA . GLY A 1 335 ? -2.367 -42 -14.453 1 95.19 335 GLY A CA 1
ATOM 2653 C C . GLY A 1 335 ? -2.627 -40.625 -15.047 1 95.19 335 GLY A C 1
ATOM 2654 O O . GLY A 1 335 ? -2.838 -40.5 -16.25 1 95.19 335 GLY A O 1
ATOM 2655 N N . LEU A 1 336 ? -2.736 -39.656 -14.219 1 96.06 336 LEU A N 1
ATOM 2656 C CA . LEU A 1 336 ? -2.982 -38.281 -14.672 1 96.06 336 LEU A CA 1
ATOM 2657 C C . LEU A 1 336 ? -1.68 -37.625 -15.086 1 96.06 336 LEU A C 1
ATOM 2659 O O . LEU A 1 336 ? -0.653 -37.781 -14.422 1 96.06 336 LEU A O 1
ATOM 2663 N N . ARG A 1 337 ? -1.734 -36.906 -16.219 1 97.06 337 ARG A N 1
ATOM 2664 C CA . ARG A 1 337 ? -0.594 -36.156 -16.703 1 97.06 337 ARG A CA 1
ATOM 2665 C C . ARG A 1 337 ? -0.53 -34.781 -16.016 1 97.06 337 ARG A C 1
ATOM 2667 O O . ARG A 1 337 ? -1.548 -34.094 -15.891 1 97.06 337 ARG A O 1
ATOM 2674 N N . TYR A 1 338 ? 0.567 -34.406 -15.523 1 98.19 338 TYR A N 1
ATOM 2675 C CA . TYR A 1 338 ? 0.801 -33.094 -14.891 1 98.19 338 TYR A CA 1
ATOM 2676 C C . TYR A 1 338 ? 2.217 -32.625 -15.156 1 98.19 338 TYR A C 1
ATOM 2678 O O . TYR A 1 338 ? 3.066 -33.375 -15.633 1 98.19 338 TYR A O 1
ATOM 2686 N N . THR A 1 339 ? 2.432 -31.328 -14.961 1 98.25 339 THR A N 1
ATOM 2687 C CA . THR A 1 339 ? 3.771 -30.75 -15 1 98.25 339 THR A CA 1
ATOM 2688 C C . THR A 1 339 ? 4.414 -30.781 -13.617 1 98.25 339 THR A C 1
ATOM 2690 O O . THR A 1 339 ? 3.902 -30.188 -12.672 1 98.25 339 THR A O 1
ATOM 2693 N N . LEU A 1 340 ? 5.492 -31.562 -13.461 1 98.75 340 LEU A N 1
ATOM 2694 C CA . LEU A 1 340 ? 6.227 -31.562 -12.203 1 98.75 340 LEU A CA 1
ATOM 2695 C C . LEU A 1 340 ? 6.906 -30.219 -11.969 1 98.75 340 LEU A C 1
ATOM 2697 O O . LEU A 1 340 ? 7.809 -29.828 -12.711 1 98.75 340 LEU A O 1
ATOM 2701 N N . PRO A 1 341 ? 6.438 -29.469 -10.992 1 98.75 341 PRO A N 1
ATOM 2702 C CA . PRO A 1 341 ? 7.074 -28.172 -10.742 1 98.75 341 PRO A CA 1
ATOM 2703 C C . PRO A 1 341 ? 8.477 -28.312 -10.148 1 98.75 341 PRO A C 1
ATOM 2705 O O . PRO A 1 341 ? 8.695 -29.125 -9.25 1 98.75 341 PRO A O 1
ATOM 2708 N N . GLU A 1 342 ? 9.352 -27.531 -10.625 1 98.75 342 GLU A N 1
ATOM 2709 C CA . GLU A 1 342 ? 10.727 -27.531 -10.133 1 98.75 342 GLU A CA 1
ATOM 2710 C C . GLU A 1 342 ? 10.992 -26.328 -9.242 1 98.75 342 GLU A C 1
ATOM 2712 O O . GLU A 1 342 ? 12.07 -26.203 -8.656 1 98.75 342 GLU A O 1
ATOM 2717 N N . GLY A 1 343 ? 10.031 -25.422 -9.109 1 98.62 343 GLY A N 1
ATOM 2718 C CA . GLY A 1 343 ? 10.047 -24.297 -8.195 1 98.62 343 GLY A CA 1
ATOM 2719 C C . GLY A 1 343 ? 8.664 -23.828 -7.789 1 98.62 343 GLY A C 1
ATOM 2720 O O . GLY A 1 343 ? 7.66 -24.391 -8.242 1 98.62 343 GLY A O 1
ATOM 2721 N N . SER A 1 344 ? 8.602 -22.891 -6.867 1 98.38 344 SER A N 1
ATOM 2722 C CA . SER A 1 344 ? 7.367 -22.359 -6.312 1 98.38 344 SER A CA 1
ATOM 2723 C C . SER A 1 344 ? 6.578 -23.422 -5.566 1 98.38 344 SER A C 1
ATOM 2725 O O . SER A 1 344 ? 7.164 -24.297 -4.918 1 98.38 344 SER A O 1
ATOM 2727 N N . TYR A 1 345 ? 5.285 -23.391 -5.469 1 98.69 345 TYR A N 1
ATOM 2728 C CA . TYR A 1 345 ? 4.5 -24.406 -4.793 1 98.69 345 TYR A CA 1
ATOM 2729 C C . TYR A 1 345 ? 3.189 -24.672 -5.523 1 98.69 345 TYR A C 1
ATOM 2731 O O . TYR A 1 345 ? 2.145 -24.844 -4.895 1 98.69 345 TYR A O 1
ATOM 2739 N N . PHE A 1 346 ? 3.258 -24.672 -6.926 1 98.56 346 PHE A N 1
ATOM 2740 C CA . PHE A 1 346 ? 2.088 -24.906 -7.762 1 98.56 346 PHE A CA 1
ATOM 2741 C C . PHE A 1 346 ? 2.334 -26.078 -8.711 1 98.56 346 PHE A C 1
ATOM 2743 O O . PHE A 1 346 ? 3.432 -26.219 -9.25 1 98.56 346 PHE A O 1
ATOM 2750 N N . ILE A 1 347 ? 1.318 -26.859 -8.938 1 98.5 347 ILE A N 1
ATOM 2751 C CA . ILE A 1 347 ? 1.33 -27.953 -9.898 1 98.5 347 ILE A CA 1
ATOM 2752 C C . ILE A 1 347 ? 0.257 -27.719 -10.961 1 98.5 347 ILE A C 1
ATOM 2754 O O . ILE A 1 347 ? -0.875 -27.344 -10.633 1 98.5 347 ILE A O 1
ATOM 2758 N N . LEU A 1 348 ? 0.608 -27.828 -12.172 1 98.5 348 LEU A N 1
ATOM 2759 C CA . LEU A 1 348 ? -0.369 -27.812 -13.258 1 98.5 348 LEU A CA 1
ATOM 2760 C C . LEU A 1 348 ? -0.783 -29.219 -13.648 1 98.5 348 LEU A C 1
ATOM 2762 O O . LEU A 1 348 ? 0.036 -30 -14.156 1 98.5 348 LEU A O 1
ATOM 2766 N N . LEU A 1 349 ? -2.004 -29.562 -13.406 1 98.19 349 LEU A N 1
ATOM 2767 C CA . LEU A 1 349 ? -2.59 -30.844 -13.805 1 98.19 349 LEU A CA 1
ATOM 2768 C C . LEU A 1 349 ? -3.264 -30.734 -15.164 1 98.19 349 LEU A C 1
ATOM 2770 O O . LEU A 1 349 ? -4.008 -29.781 -15.422 1 98.19 349 LEU A O 1
ATOM 2774 N N . ASP A 1 350 ? -2.906 -31.594 -16.062 1 97.44 350 ASP A N 1
ATOM 2775 C CA . ASP A 1 350 ? -3.631 -31.703 -17.328 1 97.44 350 ASP A CA 1
ATOM 2776 C C . ASP A 1 350 ? -5.039 -32.25 -17.109 1 97.44 350 ASP A C 1
ATOM 2778 O O . ASP A 1 350 ? -5.203 -33.406 -16.719 1 97.44 350 ASP A O 1
ATOM 2782 N N . ILE A 1 351 ? -6.051 -31.438 -17.375 1 96.94 351 ILE A N 1
ATOM 2783 C CA . ILE A 1 351 ? -7.422 -31.828 -17.094 1 96.94 351 ILE A CA 1
ATOM 2784 C C . ILE A 1 351 ? -8.188 -32 -18.406 1 96.94 351 ILE A C 1
ATOM 2786 O O . ILE A 1 351 ? -9.414 -31.922 -18.438 1 96.94 351 ILE A O 1
ATOM 2790 N N . SER A 1 352 ? -7.48 -32.156 -19.484 1 95 352 SER A N 1
ATOM 2791 C CA . SER A 1 352 ? -8.094 -32.281 -20.812 1 95 352 SER A CA 1
ATOM 2792 C C . SER A 1 352 ? -9.008 -33.5 -20.859 1 95 352 SER A C 1
ATOM 2794 O O . SER A 1 352 ? -9.992 -33.5 -21.609 1 95 352 SER A O 1
ATOM 2796 N N . ASN A 1 353 ? -8.703 -34.469 -20.047 1 94.19 353 ASN A N 1
ATOM 2797 C CA . ASN A 1 353 ? -9.43 -35.75 -20.141 1 94.19 353 ASN A CA 1
ATOM 2798 C C . ASN A 1 353 ? -10.539 -35.844 -19.094 1 94.19 353 ASN A C 1
ATOM 2800 O O . ASN A 1 353 ? -11.195 -36.875 -18.969 1 94.19 353 ASN A O 1
ATOM 2804 N N . VAL A 1 354 ? -10.719 -34.781 -18.328 1 95.69 354 VAL A N 1
ATOM 2805 C CA . VAL A 1 354 ? -11.812 -34.781 -17.359 1 95.69 354 VAL A CA 1
ATOM 2806 C C . VAL A 1 354 ? -13.141 -34.562 -18.094 1 95.69 354 VAL A C 1
ATOM 2808 O O . VAL A 1 354 ? -13.305 -33.562 -18.812 1 95.69 354 VAL A O 1
ATOM 2811 N N . GLU A 1 355 ? -14 -35.438 -17.906 1 96 355 GLU A N 1
ATOM 2812 C CA . GLU A 1 355 ? -15.312 -35.344 -18.531 1 96 355 GLU A CA 1
ATOM 2813 C C . GLU A 1 355 ? -16.391 -34.938 -17.531 1 96 355 GLU A C 1
ATOM 2815 O O . GLU A 1 355 ? -16.375 -35.406 -16.391 1 96 355 GLU A O 1
ATOM 2820 N N . PHE A 1 356 ? -17.172 -33.969 -17.891 1 95.5 356 PHE A N 1
ATOM 2821 C CA . PHE A 1 356 ? -18.328 -33.594 -17.109 1 95.5 356 PHE A CA 1
ATOM 2822 C C . PHE A 1 356 ? -19.562 -33.438 -18.016 1 95.5 356 PHE A C 1
ATOM 2824 O O . PHE A 1 356 ? -19.438 -33.219 -19.219 1 95.5 356 PHE A O 1
ATOM 2831 N N . PRO A 1 357 ? -20.781 -33.688 -17.484 1 94.75 357 PRO A N 1
ATOM 2832 C CA . PRO A 1 357 ? -22 -33.656 -18.297 1 94.75 357 PRO A CA 1
ATOM 2833 C C . PRO A 1 357 ? -22.219 -32.281 -18.953 1 94.75 357 PRO A C 1
ATOM 2835 O O . PRO A 1 357 ? -21.969 -31.25 -18.344 1 94.75 357 PRO A O 1
ATOM 2838 N N . GLU A 1 358 ? -22.719 -32.344 -20.141 1 90.69 358 GLU A N 1
ATOM 2839 C CA . GLU A 1 358 ? -23 -31.109 -20.891 1 90.69 358 GLU A CA 1
ATOM 2840 C C . GLU A 1 358 ? -24.031 -30.25 -20.172 1 90.69 358 GLU A C 1
ATOM 2842 O O . GLU A 1 358 ? -23.984 -29.031 -20.234 1 90.69 358 GLU A O 1
ATOM 2847 N N . ASP A 1 359 ? -24.953 -30.906 -19.438 1 94.81 359 ASP A N 1
ATOM 2848 C CA . ASP A 1 359 ? -26.031 -30.188 -18.781 1 94.81 359 ASP A CA 1
ATOM 2849 C C . ASP A 1 359 ? -25.734 -29.969 -17.312 1 94.81 359 ASP A C 1
ATOM 2851 O O . ASP A 1 359 ? -26.656 -29.766 -16.5 1 94.81 359 ASP A O 1
ATOM 2855 N N . TYR A 1 360 ? -24.375 -30.156 -16.984 1 96.56 360 TYR A N 1
ATOM 2856 C CA . TYR A 1 360 ? -24 -29.891 -15.609 1 96.56 360 TYR A CA 1
ATOM 2857 C C . TYR A 1 360 ? -24.406 -28.469 -15.203 1 96.56 360 TYR A C 1
ATOM 2859 O O . TYR A 1 360 ? -24.266 -27.531 -15.984 1 96.56 360 TYR A O 1
ATOM 2867 N N . PRO A 1 361 ? -24.984 -28.234 -13.953 1 96.06 361 PRO A N 1
ATOM 2868 C CA . PRO A 1 361 ? -25.5 -26.938 -13.516 1 96.06 361 PRO A CA 1
ATOM 2869 C C . PRO A 1 361 ? -24.375 -25.984 -13.078 1 96.06 361 PRO A C 1
ATOM 2871 O O . PRO A 1 361 ? -24.281 -25.656 -11.891 1 96.06 361 PRO A O 1
ATOM 2874 N N . PHE A 1 362 ? -23.641 -25.547 -14.039 1 96.88 362 PHE A N 1
ATOM 2875 C CA . PHE A 1 362 ? -22.578 -24.578 -13.75 1 96.88 362 PHE A CA 1
ATOM 2876 C C . PHE A 1 362 ? -23.172 -23.219 -13.375 1 96.88 362 PHE A C 1
ATOM 2878 O O . PHE A 1 362 ? -24.203 -22.828 -13.906 1 96.88 362 PHE A O 1
ATOM 2885 N N . PRO A 1 363 ? -22.594 -22.562 -12.414 1 95.38 363 PRO A N 1
ATOM 2886 C CA . PRO A 1 363 ? -23.031 -21.203 -12.148 1 95.38 363 PRO A CA 1
ATOM 2887 C C . PRO A 1 363 ? -22.719 -20.234 -13.289 1 95.38 363 PRO A C 1
ATOM 2889 O O . PRO A 1 363 ? -21.812 -20.5 -14.094 1 95.38 363 PRO A O 1
ATOM 2892 N N . GLU A 1 364 ? -23.375 -19.094 -13.281 1 93.56 364 GLU A N 1
ATOM 2893 C CA . GLU A 1 364 ? -23.188 -18.094 -14.32 1 93.56 364 GLU A CA 1
ATOM 2894 C C . GLU A 1 364 ? -21.766 -17.562 -14.344 1 93.56 364 GLU A C 1
ATOM 2896 O O . GLU A 1 364 ? -21.234 -17.219 -15.406 1 93.56 364 GLU A O 1
ATOM 2901 N N . SER A 1 365 ? -21.094 -17.609 -13.234 1 91.38 365 SER A N 1
ATOM 2902 C CA . SER A 1 365 ? -19.766 -17.016 -13.07 1 91.38 365 SER A CA 1
ATOM 2903 C C . SER A 1 365 ? -18.719 -17.781 -13.859 1 91.38 365 SER A C 1
ATOM 2905 O O . SER A 1 365 ? -17.641 -17.25 -14.141 1 91.38 365 SER A O 1
ATOM 2907 N N . VAL A 1 366 ? -19 -19.047 -14.211 1 94.25 366 VAL A N 1
ATOM 2908 C CA . VAL A 1 366 ? -17.984 -19.812 -14.914 1 94.25 366 VAL A CA 1
ATOM 2909 C C . VAL A 1 366 ? -18.359 -19.953 -16.375 1 94.25 366 VAL A C 1
ATOM 2911 O O . VAL A 1 366 ? -17.578 -20.453 -17.188 1 94.25 366 VAL A O 1
ATOM 2914 N N . MET A 1 367 ? -19.594 -19.547 -16.703 1 92.25 367 MET A N 1
ATOM 2915 C CA . MET A 1 367 ? -20.062 -19.656 -18.078 1 92.25 367 MET A CA 1
ATOM 2916 C C . MET A 1 367 ? -19.391 -18.609 -18.969 1 92.25 367 MET A C 1
ATOM 2918 O O . MET A 1 367 ? -19.172 -17.484 -18.547 1 92.25 367 MET A O 1
ATOM 2922 N N . GLY A 1 368 ? -19.062 -18.953 -20.172 1 87.75 368 GLY A N 1
ATOM 2923 C CA . GLY A 1 368 ? -18.453 -18.031 -21.109 1 87.75 368 GLY A CA 1
ATOM 2924 C C . GLY A 1 368 ? -16.953 -17.891 -20.922 1 87.75 368 GLY A C 1
ATOM 2925 O O . GLY A 1 368 ? -16.312 -17.078 -21.578 1 87.75 368 GLY A O 1
ATOM 2926 N N . ARG A 1 369 ? -16.422 -18.625 -20.062 1 92 369 ARG A N 1
ATOM 2927 C CA . ARG A 1 369 ? -14.977 -18.656 -19.828 1 92 369 ARG A CA 1
ATOM 2928 C C . ARG A 1 369 ? -14.344 -19.922 -20.406 1 92 369 ARG A C 1
ATOM 2930 O O . ARG A 1 369 ? -14.977 -20.625 -21.188 1 92 369 ARG A O 1
ATOM 2937 N N . GLY A 1 370 ? -13.164 -20.125 -20.141 1 92 370 GLY A N 1
ATOM 2938 C CA . GLY A 1 370 ? -12.484 -21.312 -20.641 1 92 370 GLY A CA 1
ATOM 2939 C C . GLY A 1 370 ? -13.047 -22.609 -20.094 1 92 370 GLY A C 1
ATOM 2940 O O . GLY A 1 370 ? -13.648 -22.625 -19.016 1 92 370 GLY A O 1
ATOM 2941 N N . ARG A 1 371 ? -12.867 -23.656 -20.812 1 95.56 371 ARG A N 1
ATOM 2942 C CA . ARG A 1 371 ? -13.344 -24.969 -20.406 1 95.56 371 ARG A CA 1
ATOM 2943 C C . ARG A 1 371 ? -12.828 -25.328 -19.016 1 95.56 371 ARG A C 1
ATOM 2945 O O . ARG A 1 371 ? -13.516 -26 -18.234 1 95.56 371 ARG A O 1
ATOM 2952 N N . ASP A 1 372 ? -11.648 -24.828 -18.75 1 97.38 372 ASP A N 1
ATOM 2953 C CA . ASP A 1 372 ? -11.023 -25.156 -17.469 1 97.38 372 ASP A CA 1
ATOM 2954 C C . ASP A 1 372 ? -11.797 -24.547 -16.297 1 97.38 372 ASP A C 1
ATOM 2956 O O . ASP A 1 372 ? -11.742 -25.047 -15.18 1 97.38 372 ASP A O 1
ATOM 2960 N N . PHE A 1 373 ? -12.516 -23.453 -16.516 1 96.75 373 PHE A N 1
ATOM 2961 C CA . PHE A 1 373 ? -13.375 -22.906 -15.469 1 96.75 373 PHE A CA 1
ATOM 2962 C C . PHE A 1 373 ? -14.453 -23.906 -15.07 1 96.75 373 PHE A C 1
ATOM 2964 O O . PHE A 1 373 ? -14.68 -24.156 -13.883 1 96.75 373 PHE A O 1
ATOM 2971 N N . ARG A 1 374 ? -15.086 -24.484 -16.031 1 97.06 374 ARG A N 1
ATOM 2972 C CA . ARG A 1 374 ? -16.125 -25.484 -15.789 1 97.06 374 ARG A CA 1
ATOM 2973 C C . ARG A 1 374 ? -15.523 -26.75 -15.188 1 97.06 374 ARG A C 1
ATOM 2975 O O . ARG A 1 374 ? -16.078 -27.312 -14.234 1 97.06 374 ARG A O 1
ATOM 2982 N N . ALA A 1 375 ? -14.422 -27.203 -15.719 1 97.56 375 ALA A N 1
ATOM 2983 C CA . ALA A 1 375 ? -13.781 -28.406 -15.211 1 97.56 375 ALA A CA 1
ATOM 2984 C C . ALA A 1 375 ? -13.375 -28.25 -13.75 1 97.56 375 ALA A C 1
ATOM 2986 O O . ALA A 1 375 ? -13.594 -29.141 -12.93 1 97.56 375 ALA A O 1
ATOM 2987 N N . CYS A 1 376 ? -12.75 -27.125 -13.414 1 97.88 376 CYS A N 1
ATOM 2988 C CA . CYS A 1 376 ? -12.328 -26.859 -12.039 1 97.88 376 CYS A CA 1
ATOM 2989 C C . CYS A 1 376 ? -13.523 -26.781 -11.109 1 97.88 376 CYS A C 1
ATOM 2991 O O . CYS A 1 376 ? -13.469 -27.281 -9.977 1 97.88 376 CYS A O 1
ATOM 2993 N N . TRP A 1 377 ? -14.594 -26.094 -11.633 1 97.62 377 TRP A N 1
ATOM 2994 C CA . TRP A 1 377 ? -15.812 -26.031 -10.844 1 97.62 377 TRP A CA 1
ATOM 2995 C C . TRP A 1 377 ? -16.375 -27.438 -10.594 1 97.62 377 TRP A C 1
ATOM 2997 O O . TRP A 1 377 ? -16.719 -27.781 -9.461 1 97.62 377 TRP A O 1
ATOM 3007 N N . PHE A 1 378 ? -16.438 -28.234 -11.633 1 97.62 378 PHE A N 1
ATOM 3008 C CA . PHE A 1 378 ? -16.938 -29.594 -11.555 1 97.62 378 PHE A CA 1
ATOM 3009 C C . PHE A 1 378 ? -16.141 -30.422 -10.562 1 97.62 378 PHE A C 1
ATOM 3011 O O . PHE A 1 378 ? -16.703 -31.109 -9.719 1 97.62 378 PHE A O 1
ATOM 3018 N N . MET A 1 379 ? -14.852 -30.312 -10.625 1 97.44 379 MET A N 1
ATOM 3019 C CA . MET A 1 379 ? -13.977 -31.047 -9.719 1 97.44 379 MET A CA 1
ATOM 3020 C C . MET A 1 379 ? -14.195 -30.594 -8.273 1 97.44 379 MET A C 1
ATOM 3022 O O . MET A 1 379 ? -14.211 -31.422 -7.359 1 97.44 379 MET A O 1
ATOM 3026 N N . ALA A 1 380 ? -14.32 -29.297 -8.023 1 97.56 380 ALA A N 1
ATOM 3027 C CA . ALA A 1 380 ? -14.57 -28.797 -6.68 1 97.56 380 ALA A CA 1
ATOM 3028 C C . ALA A 1 380 ? -15.875 -29.359 -6.117 1 97.56 380 ALA A C 1
ATOM 3030 O O . ALA A 1 380 ? -15.938 -29.734 -4.945 1 97.56 380 ALA A O 1
ATOM 3031 N N . MET A 1 381 ? -16.875 -29.453 -6.988 1 97.19 381 MET A N 1
ATOM 3032 C CA . MET A 1 381 ? -18.203 -29.891 -6.555 1 97.19 381 MET A CA 1
ATOM 3033 C C . MET A 1 381 ? -18.25 -31.391 -6.363 1 97.19 381 MET A C 1
ATOM 3035 O O . MET A 1 381 ? -18.828 -31.891 -5.395 1 97.19 381 MET A O 1
ATOM 3039 N N . GLU A 1 382 ? -17.656 -32.125 -7.273 1 97 382 GLU A N 1
ATOM 3040 C CA . GLU A 1 382 ? -17.844 -33.594 -7.309 1 97 382 GLU A CA 1
ATOM 3041 C C . GLU A 1 382 ? -16.734 -34.312 -6.555 1 97 382 GLU A C 1
ATOM 3043 O O . GLU A 1 382 ? -16.953 -35.375 -5.98 1 97 382 GLU A O 1
ATOM 3048 N N . ILE A 1 383 ? -15.539 -33.719 -6.586 1 96.38 383 ILE A N 1
ATOM 3049 C CA . ILE A 1 383 ? -14.367 -34.344 -5.984 1 96.38 383 ILE A CA 1
ATOM 3050 C C . ILE A 1 383 ? -14.094 -33.75 -4.617 1 96.38 383 ILE A C 1
ATOM 3052 O O . ILE A 1 383 ? -13.516 -34.375 -3.742 1 96.38 383 ILE A O 1
ATOM 3056 N N . GLY A 1 384 ? -14.414 -32.469 -4.5 1 97.5 384 GLY A N 1
ATOM 3057 C CA . GLY A 1 384 ? -14.219 -31.766 -3.236 1 97.5 384 GLY A CA 1
ATOM 3058 C C . GLY A 1 384 ? -12.828 -31.172 -3.094 1 97.5 384 GLY A C 1
ATOM 3059 O O . GLY A 1 384 ? -12.312 -31.031 -1.981 1 97.5 384 GLY A O 1
ATOM 3060 N N . VAL A 1 385 ? -12.164 -30.984 -4.121 1 97.75 385 VAL A N 1
ATOM 3061 C CA . VAL A 1 385 ? -10.867 -30.312 -4.141 1 97.75 385 VAL A CA 1
ATOM 3062 C C . VAL A 1 385 ? -10.898 -29.141 -5.125 1 97.75 385 VAL A C 1
ATOM 3064 O O . VAL A 1 385 ? -11.219 -29.328 -6.301 1 97.75 385 VAL A O 1
ATOM 3067 N N . SER A 1 386 ? -10.656 -28 -4.598 1 97 386 SER A N 1
ATOM 3068 C CA . SER A 1 386 ? -10.695 -26.812 -5.461 1 97 386 SER A CA 1
ATOM 3069 C C . SER A 1 386 ? -9.328 -26.531 -6.062 1 97 386 SER A C 1
ATOM 3071 O O . SER A 1 386 ? -8.297 -26.922 -5.5 1 97 386 SER A O 1
ATOM 3073 N N . SER A 1 387 ? -9.305 -25.938 -7.211 1 97.31 387 SER A N 1
ATOM 3074 C CA . SER A 1 387 ? -8.148 -25.531 -8.008 1 97.31 387 SER A CA 1
ATOM 3075 C C . SER A 1 387 ? -8.398 -24.188 -8.68 1 97.31 387 SER A C 1
ATOM 3077 O O . SER A 1 387 ? -9.367 -23.5 -8.359 1 97.31 387 SER A O 1
ATOM 3079 N N . ILE A 1 388 ? -7.465 -23.734 -9.539 1 97.25 388 ILE A N 1
ATOM 3080 C CA . ILE A 1 388 ? -7.613 -22.484 -10.273 1 97.25 388 ILE A CA 1
ATOM 3081 C C . ILE A 1 388 ? -7.43 -22.75 -11.766 1 97.25 388 ILE A C 1
ATOM 3083 O O . ILE A 1 388 ? -6.453 -23.375 -12.18 1 97.25 388 ILE A O 1
ATOM 3087 N N . PRO A 1 389 ? -8.438 -22.328 -12.547 1 97.62 389 PRO A N 1
ATOM 3088 C CA . PRO A 1 389 ? -8.273 -22.453 -14 1 97.62 389 PRO A CA 1
ATOM 3089 C C . PRO A 1 389 ? -7.094 -21.656 -14.539 1 97.62 389 PRO A C 1
ATOM 3091 O O . PRO A 1 389 ? -6.977 -20.453 -14.25 1 97.62 389 PRO A O 1
ATOM 3094 N N . VAL A 1 390 ? -6.27 -22.219 -15.336 1 97.62 390 VAL A N 1
ATOM 3095 C CA . VAL A 1 390 ? -5.008 -21.609 -15.75 1 97.62 390 VAL A CA 1
ATOM 3096 C C . VAL A 1 390 ? -5.262 -20.609 -16.875 1 97.62 390 VAL A C 1
ATOM 3098 O O . VAL A 1 390 ? -4.48 -19.672 -17.078 1 97.62 390 VAL A O 1
ATOM 3101 N N . SER A 1 391 ? -6.387 -20.797 -17.609 1 96.31 391 SER A N 1
ATOM 3102 C CA . SER A 1 391 ? -6.711 -19.875 -18.688 1 96.31 391 SER A CA 1
ATOM 3103 C C . SER A 1 391 ? -6.855 -18.453 -18.156 1 96.31 391 SER A C 1
ATOM 3105 O O . SER A 1 391 ? -6.684 -17.484 -18.906 1 96.31 391 SER A O 1
ATOM 3107 N N . GLU A 1 392 ? -7.133 -18.344 -16.828 1 93.88 392 GLU A N 1
ATOM 3108 C CA . GLU A 1 392 ? -7.262 -17.031 -16.188 1 93.88 392 GLU A CA 1
ATOM 3109 C C . GLU A 1 392 ? -5.969 -16.234 -16.281 1 93.88 392 GLU A C 1
ATOM 3111 O O . GLU A 1 392 ? -5.98 -15.008 -16.219 1 93.88 392 GLU A O 1
ATOM 3116 N N . PHE A 1 393 ? -4.875 -16.906 -16.5 1 96.19 393 PHE A N 1
ATOM 3117 C CA . PHE A 1 393 ? -3.559 -16.281 -16.469 1 96.19 393 PHE A CA 1
ATOM 3118 C C . PHE A 1 393 ? -3.049 -16.016 -17.875 1 96.19 393 PHE A C 1
ATOM 3120 O O . PHE A 1 393 ? -1.845 -15.852 -18.078 1 96.19 393 PHE A O 1
ATOM 3127 N N . TYR A 1 394 ? -3.955 -16.078 -18.844 1 96.19 394 TYR A N 1
ATOM 3128 C CA . TYR A 1 394 ? -3.693 -15.789 -20.234 1 96.19 394 TYR A CA 1
ATOM 3129 C C . TYR A 1 394 ? -4.566 -14.641 -20.734 1 96.19 394 TYR A C 1
ATOM 3131 O O . TYR A 1 394 ? -5.621 -14.367 -20.156 1 96.19 394 TYR A O 1
ATOM 3139 N N . CYS A 1 395 ? -4.102 -13.969 -21.734 1 93.38 395 CYS A N 1
ATOM 3140 C CA . CYS A 1 395 ? -5.016 -13.086 -22.453 1 93.38 395 CYS A CA 1
ATOM 3141 C C . CYS A 1 395 ? -6.086 -13.891 -23.188 1 93.38 395 CYS A C 1
ATOM 3143 O O . CYS A 1 395 ? -5.977 -15.109 -23.312 1 93.38 395 CYS A O 1
ATOM 3145 N N . GLU A 1 396 ? -7.051 -13.188 -23.625 1 89.88 396 GLU A N 1
ATOM 3146 C CA . GLU A 1 396 ? -8.18 -13.852 -24.281 1 89.88 396 GLU A CA 1
ATOM 3147 C C . GLU A 1 396 ? -7.727 -14.625 -25.516 1 89.88 396 GLU A C 1
ATOM 3149 O O . GLU A 1 396 ? -8.164 -15.758 -25.734 1 89.88 396 GLU A O 1
ATOM 3154 N N . GLU A 1 397 ? -6.809 -14.109 -26.25 1 92.5 397 GLU A N 1
ATOM 3155 C CA . GLU A 1 397 ? -6.359 -14.695 -27.5 1 92.5 397 GLU A CA 1
ATOM 3156 C C . GLU A 1 397 ? -5.586 -15.992 -27.266 1 92.5 397 GLU A C 1
ATOM 3158 O O . GLU A 1 397 ? -5.551 -16.875 -28.141 1 92.5 397 GLU A O 1
ATOM 3163 N N . HIS A 1 398 ? -4.945 -16.094 -26.109 1 94.88 398 HIS A N 1
ATOM 3164 C CA . HIS A 1 398 ? -4.098 -17.25 -25.812 1 94.88 398 HIS A CA 1
ATOM 3165 C C . HIS A 1 398 ? -4.746 -18.172 -24.797 1 94.88 398 HIS A C 1
ATOM 3167 O O . HIS A 1 398 ? -4.125 -19.125 -24.328 1 94.88 398 HIS A O 1
ATOM 3173 N N . ALA A 1 399 ? -5.977 -17.922 -24.391 1 93.38 399 ALA A N 1
ATOM 3174 C CA . ALA A 1 399 ? -6.633 -18.625 -23.297 1 93.38 399 ALA A CA 1
ATOM 3175 C C . ALA A 1 399 ? -6.672 -20.141 -23.547 1 93.38 399 ALA A C 1
ATOM 3177 O O . ALA A 1 399 ? -6.594 -20.938 -22.609 1 93.38 399 ALA A O 1
ATOM 3178 N N . ASN A 1 400 ? -6.773 -20.516 -24.812 1 93.69 400 ASN A N 1
ATOM 3179 C CA . ASN A 1 400 ? -6.867 -21.922 -25.203 1 93.69 400 ASN A CA 1
ATOM 3180 C C . ASN A 1 400 ? -5.633 -22.703 -24.766 1 93.69 400 ASN A C 1
ATOM 3182 O O . ASN A 1 400 ? -5.711 -23.906 -24.516 1 93.69 400 ASN A O 1
ATOM 3186 N N . LEU A 1 401 ? -4.504 -22.016 -24.625 1 93.25 401 LEU A N 1
ATOM 3187 C CA . LEU A 1 401 ? -3.266 -22.656 -24.203 1 93.25 401 LEU A CA 1
ATOM 3188 C C . LEU A 1 401 ? -3.355 -23.094 -22.75 1 93.25 401 LEU A C 1
ATOM 3190 O O . LEU A 1 401 ? -2.715 -24.078 -22.344 1 93.25 401 LEU A O 1
ATOM 3194 N N . GLY A 1 402 ? -4.121 -22.391 -21.953 1 95.5 402 GLY A N 1
ATOM 3195 C CA . GLY A 1 402 ? -4.223 -22.656 -20.531 1 95.5 402 GLY A CA 1
ATOM 3196 C C . GLY A 1 402 ? -5.398 -23.547 -20.172 1 95.5 402 GLY A C 1
ATOM 3197 O O . GLY A 1 402 ? -5.438 -24.125 -19.094 1 95.5 402 GLY A O 1
ATOM 3198 N N . GLU A 1 403 ? -6.375 -23.75 -21.094 1 96.25 403 GLU A N 1
ATOM 3199 C CA . GLU A 1 403 ? -7.652 -24.406 -20.812 1 96.25 403 GLU A CA 1
ATOM 3200 C C . GLU A 1 403 ? -7.453 -25.875 -20.453 1 96.25 403 GLU A C 1
ATOM 3202 O O . GLU A 1 403 ? -8.328 -26.484 -19.844 1 96.25 403 GLU A O 1
ATOM 3207 N N . ALA A 1 404 ? -6.336 -26.375 -20.797 1 96.25 404 ALA A N 1
ATOM 3208 C CA . ALA A 1 404 ? -6.078 -27.797 -20.562 1 96.25 404 ALA A CA 1
ATOM 3209 C C . ALA A 1 404 ? -5.598 -28.031 -19.125 1 96.25 404 ALA A C 1
ATOM 3211 O O . ALA A 1 404 ? -5.461 -29.172 -18.703 1 96.25 404 ALA A O 1
ATOM 3212 N N . TYR A 1 405 ? -5.449 -26.969 -18.359 1 97.94 405 TYR A N 1
ATOM 3213 C CA . TYR A 1 405 ? -4.746 -27.172 -17.094 1 97.94 405 TYR A CA 1
ATOM 3214 C C . TYR A 1 405 ? -5.543 -26.594 -15.93 1 97.94 405 TYR A C 1
ATOM 3216 O O . TYR A 1 405 ? -6.293 -25.625 -16.109 1 97.94 405 TYR A O 1
ATOM 3224 N N . ALA A 1 406 ? -5.391 -27.203 -14.797 1 98.31 406 ALA A N 1
ATOM 3225 C CA . ALA A 1 406 ? -5.789 -26.688 -13.484 1 98.31 406 ALA A CA 1
ATOM 3226 C C . ALA A 1 406 ? -4.582 -26.547 -12.562 1 98.31 406 ALA A C 1
ATOM 3228 O O . ALA A 1 406 ? -3.695 -27.406 -12.555 1 98.31 406 ALA A O 1
ATOM 3229 N N . ARG A 1 407 ? -4.512 -25.484 -11.867 1 98.56 407 ARG A N 1
ATOM 3230 C CA . ARG A 1 407 ? -3.408 -25.234 -10.945 1 98.56 407 ARG A CA 1
ATOM 3231 C C . ARG A 1 407 ? -3.787 -25.641 -9.523 1 98.56 407 ARG A C 1
ATOM 3233 O O . ARG A 1 407 ? -4.828 -25.219 -9.008 1 98.56 407 ARG A O 1
ATOM 3240 N N . PHE A 1 408 ? -2.979 -26.438 -8.891 1 98.38 408 PHE A N 1
ATOM 3241 C CA . PHE A 1 408 ? -3.113 -26.844 -7.492 1 98.38 408 PHE A CA 1
ATOM 3242 C C . PHE A 1 408 ? -1.926 -26.359 -6.672 1 98.38 408 PHE A C 1
ATOM 3244 O O . PHE A 1 408 ? -0.774 -26.516 -7.082 1 98.38 408 PHE A O 1
ATOM 3251 N N . ALA A 1 409 ? -2.17 -25.781 -5.543 1 98.12 409 ALA A N 1
ATOM 3252 C CA . ALA A 1 409 ? -1.118 -25.359 -4.621 1 98.12 409 ALA A CA 1
ATOM 3253 C C . ALA A 1 409 ? -0.778 -26.484 -3.639 1 98.12 409 ALA A C 1
ATOM 3255 O O . ALA A 1 409 ? -1.674 -27.125 -3.092 1 98.12 409 ALA A O 1
ATOM 3256 N N . PHE A 1 410 ? 0.479 -26.703 -3.4 1 98.38 410 PHE A N 1
ATOM 3257 C CA . PHE A 1 410 ? 0.865 -27.719 -2.418 1 98.38 410 PHE A CA 1
ATOM 3258 C C . PHE A 1 410 ? 1.501 -27.062 -1.196 1 98.38 410 PHE A C 1
ATOM 3260 O O . PHE A 1 410 ? 2.271 -27.703 -0.475 1 98.38 410 PHE A O 1
ATOM 3267 N N . CYS A 1 411 ? 1.218 -25.766 -0.991 1 97.88 411 CYS A N 1
ATOM 3268 C CA . CYS A 1 411 ? 1.696 -25.047 0.182 1 97.88 411 CYS A CA 1
ATOM 3269 C C . CYS A 1 411 ? 0.74 -25.219 1.355 1 97.88 411 CYS A C 1
ATOM 3271 O O . CYS A 1 411 ? 0.42 -24.25 2.049 1 97.88 411 CYS A O 1
ATOM 3273 N N . LYS A 1 412 ? 0.169 -26.406 1.577 1 97.81 412 LYS A N 1
ATOM 3274 C CA . LYS A 1 412 ? -0.676 -26.797 2.703 1 97.81 412 LYS A CA 1
ATOM 3275 C C . LYS A 1 412 ? 0.021 -27.828 3.588 1 97.81 412 LYS A C 1
ATOM 3277 O O . LYS A 1 412 ? 1.027 -28.406 3.188 1 97.81 412 LYS A O 1
ATOM 3282 N N . ASP A 1 413 ? -0.469 -27.984 4.797 1 96.88 413 ASP A N 1
ATOM 3283 C CA . ASP A 1 413 ? 0.146 -29 5.645 1 96.88 413 ASP A CA 1
ATOM 3284 C C . ASP A 1 413 ? -0.085 -30.406 5.078 1 96.88 413 ASP A C 1
ATOM 3286 O O . ASP A 1 413 ? -0.995 -30.609 4.273 1 96.88 413 ASP A O 1
ATOM 3290 N N . VAL A 1 414 ? 0.699 -31.344 5.469 1 97.75 414 VAL A N 1
ATOM 3291 C CA . VAL A 1 414 ? 0.738 -32.688 4.902 1 97.75 414 VAL A CA 1
ATOM 3292 C C . VAL A 1 414 ? -0.611 -33.375 5.102 1 97.75 414 VAL A C 1
ATOM 3294 O O . VAL A 1 414 ? -1.105 -34.062 4.207 1 97.75 414 VAL A O 1
ATOM 3297 N N . ASP A 1 415 ? -1.238 -33.188 6.238 1 97.69 415 ASP A N 1
ATOM 3298 C CA . ASP A 1 415 ? -2.523 -33.812 6.527 1 97.69 415 ASP A CA 1
ATOM 3299 C C . ASP A 1 415 ? -3.602 -33.344 5.559 1 97.69 415 ASP A C 1
ATOM 3301 O O . ASP A 1 415 ? -4.398 -34.156 5.066 1 97.69 415 ASP A O 1
ATOM 3305 N N . ASN A 1 416 ? -3.604 -32.094 5.34 1 96.81 416 ASN A N 1
ATOM 3306 C CA . ASN A 1 416 ? -4.551 -31.516 4.383 1 96.81 416 ASN A CA 1
ATOM 3307 C C . ASN A 1 416 ? -4.309 -32.062 2.975 1 96.81 416 ASN A C 1
ATOM 3309 O O . ASN A 1 416 ? -5.258 -32.312 2.238 1 96.81 416 ASN A O 1
ATOM 3313 N N . LEU A 1 417 ? -3.098 -32.219 2.547 1 98.31 417 LEU A N 1
ATOM 3314 C CA . LEU A 1 417 ? -2.752 -32.719 1.219 1 98.31 417 LEU A CA 1
ATOM 3315 C C . LEU A 1 417 ? -3.102 -34.188 1.079 1 98.31 417 LEU A C 1
ATOM 3317 O O . LEU A 1 417 ? -3.549 -34.625 0.018 1 98.31 417 LEU A O 1
ATOM 3321 N N . LYS A 1 418 ? -2.895 -34.906 2.117 1 98.44 418 LYS A N 1
ATOM 3322 C CA . LYS A 1 418 ? -3.289 -36.312 2.098 1 98.44 418 LYS A CA 1
ATOM 3323 C C . LYS A 1 418 ? -4.801 -36.469 1.967 1 98.44 418 LYS A C 1
ATOM 3325 O O . LYS A 1 418 ? -5.289 -37.344 1.24 1 98.44 418 LYS A O 1
ATOM 3330 N N . ALA A 1 419 ? -5.523 -35.625 2.684 1 98.38 419 ALA A N 1
ATOM 3331 C CA . ALA A 1 419 ? -6.98 -35.625 2.557 1 98.38 419 ALA A CA 1
ATOM 3332 C C . ALA A 1 419 ? -7.402 -35.281 1.131 1 98.38 419 ALA A C 1
ATOM 3334 O O . ALA A 1 419 ? -8.336 -35.875 0.595 1 98.38 419 ALA A O 1
ATOM 3335 N N . ALA A 1 420 ? -6.766 -34.344 0.557 1 98.12 420 ALA A N 1
ATOM 3336 C CA . ALA A 1 420 ? -7.039 -34 -0.833 1 98.12 420 ALA A CA 1
ATOM 3337 C C . ALA A 1 420 ? -6.738 -35.156 -1.767 1 98.12 420 ALA A C 1
ATOM 3339 O O . ALA A 1 420 ? -7.5 -35.438 -2.701 1 98.12 420 ALA A O 1
ATOM 3340 N N . ALA A 1 421 ? -5.625 -35.812 -1.535 1 97.88 421 ALA A N 1
ATOM 3341 C CA . ALA A 1 421 ? -5.23 -36.969 -2.336 1 97.88 421 ALA A CA 1
ATOM 3342 C C . ALA A 1 421 ? -6.293 -38.062 -2.273 1 97.88 421 ALA A C 1
ATOM 3344 O O . ALA A 1 421 ? -6.602 -38.688 -3.285 1 97.88 421 ALA A O 1
ATOM 3345 N N . GLU A 1 422 ? -6.777 -38.25 -1.12 1 98 422 GLU A N 1
ATOM 3346 C CA . GLU A 1 422 ? -7.844 -39.219 -0.948 1 98 422 GLU A CA 1
ATOM 3347 C C . GLU A 1 422 ? -9.086 -38.844 -1.752 1 98 422 GLU A C 1
ATOM 3349 O O . GLU A 1 422 ? -9.672 -39.688 -2.43 1 98 422 GLU A O 1
ATOM 3354 N N . ARG A 1 423 ? -9.461 -37.625 -1.668 1 97.75 423 ARG A N 1
ATOM 3355 C CA . ARG A 1 423 ? -10.625 -37.156 -2.404 1 97.75 423 ARG A CA 1
ATOM 3356 C C . ARG A 1 423 ? -10.391 -37.219 -3.908 1 97.75 423 ARG A C 1
ATOM 3358 O O . ARG A 1 423 ? -11.32 -37.531 -4.668 1 97.75 423 ARG A O 1
ATOM 3365 N N . PHE A 1 424 ? -9.18 -37 -4.281 1 96.81 424 PHE A N 1
ATOM 3366 C CA . PHE A 1 424 ? -8.828 -36.938 -5.695 1 96.81 424 PHE A CA 1
ATOM 3367 C C . PHE A 1 424 ? -9.047 -38.281 -6.359 1 96.81 424 PHE A C 1
ATOM 3369 O O . PHE A 1 424 ? -9.195 -38.375 -7.578 1 96.81 424 PHE A O 1
ATOM 3376 N N . GLN A 1 425 ? -9.102 -39.344 -5.617 1 96.5 425 GLN A N 1
ATOM 3377 C CA . GLN A 1 425 ? -9.328 -40.656 -6.152 1 96.5 425 GLN A CA 1
ATOM 3378 C C . GLN A 1 425 ? -10.656 -40.75 -6.891 1 96.5 425 GLN A C 1
ATOM 3380 O O . GLN A 1 425 ? -10.82 -41.562 -7.812 1 96.5 425 GLN A O 1
ATOM 3385 N N . LYS A 1 426 ? -11.539 -39.906 -6.539 1 96.62 426 LYS A N 1
ATOM 3386 C CA . LYS A 1 426 ? -12.867 -39.875 -7.145 1 96.62 426 LYS A CA 1
ATOM 3387 C C . LYS A 1 426 ? -12.797 -39.469 -8.609 1 96.62 426 LYS A C 1
ATOM 3389 O O . LYS A 1 426 ? -13.742 -39.688 -9.375 1 96.62 426 LYS A O 1
ATOM 3394 N N . ILE A 1 427 ? -11.711 -38.875 -9.023 1 96.94 427 ILE A N 1
ATOM 3395 C CA . ILE A 1 427 ? -11.586 -38.344 -10.375 1 96.94 427 ILE A CA 1
ATOM 3396 C C . ILE A 1 427 ? -11.625 -39.5 -11.391 1 96.94 427 ILE A C 1
ATOM 3398 O O . ILE A 1 427 ? -11.922 -39.281 -12.562 1 96.94 427 ILE A O 1
ATOM 3402 N N . LYS A 1 428 ? -11.336 -40.656 -10.984 1 95.5 428 LYS A N 1
ATOM 3403 C CA . LYS A 1 428 ? -11.32 -41.844 -11.844 1 95.5 428 LYS A CA 1
ATOM 3404 C C . LYS A 1 428 ? -12.656 -42 -12.57 1 95.5 428 LYS A C 1
ATOM 3406 O O . LYS A 1 428 ? -12.688 -42.469 -13.711 1 95.5 428 LYS A O 1
ATOM 3411 N N . LYS A 1 429 ? -13.648 -41.562 -11.883 1 95.94 429 LYS A N 1
ATOM 3412 C CA . LYS A 1 429 ? -15 -41.688 -12.422 1 95.94 429 LYS A CA 1
ATOM 3413 C C . LYS A 1 429 ? -15.211 -40.75 -13.602 1 95.94 429 LYS A C 1
ATOM 3415 O O . LYS A 1 429 ? -16.141 -40.906 -14.383 1 95.94 429 LYS A O 1
ATOM 3420 N N . TYR A 1 430 ? -14.328 -39.781 -13.672 1 96.5 430 TYR A N 1
ATOM 3421 C CA . TYR A 1 430 ? -14.633 -38.688 -14.586 1 96.5 430 TYR A CA 1
ATOM 3422 C C . TYR A 1 430 ? -13.523 -38.531 -15.625 1 96.5 430 TYR A C 1
ATOM 3424 O O . TYR A 1 430 ? -13.422 -37.5 -16.266 1 96.5 430 TYR A O 1
ATOM 3432 N N . ILE A 1 431 ? -12.695 -39.438 -15.703 1 94.06 431 ILE A N 1
ATOM 3433 C CA . ILE A 1 431 ? -11.609 -39.344 -16.672 1 94.06 431 ILE A CA 1
ATOM 3434 C C . ILE A 1 431 ? -11.867 -40.344 -17.812 1 94.06 431 ILE A C 1
ATOM 3436 O O . ILE A 1 431 ? -12.391 -41.438 -17.594 1 94.06 431 ILE A O 1
ATOM 3440 N N . LYS A 1 432 ? -11.484 -39.969 -18.984 1 85.38 432 LYS A N 1
ATOM 3441 C CA . LYS A 1 432 ? -11.562 -40.844 -20.172 1 85.38 432 LYS A CA 1
ATOM 3442 C C . LYS A 1 432 ? -10.383 -41.812 -20.219 1 85.38 432 LYS A C 1
ATOM 3444 O O . LYS A 1 432 ? -9.273 -41.469 -19.797 1 85.38 432 LYS A O 1
ATOM 3449 N N . MET B 1 1 ? 36.969 -5.66 -39.812 1 23.84 1 MET B N 1
ATOM 3450 C CA . MET B 1 1 ? 37.5 -5.238 -38.531 1 23.84 1 MET B CA 1
ATOM 3451 C C . MET B 1 1 ? 36.531 -4.332 -37.781 1 23.84 1 MET B C 1
ATOM 3453 O O . MET B 1 1 ? 36.562 -3.113 -37.969 1 23.84 1 MET B O 1
ATOM 3457 N N . SER B 1 2 ? 35.312 -4.676 -37.75 1 27.98 2 SER B N 1
ATOM 3458 C CA . SER B 1 2 ? 34.125 -3.902 -37.375 1 27.98 2 SER B CA 1
ATOM 3459 C C . SER B 1 2 ? 34.219 -3.41 -35.938 1 27.98 2 SER B C 1
ATOM 3461 O O . SER B 1 2 ? 34.562 -4.18 -35.031 1 27.98 2 SER B O 1
ATOM 3463 N N . SER B 1 3 ? 34.562 -2.092 -35.688 1 28.55 3 SER B N 1
ATOM 3464 C CA . SER B 1 3 ? 34.906 -1.412 -34.438 1 28.55 3 SER B CA 1
ATOM 3465 C C . SER B 1 3 ? 33.875 -1.745 -33.344 1 28.55 3 SER B C 1
ATOM 3467 O O . SER B 1 3 ? 32.656 -1.679 -33.562 1 28.55 3 SER B O 1
ATOM 3469 N N . THR B 1 4 ? 34.156 -2.721 -32.375 1 25.06 4 THR B N 1
ATOM 3470 C CA . THR B 1 4 ? 33.594 -2.924 -31.031 1 25.06 4 THR B CA 1
ATOM 3471 C C . THR B 1 4 ? 33.406 -1.59 -30.312 1 25.06 4 THR B C 1
ATOM 3473 O O . THR B 1 4 ? 34.375 -1.05 -29.734 1 25.06 4 THR B O 1
ATOM 3476 N N . ALA B 1 5 ? 32.844 -0.527 -31.031 1 31.98 5 ALA B N 1
ATOM 3477 C CA . ALA B 1 5 ? 32.5 0.676 -30.281 1 31.98 5 ALA B CA 1
ATOM 3478 C C . ALA B 1 5 ? 32.031 0.325 -28.875 1 31.98 5 ALA B C 1
ATOM 3480 O O . ALA B 1 5 ? 31.031 -0.371 -28.688 1 31.98 5 ALA B O 1
ATOM 3481 N N . ASN B 1 6 ? 32.844 0.022 -27.828 1 35.81 6 ASN B N 1
ATOM 3482 C CA . ASN B 1 6 ? 32.812 0.074 -26.375 1 35.81 6 ASN B CA 1
ATOM 3483 C C . ASN B 1 6 ? 31.75 1.059 -25.875 1 35.81 6 ASN B C 1
ATOM 3485 O O . ASN B 1 6 ? 32.031 2.248 -25.719 1 35.81 6 ASN B O 1
ATOM 3489 N N . ASN B 1 7 ? 30.609 1.24 -26.438 1 41.41 7 ASN B N 1
ATOM 3490 C CA . ASN B 1 7 ? 29.672 2.34 -26.25 1 41.41 7 ASN B CA 1
ATOM 3491 C C . ASN B 1 7 ? 29.5 2.678 -24.766 1 41.41 7 ASN B C 1
ATOM 3493 O O . ASN B 1 7 ? 29.016 1.852 -23.984 1 41.41 7 ASN B O 1
ATOM 3497 N N . ASN B 1 8 ? 30.344 3.5 -24.109 1 50.03 8 ASN B N 1
ATOM 3498 C CA . ASN B 1 8 ? 30.453 4.25 -22.859 1 50.03 8 ASN B CA 1
ATOM 3499 C C . ASN B 1 8 ? 29.078 4.746 -22.391 1 50.03 8 ASN B C 1
ATOM 3501 O O . ASN B 1 8 ? 28.766 5.926 -22.531 1 50.03 8 ASN B O 1
ATOM 3505 N N . GLN B 1 9 ? 28.016 4.121 -22.734 1 61.62 9 GLN B N 1
ATOM 3506 C CA . GLN B 1 9 ? 26.688 4.566 -22.328 1 61.62 9 GLN B CA 1
ATOM 3507 C C . GLN B 1 9 ? 26.609 4.734 -20.812 1 61.62 9 GLN B C 1
ATOM 3509 O O . GLN B 1 9 ? 27.141 3.912 -20.062 1 61.62 9 GLN B O 1
ATOM 3514 N N . ASP B 1 10 ? 26.422 5.938 -20.391 1 78 10 ASP B N 1
ATOM 3515 C CA . ASP B 1 10 ? 26.141 6.234 -18.984 1 78 10 ASP B CA 1
ATOM 3516 C C . ASP B 1 10 ? 25.125 5.246 -18.406 1 78 10 ASP B C 1
ATOM 3518 O O . ASP B 1 10 ? 23.922 5.344 -18.688 1 78 10 ASP B O 1
ATOM 3522 N N . ARG B 1 11 ? 25.625 4.188 -17.812 1 86.06 11 ARG B N 1
ATOM 3523 C CA . ARG B 1 11 ? 24.781 3.096 -17.328 1 86.06 11 ARG B CA 1
ATOM 3524 C C . ARG B 1 11 ? 24.094 3.479 -16.031 1 86.06 11 ARG B C 1
ATOM 3526 O O . ARG B 1 11 ? 23.328 2.688 -15.469 1 86.06 11 ARG B O 1
ATOM 3533 N N . SER B 1 12 ? 24.328 4.738 -15.57 1 83.94 12 SER B N 1
ATOM 3534 C CA . SER B 1 12 ? 23.719 5.191 -14.328 1 83.94 12 SER B CA 1
ATOM 3535 C C . SER B 1 12 ? 22.312 5.727 -14.57 1 83.94 12 SER B C 1
ATOM 3537 O O . SER B 1 12 ? 21.594 6.043 -13.617 1 83.94 12 SER B O 1
ATOM 3539 N N . ASN B 1 13 ? 21.922 5.809 -15.766 1 87.06 13 ASN B N 1
ATOM 3540 C CA . ASN B 1 13 ? 20.594 6.289 -16.125 1 87.06 13 ASN B CA 1
ATOM 3541 C C . ASN B 1 13 ? 20.109 5.652 -17.422 1 87.06 13 ASN B C 1
ATOM 3543 O O . ASN B 1 13 ? 19.703 6.359 -18.344 1 87.06 13 ASN B O 1
ATOM 3547 N N . LEU B 1 14 ? 20.078 4.379 -17.422 1 90.75 14 LEU B N 1
ATOM 3548 C CA . LEU B 1 14 ? 19.734 3.619 -18.625 1 90.75 14 LEU B CA 1
ATOM 3549 C C . LEU B 1 14 ? 18.266 3.793 -18.969 1 90.75 14 LEU B C 1
ATOM 3551 O O . LEU B 1 14 ? 17.906 3.902 -20.156 1 90.75 14 LEU B O 1
ATOM 3555 N N . ILE B 1 15 ? 17.422 3.824 -17.938 1 92.81 15 ILE B N 1
ATOM 3556 C CA . ILE B 1 15 ? 15.977 3.855 -18.141 1 92.81 15 ILE B CA 1
ATOM 3557 C C . ILE B 1 15 ? 15.398 5.145 -17.562 1 92.81 15 ILE B C 1
ATOM 3559 O O . ILE B 1 15 ? 15.43 5.352 -16.344 1 92.81 15 ILE B O 1
ATOM 3563 N N . PRO B 1 16 ? 14.938 6.023 -18.391 1 93.5 16 PRO B N 1
ATOM 3564 C CA . PRO B 1 16 ? 14.344 7.242 -17.844 1 93.5 16 PRO B CA 1
ATOM 3565 C C . PRO B 1 16 ? 13.086 6.973 -17.031 1 93.5 16 PRO B C 1
ATOM 3567 O O . PRO B 1 16 ? 12.289 6.102 -17.375 1 93.5 16 PRO B O 1
ATOM 3570 N N . PHE B 1 17 ? 12.938 7.609 -15.891 1 94.38 17 PHE B N 1
ATOM 3571 C CA . PHE B 1 17 ? 11.727 7.473 -15.102 1 94.38 17 PHE B CA 1
ATOM 3572 C C . PHE B 1 17 ? 10.586 8.281 -15.703 1 94.38 17 PHE B C 1
ATOM 3574 O O . PHE B 1 17 ? 10.805 9.102 -16.594 1 94.38 17 PHE B O 1
ATOM 3581 N N . SER B 1 18 ? 9.406 8.031 -15.289 1 94.94 18 SER B N 1
ATOM 3582 C CA . SER B 1 18 ? 8.172 8.602 -15.828 1 94.94 18 SER B CA 1
ATOM 3583 C C . SER B 1 18 ? 8.094 10.102 -15.555 1 94.94 18 SER B C 1
ATOM 3585 O O . SER B 1 18 ? 8.508 10.57 -14.5 1 94.94 18 SER B O 1
ATOM 3587 N N . SER B 1 19 ? 7.477 10.875 -16.406 1 93.69 19 SER B N 1
ATOM 3588 C CA . SER B 1 19 ? 7.266 12.312 -16.281 1 93.69 19 SER B CA 1
ATOM 3589 C C . SER B 1 19 ? 6.367 12.641 -15.094 1 93.69 19 SER B C 1
ATOM 3591 O O . SER B 1 19 ? 6.434 13.742 -14.547 1 93.69 19 SER B O 1
ATOM 3593 N N . ARG B 1 20 ? 5.535 11.688 -14.68 1 92.06 20 ARG B N 1
ATOM 3594 C CA . ARG B 1 20 ? 4.598 11.961 -13.594 1 92.06 20 ARG B CA 1
ATOM 3595 C C . ARG B 1 20 ? 5.336 12.203 -12.281 1 92.06 20 ARG B C 1
ATOM 3597 O O . ARG B 1 20 ? 4.816 12.875 -11.383 1 92.06 20 ARG B O 1
ATOM 3604 N N . LEU B 1 21 ? 6.559 11.617 -12.172 1 91.31 21 LEU B N 1
ATOM 3605 C CA . LEU B 1 21 ? 7.336 11.867 -10.961 1 91.31 21 LEU B CA 1
ATOM 3606 C C . LEU B 1 21 ? 7.75 13.336 -10.875 1 91.31 21 LEU B C 1
ATOM 3608 O O . LEU B 1 21 ? 7.82 13.898 -9.781 1 91.31 21 LEU B O 1
ATOM 3612 N N . ARG B 1 22 ? 8.016 13.922 -12 1 87.5 22 ARG B N 1
ATOM 3613 C CA . ARG B 1 22 ? 8.344 15.344 -12.062 1 87.5 22 ARG B CA 1
ATOM 3614 C C . ARG B 1 22 ? 7.105 16.203 -11.82 1 87.5 22 ARG B C 1
ATOM 3616 O O . ARG B 1 22 ? 7.145 17.141 -11.031 1 87.5 22 ARG B O 1
ATOM 3623 N N . GLU B 1 23 ? 6.055 15.82 -12.445 1 85.94 23 GLU B N 1
ATOM 3624 C CA . GLU B 1 23 ? 4.805 16.562 -12.32 1 85.94 23 GLU B CA 1
ATOM 3625 C C . GLU B 1 23 ? 4.289 16.547 -10.883 1 85.94 23 GLU B C 1
ATOM 3627 O O . GLU B 1 23 ? 3.705 17.531 -10.422 1 85.94 23 GLU B O 1
ATOM 3632 N N . GLY B 1 24 ? 4.57 15.516 -10.258 1 85.44 24 GLY B N 1
ATOM 3633 C CA . GLY B 1 24 ? 4.141 15.375 -8.875 1 85.44 24 GLY B CA 1
ATOM 3634 C C . GLY B 1 24 ? 5.148 15.914 -7.879 1 85.44 24 GLY B C 1
ATOM 3635 O O . GLY B 1 24 ? 4.965 15.781 -6.668 1 85.44 24 GLY B O 1
ATOM 3636 N N . ARG B 1 25 ? 6.273 16.453 -8.305 1 82.88 25 ARG B N 1
ATOM 3637 C CA . ARG B 1 25 ? 7.363 16.953 -7.473 1 82.88 25 ARG B CA 1
ATOM 3638 C C . ARG B 1 25 ? 7.867 15.875 -6.523 1 82.88 25 ARG B C 1
ATOM 3640 O O . ARG B 1 25 ? 8.195 16.156 -5.371 1 82.88 25 ARG B O 1
ATOM 3647 N N . ALA B 1 26 ? 7.895 14.703 -7.074 1 81.38 26 ALA B N 1
ATOM 3648 C CA . ALA B 1 26 ? 8.18 13.562 -6.203 1 81.38 26 ALA B CA 1
ATOM 3649 C C . ALA B 1 26 ? 9.68 13.32 -6.09 1 81.38 26 ALA B C 1
ATOM 3651 O O . ALA B 1 26 ? 10.125 12.578 -5.215 1 81.38 26 ALA B O 1
ATOM 3652 N N . LEU B 1 27 ? 10.461 13.992 -6.914 1 80.06 27 LEU B N 1
ATOM 3653 C CA . LEU B 1 27 ? 11.906 13.766 -6.914 1 80.06 27 LEU B CA 1
ATOM 3654 C C . LEU B 1 27 ? 12.625 14.867 -6.148 1 80.06 27 LEU B C 1
ATOM 3656 O O . LEU B 1 27 ? 13.812 14.742 -5.844 1 80.06 27 LEU B O 1
ATOM 3660 N N . ALA B 1 28 ? 11.844 15.875 -5.832 1 74.88 28 ALA B N 1
ATOM 3661 C CA . ALA B 1 28 ? 12.43 16.953 -5.043 1 74.88 28 ALA B CA 1
ATOM 3662 C C . ALA B 1 28 ? 12.656 16.516 -3.598 1 74.88 28 ALA B C 1
ATOM 3664 O O . ALA B 1 28 ? 11.953 15.633 -3.094 1 74.88 28 ALA B O 1
ATOM 3665 N N . LEU B 1 29 ? 13.711 17.062 -3.096 1 77.38 29 LEU B N 1
ATOM 3666 C CA . LEU B 1 29 ? 13.93 16.812 -1.675 1 77.38 29 LEU B CA 1
ATOM 3667 C C . LEU B 1 29 ? 12.758 17.328 -0.844 1 77.38 29 LEU B C 1
ATOM 3669 O O . LEU B 1 29 ? 12.492 18.531 -0.821 1 77.38 29 LEU B O 1
ATOM 3673 N N . ASP B 1 30 ? 12.078 16.484 -0.223 1 78.88 30 ASP B N 1
ATOM 3674 C CA . ASP B 1 30 ? 10.867 16.875 0.492 1 78.88 30 ASP B CA 1
ATOM 3675 C C . ASP B 1 30 ? 11.195 17.453 1.864 1 78.88 30 ASP B C 1
ATOM 3677 O O . ASP B 1 30 ? 12.312 17.281 2.367 1 78.88 30 ASP B O 1
ATOM 3681 N N . VAL B 1 31 ? 10.289 18.125 2.412 1 86.06 31 VAL B N 1
ATOM 3682 C CA . VAL B 1 31 ? 10.453 18.859 3.67 1 86.06 31 VAL B CA 1
ATOM 3683 C C . VAL B 1 31 ? 10.781 17.875 4.793 1 86.06 31 VAL B C 1
ATOM 3685 O O . VAL B 1 31 ? 11.539 18.203 5.707 1 86.06 31 VAL B O 1
ATOM 3688 N N . TRP B 1 32 ? 10.273 16.656 4.727 1 82.56 32 TRP B N 1
ATOM 3689 C CA . TRP B 1 32 ? 10.484 15.648 5.758 1 82.56 32 TRP B CA 1
ATOM 3690 C C . TRP B 1 32 ? 11.938 15.188 5.777 1 82.56 32 TRP B C 1
ATOM 3692 O O . TRP B 1 32 ? 12.484 14.883 6.836 1 82.56 32 TRP B O 1
ATOM 3702 N N . THR B 1 33 ? 12.492 15.141 4.586 1 81.12 33 THR B N 1
ATOM 3703 C CA . THR B 1 33 ? 13.914 14.805 4.465 1 81.12 33 THR B CA 1
ATOM 3704 C C . THR B 1 33 ? 14.781 15.969 4.938 1 81.12 33 THR B C 1
ATOM 3706 O O . THR B 1 33 ? 15.766 15.766 5.652 1 81.12 33 THR B O 1
ATOM 3709 N N . ILE B 1 34 ? 14.422 17.141 4.594 1 87 34 ILE B N 1
ATOM 3710 C CA . ILE B 1 34 ? 15.188 18.344 4.934 1 87 34 ILE B CA 1
ATOM 3711 C C . ILE B 1 34 ? 15.234 18.5 6.453 1 87 34 ILE B C 1
ATOM 3713 O O . ILE B 1 34 ? 16.297 18.75 7.023 1 87 34 ILE B O 1
ATOM 3717 N N . TYR B 1 35 ? 14.133 18.281 7.082 1 90.69 35 TYR B N 1
ATOM 3718 C CA . TYR B 1 35 ? 14.031 18.562 8.516 1 90.69 35 TYR B CA 1
ATOM 3719 C C . TYR B 1 35 ? 14.055 17.266 9.312 1 90.69 35 TYR B C 1
ATOM 3721 O O . TYR B 1 35 ? 13.57 17.219 10.445 1 90.69 35 TYR B O 1
ATOM 3729 N N . ASN B 1 36 ? 14.602 16.281 8.648 1 85.5 36 ASN B N 1
ATOM 3730 C CA . ASN B 1 36 ? 14.812 15.016 9.344 1 85.5 36 ASN B CA 1
ATOM 3731 C C . ASN B 1 36 ? 15.789 15.18 10.508 1 85.5 36 ASN B C 1
ATOM 3733 O O . ASN B 1 36 ? 16.719 15.984 10.438 1 85.5 36 ASN B O 1
ATOM 3737 N N . ALA B 1 37 ? 15.656 14.352 11.492 1 79.88 37 ALA B N 1
ATOM 3738 C CA . ALA B 1 37 ? 16.484 14.406 12.695 1 79.88 37 ALA B CA 1
ATOM 3739 C C . ALA B 1 37 ? 17.953 14.242 12.352 1 79.88 37 ALA B C 1
ATOM 3741 O O . ALA B 1 37 ? 18.828 14.789 13.039 1 79.88 37 ALA B O 1
ATOM 3742 N N . LEU B 1 38 ? 18.203 13.586 11.281 1 78.56 38 LEU B N 1
ATOM 3743 C CA . LEU B 1 38 ? 19.594 13.312 10.891 1 78.56 38 LEU B CA 1
ATOM 3744 C C . LEU B 1 38 ? 20.266 14.586 10.383 1 78.56 38 LEU B C 1
ATOM 3746 O O . LEU B 1 38 ? 21.5 14.664 10.352 1 78.56 38 LEU B O 1
ATOM 3750 N N . ASN B 1 39 ? 19.484 15.531 9.969 1 87.88 39 ASN B N 1
ATOM 3751 C CA . ASN B 1 39 ? 20.016 16.766 9.406 1 87.88 39 ASN B CA 1
ATOM 3752 C C . ASN B 1 39 ? 20.078 17.875 10.453 1 87.88 39 ASN B C 1
ATOM 3754 O O . ASN B 1 39 ? 20.578 18.969 10.172 1 87.88 39 ASN B O 1
ATOM 3758 N N . LEU B 1 40 ? 19.594 17.578 11.656 1 92.31 40 LEU B N 1
ATOM 3759 C CA . LEU B 1 40 ? 19.5 18.562 12.727 1 92.31 40 LEU B CA 1
ATOM 3760 C C . LEU B 1 40 ? 20.391 18.172 13.906 1 92.31 40 LEU B C 1
ATOM 3762 O O . LEU B 1 40 ? 20.859 17.031 13.977 1 92.31 40 LEU B O 1
ATOM 3766 N N . PRO B 1 41 ? 20.625 19.109 14.781 1 93.06 41 PRO B N 1
ATOM 3767 C CA . PRO B 1 41 ? 21.375 18.719 15.977 1 93.06 41 PRO B CA 1
ATOM 3768 C C . PRO B 1 41 ? 20.734 17.547 16.734 1 93.06 41 PRO B C 1
ATOM 3770 O O . PRO B 1 41 ? 19.516 17.484 16.844 1 93.06 41 PRO B O 1
ATOM 3773 N N . PRO B 1 42 ? 21.5 16.688 17.219 1 92.25 42 PRO B N 1
ATOM 3774 C CA . PRO B 1 42 ? 20.984 15.469 17.844 1 92.25 42 PRO B CA 1
ATOM 3775 C C . PRO B 1 42 ? 20.031 15.75 19 1 92.25 42 PRO B C 1
ATOM 3777 O O . PRO B 1 42 ? 19.172 14.922 19.312 1 92.25 42 PRO B O 1
ATOM 3780 N N . ASP B 1 43 ? 20.203 16.906 19.578 1 94.12 43 ASP B N 1
ATOM 3781 C CA . ASP B 1 43 ? 19.375 17.188 20.75 1 94.12 43 ASP B CA 1
ATOM 3782 C C . ASP B 1 43 ? 18.172 18.031 20.375 1 94.12 43 ASP B C 1
ATOM 3784 O O . ASP B 1 43 ? 17.422 18.469 21.25 1 94.12 43 ASP B O 1
ATOM 3788 N N . CYS B 1 44 ? 18.047 18.297 19.078 1 96.38 44 CYS B N 1
ATOM 3789 C CA . CYS B 1 44 ? 16.891 19.047 18.625 1 96.38 44 CYS B CA 1
ATOM 3790 C C . CYS B 1 44 ? 15.602 18.297 18.906 1 96.38 44 CYS B C 1
ATOM 3792 O O . CYS B 1 44 ? 15.5 17.109 18.625 1 96.38 44 CYS B O 1
ATOM 3794 N N . ILE B 1 45 ? 14.656 18.969 19.547 1 96.94 45 ILE B N 1
ATOM 3795 C CA . ILE B 1 45 ? 13.352 18.359 19.797 1 96.94 45 ILE B CA 1
ATOM 3796 C C . ILE B 1 45 ? 12.492 18.438 18.531 1 96.94 45 ILE B C 1
ATOM 3798 O O . ILE B 1 45 ? 12.273 19.531 18 1 96.94 45 ILE B O 1
ATOM 3802 N N . ASN B 1 46 ? 12.047 17.328 18.078 1 95.12 46 ASN B N 1
ATOM 3803 C CA . ASN B 1 46 ? 11.312 17.25 16.812 1 95.12 46 ASN B CA 1
ATOM 3804 C C . ASN B 1 46 ? 9.82 17.484 17.031 1 95.12 46 ASN B C 1
ATOM 3806 O O . ASN B 1 46 ? 9.109 16.594 17.484 1 95.12 46 ASN B O 1
ATOM 3810 N N . LEU B 1 47 ? 9.336 18.609 16.641 1 97 47 LEU B N 1
ATOM 3811 C CA . LEU B 1 47 ? 7.906 18.891 16.656 1 97 47 LEU B CA 1
ATOM 3812 C C . LEU B 1 47 ? 7.367 19.078 15.25 1 97 47 LEU B C 1
ATOM 3814 O O . LEU B 1 47 ? 6.258 19.578 15.062 1 97 47 LEU B O 1
ATOM 3818 N N . GLY B 1 48 ? 8.242 18.766 14.305 1 94.12 48 GLY B N 1
ATOM 3819 C CA . GLY B 1 48 ? 7.816 18.844 12.914 1 94.12 48 GLY B CA 1
ATOM 3820 C C . GLY B 1 48 ? 7 17.641 12.469 1 94.12 48 GLY B C 1
ATOM 3821 O O . GLY B 1 48 ? 6.012 17.797 11.75 1 94.12 48 GLY B O 1
ATOM 3822 N N . GLN B 1 49 ? 7.371 16.516 12.883 1 88.25 49 GLN B N 1
ATOM 3823 C CA . GLN B 1 49 ? 6.73 15.281 12.445 1 88.25 49 GLN B CA 1
ATOM 3824 C C . GLN B 1 49 ? 5.43 15.031 13.211 1 88.25 49 GLN B C 1
ATOM 3826 O O . GLN B 1 49 ? 5.367 15.234 14.422 1 88.25 49 GLN B O 1
ATOM 3831 N N . GLY B 1 50 ? 4.477 14.555 12.484 1 90.5 50 GLY B N 1
ATOM 3832 C CA . GLY B 1 50 ? 3.141 14.391 13.023 1 90.5 50 GLY B CA 1
ATOM 3833 C C . GLY B 1 50 ? 2.863 12.969 13.492 1 90.5 50 GLY B C 1
ATOM 3834 O O . GLY B 1 50 ? 1.847 12.375 13.125 1 90.5 50 GLY B O 1
ATOM 3835 N N . TYR B 1 51 ? 3.816 12.352 14.242 1 91.06 51 TYR B N 1
ATOM 3836 C CA . TYR B 1 51 ? 3.525 11.078 14.891 1 91.06 51 TYR B CA 1
ATOM 3837 C C . TYR B 1 51 ? 4.066 11.047 16.312 1 91.06 51 TYR B C 1
ATOM 3839 O O . TYR B 1 51 ? 4.961 11.828 16.656 1 91.06 51 TYR B O 1
ATOM 3847 N N . MET B 1 52 ? 3.51 10.227 17.172 1 96.75 52 MET B N 1
ATOM 3848 C CA . MET B 1 52 ? 3.668 10.227 18.609 1 96.75 52 MET B CA 1
ATOM 3849 C C . MET B 1 52 ? 5.016 9.633 19.016 1 96.75 52 MET B C 1
ATOM 3851 O O . MET B 1 52 ? 5.602 8.852 18.266 1 96.75 52 MET B O 1
ATOM 3855 N N . ASN B 1 53 ? 5.488 10.023 20.141 1 96.25 53 ASN B N 1
ATOM 3856 C CA . ASN B 1 53 ? 6.68 9.43 20.734 1 96.25 53 ASN B CA 1
ATOM 3857 C C . ASN B 1 53 ? 6.324 8.5 21.891 1 96.25 53 ASN B C 1
ATOM 3859 O O . ASN B 1 53 ? 7.141 8.289 22.781 1 96.25 53 ASN B O 1
ATOM 3863 N N . PHE B 1 54 ? 5.109 8.055 21.953 1 97.44 54 PHE B N 1
ATOM 3864 C CA . PHE B 1 54 ? 4.621 7.078 22.922 1 97.44 54 PHE B CA 1
ATOM 3865 C C . PHE B 1 54 ? 3.898 5.934 22.219 1 97.44 54 PHE B C 1
ATOM 3867 O O . PHE B 1 54 ? 3.541 6.047 21.047 1 97.44 54 PHE B O 1
ATOM 3874 N N . ALA B 1 55 ? 3.68 4.848 22.906 1 97.62 55 ALA B N 1
ATOM 3875 C CA . ALA B 1 55 ? 3.16 3.609 22.328 1 97.62 55 ALA B CA 1
ATOM 3876 C C . ALA B 1 55 ? 1.64 3.65 22.219 1 97.62 55 ALA B C 1
ATOM 3878 O O . ALA B 1 55 ? 0.983 4.438 22.906 1 97.62 55 ALA B O 1
ATOM 3879 N N . PRO B 1 56 ? 1.063 2.803 21.297 1 98.31 56 PRO B N 1
ATOM 3880 C CA . PRO B 1 56 ? -0.383 2.582 21.359 1 98.31 56 PRO B CA 1
ATOM 3881 C C . PRO B 1 56 ? -0.833 1.982 22.688 1 98.31 56 PRO B C 1
ATOM 3883 O O . PRO B 1 56 ? -0.014 1.439 23.422 1 98.31 56 PRO B O 1
ATOM 3886 N N . PRO B 1 57 ? -2.129 2.084 22.953 1 98.38 57 PRO B N 1
ATOM 3887 C CA . PRO B 1 57 ? -2.625 1.471 24.188 1 98.38 57 PRO B CA 1
ATOM 3888 C C . PRO B 1 57 ? -2.305 -0.02 24.281 1 98.38 57 PRO B C 1
ATOM 3890 O O . PRO B 1 57 ? -2.387 -0.733 23.281 1 98.38 57 PRO B O 1
ATOM 3893 N N . LYS B 1 58 ? -2.021 -0.452 25.484 1 98.25 58 LYS B N 1
ATOM 3894 C CA . LYS B 1 58 ? -1.58 -1.824 25.719 1 98.25 58 LYS B CA 1
ATOM 3895 C C . LYS B 1 58 ? -2.658 -2.824 25.312 1 98.25 58 LYS B C 1
ATOM 3897 O O . LYS B 1 58 ? -2.354 -3.877 24.734 1 98.25 58 LYS B O 1
ATOM 3902 N N . TRP B 1 59 ? -3.939 -2.492 25.594 1 98.25 59 TRP B N 1
ATOM 3903 C CA . TRP B 1 59 ? -5.02 -3.426 25.281 1 98.25 59 TRP B CA 1
ATOM 3904 C C . TRP B 1 59 ? -5.152 -3.633 23.781 1 98.25 59 TRP B C 1
ATOM 3906 O O . TRP B 1 59 ? -5.648 -4.668 23.328 1 98.25 59 TRP B O 1
ATOM 3916 N N . ILE B 1 60 ? -4.723 -2.721 23 1 98.69 60 ILE B N 1
ATOM 3917 C CA . ILE B 1 60 ? -4.758 -2.846 21.547 1 98.69 60 ILE B CA 1
ATOM 3918 C C . ILE B 1 60 ? -3.566 -3.67 21.078 1 98.69 60 ILE B C 1
ATOM 3920 O O . ILE B 1 60 ? -3.721 -4.574 20.25 1 98.69 60 ILE B O 1
ATOM 3924 N N . THR B 1 61 ? -2.297 -3.412 21.594 1 98.56 61 THR B N 1
ATOM 3925 C CA . THR B 1 61 ? -1.128 -4.18 21.172 1 98.56 61 THR B CA 1
ATOM 3926 C C . THR B 1 61 ? -1.255 -5.637 21.609 1 98.56 61 THR B C 1
ATOM 3928 O O . THR B 1 61 ? -0.774 -6.539 20.922 1 98.56 61 THR B O 1
ATOM 3931 N N . GLU B 1 62 ? -1.977 -5.91 22.688 1 98.44 62 GLU B N 1
ATOM 3932 C CA . GLU B 1 62 ? -2.236 -7.273 23.141 1 98.44 62 GLU B CA 1
ATOM 3933 C C . GLU B 1 62 ? -3.094 -8.031 22.125 1 98.44 62 GLU B C 1
ATOM 3935 O O . GLU B 1 62 ? -2.883 -9.227 21.906 1 98.44 62 GLU B O 1
ATOM 3940 N N . ALA B 1 63 ? -4.047 -7.348 21.547 1 98.56 63 ALA B N 1
ATOM 3941 C CA . ALA B 1 63 ? -4.867 -7.961 20.5 1 98.56 63 ALA B CA 1
ATOM 3942 C C . ALA B 1 63 ? -4.023 -8.312 19.281 1 98.56 63 ALA B C 1
ATOM 3944 O O . ALA B 1 63 ? -4.27 -9.32 18.609 1 98.56 63 ALA B O 1
ATOM 3945 N N . ALA B 1 64 ? -3.076 -7.496 18.969 1 98.56 64 ALA B N 1
ATOM 3946 C CA . ALA B 1 64 ? -2.141 -7.801 17.891 1 98.56 64 ALA B CA 1
ATOM 3947 C C . ALA B 1 64 ? -1.338 -9.062 18.203 1 98.56 64 ALA B C 1
ATOM 3949 O O . ALA B 1 64 ? -1.14 -9.906 17.328 1 98.56 64 ALA B O 1
ATOM 3950 N N . GLU B 1 65 ? -0.815 -9.125 19.422 1 98.38 65 GLU B N 1
ATOM 3951 C CA . GLU B 1 65 ? -0.046 -10.297 19.828 1 98.38 65 GLU B CA 1
ATOM 3952 C C . GLU B 1 65 ? -0.881 -11.57 19.734 1 98.38 65 GLU B C 1
ATOM 3954 O O . GLU B 1 65 ? -0.395 -12.602 19.266 1 98.38 65 GLU B O 1
ATOM 3959 N N . GLN B 1 66 ? -2.137 -11.477 20.141 1 98.31 66 GLN B N 1
ATOM 3960 C CA . GLN B 1 66 ? -3.041 -12.617 20.031 1 98.31 66 GLN B CA 1
ATOM 3961 C C . GLN B 1 66 ? -3.225 -13.031 18.578 1 98.31 66 GLN B C 1
ATOM 3963 O O . GLN B 1 66 ? -3.232 -14.227 18.266 1 98.31 66 GLN B O 1
ATOM 3968 N N . ALA B 1 67 ? -3.375 -12.07 17.719 1 98.5 67 ALA B N 1
ATOM 3969 C CA . ALA B 1 67 ? -3.555 -12.336 16.281 1 98.5 67 ALA B CA 1
ATOM 3970 C C . ALA B 1 67 ? -2.334 -13.031 15.703 1 98.5 67 ALA B C 1
ATOM 3972 O O . ALA B 1 67 ? -2.469 -13.953 14.883 1 98.5 67 ALA B O 1
ATOM 3973 N N . LEU B 1 68 ? -1.137 -12.625 16.109 1 98.31 68 LEU B N 1
ATOM 3974 C CA . LEU B 1 68 ? 0.113 -13.188 15.609 1 98.31 68 LEU B CA 1
ATOM 3975 C C . LEU B 1 68 ? 0.264 -14.641 16.031 1 98.31 68 LEU B C 1
ATOM 3977 O O . LEU B 1 68 ? 1 -15.398 15.391 1 98.31 68 LEU B O 1
ATOM 3981 N N . ASN B 1 69 ? -0.421 -15.008 17.062 1 97.38 69 ASN B N 1
ATOM 3982 C CA . ASN B 1 69 ? -0.281 -16.359 17.609 1 97.38 69 ASN B CA 1
ATOM 3983 C C . ASN B 1 69 ? -1.388 -17.281 17.109 1 97.38 69 ASN B C 1
ATOM 3985 O O . ASN B 1 69 ? -1.537 -18.406 17.594 1 97.38 69 ASN B O 1
ATOM 3989 N N . SER B 1 70 ? -2.172 -16.844 16.156 1 96.94 70 SER B N 1
ATOM 3990 C CA . SER B 1 70 ? -3.131 -17.641 15.406 1 96.94 70 SER B CA 1
ATOM 3991 C C . SER B 1 70 ? -2.703 -17.797 13.945 1 96.94 70 SER B C 1
ATOM 3993 O O . SER B 1 70 ? -1.86 -17.031 13.461 1 96.94 70 SER B O 1
ATOM 3995 N N . VAL B 1 71 ? -3.223 -18.766 13.227 1 97.44 71 VAL B N 1
ATOM 3996 C CA . VAL B 1 71 ? -2.762 -19.062 11.875 1 97.44 71 VAL B CA 1
ATOM 3997 C C . VAL B 1 71 ? -3.371 -18.062 10.891 1 97.44 71 VAL B C 1
ATOM 3999 O O . VAL B 1 71 ? -2.648 -17.359 10.172 1 97.44 71 VAL B O 1
ATOM 4002 N N . ALA B 1 72 ? -4.684 -17.828 10.906 1 96.12 72 ALA B N 1
ATOM 4003 C CA . ALA B 1 72 ? -5.434 -17.141 9.859 1 96.12 72 ALA B CA 1
ATOM 4004 C C . ALA B 1 72 ? -4.996 -15.68 9.734 1 96.12 72 ALA B C 1
ATOM 4006 O O . ALA B 1 72 ? -4.77 -15.18 8.633 1 96.12 72 ALA B O 1
ATOM 4007 N N . PRO B 1 73 ? -4.754 -14.977 10.852 1 97.88 73 PRO B N 1
ATOM 4008 C CA . PRO B 1 73 ? -4.406 -13.562 10.727 1 97.88 73 PRO B CA 1
ATOM 4009 C C . PRO B 1 73 ? -3.031 -13.344 10.102 1 97.88 73 PRO B C 1
ATOM 4011 O O . PRO B 1 73 ? -2.715 -12.234 9.672 1 97.88 73 PRO B O 1
ATOM 4014 N N . ASN B 1 74 ? -2.217 -14.383 10.094 1 98.38 74 ASN B N 1
ATOM 4015 C CA . ASN B 1 74 ? -0.876 -14.234 9.539 1 98.38 74 ASN B CA 1
ATOM 4016 C C . ASN B 1 74 ? -0.876 -14.391 8.016 1 98.38 74 ASN B C 1
ATOM 4018 O O . ASN B 1 74 ? 0.151 -14.188 7.367 1 98.38 74 ASN B O 1
ATOM 4022 N N . HIS B 1 75 ? -1.981 -14.719 7.418 1 97.38 75 HIS B N 1
ATOM 4023 C CA . HIS B 1 75 ? -2.074 -14.914 5.973 1 97.38 75 HIS B CA 1
ATOM 4024 C C . HIS B 1 75 ? -3.033 -13.914 5.34 1 97.38 75 HIS B C 1
ATOM 4026 O O . HIS B 1 75 ? -3.631 -13.094 6.039 1 97.38 75 HIS B O 1
ATOM 4032 N N . TYR B 1 76 ? -3.16 -13.945 4.02 1 95.25 76 TYR B N 1
ATOM 4033 C CA . TYR B 1 76 ? -3.967 -12.984 3.266 1 95.25 76 TYR B CA 1
ATOM 4034 C C . TYR B 1 76 ? -5.359 -12.852 3.871 1 95.25 76 TYR B C 1
ATOM 4036 O O . TYR B 1 76 ? -5.988 -13.852 4.223 1 95.25 76 TYR B O 1
ATOM 4044 N N . SER B 1 77 ? -5.777 -11.664 4.027 1 94.69 77 SER B N 1
ATOM 4045 C CA . SER B 1 77 ? -7.191 -11.422 4.281 1 94.69 77 SER B CA 1
ATOM 4046 C C . SER B 1 77 ? -7.953 -11.172 2.98 1 94.69 77 SER B C 1
ATOM 4048 O O . SER B 1 77 ? -7.344 -11.047 1.915 1 94.69 77 SER B O 1
ATOM 4050 N N . HIS B 1 78 ? -9.258 -11.203 3.143 1 93.12 78 HIS B N 1
ATOM 4051 C CA . HIS B 1 78 ? -10.055 -10.688 2.035 1 93.12 78 HIS B CA 1
ATOM 4052 C C . HIS B 1 78 ? -9.578 -9.297 1.618 1 93.12 78 HIS B C 1
ATOM 4054 O O . HIS B 1 78 ? -9.242 -8.469 2.469 1 93.12 78 HIS B O 1
ATOM 4060 N N . PRO B 1 79 ? -9.539 -9.016 0.296 1 94.62 79 PRO B N 1
ATOM 4061 C CA . PRO B 1 79 ? -9.055 -7.707 -0.151 1 94.62 79 PRO B CA 1
ATOM 4062 C C . PRO B 1 79 ? -9.812 -6.543 0.486 1 94.62 79 PRO B C 1
ATOM 4064 O O . PRO B 1 79 ? -9.242 -5.469 0.688 1 94.62 79 PRO B O 1
ATOM 4067 N N . ARG B 1 80 ? -11.055 -6.738 0.867 1 96.38 80 ARG B N 1
ATOM 4068 C CA . ARG B 1 80 ? -11.867 -5.715 1.515 1 96.38 80 ARG B CA 1
ATOM 4069 C C . ARG B 1 80 ? -11.414 -5.488 2.955 1 96.38 80 ARG B C 1
ATOM 4071 O O . ARG B 1 80 ? -11.758 -4.473 3.564 1 96.38 80 ARG B O 1
ATOM 4078 N N . GLY B 1 81 ? -10.703 -6.406 3.484 1 97.81 81 GLY B N 1
ATOM 4079 C CA . GLY B 1 81 ? -10.266 -6.371 4.871 1 97.81 81 GLY B CA 1
ATOM 4080 C C . GLY B 1 81 ? -10.867 -7.484 5.711 1 97.81 81 GLY B C 1
ATOM 4081 O O . GLY B 1 81 ? -11.797 -8.172 5.273 1 97.81 81 GLY B O 1
ATOM 4082 N N . ARG B 1 82 ? -10.336 -7.723 6.836 1 98.12 82 ARG B N 1
ATOM 4083 C CA . ARG B 1 82 ? -10.82 -8.75 7.75 1 98.12 82 ARG B CA 1
ATOM 4084 C C . ARG B 1 82 ? -12.211 -8.391 8.281 1 98.12 82 ARG B C 1
ATOM 4086 O O . ARG B 1 82 ? -12.484 -7.223 8.57 1 98.12 82 ARG B O 1
ATOM 4093 N N . ILE B 1 83 ? -13.016 -9.32 8.453 1 98.06 83 ILE B N 1
ATOM 4094 C CA . ILE B 1 83 ? -14.422 -9.125 8.781 1 98.06 83 ILE B CA 1
ATOM 4095 C C . ILE B 1 83 ? -14.547 -8.5 10.172 1 98.06 83 ILE B C 1
ATOM 4097 O O . ILE B 1 83 ? -15.43 -7.672 10.406 1 98.06 83 ILE B O 1
ATOM 4101 N N . ARG B 1 84 ? -13.688 -8.875 11.117 1 98.75 84 ARG B N 1
ATOM 4102 C CA . ARG B 1 84 ? -13.773 -8.328 12.469 1 98.75 84 ARG B CA 1
ATOM 4103 C C . ARG B 1 84 ? -13.602 -6.812 12.453 1 98.75 84 ARG B C 1
ATOM 4105 O O . ARG B 1 84 ? -14.328 -6.094 13.141 1 98.75 84 ARG B O 1
ATOM 4112 N N . LEU B 1 85 ? -12.602 -6.316 11.664 1 98.94 85 LEU B N 1
ATOM 4113 C CA . LEU B 1 85 ? -12.383 -4.875 11.617 1 98.94 85 LEU B CA 1
ATOM 4114 C C . LEU B 1 85 ? -13.547 -4.172 10.914 1 98.94 85 LEU B C 1
ATOM 4116 O O . LEU B 1 85 ? -13.984 -3.105 11.352 1 98.94 85 LEU B O 1
ATOM 4120 N N . ARG B 1 86 ? -14.062 -4.727 9.828 1 98.88 86 ARG B N 1
ATOM 4121 C CA . ARG B 1 86 ? -15.195 -4.117 9.141 1 98.88 86 ARG B CA 1
ATOM 4122 C C . ARG B 1 86 ? -16.406 -4.043 10.062 1 98.88 86 ARG B C 1
ATOM 4124 O O . ARG B 1 86 ? -17.109 -3.029 10.078 1 98.88 86 ARG B O 1
ATOM 4131 N N . GLU B 1 87 ? -16.609 -5.102 10.844 1 98.94 87 GLU B N 1
ATOM 4132 C CA . GLU B 1 87 ? -17.703 -5.098 11.812 1 98.94 87 GLU B CA 1
ATOM 4133 C C . GLU B 1 87 ? -17.469 -4.066 12.914 1 98.94 87 GLU B C 1
ATOM 4135 O O . GLU B 1 87 ? -18.391 -3.381 13.344 1 98.94 87 GLU B O 1
ATOM 4140 N N . ALA B 1 88 ? -16.25 -4.004 13.398 1 98.94 88 ALA B N 1
ATOM 4141 C CA . ALA B 1 88 ? -15.906 -3.016 14.422 1 98.94 88 ALA B CA 1
ATOM 4142 C C . ALA B 1 88 ? -16.141 -1.598 13.906 1 98.94 88 ALA B C 1
ATOM 4144 O O . ALA B 1 88 ? -16.656 -0.746 14.633 1 98.94 88 ALA B O 1
ATOM 4145 N N . ILE B 1 89 ? -15.789 -1.349 12.648 1 98.94 89 ILE B N 1
ATOM 4146 C CA . ILE B 1 89 ? -16 -0.046 12.031 1 98.94 89 ILE B CA 1
ATOM 4147 C C . ILE B 1 89 ? -17.5 0.233 11.914 1 98.94 89 ILE B C 1
ATOM 4149 O O . ILE B 1 89 ? -17.969 1.316 12.281 1 98.94 89 ILE B O 1
ATOM 4153 N N . LYS B 1 90 ? -18.219 -0.749 11.43 1 98.88 90 LYS B N 1
ATOM 4154 C CA . LYS B 1 90 ? -19.672 -0.597 11.344 1 98.88 90 LYS B CA 1
ATOM 4155 C C . LYS B 1 90 ? -20.266 -0.21 12.688 1 98.88 90 LYS B C 1
ATOM 4157 O O . LYS B 1 90 ? -20.969 0.793 12.797 1 98.88 90 LYS B O 1
ATOM 4162 N N . ASN B 1 91 ? -19.953 -0.962 13.68 1 98.81 91 ASN B N 1
ATOM 4163 C CA . ASN B 1 91 ? -20.547 -0.761 15 1 98.81 91 ASN B CA 1
ATOM 4164 C C . ASN B 1 91 ? -20.156 0.586 15.594 1 98.81 91 ASN B C 1
ATOM 4166 O O . ASN B 1 91 ? -20.953 1.24 16.25 1 98.81 91 ASN B O 1
ATOM 4170 N N . PHE B 1 92 ? -18.969 0.988 15.406 1 98.75 92 PHE B N 1
ATOM 4171 C CA . PHE B 1 92 ? -18.469 2.242 15.961 1 98.75 92 PHE B CA 1
ATOM 4172 C C . PHE B 1 92 ? -19.062 3.434 15.211 1 98.75 92 PHE B C 1
ATOM 4174 O O . PHE B 1 92 ? -19.406 4.445 15.828 1 98.75 92 PHE B O 1
ATOM 4181 N N . TYR B 1 93 ? -19.25 3.348 13.867 1 98.69 93 TYR B N 1
ATOM 4182 C CA . TYR B 1 93 ? -19.516 4.52 13.047 1 98.69 93 TYR B CA 1
ATOM 4183 C C . TYR B 1 93 ? -21 4.613 12.711 1 98.69 93 TYR B C 1
ATOM 4185 O O . TYR B 1 93 ? -21.484 5.668 12.297 1 98.69 93 TYR B O 1
ATOM 4193 N N . ASP B 1 94 ? -21.797 3.559 12.867 1 98.62 94 ASP B N 1
ATOM 4194 C CA . ASP B 1 94 ? -23.219 3.592 12.562 1 98.62 94 ASP B CA 1
ATOM 4195 C C . ASP B 1 94 ? -23.891 4.812 13.195 1 98.62 94 ASP B C 1
ATOM 4197 O O . ASP B 1 94 ? -24.531 5.605 12.492 1 98.62 94 ASP B O 1
ATOM 4201 N N . PRO B 1 95 ? -23.688 5.016 14.484 1 98.19 95 PRO B N 1
ATOM 4202 C CA . PRO B 1 95 ? -24.344 6.172 15.102 1 98.19 95 PRO B CA 1
ATOM 4203 C C . PRO B 1 95 ? -23.781 7.504 14.602 1 98.19 95 PRO B C 1
ATOM 4205 O O . PRO B 1 95 ? -24.5 8.508 14.57 1 98.19 95 PRO B O 1
ATOM 4208 N N . LEU B 1 96 ? -22.547 7.539 14.242 1 98.12 96 LEU B N 1
ATOM 4209 C CA . LEU B 1 96 ? -21.891 8.773 13.82 1 98.12 96 LEU B CA 1
ATOM 4210 C C . LEU B 1 96 ? -22.328 9.156 12.406 1 98.12 96 LEU B C 1
ATOM 4212 O O . LEU B 1 96 ? -22.344 10.344 12.062 1 98.12 96 LEU B O 1
ATOM 4216 N N . PHE B 1 97 ? -22.641 8.18 11.602 1 98.38 97 PHE B N 1
ATOM 4217 C CA . PHE B 1 97 ? -23.078 8.43 10.227 1 98.38 97 PHE B CA 1
ATOM 4218 C C . PHE B 1 97 ? -24.594 8.484 10.148 1 98.38 97 PHE B C 1
ATOM 4220 O O . PHE B 1 97 ? -25.156 8.805 9.094 1 98.38 97 PHE B O 1
ATOM 4227 N N . ASN B 1 98 ? -25.266 8.172 11.242 1 97.06 98 ASN B N 1
ATOM 4228 C CA . ASN B 1 98 ? -26.719 8.086 11.289 1 97.06 98 ASN B CA 1
ATOM 4229 C C . ASN B 1 98 ? -27.266 7.121 10.242 1 97.06 98 ASN B C 1
ATOM 4231 O O . ASN B 1 98 ? -28.172 7.465 9.492 1 97.06 98 ASN B O 1
ATOM 4235 N N . ARG B 1 99 ? -26.641 6.035 10.062 1 96.81 99 ARG B N 1
ATOM 4236 C CA . ARG B 1 99 ? -27.031 4.98 9.141 1 96.81 99 ARG B CA 1
ATOM 4237 C C . ARG B 1 99 ? -26.438 3.637 9.555 1 96.81 99 ARG B C 1
ATOM 4239 O O . ARG B 1 99 ? -25.484 3.586 10.336 1 96.81 99 ARG B O 1
ATOM 4246 N N . SER B 1 100 ? -27.031 2.543 9.078 1 98.25 100 SER B N 1
ATOM 4247 C CA . SER B 1 100 ? -26.453 1.212 9.242 1 98.25 100 SER B CA 1
ATOM 4248 C C . SER B 1 100 ? -25.562 0.845 8.062 1 98.25 100 SER B C 1
ATOM 4250 O O . SER B 1 100 ? -26.062 0.615 6.957 1 98.25 100 SER B O 1
ATOM 4252 N N . LEU B 1 101 ? -24.312 0.83 8.273 1 98.75 101 LEU B N 1
ATOM 4253 C CA . LEU B 1 101 ? -23.344 0.555 7.223 1 98.75 101 LEU B CA 1
ATOM 4254 C C . LEU B 1 101 ? -23.328 -0.928 6.867 1 98.75 101 LEU B C 1
ATOM 4256 O O . LEU B 1 101 ? -23.562 -1.78 7.73 1 98.75 101 LEU B O 1
ATOM 4260 N N . ASN B 1 102 ? -23.078 -1.194 5.641 1 98.69 102 ASN B N 1
ATOM 4261 C CA . ASN B 1 102 ? -22.953 -2.566 5.156 1 98.69 102 ASN B CA 1
ATOM 4262 C C . ASN B 1 102 ? -21.5 -3.004 5.07 1 98.69 102 ASN B C 1
ATOM 4264 O O . ASN B 1 102 ? -20.734 -2.467 4.27 1 98.69 102 ASN B O 1
ATOM 4268 N N . VAL B 1 103 ? -21.078 -4.027 5.824 1 98.31 103 VAL B N 1
ATOM 4269 C CA . VAL B 1 103 ? -19.688 -4.461 5.941 1 98.31 103 VAL B CA 1
ATOM 4270 C C . VAL B 1 103 ? -19.234 -5.109 4.633 1 98.31 103 VAL B C 1
ATOM 4272 O O . VAL B 1 103 ? -18.047 -5.227 4.375 1 98.31 103 VAL B O 1
ATOM 4275 N N . ASP B 1 104 ? -20.172 -5.469 3.713 1 96.56 104 ASP B N 1
ATOM 4276 C CA . ASP B 1 104 ? -19.844 -6.18 2.484 1 96.56 104 ASP B CA 1
ATOM 4277 C C . ASP B 1 104 ? -19.75 -5.223 1.3 1 96.56 104 ASP B C 1
ATOM 4279 O O . ASP B 1 104 ? -19.25 -5.59 0.231 1 96.56 104 ASP B O 1
ATOM 4283 N N . SER B 1 105 ? -20.156 -3.928 1.551 1 97.62 105 SER B N 1
ATOM 4284 C CA . SER B 1 105 ? -20.203 -3.102 0.349 1 97.62 105 SER B CA 1
ATOM 4285 C C . SER B 1 105 ? -19.797 -1.662 0.652 1 97.62 105 SER B C 1
ATOM 4287 O O . SER B 1 105 ? -19.531 -0.881 -0.263 1 97.62 105 SER B O 1
ATOM 4289 N N . GLU B 1 106 ? -19.797 -1.256 1.934 1 98.81 106 GLU B N 1
ATOM 4290 C CA . GLU B 1 106 ? -19.703 0.175 2.211 1 98.81 106 GLU B CA 1
ATOM 4291 C C . GLU B 1 106 ? -18.484 0.489 3.072 1 98.81 106 GLU B C 1
ATOM 4293 O O . GLU B 1 106 ? -18.297 1.63 3.502 1 98.81 106 GLU B O 1
ATOM 4298 N N . ILE B 1 107 ? -17.672 -0.539 3.389 1 98.94 107 ILE B N 1
ATOM 4299 C CA . ILE B 1 107 ? -16.469 -0.398 4.199 1 98.94 107 ILE B CA 1
ATOM 4300 C C . ILE B 1 107 ? -15.297 -1.097 3.51 1 98.94 107 ILE B C 1
ATOM 4302 O O . ILE B 1 107 ? -15.43 -2.236 3.057 1 98.94 107 ILE B O 1
ATOM 4306 N N . LEU B 1 108 ? -14.195 -0.417 3.355 1 98.88 108 LEU B N 1
ATOM 4307 C CA . LEU B 1 108 ? -12.977 -0.95 2.754 1 98.88 108 LEU B CA 1
ATOM 4308 C C . LEU B 1 108 ? -11.758 -0.639 3.623 1 98.88 108 LEU B C 1
ATOM 4310 O O . LEU B 1 108 ? -11.5 0.524 3.936 1 98.88 108 LEU B O 1
ATOM 4314 N N . ILE B 1 109 ? -11.039 -1.703 4.082 1 98.94 109 ILE B N 1
ATOM 4315 C CA . ILE B 1 109 ? -9.797 -1.521 4.816 1 98.94 109 ILE B CA 1
ATOM 4316 C C . ILE B 1 109 ? -8.648 -1.284 3.84 1 98.94 109 ILE B C 1
ATOM 4318 O O . ILE B 1 109 ? -8.562 -1.946 2.803 1 98.94 109 ILE B O 1
ATOM 4322 N N . THR B 1 110 ? -7.824 -0.366 4.137 1 98.81 110 THR B N 1
ATOM 4323 C CA . THR B 1 110 ? -6.758 0.029 3.221 1 98.81 110 THR B CA 1
ATOM 4324 C C . THR B 1 110 ? -5.414 0.077 3.939 1 98.81 110 THR B C 1
ATOM 4326 O O . THR B 1 110 ? -5.359 0.014 5.172 1 98.81 110 THR B O 1
ATOM 4329 N N . SER B 1 111 ? -4.312 0.126 3.213 1 98.69 111 SER B N 1
ATOM 4330 C CA . SER B 1 111 ? -2.967 0.215 3.766 1 98.69 111 SER B CA 1
ATOM 4331 C C . SER B 1 111 ? -2.615 1.652 4.141 1 98.69 111 SER B C 1
ATOM 4333 O O . SER B 1 111 ? -1.791 2.287 3.479 1 98.69 111 SER B O 1
ATOM 4335 N N . GLY B 1 112 ? -3.174 2.061 5.227 1 98.5 112 GLY B N 1
ATOM 4336 C CA . GLY B 1 112 ? -3.15 3.463 5.609 1 98.5 112 GLY B CA 1
ATOM 4337 C C . GLY B 1 112 ? -4.152 4.309 4.844 1 98.5 112 GLY B C 1
ATOM 4338 O O . GLY B 1 112 ? -4.68 3.877 3.816 1 98.5 112 GLY B O 1
ATOM 4339 N N . ALA B 1 113 ? -4.402 5.477 5.395 1 98.62 113 ALA B N 1
ATOM 4340 C CA . ALA B 1 113 ? -5.277 6.422 4.699 1 98.62 113 ALA B CA 1
ATOM 4341 C C . ALA B 1 113 ? -4.68 6.836 3.357 1 98.62 113 ALA B C 1
ATOM 4343 O O . ALA B 1 113 ? -5.41 7.062 2.391 1 98.62 113 ALA B O 1
ATOM 4344 N N . ASN B 1 114 ? -3.32 6.902 3.248 1 98.19 114 ASN B N 1
ATOM 4345 C CA . ASN B 1 114 ? -2.633 7.297 2.023 1 98.19 114 ASN B CA 1
ATOM 4346 C C . ASN B 1 114 ? -2.996 6.387 0.856 1 98.19 114 ASN B C 1
ATOM 4348 O O . ASN B 1 114 ? -3.387 6.863 -0.211 1 98.19 114 ASN B O 1
ATOM 4352 N N . GLU B 1 115 ? -2.898 5.09 1.075 1 98.88 115 GLU B N 1
ATOM 4353 C CA . GLU B 1 115 ? -3.217 4.141 0.014 1 98.88 115 GLU B CA 1
ATOM 4354 C C . GLU B 1 115 ? -4.703 4.168 -0.326 1 98.88 115 GLU B C 1
ATOM 4356 O O . GLU B 1 115 ? -5.082 4.027 -1.49 1 98.88 115 GLU B O 1
ATOM 4361 N N . GLY B 1 116 ? -5.543 4.344 0.698 1 98.88 116 GLY B N 1
ATOM 4362 C CA . GLY B 1 116 ? -6.969 4.477 0.455 1 98.88 116 GLY B CA 1
ATOM 4363 C C . GLY B 1 116 ? -7.316 5.645 -0.45 1 98.88 116 GLY B C 1
ATOM 4364 O O . GLY B 1 116 ? -8.07 5.488 -1.413 1 98.88 116 GLY B O 1
ATOM 4365 N N . MET B 1 117 ? -6.766 6.793 -0.164 1 98.88 117 MET B N 1
ATOM 4366 C CA . MET B 1 117 ? -7.004 7.973 -0.989 1 98.88 117 MET B CA 1
ATOM 4367 C C . MET B 1 117 ? -6.441 7.777 -2.393 1 98.88 117 MET B C 1
ATOM 4369 O O . MET B 1 117 ? -7.086 8.141 -3.379 1 98.88 117 MET B O 1
ATOM 4373 N N . TYR B 1 118 ? -5.281 7.184 -2.477 1 98.81 118 TYR B N 1
ATOM 4374 C CA . TYR B 1 118 ? -4.68 6.879 -3.77 1 98.81 118 TYR B CA 1
ATOM 4375 C C . TYR B 1 118 ? -5.59 5.98 -4.598 1 98.81 118 TYR B C 1
ATOM 4377 O O . TYR B 1 118 ? -5.766 6.203 -5.797 1 98.81 118 TYR B O 1
ATOM 4385 N N . SER B 1 119 ? -6.172 4.988 -3.951 1 98.81 119 SER B N 1
ATOM 4386 C CA . SER B 1 119 ? -7.047 4.031 -4.625 1 98.81 119 SER B CA 1
ATOM 4387 C C . SER B 1 119 ? -8.312 4.711 -5.141 1 98.81 119 SER B C 1
ATOM 4389 O O . SER B 1 119 ? -8.812 4.367 -6.215 1 98.81 119 SER B O 1
ATOM 4391 N N . VAL B 1 120 ? -8.875 5.641 -4.359 1 98.94 120 VAL B N 1
ATOM 4392 C CA . VAL B 1 120 ? -10.023 6.398 -4.828 1 98.94 120 VAL B CA 1
ATOM 4393 C C . VAL B 1 120 ? -9.664 7.152 -6.105 1 98.94 120 VAL B C 1
ATOM 4395 O O . VAL B 1 120 ? -10.414 7.129 -7.082 1 98.94 120 VAL B O 1
ATOM 4398 N N . LEU B 1 121 ? -8.547 7.801 -6.094 1 98.88 121 LEU B N 1
ATOM 4399 C CA . LEU B 1 121 ? -8.109 8.57 -7.246 1 98.88 121 LEU B CA 1
ATOM 4400 C C . LEU B 1 121 ? -7.84 7.664 -8.445 1 98.88 121 LEU B C 1
ATOM 4402 O O . LEU B 1 121 ? -8.172 8.008 -9.578 1 98.88 121 LEU B O 1
ATOM 4406 N N . THR B 1 122 ? -7.234 6.473 -8.188 1 98.56 122 THR B N 1
ATOM 4407 C CA . THR B 1 122 ? -7.035 5.484 -9.242 1 98.56 122 THR B CA 1
ATOM 4408 C C . THR B 1 122 ? -8.367 5.055 -9.836 1 98.56 122 THR B C 1
ATOM 4410 O O . THR B 1 122 ? -8.5 4.941 -11.055 1 98.56 122 THR B O 1
ATOM 4413 N N . ALA B 1 123 ? -9.32 4.895 -9.023 1 98.38 123 ALA B N 1
ATOM 4414 C CA . ALA B 1 123 ? -10.609 4.352 -9.43 1 98.38 123 ALA B CA 1
ATOM 4415 C C . ALA B 1 123 ? -11.406 5.375 -10.234 1 98.38 123 ALA B C 1
ATOM 4417 O O . ALA B 1 123 ? -12.211 5.008 -11.094 1 98.38 123 ALA B O 1
ATOM 4418 N N . PHE B 1 124 ? -11.125 6.664 -10.07 1 98.44 124 PHE B N 1
ATOM 4419 C CA . PHE B 1 124 ? -12.141 7.566 -10.586 1 98.44 124 PHE B CA 1
ATOM 4420 C C . PHE B 1 124 ? -11.531 8.602 -11.516 1 98.44 124 PHE B C 1
ATOM 4422 O O . PHE B 1 124 ? -12.234 9.25 -12.297 1 98.44 124 PHE B O 1
ATOM 4429 N N . LEU B 1 125 ? -10.266 8.867 -11.469 1 98.25 125 LEU B N 1
ATOM 4430 C CA . LEU B 1 125 ? -9.672 9.906 -12.297 1 98.25 125 LEU B CA 1
ATOM 4431 C C . LEU B 1 125 ? -9.375 9.383 -13.703 1 98.25 125 LEU B C 1
ATOM 4433 O O . LEU B 1 125 ? -8.906 8.258 -13.859 1 98.25 125 LEU B O 1
ATOM 4437 N N . GLU B 1 126 ? -9.695 10.148 -14.656 1 96.62 126 GLU B N 1
ATOM 4438 C CA . GLU B 1 126 ? -9.18 10.039 -16.016 1 96.62 126 GLU B CA 1
ATOM 4439 C C . GLU B 1 126 ? -8.055 11.047 -16.266 1 96.62 126 GLU B C 1
ATOM 4441 O O . GLU B 1 126 ? -7.871 11.977 -15.477 1 96.62 126 GLU B O 1
ATOM 4446 N N . GLN B 1 127 ? -7.328 10.82 -17.359 1 95.12 127 GLN B N 1
ATOM 4447 C CA . GLN B 1 127 ? -6.289 11.773 -17.719 1 95.12 127 GLN B CA 1
ATOM 4448 C C . GLN B 1 127 ? -6.867 13.172 -17.906 1 95.12 127 GLN B C 1
ATOM 4450 O O . GLN B 1 127 ? -7.809 13.359 -18.688 1 95.12 127 GLN B O 1
ATOM 4455 N N . GLY B 1 128 ? -6.375 14.094 -17.125 1 96.94 128 GLY B N 1
ATOM 4456 C CA . GLY B 1 128 ? -6.77 15.484 -17.312 1 96.94 128 GLY B CA 1
ATOM 4457 C C . GLY B 1 128 ? -7.875 15.922 -16.359 1 96.94 128 GLY B C 1
ATOM 4458 O O . GLY B 1 128 ? -8.156 17.109 -16.234 1 96.94 128 GLY B O 1
ATOM 4459 N N . ASP B 1 129 ? -8.57 14.984 -15.656 1 98.5 129 ASP B N 1
ATOM 4460 C CA . ASP B 1 129 ? -9.555 15.359 -14.656 1 98.5 129 ASP B CA 1
ATOM 4461 C C . ASP B 1 129 ? -8.945 16.297 -13.609 1 98.5 129 ASP B C 1
ATOM 4463 O O . ASP B 1 129 ? -7.781 16.141 -13.242 1 98.5 129 ASP B O 1
ATOM 4467 N N . GLU B 1 130 ? -9.719 17.219 -13.18 1 98.81 130 GLU B N 1
ATOM 4468 C CA . GLU B 1 130 ? -9.242 18.188 -12.203 1 98.81 130 GLU B CA 1
ATOM 4469 C C . GLU B 1 130 ? -9.695 17.812 -10.789 1 98.81 130 GLU B C 1
ATOM 4471 O O . GLU B 1 130 ? -10.82 17.344 -10.602 1 98.81 130 GLU B O 1
ATOM 4476 N N . VAL B 1 131 ? -8.797 17.984 -9.844 1 98.88 131 VAL B N 1
ATOM 4477 C CA . VAL B 1 131 ? -9.062 17.766 -8.43 1 98.88 131 VAL B CA 1
ATOM 4478 C C . VAL B 1 131 ? -8.828 19.047 -7.645 1 98.88 131 VAL B C 1
ATOM 4480 O O . VAL B 1 131 ? -7.734 19.609 -7.68 1 98.88 131 VAL B O 1
ATOM 4483 N N . ILE B 1 132 ? -9.82 19.5 -6.918 1 98.88 132 ILE B N 1
ATOM 4484 C CA . ILE B 1 132 ? -9.695 20.703 -6.113 1 98.88 132 ILE B CA 1
ATOM 4485 C C . ILE B 1 132 ? -9.047 20.375 -4.773 1 98.88 132 ILE B C 1
ATOM 4487 O O . ILE B 1 132 ? -9.5 19.469 -4.066 1 98.88 132 ILE B O 1
ATOM 4491 N N . LEU B 1 133 ? -8.008 21.047 -4.434 1 98.62 133 LEU B N 1
ATOM 4492 C CA . LEU B 1 133 ? -7.289 20.953 -3.166 1 98.62 133 LEU B CA 1
ATOM 4493 C C . LEU B 1 133 ? -7.367 22.266 -2.402 1 98.62 133 LEU B C 1
ATOM 4495 O O . LEU B 1 133 ? -7.012 23.328 -2.938 1 98.62 133 LEU B O 1
ATOM 4499 N N . PHE B 1 134 ? -7.828 22.219 -1.198 1 98.62 134 PHE B N 1
ATOM 4500 C CA . PHE B 1 134 ? -7.758 23.391 -0.336 1 98.62 134 PHE B CA 1
ATOM 4501 C C . PHE B 1 134 ? -6.348 23.578 0.212 1 98.62 134 PHE B C 1
ATOM 4503 O O . PHE B 1 134 ? -5.754 22.641 0.742 1 98.62 134 PHE B O 1
ATOM 4510 N N . GLU B 1 135 ? -5.766 24.781 0.059 1 98.19 135 GLU B N 1
ATOM 4511 C CA . GLU B 1 135 ? -4.438 25.094 0.585 1 98.19 135 GLU B CA 1
ATOM 4512 C C . GLU B 1 135 ? -4.527 25.781 1.937 1 98.19 135 GLU B C 1
ATOM 4514 O O . GLU B 1 135 ? -5.434 26.594 2.168 1 98.19 135 GLU B O 1
ATOM 4519 N N . PRO B 1 136 ? -3.566 25.547 2.869 1 98.06 136 PRO B N 1
ATOM 4520 C CA . PRO B 1 136 ? -2.51 24.547 2.725 1 98.06 136 PRO B CA 1
ATOM 4521 C C . PRO B 1 136 ? -3.037 23.125 2.797 1 98.06 136 PRO B C 1
ATOM 4523 O O . PRO B 1 136 ? -4.016 22.859 3.5 1 98.06 136 PRO B O 1
ATOM 4526 N N . PHE B 1 137 ? -2.506 22.219 1.983 1 97.25 137 PHE B N 1
ATOM 4527 C CA . PHE B 1 137 ? -3.02 20.859 1.904 1 97.25 137 PHE B CA 1
ATOM 4528 C C . PHE B 1 137 ? -1.982 19.859 2.404 1 97.25 137 PHE B C 1
ATOM 4530 O O . PHE B 1 137 ? -0.792 20.172 2.467 1 97.25 137 PHE B O 1
ATOM 4537 N N . PHE B 1 138 ? -2.373 18.734 2.84 1 95.69 138 PHE B N 1
ATOM 4538 C CA . PHE B 1 138 ? -1.512 17.609 3.141 1 95.69 138 PHE B CA 1
ATOM 4539 C C . PHE B 1 138 ? -0.703 17.203 1.915 1 95.69 138 PHE B C 1
ATOM 4541 O O . PHE B 1 138 ? -1.268 16.938 0.85 1 95.69 138 PHE B O 1
ATOM 4548 N N . ASP B 1 139 ? 0.534 17.062 1.979 1 92.75 139 ASP B N 1
ATOM 4549 C CA . ASP B 1 139 ? 1.469 17.047 0.858 1 92.75 139 ASP B CA 1
ATOM 4550 C C . ASP B 1 139 ? 1.29 15.781 0.017 1 92.75 139 ASP B C 1
ATOM 4552 O O . ASP B 1 139 ? 1.683 15.75 -1.151 1 92.75 139 ASP B O 1
ATOM 4556 N N . GLN B 1 140 ? 0.67 14.766 0.542 1 94.38 140 GLN B N 1
ATOM 4557 C CA . GLN B 1 140 ? 0.491 13.516 -0.19 1 94.38 140 GLN B CA 1
ATOM 4558 C C . GLN B 1 140 ? -0.523 13.68 -1.317 1 94.38 140 GLN B C 1
ATOM 4560 O O . GLN B 1 140 ? -0.509 12.914 -2.287 1 94.38 140 GLN B O 1
ATOM 4565 N N . TYR B 1 141 ? -1.418 14.664 -1.207 1 97.69 141 TYR B N 1
ATOM 4566 C CA . TYR B 1 141 ? -2.51 14.805 -2.164 1 97.69 141 TYR B CA 1
ATOM 4567 C C . TYR B 1 141 ? -1.974 15.062 -3.568 1 97.69 141 TYR B C 1
ATOM 4569 O O . TYR B 1 141 ? -2.404 14.422 -4.531 1 97.69 141 TYR B O 1
ATOM 4577 N N . LEU B 1 142 ? -0.998 15.938 -3.66 1 95.94 142 LEU B N 1
ATOM 4578 C CA . LEU B 1 142 ? -0.558 16.422 -4.961 1 95.94 142 LEU B CA 1
ATOM 4579 C C . LEU B 1 142 ? 0.001 15.281 -5.809 1 95.94 142 LEU B C 1
ATOM 4581 O O . LEU B 1 142 ? -0.512 15 -6.895 1 95.94 142 LEU B O 1
ATOM 4585 N N . PRO B 1 143 ? 0.976 14.57 -5.332 1 95.81 143 PRO B N 1
ATOM 4586 C CA . PRO B 1 143 ? 1.484 13.492 -6.172 1 95.81 143 PRO B CA 1
ATOM 4587 C C . PRO B 1 143 ? 0.457 12.383 -6.391 1 95.81 143 PRO B C 1
ATOM 4589 O O . PRO B 1 143 ? 0.444 11.742 -7.449 1 95.81 143 PRO B O 1
ATOM 4592 N N . SER B 1 144 ? -0.392 12.102 -5.402 1 97.56 144 SER B N 1
ATOM 4593 C CA . SER B 1 144 ? -1.43 11.094 -5.594 1 97.56 144 SER B CA 1
ATOM 4594 C C . SER B 1 144 ? -2.344 11.453 -6.758 1 97.56 144 SER B C 1
ATOM 4596 O O . SER B 1 144 ? -2.748 10.578 -7.527 1 97.56 144 SER B O 1
ATOM 4598 N N . VAL B 1 145 ? -2.664 12.742 -6.867 1 98.06 145 VAL B N 1
ATOM 4599 C CA . VAL B 1 145 ? -3.514 13.227 -7.953 1 98.06 145 VAL B CA 1
ATOM 4600 C C . VAL B 1 145 ? -2.777 13.086 -9.281 1 98.06 145 VAL B C 1
ATOM 4602 O O . VAL B 1 145 ? -3.307 12.508 -10.234 1 98.06 145 VAL B O 1
ATOM 4605 N N . THR B 1 146 ? -1.496 13.523 -9.352 1 96.81 146 THR B N 1
ATOM 4606 C CA . THR B 1 146 ? -0.772 13.578 -10.617 1 96.81 146 THR B CA 1
ATOM 4607 C C . THR B 1 146 ? -0.366 12.18 -11.078 1 96.81 146 THR B C 1
ATOM 4609 O O . THR B 1 146 ? -0.356 11.898 -12.273 1 96.81 146 THR B O 1
ATOM 4612 N N . PHE B 1 147 ? -0.007 11.312 -10.141 1 97.5 147 PHE B N 1
ATOM 4613 C CA . PHE B 1 147 ? 0.359 9.945 -10.492 1 97.5 147 PHE B CA 1
ATOM 4614 C C . PHE B 1 147 ? -0.808 9.227 -11.164 1 97.5 147 PHE B C 1
ATOM 4616 O O . PHE B 1 147 ? -0.606 8.273 -11.922 1 97.5 147 PHE B O 1
ATOM 4623 N N . ASN B 1 148 ? -2.047 9.664 -10.875 1 97.56 148 ASN B N 1
ATOM 4624 C CA . ASN B 1 148 ? -3.236 9.031 -11.438 1 97.56 148 ASN B CA 1
ATOM 4625 C C . ASN B 1 148 ? -3.82 9.844 -12.586 1 97.56 148 ASN B C 1
ATOM 4627 O O . ASN B 1 148 ? -4.988 9.68 -12.938 1 97.56 148 ASN B O 1
ATOM 4631 N N . GLY B 1 149 ? -3.041 10.805 -13.117 1 96.25 149 GLY B N 1
ATOM 4632 C CA . GLY B 1 149 ? -3.416 11.516 -14.328 1 96.25 149 GLY B CA 1
ATOM 4633 C C . GLY B 1 149 ? -4.234 12.766 -14.062 1 96.25 149 GLY B C 1
ATOM 4634 O O . GLY B 1 149 ? -4.637 13.461 -15 1 96.25 149 GLY B O 1
ATOM 4635 N N . GLY B 1 150 ? -4.48 13.047 -12.781 1 97.5 150 GLY B N 1
ATOM 4636 C CA . GLY B 1 150 ? -5.262 14.219 -12.422 1 97.5 150 GLY B CA 1
ATOM 4637 C C . GLY B 1 150 ? -4.461 15.5 -12.453 1 97.5 150 GLY B C 1
ATOM 4638 O O . GLY B 1 150 ? -3.229 15.469 -12.492 1 97.5 150 GLY B O 1
ATOM 4639 N N . LYS B 1 151 ? -5.145 16.594 -12.516 1 97.88 151 LYS B N 1
ATOM 4640 C CA . LYS B 1 151 ? -4.586 17.938 -12.414 1 97.88 151 LYS B CA 1
ATOM 4641 C C . LYS B 1 151 ? -5.07 18.641 -11.156 1 97.88 151 LYS B C 1
ATOM 4643 O O . LYS B 1 151 ? -6.27 18.859 -10.977 1 97.88 151 LYS B O 1
ATOM 4648 N N . PRO B 1 152 ? -4.227 19.016 -10.289 1 97.81 152 PRO B N 1
ATOM 4649 C CA . PRO B 1 152 ? -4.656 19.75 -9.094 1 97.81 152 PRO B CA 1
ATOM 4650 C C . PRO B 1 152 ? -5.113 21.172 -9.414 1 97.81 152 PRO B C 1
ATOM 4652 O O . PRO B 1 152 ? -4.523 21.844 -10.273 1 97.81 152 PRO B O 1
ATOM 4655 N N . VAL B 1 153 ? -6.16 21.594 -8.867 1 98.69 153 VAL B N 1
ATOM 4656 C CA . VAL B 1 153 ? -6.66 22.969 -8.859 1 98.69 153 VAL B CA 1
ATOM 4657 C C . VAL B 1 153 ? -6.73 23.469 -7.422 1 98.69 153 VAL B C 1
ATOM 4659 O O . VAL B 1 153 ? -7.352 22.844 -6.562 1 98.69 153 VAL B O 1
ATOM 4662 N N . TYR B 1 154 ? -6.125 24.641 -7.141 1 98.19 154 TYR B N 1
ATOM 4663 C CA . TYR B 1 154 ? -5.898 25.062 -5.762 1 98.19 154 TYR B CA 1
ATOM 4664 C C . TYR B 1 154 ? -6.871 26.172 -5.359 1 98.19 154 TYR B C 1
ATOM 4666 O O . TYR B 1 154 ? -7.086 27.125 -6.117 1 98.19 154 TYR B O 1
ATOM 4674 N N . VAL B 1 155 ? -7.473 26 -4.227 1 98.5 155 VAL B N 1
ATOM 4675 C CA . VAL B 1 155 ? -8.305 27 -3.58 1 98.5 155 VAL B CA 1
ATOM 4676 C C . VAL B 1 155 ? -7.77 27.281 -2.178 1 98.5 155 VAL B C 1
ATOM 4678 O O . VAL B 1 155 ? -7.969 26.484 -1.261 1 98.5 155 VAL B O 1
ATOM 4681 N N . PRO B 1 156 ? -7.156 28.391 -1.923 1 97.88 156 PRO B N 1
ATOM 4682 C CA . PRO B 1 156 ? -6.527 28.641 -0.624 1 97.88 156 PRO B CA 1
ATOM 4683 C C . PRO B 1 156 ? -7.535 29 0.461 1 97.88 156 PRO B C 1
ATOM 4685 O O . PRO B 1 156 ? -8.516 29.703 0.189 1 97.88 156 PRO B O 1
ATOM 4688 N N . LEU B 1 157 ? -7.348 28.469 1.679 1 97.75 157 LEU B N 1
ATOM 4689 C CA . LEU B 1 157 ? -7.93 29.094 2.863 1 97.75 157 LEU B CA 1
ATOM 4690 C C . LEU B 1 157 ? -7.312 30.453 3.121 1 97.75 157 LEU B C 1
ATOM 4692 O O . LEU B 1 157 ? -6.105 30.641 2.953 1 97.75 157 LEU B O 1
ATOM 4696 N N . HIS B 1 158 ? -8.133 31.359 3.492 1 96.25 158 HIS B N 1
ATOM 4697 C CA . HIS B 1 158 ? -7.629 32.688 3.818 1 96.25 158 HIS B CA 1
ATOM 4698 C C . HIS B 1 158 ? -7.266 32.781 5.293 1 96.25 158 HIS B C 1
ATOM 4700 O O . HIS B 1 158 ? -8.086 32.5 6.164 1 96.25 158 HIS B O 1
ATOM 4706 N N . PRO B 1 159 ? -6.043 33.188 5.547 1 95.94 159 PRO B N 1
ATOM 4707 C CA . PRO B 1 159 ? -5.598 33.281 6.941 1 95.94 159 PRO B CA 1
ATOM 4708 C C . PRO B 1 159 ? -6.301 34.375 7.727 1 95.94 159 PRO B C 1
ATOM 4710 O O . PRO B 1 159 ? -6.973 35.219 7.141 1 95.94 159 PRO B O 1
ATOM 4713 N N . PRO B 1 160 ? -6.172 34.281 9.039 1 96.38 160 PRO B N 1
ATOM 4714 C CA . PRO B 1 160 ? -6.793 35.312 9.867 1 96.38 160 PRO B CA 1
ATOM 4715 C C . PRO B 1 160 ? -6.273 36.719 9.547 1 96.38 160 PRO B C 1
ATOM 4717 O O . PRO B 1 160 ? -5.082 36.906 9.289 1 96.38 160 PRO B O 1
ATOM 4720 N N . ALA B 1 161 ? -7.156 37.656 9.648 1 93.69 161 ALA B N 1
ATOM 4721 C CA . ALA B 1 161 ? -6.762 39.062 9.484 1 93.69 161 ALA B CA 1
ATOM 4722 C C . ALA B 1 161 ? -5.746 39.469 10.539 1 93.69 161 ALA B C 1
ATOM 4724 O O . ALA B 1 161 ? -5.754 38.938 11.656 1 93.69 161 ALA B O 1
ATOM 4725 N N . SER B 1 162 ? -4.93 40.438 10.156 1 90.75 162 SER B N 1
ATOM 4726 C CA . SER B 1 162 ? -3.832 40.844 11.016 1 90.75 162 SER B CA 1
ATOM 4727 C C . SER B 1 162 ? -4.348 41.438 12.32 1 90.75 162 SER B C 1
ATOM 4729 O O . SER B 1 162 ? -3.668 41.375 13.344 1 90.75 162 SER B O 1
ATOM 4731 N N . HIS B 1 163 ? -5.531 41.938 12.305 1 93.56 163 HIS B N 1
ATOM 4732 C CA . HIS B 1 163 ? -6.043 42.625 13.477 1 93.56 163 HIS B CA 1
ATOM 4733 C C . HIS B 1 163 ? -6.531 41.656 14.539 1 93.56 163 HIS B C 1
ATOM 4735 O O . HIS B 1 163 ? -6.766 42.031 15.688 1 93.56 163 HIS B O 1
ATOM 4741 N N . ILE B 1 164 ? -6.742 40.406 14.125 1 95.81 164 ILE B N 1
ATOM 4742 C CA . ILE B 1 164 ? -7.129 39.375 15.102 1 95.81 164 ILE B CA 1
ATOM 4743 C C . ILE B 1 164 ? -5.914 38.938 15.914 1 95.81 164 ILE B C 1
ATOM 4745 O O . ILE B 1 164 ? -5.059 38.219 15.422 1 95.81 164 ILE B O 1
ATOM 4749 N N . LYS B 1 165 ? -5.762 39.344 17.172 1 93.5 165 LYS B N 1
ATOM 4750 C CA . LYS B 1 165 ? -4.586 39.156 18.016 1 93.5 165 LYS B CA 1
ATOM 4751 C C . LYS B 1 165 ? -4.414 37.719 18.422 1 93.5 165 LYS B C 1
ATOM 4753 O O . LYS B 1 165 ? -3.293 37.188 18.484 1 93.5 165 LYS B O 1
ATOM 4758 N N . LYS B 1 166 ? -5.512 37.062 18.703 1 96.81 166 LYS B N 1
ATOM 4759 C CA . LYS B 1 166 ? -5.504 35.656 19.109 1 96.81 166 LYS B CA 1
ATOM 4760 C C . LYS B 1 166 ? -6.398 34.812 18.203 1 96.81 166 LYS B C 1
ATOM 4762 O O . LYS B 1 166 ? -7.48 34.375 18.609 1 96.81 166 LYS B O 1
ATOM 4767 N N . PRO B 1 167 ? -5.945 34.594 17.047 1 98 167 PRO B N 1
ATOM 4768 C CA . PRO B 1 167 ? -6.793 33.875 16.109 1 98 167 PRO B CA 1
ATOM 4769 C C . PRO B 1 167 ? -6.949 32.375 16.484 1 98 167 PRO B C 1
ATOM 4771 O O . PRO B 1 167 ? -6.055 31.812 17.094 1 98 167 PRO B O 1
ATOM 4774 N N . THR B 1 168 ? -8.07 31.797 16.156 1 98.31 168 THR B N 1
ATOM 4775 C CA . THR B 1 168 ? -8.297 30.359 16.156 1 98.31 168 THR B CA 1
ATOM 4776 C C . THR B 1 168 ? -8.312 29.812 14.734 1 98.31 168 THR B C 1
ATOM 4778 O O . THR B 1 168 ? -8.273 30.578 13.766 1 98.31 168 THR B O 1
ATOM 4781 N N . SER B 1 169 ? -8.289 28.516 14.648 1 98.06 169 SER B N 1
ATOM 4782 C CA . SER B 1 169 ? -8.305 27.906 13.328 1 98.06 169 SER B CA 1
ATOM 4783 C C . SER B 1 169 ? -9.594 28.234 12.57 1 98.06 169 SER B C 1
ATOM 4785 O O . SER B 1 169 ? -9.625 28.188 11.344 1 98.06 169 SER B O 1
ATOM 4787 N N . ASP B 1 170 ? -10.641 28.625 13.297 1 97.38 170 ASP B N 1
ATOM 4788 C CA . ASP B 1 170 ? -11.906 29.016 12.672 1 97.38 170 ASP B CA 1
ATOM 4789 C C . ASP B 1 170 ? -11.75 30.312 11.898 1 97.38 170 ASP B C 1
ATOM 4791 O O . ASP B 1 170 ? -12.578 30.641 11.039 1 97.38 170 ASP B O 1
ATOM 4795 N N . ASP B 1 171 ? -10.719 31.078 12.188 1 98.06 171 ASP B N 1
ATOM 4796 C CA . ASP B 1 171 ? -10.469 32.344 11.523 1 98.06 171 ASP B CA 1
ATOM 4797 C C . ASP B 1 171 ? -9.844 32.125 10.141 1 98.06 171 ASP B C 1
ATOM 4799 O O . ASP B 1 171 ? -9.719 33.062 9.359 1 98.06 171 ASP B O 1
ATOM 4803 N N . TRP B 1 172 ? -9.43 30.922 9.859 1 98.06 172 TRP B N 1
ATOM 4804 C CA . TRP B 1 172 ? -9.102 30.547 8.484 1 98.06 172 TRP B CA 1
ATOM 4805 C C . TRP B 1 172 ? -10.367 30.25 7.688 1 98.06 172 TRP B C 1
ATOM 4807 O O . TRP B 1 172 ? -11.164 29.391 8.07 1 98.06 172 TRP B O 1
ATOM 4817 N N . THR B 1 173 ? -10.586 30.922 6.594 1 96.81 173 THR B N 1
ATOM 4818 C CA . THR B 1 173 ? -11.906 30.844 5.969 1 96.81 173 THR B CA 1
ATOM 4819 C C . THR B 1 173 ? -11.789 30.406 4.512 1 96.81 173 THR B C 1
ATOM 4821 O O . THR B 1 173 ? -10.742 30.594 3.887 1 96.81 173 THR B O 1
ATOM 4824 N N . ILE B 1 174 ? -12.828 29.828 4.047 1 96.31 174 ILE B N 1
ATOM 4825 C CA . ILE B 1 174 ? -12.984 29.5 2.633 1 96.31 174 ILE B CA 1
ATOM 4826 C C . ILE B 1 174 ? -13.836 30.562 1.953 1 96.31 174 ILE B C 1
ATOM 4828 O O . ILE B 1 174 ? -14.828 31.031 2.523 1 96.31 174 ILE B O 1
ATOM 4832 N N . ASP B 1 175 ? -13.461 31.031 0.843 1 97.56 175 ASP B N 1
ATOM 4833 C CA . ASP B 1 175 ? -14.297 31.828 -0.045 1 97.56 175 ASP B CA 1
ATOM 4834 C C . ASP B 1 175 ? -15.062 30.938 -1.027 1 97.56 175 ASP B C 1
ATOM 4836 O O . ASP B 1 175 ? -14.492 30.453 -2.006 1 97.56 175 ASP B O 1
ATOM 4840 N N . MET B 1 176 ? -16.359 30.859 -0.825 1 98.12 176 MET B N 1
ATOM 4841 C CA . MET B 1 176 ? -17.172 29.953 -1.623 1 98.12 176 MET B CA 1
ATOM 4842 C C . MET B 1 176 ? -17.219 30.391 -3.082 1 98.12 176 MET B C 1
ATOM 4844 O O . MET B 1 176 ? -17.328 29.562 -3.984 1 98.12 176 MET B O 1
ATOM 4848 N N . ASP B 1 177 ? -17.141 31.688 -3.283 1 98.25 177 ASP B N 1
ATOM 4849 C CA . ASP B 1 177 ? -17.094 32.188 -4.656 1 98.25 177 ASP B CA 1
ATOM 4850 C C . ASP B 1 177 ? -15.797 31.75 -5.348 1 98.25 177 ASP B C 1
ATOM 4852 O O . ASP B 1 177 ? -15.805 31.422 -6.535 1 98.25 177 ASP B O 1
ATOM 4856 N N . GLU B 1 178 ? -14.734 31.859 -4.582 1 98.06 178 GLU B N 1
ATOM 4857 C CA . GLU B 1 178 ? -13.453 31.391 -5.105 1 98.06 178 GLU B CA 1
ATOM 4858 C C . GLU B 1 178 ? -13.508 29.906 -5.43 1 98.06 178 GLU B C 1
ATOM 4860 O O . GLU B 1 178 ? -12.984 29.469 -6.457 1 98.06 178 GLU B O 1
ATOM 4865 N N . LEU B 1 179 ? -14.125 29.141 -4.602 1 98.62 179 LEU B N 1
ATOM 4866 C CA . LEU B 1 179 ? -14.297 27.719 -4.832 1 98.62 179 LEU B CA 1
ATOM 4867 C C . LEU B 1 179 ? -15.125 27.469 -6.09 1 98.62 179 LEU B C 1
ATOM 4869 O O . LEU B 1 179 ? -14.75 26.641 -6.93 1 98.62 179 LEU B O 1
ATOM 4873 N N . ARG B 1 180 ? -16.203 28.188 -6.223 1 98.5 180 ARG B N 1
ATOM 4874 C CA . ARG B 1 180 ? -17.062 28 -7.379 1 98.5 180 ARG B CA 1
ATOM 4875 C C . ARG B 1 180 ? -16.328 28.344 -8.672 1 98.5 180 ARG B C 1
ATOM 4877 O O . ARG B 1 180 ? -16.484 27.641 -9.68 1 98.5 180 ARG B O 1
ATOM 4884 N N . ARG B 1 181 ? -15.508 29.375 -8.617 1 98.44 181 ARG B N 1
ATOM 4885 C CA . ARG B 1 181 ? -14.766 29.812 -9.797 1 98.44 181 ARG B CA 1
ATOM 4886 C C . ARG B 1 181 ? -13.719 28.781 -10.195 1 98.44 181 ARG B C 1
ATOM 4888 O O . ARG B 1 181 ? -13.305 28.719 -11.359 1 98.44 181 ARG B O 1
ATOM 4895 N N . ALA B 1 182 ? -13.297 28 -9.258 1 98.56 182 ALA B N 1
ATOM 4896 C CA . ALA B 1 182 ? -12.258 27 -9.516 1 98.56 182 ALA B CA 1
ATOM 4897 C C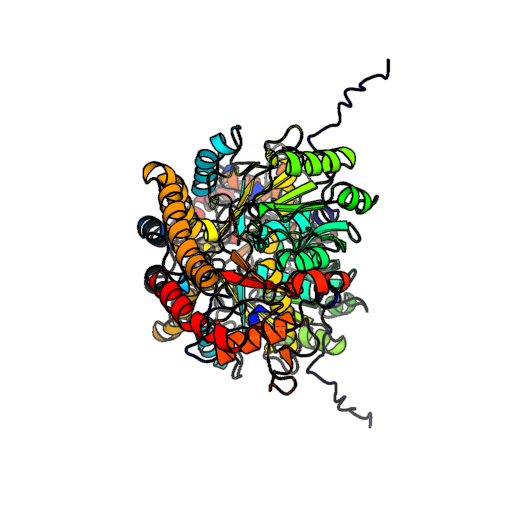 . ALA B 1 182 ? -12.828 25.781 -10.242 1 98.56 182 ALA B C 1
ATOM 4899 O O . ALA B 1 182 ? -12.078 24.984 -10.797 1 98.56 182 ALA B O 1
ATOM 4900 N N . VAL B 1 183 ? -14.148 25.641 -10.289 1 98.69 183 VAL B N 1
ATOM 4901 C CA . VAL B 1 183 ? -14.797 24.5 -10.922 1 98.69 183 VAL B CA 1
ATOM 4902 C C . VAL B 1 183 ? -14.859 24.703 -12.43 1 98.69 183 VAL B C 1
ATOM 4904 O O . VAL B 1 183 ? -15.227 25.781 -12.898 1 98.69 183 VAL B O 1
ATOM 4907 N N . THR B 1 184 ? -14.422 23.781 -13.164 1 98.62 184 THR B N 1
ATOM 4908 C CA . THR B 1 184 ? -14.547 23.703 -14.609 1 98.62 184 THR B CA 1
ATOM 4909 C C . THR B 1 184 ? -15.25 22.422 -15.039 1 98.62 184 THR B C 1
ATOM 4911 O O . THR B 1 184 ? -15.547 21.562 -14.203 1 98.62 184 THR B O 1
ATOM 4914 N N . PRO B 1 185 ? -15.523 22.266 -16.281 1 97.88 185 PRO B N 1
ATOM 4915 C CA . PRO B 1 185 ? -16.141 21.016 -16.75 1 97.88 185 PRO B CA 1
ATOM 4916 C C . PRO B 1 185 ? -15.25 19.797 -16.547 1 97.88 185 PRO B C 1
ATOM 4918 O O . PRO B 1 185 ? -15.719 18.656 -16.625 1 97.88 185 PRO B O 1
ATOM 4921 N N . ARG B 1 186 ? -13.969 20 -16.219 1 98.25 186 ARG B N 1
ATOM 4922 C CA . ARG B 1 186 ? -13.031 18.906 -16.016 1 98.25 186 ARG B CA 1
ATOM 4923 C C . ARG B 1 186 ? -12.914 18.547 -14.539 1 98.25 186 ARG B C 1
ATOM 4925 O O . ARG B 1 186 ? -12.289 17.531 -14.188 1 98.25 186 ARG B O 1
ATOM 4932 N N . THR B 1 187 ? -13.516 19.359 -13.68 1 98.81 187 THR B N 1
ATOM 4933 C CA . THR B 1 187 ? -13.445 19.078 -12.25 1 98.81 187 THR B CA 1
ATOM 4934 C C . THR B 1 187 ? -14.211 17.812 -11.914 1 98.81 187 THR B C 1
ATOM 4936 O O . THR B 1 187 ? -15.367 17.641 -12.305 1 98.81 187 THR B O 1
ATOM 4939 N N . LYS B 1 188 ? -13.531 16.922 -11.227 1 98.69 188 LYS B N 1
ATOM 4940 C CA . LYS B 1 188 ? -14.125 15.625 -10.938 1 98.69 188 LYS B CA 1
ATOM 4941 C C . LYS B 1 188 ? -14.227 15.391 -9.43 1 98.69 188 LYS B C 1
ATOM 4943 O O . LYS B 1 188 ? -15.188 14.789 -8.953 1 98.69 188 LYS B O 1
ATOM 4948 N N . ILE B 1 189 ? -13.273 15.781 -8.688 1 98.88 189 ILE B N 1
ATOM 4949 C CA . ILE B 1 189 ? -13.172 15.469 -7.266 1 98.88 189 ILE B CA 1
ATOM 4950 C C . ILE B 1 189 ? -12.797 16.719 -6.484 1 98.88 189 ILE B C 1
ATOM 4952 O O . ILE B 1 189 ? -12.039 17.562 -6.973 1 98.88 189 ILE B O 1
ATOM 4956 N N . ILE B 1 190 ? -13.344 16.922 -5.332 1 98.88 190 ILE B N 1
ATOM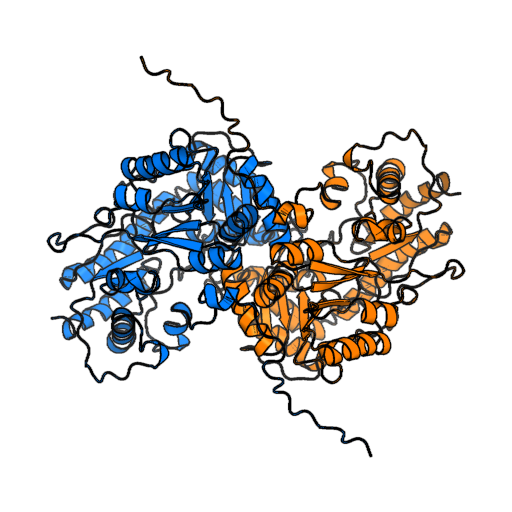 4957 C CA . ILE B 1 190 ? -12.898 17.859 -4.324 1 98.88 190 ILE B CA 1
ATOM 4958 C C . ILE B 1 190 ? -12.453 17.125 -3.07 1 98.88 190 ILE B C 1
ATOM 4960 O O . ILE B 1 190 ? -13.164 16.234 -2.584 1 98.88 190 ILE B O 1
ATOM 4964 N N . ILE B 1 191 ? -11.242 17.375 -2.539 1 98.94 191 ILE B N 1
ATOM 4965 C CA . ILE B 1 191 ? -10.75 16.781 -1.299 1 98.94 191 ILE B CA 1
ATOM 4966 C C . ILE B 1 191 ? -11 17.75 -0.137 1 98.94 191 ILE B C 1
ATOM 4968 O O . ILE B 1 191 ? -10.547 18.891 -0.161 1 98.94 191 ILE B O 1
ATOM 4972 N N . VAL B 1 192 ? -11.758 17.297 0.82 1 98.88 192 VAL B N 1
ATOM 4973 C CA . VAL B 1 192 ? -12.047 18.062 2.033 1 98.88 192 VAL B CA 1
ATOM 4974 C C . VAL B 1 192 ? -11.352 17.406 3.227 1 98.88 192 VAL B C 1
ATOM 4976 O O . VAL B 1 192 ? -11.516 16.203 3.473 1 98.88 192 VAL B O 1
ATOM 4979 N N . ASN B 1 193 ? -10.531 18.141 3.869 1 98.88 193 ASN B N 1
ATOM 4980 C CA . ASN B 1 193 ? -9.82 17.625 5.043 1 98.88 193 ASN B CA 1
ATOM 4981 C C . ASN B 1 193 ? -10.289 18.328 6.316 1 98.88 193 ASN B C 1
ATOM 4983 O O . ASN B 1 193 ? -10.055 19.516 6.5 1 98.88 193 ASN B O 1
ATOM 4987 N N . THR B 1 194 ? -10.969 17.641 7.215 1 98.75 194 THR B N 1
ATOM 4988 C CA . THR B 1 194 ? -11.5 18.188 8.469 1 98.75 194 THR B CA 1
ATOM 4989 C C . THR B 1 194 ? -11.57 17.094 9.531 1 98.75 194 THR B C 1
ATOM 4991 O O . THR B 1 194 ? -12.148 16.031 9.305 1 98.75 194 THR B O 1
ATOM 4994 N N . PRO B 1 195 ? -11.062 17.25 10.719 1 98.62 195 PRO B N 1
ATOM 4995 C CA . PRO B 1 195 ? -10.203 18.375 11.078 1 98.62 195 PRO B CA 1
ATOM 4996 C C . PRO B 1 195 ? -8.984 18.5 10.156 1 98.62 195 PRO B C 1
ATOM 4998 O O . PRO B 1 195 ? -8.492 17.5 9.641 1 98.62 195 PRO B O 1
ATOM 5001 N N . HIS B 1 196 ? -8.539 19.703 10 1 98.69 196 HIS B N 1
ATOM 5002 C CA . HIS B 1 196 ? -7.676 20.078 8.891 1 98.69 196 HIS B CA 1
ATOM 5003 C C . HIS B 1 196 ? -6.203 20 9.281 1 98.69 196 HIS B C 1
ATOM 5005 O O . HIS B 1 196 ? -5.82 20.469 10.359 1 98.69 196 HIS B O 1
ATOM 5011 N N . ASN B 1 197 ? -5.375 19.359 8.641 1 97.69 197 ASN B N 1
ATOM 5012 C CA . ASN B 1 197 ? -3.916 19.422 8.609 1 97.69 197 ASN B CA 1
ATOM 5013 C C . ASN B 1 197 ? -3.412 20.25 7.438 1 97.69 197 ASN B C 1
ATOM 5015 O O . ASN B 1 197 ? -3.666 19.922 6.277 1 97.69 197 ASN B O 1
ATOM 5019 N N . PRO B 1 198 ? -2.857 21.344 7.703 1 97.38 198 PRO B N 1
ATOM 5020 C CA . PRO B 1 198 ? -2.047 21.625 8.891 1 97.38 198 PRO B CA 1
ATOM 5021 C C . PRO B 1 198 ? -2.658 22.688 9.789 1 97.38 198 PRO B C 1
ATOM 5023 O O . PRO B 1 198 ? -2.096 23.031 10.836 1 97.38 198 PRO B O 1
ATOM 5026 N N . VAL B 1 199 ? -3.826 23.203 9.5 1 98.12 199 VAL B N 1
ATOM 5027 C CA . VAL B 1 199 ? -4.316 24.422 10.125 1 98.12 199 VAL B CA 1
ATOM 5028 C C . VAL B 1 199 ? -4.969 24.094 11.461 1 98.12 199 VAL B C 1
ATOM 5030 O O . VAL B 1 199 ? -5.043 24.953 12.352 1 98.12 199 VAL B O 1
ATOM 5033 N N . GLY B 1 200 ? -5.434 22.906 11.617 1 98.56 200 GLY B N 1
ATOM 5034 C CA . GLY B 1 200 ? -6.191 22.531 12.797 1 98.56 200 GLY B CA 1
ATOM 5035 C C . GLY B 1 200 ? -7.641 22.969 12.742 1 98.56 200 GLY B C 1
ATOM 5036 O O . GLY B 1 200 ? -8.336 22.984 13.758 1 98.56 200 GLY B O 1
ATOM 5037 N N . LYS B 1 201 ? -8.117 23.344 11.609 1 98.56 201 LYS B N 1
ATOM 5038 C CA . LYS B 1 201 ? -9.477 23.844 11.422 1 98.56 201 LYS B CA 1
ATOM 5039 C C . LYS B 1 201 ? -10.492 22.703 11.469 1 98.56 201 LYS B C 1
ATOM 5041 O O . LYS B 1 201 ? -10.258 21.641 10.898 1 98.56 201 LYS B O 1
ATOM 5046 N N . VAL B 1 202 ? -11.562 22.906 12.156 1 98.69 202 VAL B N 1
ATOM 5047 C CA . VAL B 1 202 ? -12.766 22.094 12.094 1 98.69 202 VAL B CA 1
ATOM 5048 C C . VAL B 1 202 ? -13.859 22.812 11.312 1 98.69 202 VAL B C 1
ATOM 5050 O O . VAL B 1 202 ? -14.438 23.797 11.797 1 98.69 202 VAL B O 1
ATOM 5053 N N . PHE B 1 203 ? -14.055 22.359 10.109 1 98.69 203 PHE B N 1
ATOM 5054 C CA . PHE B 1 203 ? -15.023 23.047 9.258 1 98.69 203 PHE B CA 1
ATOM 5055 C C . PHE B 1 203 ? -16.422 23 9.883 1 98.69 203 PHE B C 1
ATOM 5057 O O . PHE B 1 203 ? -16.828 21.984 10.438 1 98.69 203 PHE B O 1
ATOM 5064 N N . THR B 1 204 ? -17.125 24.109 9.828 1 97.88 204 THR B N 1
ATOM 5065 C CA . THR B 1 204 ? -18.484 24.219 10.375 1 97.88 204 THR B CA 1
ATOM 5066 C C . THR B 1 204 ? -19.5 23.578 9.422 1 97.88 204 THR B C 1
ATOM 5068 O O . THR B 1 204 ? -19.188 23.359 8.25 1 97.88 204 THR B O 1
ATOM 5071 N N . ARG B 1 205 ? -20.641 23.328 9.953 1 98.25 205 ARG B N 1
ATOM 5072 C CA . ARG B 1 205 ? -21.75 22.812 9.141 1 98.25 205 ARG B CA 1
ATOM 5073 C C . ARG B 1 205 ? -22.047 23.75 7.973 1 98.25 205 ARG B C 1
ATOM 5075 O O . ARG B 1 205 ? -22.281 23.297 6.852 1 98.25 205 ARG B O 1
ATOM 5082 N N . LYS B 1 206 ? -22.031 25.031 8.242 1 98.12 206 LYS B N 1
ATOM 5083 C CA . LYS B 1 206 ? -22.312 26.031 7.203 1 98.12 206 LYS B CA 1
ATOM 5084 C C . LYS B 1 206 ? -21.281 25.953 6.078 1 98.12 206 LYS B C 1
ATOM 5086 O O . LYS B 1 206 ? -21.641 25.969 4.898 1 98.12 206 LYS B O 1
ATOM 5091 N N . GLU B 1 207 ? -20 25.922 6.414 1 98.25 207 GLU B N 1
ATOM 5092 C CA . GLU B 1 207 ? -18.938 25.812 5.414 1 98.25 207 GLU B CA 1
ATOM 5093 C C . GLU B 1 207 ? -19.062 24.531 4.605 1 98.25 207 GLU B C 1
ATOM 5095 O O . GLU B 1 207 ? -18.969 24.547 3.377 1 98.25 207 GLU B O 1
ATOM 5100 N N . LEU B 1 208 ? -19.297 23.391 5.273 1 98.81 208 LEU B N 1
ATOM 5101 C CA . LEU B 1 208 ? -19.406 22.109 4.602 1 98.81 208 LEU B CA 1
ATOM 5102 C C . LEU B 1 208 ? -20.641 22.062 3.711 1 98.81 208 LEU B C 1
ATOM 5104 O O . LEU B 1 208 ? -20.609 21.453 2.643 1 98.81 208 LEU B O 1
ATOM 5108 N N . GLN B 1 209 ? -21.719 22.703 4.188 1 98.62 209 GLN B N 1
ATOM 5109 C CA . GLN B 1 209 ? -22.906 22.781 3.352 1 98.62 209 GLN B CA 1
ATOM 5110 C C . GLN B 1 209 ? -22.641 23.562 2.074 1 98.62 209 GLN B C 1
ATOM 5112 O O . GLN B 1 209 ? -23.156 23.25 1.01 1 98.62 209 GLN B O 1
ATOM 5117 N N . GLY B 1 210 ? -21.906 24.672 2.209 1 98.69 210 GLY B N 1
ATOM 5118 C CA . GLY B 1 210 ? -21.484 25.406 1.023 1 98.69 210 GLY B CA 1
ATOM 5119 C C . GLY B 1 210 ? -20.734 24.547 0.028 1 98.69 210 GLY B C 1
ATOM 5120 O O . GLY B 1 210 ? -21 24.594 -1.173 1 98.69 210 GLY B O 1
ATOM 5121 N N . ILE B 1 211 ? -19.766 23.75 0.494 1 98.81 211 ILE B N 1
ATOM 5122 C CA . ILE B 1 211 ? -19 22.828 -0.343 1 98.81 211 ILE B CA 1
ATOM 5123 C C . ILE B 1 211 ? -19.922 21.781 -0.948 1 98.81 211 ILE B C 1
ATOM 5125 O O . ILE B 1 211 ? -19.828 21.469 -2.139 1 98.81 211 ILE B O 1
ATOM 5129 N N . ALA B 1 212 ? -20.844 21.266 -0.142 1 98.75 212 ALA B N 1
ATOM 5130 C CA . ALA B 1 212 ? -21.812 20.266 -0.577 1 98.75 212 ALA B CA 1
ATOM 5131 C C . ALA B 1 212 ? -22.656 20.781 -1.73 1 98.75 212 ALA B C 1
ATOM 5133 O O . ALA B 1 212 ? -22.906 20.062 -2.705 1 98.75 212 ALA B O 1
ATOM 5134 N N . ASN B 1 213 ? -23.141 22.031 -1.562 1 98.62 213 ASN B N 1
ATOM 5135 C CA . ASN B 1 213 ? -23.969 22.625 -2.607 1 98.62 213 ASN B CA 1
ATOM 5136 C C . ASN B 1 213 ? -23.234 22.672 -3.943 1 98.62 213 ASN B C 1
ATOM 5138 O O . ASN B 1 213 ? -23.812 22.359 -4.984 1 98.62 213 ASN B O 1
ATOM 5142 N N . ILE B 1 214 ? -22.016 23.047 -3.889 1 98.62 214 ILE B N 1
ATOM 5143 C CA . ILE B 1 214 ? -21.188 23.125 -5.098 1 98.62 214 ILE B CA 1
ATOM 5144 C C . ILE B 1 214 ? -20.953 21.719 -5.652 1 98.62 214 ILE B C 1
ATOM 5146 O O . ILE B 1 214 ? -21.062 21.484 -6.859 1 98.62 214 ILE B O 1
ATOM 5150 N N . ALA B 1 215 ? -20.641 20.75 -4.801 1 98.5 215 ALA B N 1
ATOM 5151 C CA . ALA B 1 215 ? -20.406 19.375 -5.227 1 98.5 215 ALA B CA 1
ATOM 5152 C C . ALA B 1 215 ? -21.641 18.797 -5.91 1 98.5 215 ALA B C 1
ATOM 5154 O O . ALA B 1 215 ? -21.531 18.109 -6.93 1 98.5 215 ALA B O 1
ATOM 5155 N N . GLU B 1 216 ? -22.797 19.047 -5.371 1 97.5 216 GLU B N 1
ATOM 5156 C CA . GLU B 1 216 ? -24.047 18.562 -5.953 1 97.5 216 GLU B CA 1
ATOM 5157 C C . GLU B 1 216 ? -24.344 19.25 -7.285 1 97.5 216 GLU B C 1
ATOM 5159 O O . GLU B 1 216 ? -24.719 18.594 -8.258 1 97.5 216 GLU B O 1
ATOM 5164 N N . GLU B 1 217 ? -24.203 20.562 -7.23 1 97.31 217 GLU B N 1
ATOM 5165 C CA . GLU B 1 217 ? -24.5 21.344 -8.422 1 97.31 217 GLU B CA 1
ATOM 5166 C C . GLU B 1 217 ? -23.688 20.875 -9.617 1 97.31 217 GLU B C 1
ATOM 5168 O O . GLU B 1 217 ? -24.188 20.766 -10.734 1 97.31 217 GLU B O 1
ATOM 5173 N N . PHE B 1 218 ? -22.438 20.516 -9.367 1 97.88 218 PHE B N 1
ATOM 5174 C CA . PHE B 1 218 ? -21.531 20.203 -10.477 1 97.88 218 PHE B CA 1
ATOM 5175 C C . PHE B 1 218 ? -21.234 18.719 -10.523 1 97.88 218 PHE B C 1
ATOM 5177 O O . PHE B 1 218 ? -20.359 18.281 -11.266 1 97.88 218 PHE B O 1
ATOM 5184 N N . ASN B 1 219 ? -21.906 17.922 -9.703 1 97.5 219 ASN B N 1
ATOM 5185 C CA . ASN B 1 219 ? -21.812 16.469 -9.641 1 97.5 219 ASN B CA 1
ATOM 5186 C C . ASN B 1 219 ? -20.375 16.016 -9.383 1 97.5 219 ASN B C 1
ATOM 5188 O O . ASN B 1 219 ? -19.828 15.203 -10.133 1 97.5 219 ASN B O 1
ATOM 5192 N N . LEU B 1 220 ? -19.781 16.578 -8.32 1 98.5 220 LEU B N 1
ATOM 5193 C CA . LEU B 1 220 ? -18.422 16.234 -7.941 1 98.5 220 LEU B CA 1
ATOM 5194 C C . LEU B 1 220 ? -18.406 15.117 -6.906 1 98.5 220 LEU B C 1
ATOM 5196 O O . LEU B 1 220 ? -19.281 15.047 -6.043 1 98.5 220 LEU B O 1
ATOM 5200 N N . LEU B 1 221 ? -17.438 14.219 -7.004 1 98.81 221 LEU B N 1
ATOM 5201 C CA . LEU B 1 221 ? -17.094 13.305 -5.914 1 98.81 221 LEU B CA 1
ATOM 5202 C C . LEU B 1 221 ? -16.375 14.047 -4.793 1 98.81 221 LEU B C 1
ATOM 5204 O O . LEU B 1 221 ? -15.492 14.875 -5.055 1 98.81 221 LEU B O 1
ATOM 5208 N N . VAL B 1 222 ? -16.766 13.836 -3.557 1 98.94 222 VAL B N 1
ATOM 5209 C CA . VAL B 1 222 ? -16.078 14.43 -2.408 1 98.94 222 VAL B CA 1
ATOM 5210 C C . VAL B 1 222 ? -15.281 13.359 -1.671 1 98.94 222 VAL B C 1
ATOM 5212 O O . VAL B 1 222 ? -15.844 12.352 -1.227 1 98.94 222 VAL B O 1
ATOM 5215 N N . MET B 1 223 ? -14.016 13.461 -1.666 1 98.94 223 MET B N 1
ATOM 5216 C CA . MET B 1 223 ? -13.18 12.672 -0.769 1 98.94 223 MET B CA 1
ATOM 5217 C C . MET B 1 223 ? -12.945 13.406 0.548 1 98.94 223 MET B C 1
ATOM 5219 O O . MET B 1 223 ? -12.203 14.383 0.595 1 98.94 223 MET B O 1
ATOM 5223 N N . SER B 1 224 ? -13.602 12.984 1.554 1 98.94 224 SER B N 1
ATOM 5224 C CA . SER B 1 224 ? -13.555 13.625 2.863 1 98.94 224 SER B CA 1
ATOM 5225 C C . SER B 1 224 ? -12.508 12.969 3.76 1 98.94 224 SER B C 1
ATOM 5227 O O . SER B 1 224 ? -12.766 11.93 4.363 1 98.94 224 SER B O 1
ATOM 5229 N N . ASP B 1 225 ? -11.359 13.586 3.842 1 98.94 225 ASP B N 1
ATOM 5230 C CA . ASP B 1 225 ? -10.281 13.148 4.723 1 98.94 225 ASP B CA 1
ATOM 5231 C C . ASP B 1 225 ? -10.562 13.539 6.172 1 98.94 225 ASP B C 1
ATOM 5233 O O . ASP B 1 225 ? -10.359 14.688 6.562 1 98.94 225 ASP B O 1
ATOM 5237 N N . GLU B 1 226 ? -10.953 12.531 6.949 1 98.88 226 GLU B N 1
ATOM 5238 C CA . GLU B 1 226 ? -11.375 12.758 8.328 1 98.88 226 GLU B CA 1
ATOM 5239 C C . GLU B 1 226 ? -10.547 11.93 9.305 1 98.88 226 GLU B C 1
ATOM 5241 O O . GLU B 1 226 ? -11.062 11.43 10.305 1 98.88 226 GLU B O 1
ATOM 5246 N N . VAL B 1 227 ? -9.25 11.812 9.031 1 98.69 227 VAL B N 1
ATOM 5247 C CA . VAL B 1 227 ? -8.367 10.953 9.812 1 98.69 227 VAL B CA 1
ATOM 5248 C C . VAL B 1 227 ? -8.258 11.484 11.242 1 98.69 227 VAL B C 1
ATOM 5250 O O . VAL B 1 227 ? -7.898 10.742 12.156 1 98.69 227 VAL B O 1
ATOM 5253 N N . TYR B 1 228 ? -8.602 12.758 11.477 1 98.56 228 TYR B N 1
ATOM 5254 C CA . TYR B 1 228 ? -8.484 13.367 12.797 1 98.56 228 TYR B CA 1
ATOM 5255 C C . TYR B 1 228 ? -9.859 13.555 13.43 1 98.56 228 TYR B C 1
ATOM 5257 O O . TYR B 1 228 ? -10.031 14.398 14.312 1 98.56 228 TYR B O 1
ATOM 5265 N N . ASP B 1 229 ? -10.867 12.758 13.016 1 98 229 ASP B N 1
ATOM 5266 C CA . ASP B 1 229 ? -12.258 13 13.398 1 98 229 ASP B CA 1
ATOM 5267 C C . ASP B 1 229 ? -12.438 12.898 14.906 1 98 229 ASP B C 1
ATOM 5269 O O . ASP B 1 229 ? -13.344 13.516 15.469 1 98 229 ASP B O 1
ATOM 5273 N N . SER B 1 230 ? -11.547 12.203 15.609 1 96.31 230 SER B N 1
ATOM 5274 C CA . SER B 1 230 ? -11.688 12.047 17.047 1 96.31 230 SER B CA 1
ATOM 5275 C C . SER B 1 230 ? -10.953 13.156 17.797 1 96.31 230 SER B C 1
ATOM 5277 O O . SER B 1 230 ? -11.023 13.234 19.031 1 96.31 230 SER B O 1
ATOM 5279 N N . LEU B 1 231 ? -10.289 14.016 17.109 1 98.12 231 LEU B N 1
ATOM 5280 C CA . LEU B 1 231 ? -9.461 15.047 17.734 1 98.12 231 LEU B CA 1
ATOM 5281 C C . LEU B 1 231 ? -10.039 16.438 17.484 1 98.12 231 LEU B C 1
ATOM 5283 O O . LEU B 1 231 ? -9.469 17.219 16.719 1 98.12 231 LEU B O 1
ATOM 5287 N N . VAL B 1 232 ? -11.102 16.703 18.141 1 98.44 232 VAL B N 1
ATOM 5288 C CA . VAL B 1 232 ? -11.75 18.016 18.125 1 98.44 232 VAL B CA 1
ATOM 5289 C C . VAL B 1 232 ? -11.75 18.594 19.531 1 98.44 232 VAL B C 1
ATOM 5291 O O . VAL B 1 232 ? -11.969 17.891 20.516 1 98.44 232 VAL B O 1
ATOM 5294 N N . PHE B 1 233 ? -11.484 19.828 19.625 1 98.31 233 PHE B N 1
ATOM 5295 C CA . PHE B 1 233 ? -11.312 20.484 20.922 1 98.31 233 PHE B CA 1
ATOM 5296 C C . PHE B 1 233 ? -12.297 21.641 21.078 1 98.31 233 PHE B C 1
ATOM 5298 O O . PHE B 1 233 ? -12.992 22 20.125 1 98.31 233 PHE B O 1
ATOM 5305 N N . ASP B 1 234 ? -12.453 22.172 22.328 1 97.25 234 ASP B N 1
ATOM 5306 C CA . ASP B 1 234 ? -13.172 23.406 22.641 1 97.25 234 ASP B CA 1
ATOM 5307 C C . ASP B 1 234 ? -14.641 23.297 22.234 1 97.25 234 ASP B C 1
ATOM 5309 O O . ASP B 1 234 ? -15.211 24.25 21.703 1 97.25 234 ASP B O 1
ATOM 5313 N N . ASN B 1 235 ? -15.18 22.203 22.328 1 95.06 235 ASN B N 1
ATOM 5314 C CA . ASN B 1 235 ? -16.594 21.922 22.109 1 95.06 235 ASN B CA 1
ATOM 5315 C C . ASN B 1 235 ? -16.984 22.078 20.641 1 95.06 235 ASN B C 1
ATOM 5317 O O . ASN B 1 235 ? -18.141 22.375 20.328 1 95.06 235 ASN B O 1
ATOM 5321 N N . LYS B 1 236 ? -15.992 22 19.781 1 96.94 236 LYS B N 1
ATOM 5322 C CA . LYS B 1 236 ? -16.297 21.953 18.359 1 96.94 236 LYS B CA 1
ATOM 5323 C C . LYS B 1 236 ? -16.969 20.641 17.984 1 96.94 236 LYS B C 1
ATOM 5325 O O . LYS B 1 236 ? -16.797 19.625 18.656 1 96.94 236 LYS B O 1
ATOM 5330 N N . GLU B 1 237 ? -17.734 20.719 16.969 1 96.62 237 GLU B N 1
ATOM 5331 C CA . GLU B 1 237 ? -18.391 19.547 16.422 1 96.62 237 GLU B CA 1
ATOM 5332 C C . GLU B 1 237 ? -17.719 19.094 15.133 1 96.62 237 GLU B C 1
ATOM 5334 O O . GLU B 1 237 ? -17.5 19.891 14.227 1 96.62 237 GLU B O 1
ATOM 5339 N N . HIS B 1 238 ? -17.391 17.844 15.094 1 98.25 238 HIS B N 1
ATOM 5340 C CA . HIS B 1 238 ? -17 17.297 13.797 1 98.25 238 HIS B CA 1
ATOM 5341 C C . HIS B 1 238 ? -18.203 16.938 12.953 1 98.25 238 HIS B C 1
ATOM 5343 O O . HIS B 1 238 ? -18.828 15.898 13.164 1 98.25 238 HIS B O 1
ATOM 5349 N N . VAL B 1 239 ? -18.562 17.766 11.992 1 98.5 239 VAL B N 1
ATOM 5350 C CA . VAL B 1 239 ? -19.641 17.516 11.039 1 98.5 239 VAL B CA 1
ATOM 5351 C C . VAL B 1 239 ? -19.125 16.641 9.898 1 98.5 239 VAL B C 1
ATOM 5353 O O . VAL B 1 239 ? -18.141 16.984 9.234 1 98.5 239 VAL B O 1
ATOM 5356 N N . ARG B 1 240 ? -19.734 15.516 9.727 1 98.69 240 ARG B N 1
ATOM 5357 C CA . ARG B 1 240 ? -19.312 14.609 8.664 1 98.69 240 ARG B CA 1
ATOM 5358 C C . ARG B 1 240 ? -19.953 15.008 7.328 1 98.69 240 ARG B C 1
ATOM 5360 O O . ARG B 1 240 ? -21.156 15.18 7.238 1 98.69 240 ARG B O 1
ATOM 5367 N N . MET B 1 241 ? -19.141 15.133 6.312 1 98.81 241 MET B N 1
ATOM 5368 C CA . MET B 1 241 ? -19.578 15.523 4.969 1 98.81 241 MET B CA 1
ATOM 5369 C C . MET B 1 241 ? -20.672 14.602 4.453 1 98.81 241 MET B C 1
ATOM 5371 O O . MET B 1 241 ? -21.656 15.055 3.877 1 98.81 241 MET B O 1
ATOM 5375 N N . ALA B 1 242 ? -20.5 13.297 4.719 1 98.75 242 ALA B N 1
ATOM 5376 C CA . ALA B 1 242 ? -21.391 12.266 4.188 1 98.75 242 ALA B CA 1
ATOM 5377 C C . ALA B 1 242 ? -22.781 12.367 4.816 1 98.75 242 ALA B C 1
ATOM 5379 O O . ALA B 1 242 ? -23.75 11.828 4.277 1 98.75 242 ALA B O 1
ATOM 5380 N N . ASN B 1 243 ? -22.891 13.016 5.961 1 98.5 243 ASN B N 1
ATOM 5381 C CA . ASN B 1 243 ? -24.156 13.109 6.668 1 98.5 243 ASN B CA 1
ATOM 5382 C C . ASN B 1 243 ? -25.016 14.266 6.145 1 98.5 243 ASN B C 1
ATOM 5384 O O . ASN B 1 243 ? -26.203 14.359 6.453 1 98.5 243 ASN B O 1
ATOM 5388 N N . LEU B 1 244 ? -24.406 15.211 5.445 1 98.62 244 LEU B N 1
ATOM 5389 C CA . LEU B 1 244 ? -25.141 16.344 4.922 1 98.62 244 LEU B CA 1
ATOM 5390 C C . LEU B 1 244 ? -26.156 15.906 3.867 1 98.62 244 LEU B C 1
ATOM 5392 O O . LEU B 1 244 ? -25.953 14.891 3.199 1 98.62 244 LEU B O 1
ATOM 5396 N N . PRO B 1 245 ? -27.219 16.641 3.707 1 96.5 245 PRO B N 1
ATOM 5397 C CA . PRO B 1 245 ? -28.234 16.266 2.719 1 96.5 245 PRO B CA 1
ATOM 5398 C C . PRO B 1 245 ? -27.656 16.078 1.32 1 96.5 245 PRO B C 1
ATOM 5400 O O . PRO B 1 245 ? -26.984 16.969 0.795 1 96.5 245 PRO B O 1
ATOM 5403 N N . GLY B 1 246 ? -27.891 14.891 0.787 1 94.69 246 GLY B N 1
ATOM 5404 C CA . GLY B 1 246 ? -27.531 14.602 -0.589 1 94.69 246 GLY B CA 1
ATOM 5405 C C . GLY B 1 246 ? -26.062 14.203 -0.746 1 94.69 246 GLY B C 1
ATOM 5406 O O . GLY B 1 246 ? -25.594 13.977 -1.862 1 94.69 246 GLY B O 1
ATOM 5407 N N . MET B 1 247 ? -25.375 13.961 0.361 1 98.19 247 MET B N 1
ATOM 5408 C CA . MET B 1 247 ? -23.922 13.859 0.213 1 98.19 247 MET B CA 1
ATOM 5409 C C . MET B 1 247 ? -23.469 12.414 0.375 1 98.19 247 MET B C 1
ATOM 5411 O O . MET B 1 247 ? -22.328 12.078 0.031 1 98.19 247 MET B O 1
ATOM 5415 N N . TRP B 1 248 ? -24.266 11.484 0.835 1 98.12 248 TRP B N 1
ATOM 5416 C CA . TRP B 1 248 ? -23.844 10.102 1.035 1 98.12 248 TRP B CA 1
ATOM 5417 C C . TRP B 1 248 ? -23.406 9.469 -0.282 1 98.12 248 TRP B C 1
ATOM 5419 O O . TRP B 1 248 ? -22.312 8.914 -0.38 1 98.12 248 TRP B O 1
ATOM 5429 N N . ASP B 1 249 ? -24.125 9.656 -1.332 1 97.31 249 ASP B N 1
ATOM 5430 C CA . ASP B 1 249 ? -23.953 8.93 -2.586 1 97.31 249 ASP B CA 1
ATOM 5431 C C . ASP B 1 249 ? -22.797 9.492 -3.393 1 97.31 249 ASP B C 1
ATOM 5433 O O . ASP B 1 249 ? -22.438 8.953 -4.445 1 97.31 249 ASP B O 1
ATOM 5437 N N . ARG B 1 250 ? -22.125 10.602 -2.865 1 98.31 250 ARG B N 1
ATOM 5438 C CA . ARG B 1 250 ? -21.016 11.18 -3.604 1 98.31 250 ARG B CA 1
ATOM 5439 C C . ARG B 1 250 ? -19.812 11.414 -2.691 1 98.31 250 ARG B C 1
ATOM 5441 O O . ARG B 1 250 ? -18.891 12.156 -3.041 1 98.31 250 ARG B O 1
ATOM 5448 N N . THR B 1 251 ? -19.828 10.766 -1.477 1 98.81 251 THR B N 1
ATOM 5449 C CA . THR B 1 251 ? -18.75 11.016 -0.524 1 98.81 251 THR B CA 1
ATOM 5450 C C . THR B 1 251 ? -18.062 9.719 -0.134 1 98.81 251 THR B C 1
ATOM 5452 O O . THR B 1 251 ? -18.719 8.719 0.154 1 98.81 251 THR B O 1
ATOM 5455 N N . VAL B 1 252 ? -16.781 9.688 -0.225 1 98.94 252 VAL B N 1
ATOM 5456 C CA . VAL B 1 252 ? -15.953 8.68 0.429 1 98.94 252 VAL B CA 1
ATOM 5457 C C . VAL B 1 252 ? -15.258 9.281 1.641 1 98.94 252 VAL B C 1
ATOM 5459 O O . VAL B 1 252 ? -14.547 10.289 1.518 1 98.94 252 VAL B O 1
ATOM 5462 N N . THR B 1 253 ? -15.492 8.727 2.805 1 98.94 253 THR B N 1
ATOM 5463 C CA . THR B 1 253 ? -14.852 9.172 4.035 1 98.94 253 THR B CA 1
ATOM 5464 C C . THR B 1 253 ? -13.594 8.359 4.324 1 98.94 253 THR B C 1
ATOM 5466 O O . THR B 1 253 ? -13.602 7.133 4.188 1 98.94 253 THR B O 1
ATOM 5469 N N . VAL B 1 254 ? -12.555 9.039 4.68 1 98.94 254 VAL B N 1
ATOM 5470 C CA . VAL B 1 254 ? -11.258 8.406 4.938 1 98.94 254 VAL B CA 1
ATOM 5471 C C . VAL B 1 254 ? -10.961 8.43 6.434 1 98.94 254 VAL B C 1
ATOM 5473 O O . VAL B 1 254 ? -11.055 9.484 7.07 1 98.94 254 VAL B O 1
ATOM 5476 N N . GLY B 1 255 ? -10.633 7.277 6.996 1 98.81 255 GLY B N 1
ATOM 5477 C CA . GLY B 1 255 ? -10.234 7.145 8.391 1 98.81 255 GLY B CA 1
ATOM 5478 C C . GLY B 1 255 ? -8.875 6.496 8.562 1 98.81 255 GLY B C 1
ATOM 5479 O O . GLY B 1 255 ? -8.281 6.008 7.598 1 98.81 255 GLY B O 1
ATOM 5480 N N . SER B 1 256 ? -8.352 6.512 9.797 1 98.44 256 SER B N 1
ATOM 5481 C CA . SER B 1 256 ? -7.008 6.012 10.07 1 98.44 256 SER B CA 1
ATOM 5482 C C . SER B 1 256 ? -6.902 5.445 11.484 1 98.44 256 SER B C 1
ATOM 5484 O O . SER B 1 256 ? -7.188 6.145 12.461 1 98.44 256 SER B O 1
ATOM 5486 N N . ALA B 1 257 ? -6.465 4.234 11.594 1 98.56 257 ALA B N 1
ATOM 5487 C CA . ALA B 1 257 ? -6.18 3.648 12.898 1 98.56 257 ALA B CA 1
ATOM 5488 C C . ALA B 1 257 ? -4.957 4.297 13.539 1 98.56 257 ALA B C 1
ATOM 5490 O O . ALA B 1 257 ? -4.887 4.438 14.758 1 98.56 257 ALA B O 1
ATOM 5491 N N . GLY B 1 258 ? -3.98 4.664 12.695 1 97.88 258 GLY B N 1
ATOM 5492 C CA . GLY B 1 258 ? -2.756 5.266 13.195 1 97.88 258 GLY B CA 1
ATOM 5493 C C . GLY B 1 258 ? -2.996 6.535 13.992 1 97.88 258 GLY B C 1
ATOM 5494 O O . GLY B 1 258 ? -2.426 6.719 15.07 1 97.88 258 GLY B O 1
ATOM 5495 N N . LYS B 1 259 ? -3.834 7.418 13.477 1 97.94 259 LYS B N 1
ATOM 5496 C CA . LYS B 1 259 ? -4.141 8.68 14.141 1 97.94 259 LYS B CA 1
ATOM 5497 C C . LYS B 1 259 ? -5.043 8.461 15.359 1 97.94 259 LYS B C 1
ATOM 5499 O O . LYS B 1 259 ? -4.91 9.156 16.375 1 97.94 259 LYS B O 1
ATOM 5504 N N . ALA B 1 260 ? -5.879 7.465 15.266 1 98.06 260 ALA B N 1
ATOM 5505 C CA . ALA B 1 260 ? -6.832 7.191 16.344 1 98.06 260 ALA B CA 1
ATOM 5506 C C . ALA B 1 260 ? -6.145 6.555 17.547 1 98.06 260 ALA B C 1
ATOM 5508 O O . ALA B 1 260 ? -6.43 6.91 18.688 1 98.06 260 ALA B O 1
ATOM 5509 N N . PHE B 1 261 ? -5.164 5.648 17.312 1 98.5 261 PHE B N 1
ATOM 5510 C CA . PHE B 1 261 ? -4.699 4.793 18.391 1 98.5 261 PHE B CA 1
ATOM 5511 C C . PHE B 1 261 ? -3.197 4.941 18.594 1 98.5 261 PHE B C 1
ATOM 5513 O O . PHE B 1 261 ? -2.564 4.105 19.25 1 98.5 261 PHE B O 1
ATOM 5520 N N . ALA B 1 262 ? -2.586 5.973 18 1 97.94 262 ALA B N 1
ATOM 5521 C CA . ALA B 1 262 ? -1.149 6.203 18.125 1 97.94 262 ALA B CA 1
ATOM 5522 C C . ALA B 1 262 ? -0.358 5.004 17.609 1 97.94 262 ALA B C 1
ATOM 5524 O O . ALA B 1 262 ? 0.536 4.5 18.297 1 97.94 262 ALA B O 1
ATOM 5525 N N . ALA B 1 263 ? -0.724 4.598 16.453 1 98.5 263 ALA B N 1
ATOM 5526 C CA . ALA B 1 263 ? -0.123 3.432 15.812 1 98.5 263 ALA B CA 1
ATOM 5527 C C . ALA B 1 263 ? 0.164 3.701 14.344 1 98.5 263 ALA B C 1
ATOM 5529 O O . ALA B 1 263 ? -0.221 2.914 13.477 1 98.5 263 ALA B O 1
ATOM 5530 N N . THR B 1 264 ? 0.826 4.828 14.062 1 98.19 264 THR B N 1
ATOM 5531 C CA . THR B 1 264 ? 0.953 5.324 12.703 1 98.19 264 THR B CA 1
ATOM 5532 C C . THR B 1 264 ? 1.736 4.34 11.836 1 98.19 264 THR B C 1
ATOM 5534 O O . THR B 1 264 ? 1.56 4.297 10.617 1 98.19 264 THR B O 1
ATOM 5537 N N . GLY B 1 265 ? 2.594 3.484 12.406 1 98.31 265 GLY B N 1
ATOM 5538 C CA . GLY B 1 265 ? 3.4 2.52 11.672 1 98.31 265 GLY B CA 1
ATOM 5539 C C . GLY B 1 265 ? 2.629 1.272 11.289 1 98.31 265 GLY B C 1
ATOM 5540 O O . GLY B 1 265 ? 3.133 0.431 10.539 1 98.31 265 GLY B O 1
ATOM 5541 N N . TRP B 1 266 ? 1.376 1.108 11.766 1 98.75 266 TRP B N 1
ATOM 5542 C CA . TRP B 1 266 ? 0.571 -0.072 11.469 1 98.75 266 TRP B CA 1
ATOM 5543 C C . TRP B 1 266 ? 0.002 -0.001 10.055 1 98.75 266 TRP B C 1
ATOM 5545 O O . TRP B 1 266 ? -0.376 -1.023 9.477 1 98.75 266 TRP B O 1
ATOM 5555 N N . ARG B 1 267 ? -0.134 1.234 9.57 1 98.56 267 ARG B N 1
ATOM 5556 C CA . ARG B 1 267 ? -0.588 1.477 8.203 1 98.56 267 ARG B CA 1
ATOM 5557 C C . ARG B 1 267 ? -1.951 0.837 7.957 1 98.56 267 ARG B C 1
ATOM 5559 O O . ARG B 1 267 ? -2.148 0.149 6.953 1 98.56 267 ARG B O 1
ATOM 5566 N N . ILE B 1 268 ? -2.881 1.142 8.836 1 98.88 268 ILE B N 1
ATOM 5567 C CA . ILE B 1 268 ? -4.262 0.708 8.672 1 98.88 268 ILE B CA 1
ATOM 5568 C C . ILE B 1 268 ? -5.172 1.927 8.531 1 98.88 268 ILE B C 1
ATOM 5570 O O . ILE B 1 268 ? -5.215 2.783 9.414 1 98.88 268 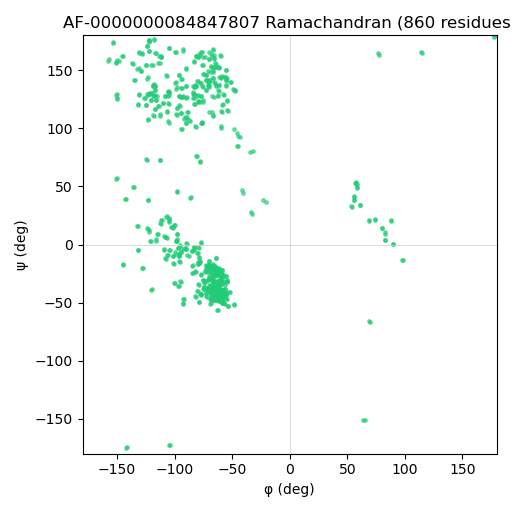ILE B O 1
ATOM 5574 N N . GLY B 1 269 ? -5.785 2.072 7.449 1 98.81 269 GLY B N 1
ATOM 5575 C CA . GLY B 1 269 ? -6.855 3.023 7.199 1 98.81 269 GLY B CA 1
ATOM 5576 C C . GLY B 1 269 ? -8.148 2.365 6.746 1 98.81 269 GLY B C 1
ATOM 5577 O O . GLY B 1 269 ? -8.211 1.141 6.613 1 98.81 269 GLY B O 1
ATOM 5578 N N . TRP B 1 270 ? -9.172 3.139 6.574 1 98.94 270 TRP B N 1
ATOM 5579 C CA . TRP B 1 270 ? -10.414 2.605 6.027 1 98.94 270 TRP B CA 1
ATOM 5580 C C . TRP B 1 270 ? -11.172 3.678 5.258 1 98.94 270 TRP B C 1
ATOM 5582 O O . TRP B 1 270 ? -10.938 4.875 5.449 1 98.94 270 TRP B O 1
ATOM 5592 N N . LEU B 1 271 ? -11.977 3.254 4.391 1 98.94 271 LEU B N 1
ATOM 5593 C CA . LEU B 1 271 ? -12.914 4.074 3.627 1 98.94 271 LEU B CA 1
ATOM 5594 C C . LEU B 1 271 ? -14.352 3.678 3.924 1 98.94 271 LEU B C 1
ATOM 5596 O O . LEU B 1 271 ? -14.656 2.49 4.062 1 98.94 271 LEU B O 1
ATOM 5600 N N . ILE B 1 272 ? -15.156 4.617 4.086 1 98.94 272 ILE B N 1
ATOM 5601 C CA . ILE B 1 272 ? -16.594 4.438 4.25 1 98.94 272 ILE B CA 1
ATOM 5602 C C . ILE B 1 272 ? -17.344 5.223 3.168 1 98.94 272 ILE B C 1
ATOM 5604 O O . ILE B 1 272 ? -17.062 6.406 2.955 1 98.94 272 ILE B O 1
ATOM 5608 N N . GLY B 1 273 ? -18.234 4.668 2.471 1 98.81 273 GLY B N 1
ATOM 5609 C CA . GLY B 1 273 ? -19.047 5.277 1.427 1 98.81 273 GLY B CA 1
ATOM 5610 C C . GLY B 1 273 ? -19.984 4.293 0.755 1 98.81 273 GLY B C 1
ATOM 5611 O O . GLY B 1 273 ? -20.031 3.117 1.118 1 98.81 273 GLY B O 1
ATOM 5612 N N . PRO B 1 274 ? -20.75 4.746 -0.174 1 98.31 274 PRO B N 1
ATOM 5613 C CA . PRO B 1 274 ? -21.703 3.863 -0.846 1 98.31 274 PRO B CA 1
ATOM 5614 C C . PRO B 1 274 ? -21.031 2.832 -1.745 1 98.31 274 PRO B C 1
ATOM 5616 O O . PRO B 1 274 ? -19.875 3.016 -2.139 1 98.31 274 PRO B O 1
ATOM 5619 N N . LYS B 1 275 ? -21.766 1.788 -2.031 1 97.06 275 LYS B N 1
ATOM 5620 C CA . LYS B 1 275 ? -21.281 0.659 -2.822 1 97.06 275 LYS B CA 1
ATOM 5621 C C . LYS B 1 275 ? -20.688 1.128 -4.148 1 97.06 275 LYS B C 1
ATOM 5623 O O . LYS B 1 275 ? -19.641 0.63 -4.582 1 97.06 275 LYS B O 1
ATOM 5628 N N . ASN B 1 276 ? -21.297 2.068 -4.77 1 95.88 276 ASN B N 1
ATOM 5629 C CA . ASN B 1 276 ? -20.906 2.496 -6.105 1 95.88 276 ASN B CA 1
ATOM 5630 C C . ASN B 1 276 ? -19.562 3.225 -6.082 1 95.88 276 ASN B C 1
ATOM 5632 O O . ASN B 1 276 ? -18.922 3.404 -7.125 1 95.88 276 ASN B O 1
ATOM 5636 N N . LEU B 1 277 ? -19.141 3.717 -4.941 1 98.31 277 LEU B N 1
ATOM 5637 C CA . LEU B 1 277 ? -17.828 4.328 -4.809 1 98.31 277 LEU B CA 1
ATOM 5638 C C . LEU B 1 277 ? -16.812 3.33 -4.25 1 98.31 277 LEU B C 1
ATOM 5640 O O . LEU B 1 277 ? -15.672 3.277 -4.707 1 98.31 277 LEU B O 1
ATOM 5644 N N . ILE B 1 278 ? -17.25 2.457 -3.354 1 98.31 278 ILE B N 1
ATOM 5645 C CA . ILE B 1 278 ? -16.328 1.575 -2.633 1 98.31 278 ILE B CA 1
ATOM 5646 C C . ILE B 1 278 ? -15.945 0.399 -3.525 1 98.31 278 ILE B C 1
ATOM 5648 O O . ILE B 1 278 ? -14.797 -0.053 -3.5 1 98.31 278 ILE B O 1
ATOM 5652 N N . GLN B 1 279 ? -16.797 -0.094 -4.355 1 96 279 GLN B N 1
ATOM 5653 C CA . GLN B 1 279 ? -16.516 -1.275 -5.164 1 96 279 GLN B CA 1
ATOM 5654 C C . GLN B 1 279 ? -15.422 -0.999 -6.184 1 96 279 GLN B C 1
ATOM 5656 O O . GLN B 1 279 ? -14.461 -1.763 -6.289 1 96 279 GLN B O 1
ATOM 5661 N N . PRO B 1 280 ? -15.523 0.166 -6.961 1 97.12 280 PRO B N 1
ATOM 5662 C CA . PRO B 1 280 ? -14.398 0.482 -7.848 1 97.12 280 PRO B CA 1
ATOM 5663 C C . PRO B 1 280 ? -13.102 0.723 -7.082 1 97.12 280 PRO B C 1
ATOM 5665 O O . PRO B 1 280 ? -12.023 0.357 -7.559 1 97.12 280 PRO B O 1
ATOM 5668 N N . THR B 1 281 ? -13.227 1.294 -5.926 1 98.44 281 THR B N 1
ATOM 5669 C CA . THR B 1 281 ? -12.039 1.552 -5.113 1 98.44 281 THR B CA 1
ATOM 5670 C C . THR B 1 281 ? -11.43 0.244 -4.621 1 98.44 281 THR B C 1
ATOM 5672 O O . THR B 1 281 ? -10.203 0.115 -4.555 1 98.44 281 THR B O 1
ATOM 5675 N N . LEU B 1 282 ? -12.258 -0.709 -4.289 1 97.31 282 LEU B N 1
ATOM 5676 C CA . LEU B 1 282 ? -11.805 -2.047 -3.928 1 97.31 282 LEU B CA 1
ATOM 5677 C C . LEU B 1 282 ? -11.031 -2.688 -5.078 1 97.31 282 LEU B C 1
ATOM 5679 O O . LEU B 1 282 ? -9.984 -3.301 -4.863 1 97.31 282 LEU B O 1
ATOM 5683 N N . ALA B 1 283 ? -11.57 -2.541 -6.273 1 95.81 283 ALA B N 1
ATOM 5684 C CA . ALA B 1 283 ? -10.883 -3.072 -7.445 1 95.81 283 ALA B CA 1
ATOM 5685 C C . ALA B 1 283 ? -9.484 -2.48 -7.574 1 95.81 283 ALA B C 1
ATOM 5687 O O . ALA B 1 283 ? -8.523 -3.197 -7.863 1 95.81 283 ALA B O 1
ATOM 5688 N N . ALA B 1 284 ? -9.375 -1.199 -7.297 1 97.69 284 ALA B N 1
ATOM 5689 C CA . ALA B 1 284 ? -8.086 -0.509 -7.383 1 97.69 284 ALA B CA 1
ATOM 5690 C C . ALA B 1 284 ? -7.133 -0.988 -6.293 1 97.69 284 ALA B C 1
ATOM 5692 O O . ALA B 1 284 ? -6.004 -1.386 -6.582 1 97.69 284 ALA B O 1
ATOM 5693 N N . THR B 1 285 ? -7.613 -0.985 -5.066 1 97.69 285 THR B N 1
ATOM 5694 C CA . THR B 1 285 ? -6.762 -1.352 -3.939 1 97.69 285 THR B CA 1
ATOM 5695 C C . THR B 1 285 ? -6.262 -2.785 -4.082 1 97.69 285 THR B C 1
ATOM 5697 O O . THR B 1 285 ? -5.137 -3.1 -3.688 1 97.69 285 THR B O 1
ATOM 5700 N N . THR B 1 286 ? -7.09 -3.65 -4.621 1 95.94 286 THR B N 1
ATOM 5701 C CA . THR B 1 286 ? -6.727 -5.051 -4.816 1 95.94 286 THR B CA 1
ATOM 5702 C C . THR B 1 286 ? -5.508 -5.172 -5.727 1 95.94 286 THR B C 1
ATOM 5704 O O . THR B 1 286 ? -4.672 -6.055 -5.535 1 95.94 286 THR B O 1
ATOM 5707 N N . ARG B 1 287 ? -5.395 -4.266 -6.617 1 95.88 287 ARG B N 1
ATOM 5708 C CA . ARG B 1 287 ? -4.312 -4.359 -7.594 1 95.88 287 ARG B CA 1
ATOM 5709 C C . ARG B 1 287 ? -3.109 -3.527 -7.164 1 95.88 287 ARG B C 1
ATOM 5711 O O . ARG B 1 287 ? -2.027 -3.646 -7.742 1 95.88 287 ARG B O 1
ATOM 5718 N N . ILE B 1 288 ? -3.264 -2.721 -6.141 1 98 288 ILE B N 1
ATOM 5719 C CA . ILE B 1 288 ? -2.18 -1.889 -5.633 1 98 288 ILE B CA 1
ATOM 5720 C C . ILE B 1 288 ? -1.438 -2.629 -4.52 1 98 288 ILE B C 1
ATOM 5722 O O . ILE B 1 288 ? -0.216 -2.785 -4.578 1 98 288 ILE B O 1
ATOM 5726 N N . VAL B 1 289 ? -2.252 -3.213 -3.59 1 98.06 289 VAL B N 1
ATOM 5727 C CA . VAL B 1 289 ? -1.605 -3.84 -2.441 1 98.06 289 VAL B CA 1
ATOM 5728 C C . VAL B 1 289 ? -2.186 -5.234 -2.219 1 98.06 289 VAL B C 1
ATOM 5730 O O . VAL B 1 289 ? -1.712 -5.98 -1.358 1 98.06 289 VAL B O 1
ATOM 5733 N N . PHE B 1 290 ? -3.221 -5.66 -2.982 1 95.5 290 PHE B N 1
ATOM 5734 C CA . PHE B 1 290 ? -4.008 -6.879 -2.826 1 95.5 290 PHE B CA 1
ATOM 5735 C C . PHE B 1 290 ? -4.875 -6.809 -1.575 1 95.5 290 PHE B C 1
ATOM 5737 O O . PHE B 1 290 ? -6.098 -6.691 -1.667 1 95.5 290 PHE B O 1
ATOM 5744 N N . CYS B 1 291 ? -4.305 -6.781 -0.427 1 96.5 291 CYS B N 1
ATOM 5745 C CA . CYS B 1 291 ? -5.008 -6.535 0.827 1 96.5 291 CYS B CA 1
ATOM 5746 C C . CYS B 1 291 ? -4.098 -5.848 1.836 1 96.5 291 CYS B C 1
ATOM 5748 O O . CYS B 1 291 ? -2.877 -5.832 1.67 1 96.5 291 CYS B O 1
ATOM 5750 N N . SER B 1 292 ? -4.703 -5.203 2.805 1 98.06 292 SER B N 1
ATOM 5751 C CA . SER B 1 292 ? -3.959 -4.539 3.869 1 98.06 292 SER B CA 1
ATOM 5752 C C . SER B 1 292 ? -3.4 -5.551 4.867 1 98.06 292 SER B C 1
ATOM 5754 O O . SER B 1 292 ? -3.811 -6.711 4.875 1 98.06 292 SER B O 1
ATOM 5756 N N . VAL B 1 293 ? -2.414 -5.121 5.633 1 98.69 293 VAL B N 1
ATOM 5757 C CA . VAL B 1 293 ? -1.788 -5.941 6.664 1 98.69 293 VAL B CA 1
ATOM 5758 C C . VAL B 1 293 ? -2.865 -6.617 7.512 1 98.69 293 VAL B C 1
ATOM 5760 O O . VAL B 1 293 ? -3.779 -5.957 8.008 1 98.69 293 VAL B O 1
ATOM 5763 N N . SER B 1 294 ? -2.762 -7.906 7.754 1 98.38 294 SER B N 1
ATOM 5764 C CA . SER B 1 294 ? -3.887 -8.688 8.258 1 98.38 294 SER B CA 1
ATOM 5765 C C . SER B 1 294 ? -3.881 -8.75 9.781 1 98.38 294 SER B C 1
ATOM 5767 O O . SER B 1 294 ? -4.887 -8.445 10.422 1 98.38 294 SER B O 1
ATOM 5769 N N . PRO B 1 295 ? -2.787 -9.102 10.461 1 98.62 295 PRO B N 1
ATOM 5770 C CA . PRO B 1 295 ? -2.865 -9.297 11.906 1 98.62 295 PRO B CA 1
ATOM 5771 C C . PRO B 1 295 ? -3.158 -8 12.664 1 98.62 295 PRO B C 1
ATOM 5773 O O . PRO B 1 295 ? -3.826 -8.023 13.695 1 98.62 295 PRO B O 1
ATOM 5776 N N . LEU B 1 296 ? -2.707 -6.875 12.164 1 98.88 296 LEU B N 1
ATOM 5777 C CA . LEU B 1 296 ? -2.879 -5.613 12.867 1 98.88 296 LEU B CA 1
ATOM 5778 C C . LEU B 1 296 ? -4.289 -5.07 12.68 1 98.88 296 LEU B C 1
ATOM 5780 O O . LEU B 1 296 ? -4.719 -4.172 13.406 1 98.88 296 LEU B O 1
ATOM 5784 N N . GLN B 1 297 ? -5.035 -5.605 11.68 1 98.88 297 GLN B N 1
ATOM 5785 C CA . GLN B 1 297 ? -6.457 -5.297 11.57 1 98.88 297 GLN B CA 1
ATOM 5786 C C . GLN B 1 297 ? -7.219 -5.781 12.805 1 98.88 297 GLN B C 1
ATOM 5788 O O . GLN B 1 297 ? -8.164 -5.129 13.258 1 98.88 297 GLN B O 1
ATOM 5793 N N . GLU B 1 298 ? -6.785 -6.945 13.336 1 98.81 298 GLU B N 1
ATOM 5794 C CA . GLU B 1 298 ? -7.402 -7.465 14.555 1 98.81 298 GLU B CA 1
ATOM 5795 C C . GLU B 1 298 ? -7.195 -6.512 15.727 1 98.81 298 GLU B C 1
ATOM 5797 O O . GLU B 1 298 ? -8.094 -6.336 16.562 1 98.81 298 GLU B O 1
ATOM 5802 N N . ALA B 1 299 ? -6.02 -5.957 15.773 1 98.81 299 ALA B N 1
ATOM 5803 C CA . ALA B 1 299 ? -5.707 -4.992 16.828 1 98.81 299 ALA B CA 1
ATOM 5804 C C . ALA B 1 299 ? -6.547 -3.729 16.672 1 98.81 299 ALA B C 1
ATOM 5806 O O . ALA B 1 299 ? -7.102 -3.227 17.656 1 98.81 299 ALA B O 1
ATOM 5807 N N . ALA B 1 300 ? -6.625 -3.189 15.484 1 98.88 300 ALA B N 1
ATOM 5808 C CA . ALA B 1 300 ? -7.453 -2.012 15.227 1 98.88 300 ALA B CA 1
ATOM 5809 C C . ALA B 1 300 ? -8.914 -2.283 15.562 1 98.88 300 ALA B C 1
ATOM 5811 O O . ALA B 1 300 ? -9.609 -1.417 16.109 1 98.88 300 ALA B O 1
ATOM 5812 N N . ALA B 1 301 ? -9.383 -3.506 15.234 1 98.94 301 ALA B N 1
ATOM 5813 C CA . ALA B 1 301 ? -10.742 -3.9 15.578 1 98.94 301 ALA B CA 1
ATOM 5814 C C . ALA B 1 301 ? -10.961 -3.844 17.094 1 98.94 301 ALA B C 1
ATOM 5816 O O . ALA B 1 301 ? -11.961 -3.285 17.547 1 98.94 301 ALA B O 1
ATOM 5817 N N . ALA B 1 302 ? -10.023 -4.422 17.828 1 98.88 302 ALA B N 1
ATOM 5818 C CA . ALA B 1 302 ? -10.109 -4.398 19.281 1 98.88 302 ALA B CA 1
ATOM 5819 C C . ALA B 1 302 ? -10.164 -2.965 19.812 1 98.88 302 ALA B C 1
ATOM 5821 O O . ALA B 1 302 ? -10.898 -2.674 20.766 1 98.88 302 ALA B O 1
ATOM 5822 N N . GLY B 1 303 ? -9.375 -2.111 19.188 1 98.81 303 GLY B N 1
ATOM 5823 C CA . GLY B 1 303 ? -9.398 -0.703 19.547 1 98.81 303 GLY B CA 1
ATOM 5824 C C . GLY B 1 303 ? -10.773 -0.08 19.422 1 98.81 303 GLY B C 1
ATOM 5825 O O . GLY B 1 303 ? -11.273 0.523 20.375 1 98.81 303 GLY B O 1
ATOM 5826 N N . LEU B 1 304 ? -11.422 -0.244 18.344 1 98.88 304 LEU B N 1
ATOM 5827 C CA . LEU B 1 304 ? -12.734 0.345 18.094 1 98.88 304 LEU B CA 1
ATOM 5828 C C . LEU B 1 304 ? -13.797 -0.322 18.969 1 98.88 304 LEU B C 1
ATOM 5830 O O . LEU B 1 304 ? -14.695 0.349 19.484 1 98.88 304 LEU B O 1
ATOM 5834 N N . GLU B 1 305 ? -13.68 -1.636 19.125 1 98.88 305 GLU B N 1
ATOM 5835 C CA . GLU B 1 305 ? -14.648 -2.406 19.906 1 98.88 305 GLU B CA 1
ATOM 5836 C C . GLU B 1 305 ? -14.711 -1.927 21.344 1 98.88 305 GLU B C 1
ATOM 5838 O O . GLU B 1 305 ? -15.781 -1.944 21.969 1 98.88 305 GLU B O 1
ATOM 5843 N N . GLN B 1 306 ? -13.594 -1.487 21.875 1 98.69 306 GLN B N 1
ATOM 5844 C CA . GLN B 1 306 ? -13.516 -1.213 23.297 1 98.69 306 GLN B CA 1
ATOM 5845 C C . GLN B 1 306 ? -13.43 0.287 23.562 1 98.69 306 GLN B C 1
ATOM 5847 O O . GLN B 1 306 ? -13.484 0.721 24.719 1 98.69 306 GLN B O 1
ATOM 5852 N N . ALA B 1 307 ? -13.344 1.089 22.562 1 98.56 307 ALA B N 1
ATOM 5853 C CA . ALA B 1 307 ? -13.062 2.516 22.703 1 98.56 307 ALA B CA 1
ATOM 5854 C C . ALA B 1 307 ? -14.125 3.203 23.562 1 98.56 307 ALA B C 1
ATOM 5856 O O . ALA B 1 307 ? -13.805 3.955 24.484 1 98.56 307 ALA B O 1
ATOM 5857 N N . ASN B 1 308 ? -15.414 2.928 23.266 1 98.06 308 ASN B N 1
ATOM 5858 C CA . ASN B 1 308 ? -16.5 3.594 23.984 1 98.06 308 ASN B CA 1
ATOM 5859 C C . ASN B 1 308 ? -16.562 3.168 25.453 1 98.06 308 ASN B C 1
ATOM 5861 O O . ASN B 1 308 ? -16.672 4.012 26.344 1 98.06 308 ASN B O 1
ATOM 5865 N N . GLN B 1 309 ? -16.469 1.863 25.641 1 98.31 309 GLN B N 1
ATOM 5866 C CA . GLN B 1 309 ? -16.516 1.342 27 1 98.31 309 GLN B CA 1
ATOM 5867 C C . GLN B 1 309 ? -15.383 1.911 27.844 1 98.31 309 GLN B C 1
ATOM 5869 O O . GLN B 1 309 ? -15.555 2.145 29.047 1 98.31 309 GLN B O 1
ATOM 5874 N N . ARG B 1 310 ? -14.281 2.24 27.281 1 98.38 310 ARG B N 1
ATOM 5875 C CA . ARG B 1 310 ? -13.102 2.727 27.984 1 98.38 310 ARG B CA 1
ATOM 5876 C C . ARG B 1 310 ? -13.07 4.25 28.016 1 98.38 310 ARG B C 1
ATOM 5878 O O . ARG B 1 310 ? -12.148 4.848 28.578 1 98.38 310 ARG B O 1
ATOM 5885 N N . ASN B 1 311 ? -14.008 4.902 27.406 1 98.38 311 ASN B N 1
ATOM 5886 C CA . ASN B 1 311 ? -14.008 6.352 27.25 1 98.38 311 ASN B CA 1
ATOM 5887 C C . ASN B 1 311 ? -12.711 6.848 26.609 1 98.38 311 ASN B C 1
ATOM 5889 O O . ASN B 1 311 ? -12.195 7.898 26.984 1 98.38 311 ASN B O 1
ATOM 5893 N N . PHE B 1 312 ? -12.156 6.07 25.766 1 98.62 312 PHE B N 1
ATOM 5894 C CA . PHE B 1 312 ? -10.805 6.242 25.25 1 98.62 312 PHE B CA 1
ATOM 5895 C C . PHE B 1 312 ? -10.656 7.594 24.562 1 98.62 312 PHE B C 1
ATOM 5897 O O . PHE B 1 312 ? -9.734 8.352 24.859 1 98.62 312 PHE B O 1
ATOM 5904 N N . PHE B 1 313 ? -11.555 7.949 23.656 1 98.44 313 PHE B N 1
ATOM 5905 C CA . PHE B 1 313 ? -11.367 9.125 22.828 1 98.44 313 PHE B CA 1
ATOM 5906 C C . PHE B 1 313 ? -11.594 10.406 23.625 1 98.44 313 PHE B C 1
ATOM 5908 O O . PHE B 1 313 ? -10.961 11.43 23.375 1 98.44 313 PHE B O 1
ATOM 5915 N N . GLN B 1 314 ? -12.477 10.344 24.594 1 98 314 GLN B N 1
ATOM 5916 C CA . GLN B 1 314 ? -12.625 11.5 25.484 1 98 314 GLN B CA 1
ATOM 5917 C C . GLN B 1 314 ? -11.352 11.727 26.297 1 98 314 GLN B C 1
ATOM 5919 O O . GLN B 1 314 ? -10.898 12.867 26.438 1 98 314 GLN B O 1
ATOM 5924 N N . ILE B 1 315 ? -10.82 10.664 26.844 1 98.44 315 ILE B N 1
ATOM 5925 C CA . ILE B 1 315 ? -9.57 10.742 27.578 1 98.44 315 ILE B CA 1
ATOM 5926 C C . ILE B 1 315 ? -8.461 11.273 26.672 1 98.44 315 ILE B C 1
ATOM 5928 O O . ILE B 1 315 ? -7.691 12.156 27.078 1 98.44 315 ILE B O 1
ATOM 5932 N N . GLN B 1 316 ? -8.406 10.781 25.469 1 98.12 316 GLN B N 1
ATOM 5933 C CA . GLN B 1 316 ? -7.406 11.203 24.5 1 98.12 316 GLN B CA 1
ATOM 5934 C C . GLN B 1 316 ? -7.527 12.695 24.203 1 98.12 316 GLN B C 1
ATOM 5936 O O . GLN B 1 316 ? -6.52 13.398 24.125 1 98.12 316 GLN B O 1
ATOM 5941 N N . ARG B 1 317 ? -8.734 13.203 24.016 1 98.31 317 ARG B N 1
ATOM 5942 C CA . ARG B 1 317 ? -8.953 14.625 23.75 1 98.31 317 ARG B CA 1
ATOM 5943 C C . ARG B 1 317 ? -8.484 15.484 24.922 1 98.31 317 ARG B C 1
ATOM 5945 O O . ARG B 1 317 ? -7.895 16.547 24.719 1 98.31 317 ARG B O 1
ATOM 5952 N N . ASN B 1 318 ? -8.758 15 26.125 1 98.38 318 ASN B N 1
ATOM 5953 C CA . ASN B 1 318 ? -8.289 15.727 27.297 1 98.38 318 ASN B CA 1
ATOM 5954 C C . ASN B 1 318 ? -6.762 15.781 27.344 1 98.38 318 ASN B C 1
ATOM 5956 O O . ASN B 1 318 ? -6.188 16.828 27.672 1 98.38 318 ASN B O 1
ATOM 5960 N 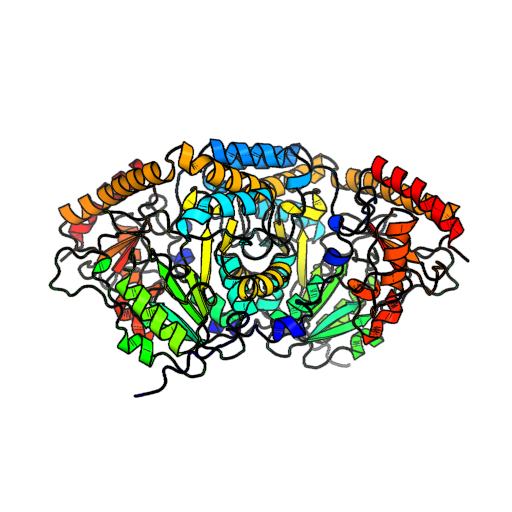N . GLU B 1 319 ? -6.145 14.68 27.062 1 98.31 319 GLU B N 1
ATOM 5961 C CA . GLU B 1 319 ? -4.684 14.609 27.047 1 98.31 319 GLU B CA 1
ATOM 5962 C C . GLU B 1 319 ? -4.105 15.547 25.984 1 98.31 319 GLU B C 1
ATOM 5964 O O . GLU B 1 319 ? -3.133 16.266 26.25 1 98.31 319 GLU B O 1
ATOM 5969 N N . TYR B 1 320 ? -4.707 15.562 24.812 1 98.44 320 TYR B N 1
ATOM 5970 C CA . TYR B 1 320 ? -4.203 16.422 23.75 1 98.44 320 TYR B CA 1
ATOM 5971 C C . TYR B 1 320 ? -4.477 17.891 24.047 1 98.44 320 TYR B C 1
ATOM 5973 O O . TYR B 1 320 ? -3.697 18.766 23.672 1 98.44 320 TYR B O 1
ATOM 5981 N N . THR B 1 321 ? -5.582 18.156 24.766 1 98.5 321 THR B N 1
ATOM 5982 C CA . THR B 1 321 ? -5.844 19.516 25.203 1 98.5 321 THR B CA 1
ATOM 5983 C C . THR B 1 321 ? -4.746 20 26.141 1 98.5 321 THR B C 1
ATOM 5985 O O . THR B 1 321 ? -4.281 21.141 26.031 1 98.5 321 THR B O 1
ATOM 5988 N N . GLU B 1 322 ? -4.355 19.156 27.031 1 98.38 322 GLU B N 1
ATOM 5989 C CA . GLU B 1 322 ? -3.248 19.484 27.938 1 98.38 322 GLU B CA 1
ATOM 5990 C C . GLU B 1 322 ? -1.958 19.734 27.156 1 98.38 322 GLU B C 1
ATOM 5992 O O . GLU B 1 322 ? -1.247 20.703 27.422 1 98.38 322 GLU B O 1
ATOM 5997 N N . ARG B 1 323 ? -1.641 18.891 26.25 1 98.44 323 ARG B N 1
ATOM 5998 C CA . ARG B 1 323 ? -0.441 18.984 25.438 1 98.44 323 ARG B CA 1
ATOM 5999 C C . ARG B 1 323 ? -0.446 20.281 24.609 1 98.44 323 ARG B C 1
ATOM 6001 O O . ARG B 1 323 ? 0.56 20.984 24.562 1 98.44 323 ARG B O 1
ATOM 6008 N N . ARG B 1 324 ? -1.562 20.547 24 1 98.62 324 ARG B N 1
ATOM 6009 C CA . ARG B 1 324 ? -1.757 21.781 23.25 1 98.62 324 ARG B CA 1
ATOM 6010 C C . ARG B 1 324 ? -1.484 23 24.125 1 98.62 324 ARG B C 1
ATOM 6012 O O . ARG B 1 324 ? -0.812 23.938 23.703 1 98.62 324 ARG B O 1
ATOM 6019 N N . THR B 1 325 ? -1.959 22.969 25.328 1 98.56 325 THR B N 1
ATOM 6020 C CA . THR B 1 325 ? -1.852 24.078 26.266 1 98.56 325 THR B CA 1
ATOM 6021 C C . THR B 1 325 ? -0.394 24.328 26.641 1 98.56 325 THR B C 1
ATOM 6023 O O . THR B 1 325 ? 0.023 25.484 26.781 1 98.56 325 THR B O 1
ATOM 6026 N N . VAL B 1 326 ? 0.398 23.297 26.75 1 98.44 326 VAL B N 1
ATOM 6027 C CA . VAL B 1 326 ? 1.811 23.453 27.078 1 98.44 326 VAL B CA 1
ATOM 6028 C C . VAL B 1 326 ? 2.496 24.344 26.062 1 98.44 326 VAL B C 1
ATOM 6030 O O . VAL B 1 326 ? 3.223 25.281 26.422 1 98.44 326 VAL B O 1
ATOM 6033 N N . LEU B 1 327 ? 2.264 24.156 24.797 1 97.75 327 LEU B N 1
ATOM 6034 C CA . LEU B 1 327 ? 2.918 24.922 23.75 1 97.75 327 LEU B CA 1
ATOM 6035 C C . LEU B 1 327 ? 2.295 26.312 23.641 1 97.75 327 LEU B C 1
ATOM 6037 O O . LEU B 1 327 ? 3.008 27.312 23.469 1 97.75 327 LEU B O 1
ATOM 6041 N N . THR B 1 328 ? 0.964 26.375 23.703 1 98.19 328 THR B N 1
ATOM 6042 C CA . THR B 1 328 ? 0.305 27.672 23.547 1 98.19 328 THR B CA 1
ATOM 6043 C C . THR B 1 328 ? 0.643 28.609 24.703 1 98.19 328 THR B C 1
ATOM 6045 O O . THR B 1 328 ? 0.751 29.812 24.516 1 98.19 328 THR B O 1
ATOM 6048 N N . ASP B 1 329 ? 0.821 28 25.875 1 98.19 329 ASP B N 1
ATOM 6049 C CA . ASP B 1 329 ? 1.19 28.812 27.031 1 98.19 329 ASP B CA 1
ATOM 6050 C C . ASP B 1 329 ? 2.525 29.516 26.797 1 98.19 329 ASP B C 1
ATOM 6052 O O . ASP B 1 329 ? 2.668 30.703 27.109 1 98.19 329 ASP B O 1
ATOM 6056 N N . VAL B 1 330 ? 3.488 28.844 26.297 1 97.25 330 VAL B N 1
ATOM 6057 C CA . VAL B 1 330 ? 4.797 29.438 26.078 1 97.25 330 VAL B CA 1
ATOM 6058 C C . VAL B 1 330 ? 4.703 30.484 24.969 1 97.25 330 VAL B C 1
ATOM 6060 O O . VAL B 1 330 ? 5.359 31.531 25.031 1 97.25 330 VAL B O 1
ATOM 6063 N N . PHE B 1 331 ? 3.914 30.25 23.891 1 97.75 331 PHE B N 1
ATOM 6064 C CA . PHE B 1 331 ? 3.715 31.234 22.844 1 97.75 331 PHE B CA 1
ATOM 6065 C C . PHE B 1 331 ? 3.08 32.5 23.406 1 97.75 331 PHE B C 1
ATOM 6067 O O . PHE B 1 331 ? 3.506 33.625 23.078 1 97.75 331 PHE B O 1
ATOM 6074 N N . ASP B 1 332 ? 2.1 32.281 24.281 1 97.69 332 ASP B N 1
ATOM 6075 C CA . ASP B 1 332 ? 1.427 33.406 24.906 1 97.69 332 ASP B CA 1
ATOM 6076 C C . ASP B 1 332 ? 2.393 34.219 25.781 1 97.69 332 ASP B C 1
ATOM 6078 O O . ASP B 1 332 ? 2.422 35.438 25.734 1 97.69 332 ASP B O 1
ATOM 6082 N N . LYS B 1 333 ? 3.09 33.5 26.562 1 96.81 333 LYS B N 1
ATOM 6083 C CA . LYS B 1 333 ? 4.051 34.125 27.453 1 96.81 333 LYS B CA 1
ATOM 6084 C C . LYS B 1 333 ? 5.055 34.969 26.672 1 96.81 333 LYS B C 1
ATOM 6086 O O . LYS B 1 333 ? 5.48 36.031 27.125 1 96.81 333 LYS B O 1
ATOM 6091 N N . LEU B 1 334 ? 5.387 34.531 25.516 1 96 334 LEU B N 1
ATOM 6092 C CA . LEU B 1 334 ? 6.406 35.188 24.703 1 96 334 LEU B CA 1
ATOM 6093 C C . LEU B 1 334 ? 5.781 36.219 23.781 1 96 334 LEU B C 1
ATOM 6095 O O . LEU B 1 334 ? 6.488 36.875 23.016 1 96 334 LEU B O 1
ATOM 6099 N N . GLY B 1 335 ? 4.457 36.312 23.797 1 95.19 335 GLY B N 1
ATOM 6100 C CA . GLY B 1 335 ? 3.748 37.281 22.969 1 95.19 335 GLY B CA 1
ATOM 6101 C C . GLY B 1 335 ? 3.725 36.906 21.5 1 95.19 335 GLY B C 1
ATOM 6102 O O . GLY B 1 335 ? 3.646 37.781 20.625 1 95.19 335 GLY B O 1
ATOM 6103 N N . LEU B 1 336 ? 3.904 35.656 21.219 1 96.06 336 LEU B N 1
ATOM 6104 C CA . LEU B 1 336 ? 3.9 35.188 19.844 1 96.06 336 LEU B CA 1
ATOM 6105 C C . LEU B 1 336 ? 2.477 34.938 19.359 1 96.06 336 LEU B C 1
ATOM 6107 O O . LEU B 1 336 ? 1.644 34.438 20.094 1 96.06 336 LEU B O 1
ATOM 6111 N N . ARG B 1 337 ? 2.215 35.375 18.141 1 97.12 337 ARG B N 1
ATOM 6112 C CA . ARG B 1 337 ? 0.922 35.156 17.5 1 97.12 337 ARG B CA 1
ATOM 6113 C C . ARG B 1 337 ? 0.868 33.781 16.859 1 97.12 337 ARG B C 1
ATOM 6115 O O . ARG B 1 337 ? 1.809 33.344 16.188 1 97.12 337 ARG B O 1
ATOM 6122 N N . TYR B 1 338 ? -0.128 33.031 17.109 1 98.19 338 TYR B N 1
ATOM 6123 C CA . TYR B 1 338 ? -0.348 31.703 16.547 1 98.19 338 TYR B CA 1
ATOM 6124 C C . TYR B 1 338 ? -1.833 31.453 16.312 1 98.19 338 TYR B C 1
ATOM 6126 O O . TYR B 1 338 ? -2.682 32.188 16.797 1 98.19 338 TYR B O 1
ATOM 6134 N N . THR B 1 339 ? -2.135 30.469 15.484 1 98.25 339 THR B N 1
ATOM 6135 C CA . THR B 1 339 ? -3.5 29.984 15.305 1 98.25 339 THR B CA 1
ATOM 6136 C C . THR B 1 339 ? -3.82 28.875 16.312 1 98.25 339 THR B C 1
ATOM 6138 O O . THR B 1 339 ? -3.182 27.828 16.297 1 98.25 339 THR B O 1
ATOM 6141 N N . LEU B 1 340 ? -4.75 29.141 17.234 1 98.75 340 LEU B N 1
ATOM 6142 C CA . LEU B 1 340 ? -5.191 28.094 18.156 1 98.75 340 LEU B CA 1
ATOM 6143 C C . LEU B 1 340 ? -5.941 27 17.406 1 98.75 340 LEU B C 1
ATOM 6145 O O . LEU B 1 340 ? -7.023 27.234 16.859 1 98.75 340 LEU B O 1
ATOM 6149 N N . PRO B 1 341 ? -5.359 25.812 17.312 1 98.75 341 PRO B N 1
ATOM 6150 C CA . PRO B 1 341 ? -6.059 24.734 16.594 1 98.75 341 PRO B CA 1
ATOM 6151 C C . PRO B 1 341 ? -7.273 24.219 17.359 1 98.75 341 PRO B C 1
ATOM 6153 O O . PRO B 1 341 ? -7.207 24.031 18.578 1 98.75 341 PRO B O 1
ATOM 6156 N N . GLU B 1 342 ? -8.305 24 16.672 1 98.75 342 GLU B N 1
ATOM 6157 C CA . GLU B 1 342 ? -9.531 23.469 17.266 1 98.75 342 GLU B CA 1
ATOM 6158 C C . GLU B 1 342 ? -9.727 22 16.938 1 98.75 342 GLU B C 1
ATOM 6160 O O . GLU B 1 342 ? -10.664 21.359 17.422 1 98.75 342 GLU B O 1
ATOM 6165 N N . GLY B 1 343 ? -8.852 21.438 16.109 1 98.62 343 GLY B N 1
ATOM 6166 C CA . GLY B 1 343 ? -8.789 20.016 15.789 1 98.62 343 GLY B CA 1
ATOM 6167 C C . GLY B 1 343 ? -7.402 19.562 15.367 1 98.62 343 GLY B C 1
ATOM 6168 O O . GLY B 1 343 ? -6.473 20.375 15.312 1 98.62 343 GLY B O 1
ATOM 6169 N N . SER B 1 344 ? -7.242 18.266 15.195 1 98.38 344 SER B N 1
ATOM 6170 C CA . SER B 1 344 ? -5.977 17.641 14.828 1 98.38 344 SER B CA 1
ATOM 6171 C C . SER B 1 344 ? -4.934 17.812 15.922 1 98.38 344 SER B C 1
ATOM 6173 O O . SER B 1 344 ? -5.262 17.797 17.109 1 98.38 344 SER B O 1
ATOM 6175 N N . TYR B 1 345 ? -3.658 17.859 15.664 1 98.69 345 TYR B N 1
ATOM 6176 C CA . TYR B 1 345 ? -2.643 18.062 16.688 1 98.69 345 TYR B CA 1
ATOM 6177 C C . TYR B 1 345 ? -1.504 18.938 16.156 1 98.69 345 TYR B C 1
ATOM 6179 O O . TYR B 1 345 ? -0.333 18.672 16.453 1 98.69 345 TYR B O 1
ATOM 6187 N N . PHE B 1 346 ? -1.883 20 15.336 1 98.56 346 PHE B N 1
ATOM 6188 C CA . PHE B 1 346 ? -0.905 20.922 14.773 1 98.56 346 PHE B CA 1
ATOM 6189 C C . PHE B 1 346 ? -1.229 22.359 15.164 1 98.56 346 PHE B C 1
ATOM 6191 O O . PHE B 1 346 ? -2.398 22.75 15.195 1 98.56 346 PHE B O 1
ATOM 6198 N N . ILE B 1 347 ? -0.206 23.141 15.398 1 98.56 347 ILE B N 1
ATOM 6199 C CA . ILE B 1 347 ? -0.312 24.562 15.672 1 98.56 347 ILE B CA 1
ATOM 6200 C C . ILE B 1 347 ? 0.473 25.344 14.625 1 98.56 347 ILE B C 1
ATOM 6202 O O . ILE B 1 347 ? 1.603 24.984 14.289 1 98.56 347 ILE B O 1
ATOM 6206 N N . LEU B 1 348 ? -0.124 26.312 14.055 1 98.5 348 LEU B N 1
ATOM 6207 C CA . LEU B 1 348 ? 0.583 27.234 13.172 1 98.5 348 LEU B CA 1
ATOM 6208 C C . LEU B 1 348 ? 1.048 28.469 13.938 1 98.5 348 LEU B C 1
ATOM 6210 O O . LEU B 1 348 ? 0.226 29.266 14.406 1 98.5 348 LEU B O 1
ATOM 6214 N N . LEU B 1 349 ? 2.318 28.625 14.078 1 98.19 349 LEU B N 1
ATOM 6215 C CA . LEU B 1 349 ? 2.936 29.797 14.703 1 98.19 349 LEU B CA 1
ATOM 6216 C C . LEU B 1 349 ? 3.279 30.844 13.656 1 98.19 349 LEU B C 1
ATOM 6218 O O . LEU B 1 349 ? 3.84 30.531 12.602 1 98.19 349 LEU B O 1
ATOM 6222 N N . ASP B 1 350 ? 2.84 32.062 13.867 1 97.44 350 ASP B N 1
ATOM 6223 C CA . ASP B 1 350 ? 3.277 33.156 13.031 1 97.44 350 ASP B CA 1
ATOM 6224 C C . ASP B 1 350 ? 4.746 33.5 13.281 1 97.44 350 ASP B C 1
ATOM 6226 O O . ASP B 1 350 ? 5.113 33.938 14.367 1 97.44 350 ASP B O 1
ATOM 6230 N N . ILE B 1 351 ? 5.578 33.281 12.273 1 96.94 351 ILE B N 1
ATOM 6231 C CA . ILE B 1 351 ? 7.016 33.469 12.445 1 96.94 351 ILE B CA 1
ATOM 6232 C C . ILE B 1 351 ? 7.488 34.656 11.633 1 96.94 351 ILE B C 1
ATOM 6234 O O . ILE B 1 351 ? 8.664 34.75 11.281 1 96.94 351 ILE B O 1
ATOM 6238 N N . SER B 1 352 ? 6.586 35.5 11.234 1 95 352 SER B N 1
ATOM 6239 C CA . SER B 1 352 ? 6.906 36.688 10.422 1 95 352 SER B CA 1
ATOM 6240 C C . SER B 1 352 ? 7.914 37.594 11.117 1 95 352 SER B C 1
ATOM 6242 O O . SER B 1 352 ? 8.703 38.25 10.461 1 95 352 SER B O 1
ATOM 6244 N N . ASN B 1 353 ? 7.898 37.531 12.438 1 94.19 353 ASN B N 1
ATOM 6245 C CA . ASN B 1 353 ? 8.719 38.469 13.188 1 94.19 353 ASN B CA 1
ATOM 6246 C C . ASN B 1 353 ? 10.031 37.844 13.641 1 94.19 353 ASN B C 1
ATOM 6248 O O . ASN B 1 353 ? 10.805 38.469 14.367 1 94.19 353 ASN B O 1
ATOM 6252 N N . VAL B 1 354 ? 10.258 36.625 13.25 1 95.69 354 VAL B N 1
ATOM 6253 C CA . VAL B 1 354 ? 11.531 35.969 13.578 1 95.69 354 VAL B CA 1
ATOM 6254 C C . VAL B 1 354 ? 12.633 36.531 12.688 1 95.69 354 VAL B C 1
ATOM 6256 O O . VAL B 1 354 ? 12.531 36.5 11.453 1 95.69 354 VAL B O 1
ATOM 6259 N N . GLU B 1 355 ? 13.609 37.031 13.289 1 95.94 355 GLU B N 1
ATOM 6260 C CA . GLU B 1 355 ? 14.734 37.594 12.562 1 95.94 355 GLU B CA 1
ATOM 6261 C C . GLU B 1 355 ? 15.953 36.688 12.617 1 95.94 355 GLU B C 1
ATOM 6263 O O . GLU B 1 355 ? 16.234 36.094 13.656 1 95.94 355 GLU B O 1
ATOM 6268 N N . PHE B 1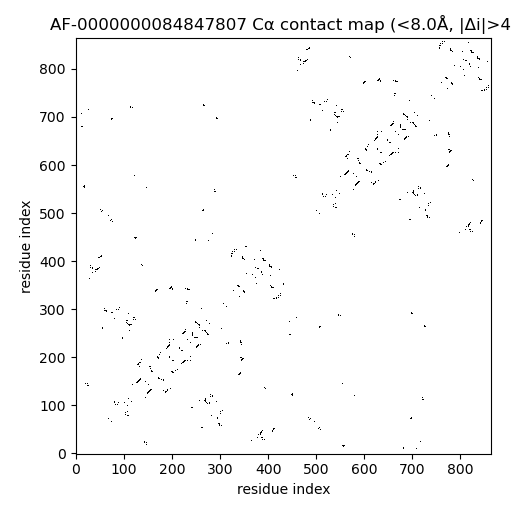 356 ? 16.547 36.438 11.492 1 95.44 356 PHE B N 1
ATOM 6269 C CA . PHE B 1 356 ? 17.797 35.719 11.391 1 95.44 356 PHE B CA 1
ATOM 6270 C C . PHE B 1 356 ? 18.781 36.469 10.492 1 95.44 356 PHE B C 1
ATOM 6272 O O . PHE B 1 356 ? 18.375 37.219 9.617 1 95.44 356 PHE B O 1
ATOM 6279 N N . PRO B 1 357 ? 20.109 36.312 10.719 1 94.69 357 PRO B N 1
ATOM 6280 C CA . PRO B 1 357 ? 21.094 37.062 9.938 1 94.69 357 PRO B CA 1
ATOM 6281 C C . PRO B 1 357 ? 21.031 36.75 8.445 1 94.69 357 PRO B C 1
ATOM 6283 O O . PRO B 1 357 ? 20.812 35.625 8.062 1 94.69 357 PRO B O 1
ATOM 6286 N N . GLU B 1 358 ? 21.266 37.75 7.664 1 90.69 358 GLU B N 1
ATOM 6287 C CA . GLU B 1 358 ? 21.25 37.594 6.215 1 90.69 358 GLU B CA 1
ATOM 6288 C C . GLU B 1 358 ? 22.312 36.594 5.75 1 90.69 358 GLU B C 1
ATOM 6290 O O . GLU B 1 358 ? 22.109 35.875 4.766 1 90.69 358 GLU B O 1
ATOM 6295 N N . ASP B 1 359 ? 23.422 36.531 6.492 1 94.81 359 ASP B N 1
ATOM 6296 C CA . ASP B 1 359 ? 24.531 35.688 6.086 1 94.81 359 ASP B CA 1
ATOM 6297 C C . ASP B 1 359 ? 24.547 34.375 6.859 1 94.81 359 ASP B C 1
ATOM 6299 O O . ASP B 1 359 ? 25.578 33.719 6.98 1 94.81 359 ASP B O 1
ATOM 6303 N N . TYR B 1 360 ? 23.312 34.125 7.496 1 96.56 360 TYR B N 1
ATOM 6304 C CA . TYR B 1 360 ? 23.219 32.844 8.195 1 96.56 360 TYR B CA 1
ATOM 6305 C C . TYR B 1 360 ? 23.547 31.672 7.254 1 96.56 360 TYR B C 1
ATOM 6307 O O . TYR B 1 360 ? 23.141 31.672 6.094 1 96.56 360 TYR B O 1
ATOM 6315 N N . PRO B 1 361 ? 24.375 30.625 7.684 1 96.06 361 PRO B N 1
ATOM 6316 C CA . PRO B 1 361 ? 24.812 29.531 6.828 1 96.06 361 PRO B CA 1
ATOM 6317 C C . PRO B 1 361 ? 23.719 28.469 6.613 1 96.06 361 PRO B C 1
ATOM 6319 O O . PRO B 1 361 ? 23.844 27.344 7.094 1 96.06 361 PRO B O 1
ATOM 6322 N N . PHE B 1 362 ? 22.75 28.844 5.859 1 96.94 362 PHE B N 1
ATOM 6323 C CA . PHE B 1 362 ? 21.688 27.906 5.527 1 96.94 362 PHE B CA 1
ATOM 6324 C C . PHE B 1 362 ? 22.203 26.828 4.578 1 96.94 362 PHE B C 1
ATOM 6326 O O . PHE B 1 362 ? 23.047 27.094 3.721 1 96.94 362 PHE B O 1
ATOM 6333 N N . PRO B 1 363 ? 21.766 25.625 4.77 1 95.44 363 PRO B N 1
ATOM 6334 C CA . PRO B 1 363 ? 22.109 24.594 3.781 1 95.44 363 PRO B CA 1
ATOM 6335 C C . PRO B 1 363 ? 21.453 24.828 2.426 1 95.44 363 PRO B C 1
ATOM 6337 O O . PRO B 1 363 ? 20.438 25.531 2.344 1 95.44 363 PRO B O 1
ATOM 6340 N N . GLU B 1 364 ? 21.969 24.188 1.416 1 93.75 364 GLU B N 1
ATOM 6341 C CA . GLU B 1 364 ? 21.469 24.344 0.053 1 93.75 364 GLU B CA 1
ATOM 6342 C C . GLU B 1 364 ? 20.016 23.875 -0.056 1 93.75 364 GLU B C 1
ATOM 6344 O O . GLU B 1 364 ? 19.234 24.422 -0.841 1 93.75 364 GLU B O 1
ATOM 6349 N N . SER B 1 365 ? 19.609 22.984 0.799 1 91.5 365 SER B N 1
ATOM 6350 C CA . SER B 1 365 ? 18.297 22.328 0.722 1 91.5 365 SER B CA 1
ATOM 6351 C C . SER B 1 365 ? 17.188 23.312 1.065 1 91.5 365 SER B C 1
ATOM 6353 O O . SER B 1 365 ? 16.016 23.094 0.712 1 91.5 365 SER B O 1
ATOM 6355 N N . VAL B 1 366 ? 17.516 24.406 1.77 1 94.31 366 VAL B N 1
ATOM 6356 C CA . VAL B 1 366 ? 16.453 25.328 2.158 1 94.31 366 VAL B CA 1
ATOM 6357 C C . VAL B 1 366 ? 16.531 26.594 1.31 1 94.31 366 VAL B C 1
ATOM 6359 O O . VAL B 1 366 ? 15.633 27.438 1.377 1 94.31 366 VAL B O 1
ATOM 6362 N N . MET B 1 367 ? 17.625 26.703 0.543 1 92.38 367 MET B N 1
ATOM 6363 C CA . MET B 1 367 ? 17.797 27.891 -0.294 1 92.38 367 MET B CA 1
ATOM 6364 C C . MET B 1 367 ? 16.844 27.859 -1.482 1 92.38 367 MET B C 1
ATOM 6366 O O . MET B 1 367 ? 16.594 26.797 -2.057 1 92.38 367 MET B O 1
ATOM 6370 N N . GLY B 1 368 ? 16.281 28.969 -1.874 1 88 368 GLY B N 1
ATOM 6371 C CA . GLY B 1 368 ? 15.383 29.062 -3.012 1 88 368 GLY B CA 1
ATOM 6372 C C . GLY B 1 368 ? 13.953 28.672 -2.674 1 88 368 GLY B C 1
ATOM 6373 O O . GLY B 1 368 ? 13.094 28.609 -3.557 1 88 368 GLY B O 1
ATOM 6374 N N . ARG B 1 369 ? 13.703 28.391 -1.47 1 92.06 369 ARG B N 1
ATOM 6375 C CA . ARG B 1 369 ? 12.359 28.078 -0.996 1 92.06 369 ARG B CA 1
ATOM 6376 C C . ARG B 1 369 ? 11.75 29.25 -0.237 1 92.06 369 ARG B C 1
ATOM 6378 O O . ARG B 1 369 ? 12.273 30.375 -0.289 1 92.06 369 ARG B O 1
ATOM 6385 N N . GLY B 1 370 ? 10.672 29.062 0.336 1 92.19 370 GLY B N 1
ATOM 6386 C CA . GLY B 1 370 ? 10.031 30.141 1.088 1 92.19 370 GLY B CA 1
ATOM 6387 C C . GLY B 1 370 ? 10.836 30.578 2.299 1 92.19 370 GLY B C 1
ATOM 6388 O O . GLY B 1 370 ? 11.648 29.812 2.818 1 92.19 370 GLY B O 1
ATOM 6389 N N . ARG B 1 371 ? 10.609 31.781 2.723 1 95.62 371 ARG B N 1
ATOM 6390 C CA . ARG B 1 371 ? 11.305 32.312 3.883 1 95.62 371 ARG B CA 1
ATOM 6391 C C . ARG B 1 371 ? 11.148 31.422 5.098 1 95.62 371 ARG B C 1
ATOM 6393 O O . ARG B 1 371 ? 12.055 31.312 5.926 1 95.62 371 ARG B O 1
ATOM 6400 N N . ASP B 1 372 ? 10.008 30.781 5.141 1 97.44 372 ASP B N 1
ATOM 6401 C CA . ASP B 1 372 ? 9.711 29.938 6.289 1 97.44 372 ASP B CA 1
ATOM 6402 C C . ASP B 1 372 ? 10.648 28.734 6.34 1 97.44 372 ASP B C 1
ATOM 6404 O O . ASP B 1 372 ? 10.898 28.172 7.41 1 97.44 372 ASP B O 1
ATOM 6408 N N . PHE B 1 373 ? 11.188 28.297 5.211 1 96.81 373 PHE B N 1
ATOM 6409 C CA . PHE B 1 373 ? 12.188 27.234 5.227 1 96.81 373 PHE B CA 1
ATOM 6410 C C . PHE B 1 373 ? 13.43 27.672 6 1 96.81 373 PHE B C 1
ATOM 6412 O O . PHE B 1 373 ? 13.93 26.922 6.852 1 96.81 373 PHE B O 1
ATOM 6419 N N . ARG B 1 374 ? 13.891 28.828 5.727 1 97.12 374 ARG B N 1
ATOM 6420 C CA . ARG B 1 374 ? 15.055 29.375 6.418 1 97.12 374 ARG B CA 1
ATOM 6421 C C . ARG B 1 374 ? 14.742 29.641 7.887 1 97.12 374 ARG B C 1
ATOM 6423 O O . ARG B 1 374 ? 15.547 29.328 8.766 1 97.12 374 ARG B O 1
ATOM 6430 N N . ALA B 1 375 ? 13.609 30.219 8.156 1 97.56 375 ALA B N 1
ATOM 6431 C CA . ALA B 1 375 ? 13.227 30.531 9.531 1 97.56 375 ALA B CA 1
ATOM 6432 C C . ALA B 1 375 ? 13.133 29.25 10.367 1 97.56 375 ALA B C 1
ATOM 6434 O O . ALA B 1 375 ? 13.617 29.219 11.5 1 97.56 375 ALA B O 1
ATOM 6435 N N . CYS B 1 376 ? 12.484 28.219 9.844 1 97.88 376 CYS B N 1
ATOM 6436 C CA . CYS B 1 376 ? 12.344 26.953 10.547 1 97.88 376 CYS B CA 1
ATOM 6437 C C . CYS B 1 376 ? 13.703 26.312 10.789 1 97.88 376 CYS B C 1
ATOM 6439 O O . CYS B 1 376 ? 13.945 25.75 11.852 1 97.88 376 CYS B O 1
ATOM 6441 N N . TRP B 1 377 ? 14.547 26.406 9.703 1 97.69 377 TRP B N 1
ATOM 6442 C CA . TRP B 1 377 ? 15.898 25.875 9.867 1 97.69 377 TRP B CA 1
ATOM 6443 C C . TRP B 1 377 ? 16.641 26.625 10.977 1 97.69 377 TRP B C 1
ATOM 6445 O O . TRP B 1 377 ? 17.266 26 11.844 1 97.69 377 TRP B O 1
ATOM 6455 N N . PHE B 1 378 ? 16.562 27.922 10.953 1 97.62 378 PHE B N 1
ATOM 6456 C CA . PHE B 1 378 ? 17.219 28.781 11.938 1 97.62 378 PHE B CA 1
ATOM 6457 C C . PHE B 1 378 ? 16.734 28.438 13.344 1 97.62 378 PHE B C 1
ATOM 6459 O O . PHE B 1 378 ? 17.547 28.281 14.258 1 97.62 378 PHE B O 1
ATOM 6466 N N . MET B 1 379 ? 15.469 28.297 13.508 1 97.44 379 MET B N 1
ATOM 6467 C CA . MET B 1 379 ? 14.898 27.969 14.812 1 97.44 379 MET B CA 1
ATOM 6468 C C . MET B 1 379 ? 15.375 26.594 15.281 1 97.44 379 MET B C 1
ATOM 6470 O O . MET B 1 379 ? 15.68 26.422 16.469 1 97.44 379 MET B O 1
ATOM 6474 N N . ALA B 1 380 ? 15.414 25.609 14.406 1 97.56 380 ALA B N 1
ATOM 6475 C CA . ALA B 1 380 ? 15.898 24.281 14.766 1 97.56 380 ALA B CA 1
ATOM 6476 C C . ALA B 1 380 ? 17.344 24.328 15.25 1 97.56 380 ALA B C 1
ATOM 6478 O O . ALA B 1 380 ? 17.703 23.672 16.219 1 97.56 380 ALA B O 1
ATOM 6479 N N . MET B 1 381 ? 18.125 25.172 14.586 1 97.25 381 MET B N 1
ATOM 6480 C CA . MET B 1 381 ? 19.562 25.25 14.883 1 97.25 381 MET B CA 1
ATOM 6481 C C . MET B 1 381 ? 19.812 26.047 16.141 1 97.25 381 MET B C 1
ATOM 6483 O O . MET B 1 381 ? 20.641 25.672 16.984 1 97.25 381 MET B O 1
ATOM 6487 N N . GLU B 1 382 ? 19.109 27.172 16.312 1 96.94 382 GLU B N 1
ATOM 6488 C CA . GLU B 1 382 ? 19.453 28.125 17.359 1 96.94 382 GLU B CA 1
ATOM 6489 C C . GLU B 1 382 ? 18.609 27.875 18.609 1 96.94 382 GLU B C 1
ATOM 6491 O O . GLU B 1 382 ? 19.062 28.141 19.734 1 96.94 382 GLU B O 1
ATOM 6496 N N . ILE B 1 383 ? 17.391 27.406 18.391 1 96.38 383 ILE B N 1
ATOM 6497 C CA . ILE B 1 383 ? 16.453 27.219 19.5 1 96.38 383 ILE B CA 1
ATOM 6498 C C . ILE B 1 383 ? 16.422 25.75 19.906 1 96.38 383 ILE B C 1
ATOM 6500 O O . ILE B 1 383 ? 16.125 25.422 21.062 1 96.38 383 ILE B O 1
ATOM 6504 N N . GLY B 1 384 ? 16.609 24.891 18.922 1 97.44 384 GLY B N 1
ATOM 6505 C CA . GLY B 1 384 ? 16.625 23.453 19.172 1 97.44 384 GLY B CA 1
ATOM 6506 C C . GLY B 1 384 ? 15.25 22.828 19.109 1 97.44 384 GLY B C 1
ATOM 6507 O O . GLY B 1 384 ? 14.977 21.828 19.797 1 97.44 384 GLY B O 1
ATOM 6508 N N . VAL B 1 385 ? 14.352 23.422 18.5 1 97.81 385 VAL B N 1
ATOM 6509 C CA . VAL B 1 385 ? 13.016 22.875 18.25 1 97.81 385 VAL B CA 1
ATOM 6510 C C . VAL B 1 385 ? 12.711 22.906 16.766 1 97.81 385 VAL B C 1
ATOM 6512 O O . VAL B 1 385 ? 12.789 23.969 16.125 1 97.81 385 VAL B O 1
ATOM 6515 N N . SER B 1 386 ? 12.469 21.766 16.234 1 97 386 SER B N 1
ATOM 6516 C CA . SER B 1 386 ? 12.195 21.703 14.812 1 97 386 SER B CA 1
ATOM 6517 C C . SER B 1 386 ? 10.703 21.844 14.523 1 97 386 SER B C 1
ATOM 6519 O O . SER B 1 386 ? 9.875 21.547 15.391 1 97 386 SER B O 1
ATOM 6521 N N . SER B 1 387 ? 10.367 22.344 13.398 1 97.38 387 SER B N 1
ATOM 6522 C CA . SER B 1 387 ? 9.039 22.578 12.852 1 97.38 387 SER B CA 1
ATOM 6523 C C . SER B 1 387 ? 8.992 22.297 11.359 1 97.38 387 SER B C 1
ATOM 6525 O O . SER B 1 387 ? 9.945 21.734 10.797 1 97.38 387 SER B O 1
ATOM 6527 N N . ILE B 1 388 ? 7.848 22.562 10.711 1 97.38 388 ILE B N 1
ATOM 6528 C CA . ILE B 1 388 ? 7.699 22.359 9.273 1 97.38 388 ILE B CA 1
ATOM 6529 C C . ILE B 1 388 ? 7.223 23.656 8.617 1 97.38 388 ILE B C 1
ATOM 6531 O O . ILE B 1 388 ? 6.254 24.266 9.07 1 97.38 388 ILE B O 1
ATOM 6535 N N . PRO B 1 389 ? 7.977 24.094 7.605 1 97.69 389 PRO B N 1
ATOM 6536 C CA . PRO B 1 389 ? 7.523 25.281 6.875 1 97.69 389 PRO B CA 1
ATOM 6537 C C . PRO B 1 389 ? 6.172 25.062 6.191 1 97.69 389 PRO B C 1
ATOM 6539 O O . PRO B 1 389 ? 5.988 24.094 5.469 1 97.69 389 PRO B O 1
ATOM 6542 N N . VAL B 1 390 ? 5.258 25.953 6.324 1 97.62 390 VAL B N 1
ATOM 6543 C CA . VAL B 1 390 ? 3.881 25.75 5.883 1 97.62 390 VAL B CA 1
ATOM 6544 C C . VAL B 1 390 ? 3.777 26.031 4.383 1 97.62 390 VAL B C 1
ATOM 6546 O O . VAL B 1 390 ? 2.879 25.5 3.717 1 97.62 390 VAL B O 1
ATOM 6549 N N . SER B 1 391 ? 4.727 26.828 3.861 1 96.44 391 SER B N 1
ATOM 6550 C CA . SER B 1 391 ? 4.707 27.109 2.428 1 96.44 391 SER B CA 1
ATOM 6551 C C . SER B 1 391 ? 4.812 25.828 1.614 1 96.44 391 SER B C 1
ATOM 6553 O O . SER B 1 391 ? 4.379 25.781 0.461 1 96.44 391 SER B O 1
ATOM 6555 N N . GLU B 1 392 ? 5.363 24.75 2.268 1 94 392 GLU B N 1
ATOM 6556 C CA . GLU B 1 392 ? 5.488 23.453 1.616 1 94 392 GLU B CA 1
ATOM 6557 C C . GLU B 1 392 ? 4.121 22.906 1.22 1 94 392 GLU B C 1
ATOM 6559 O O . GLU B 1 392 ? 4.02 22.078 0.308 1 94 392 GLU B O 1
ATOM 6564 N N . PHE B 1 393 ? 3.086 23.359 1.84 1 96.25 393 PHE B N 1
ATOM 6565 C CA . PHE B 1 393 ? 1.751 22.797 1.67 1 96.25 393 PHE B CA 1
ATOM 6566 C C . PHE B 1 393 ? 0.918 23.672 0.729 1 96.25 393 PHE B C 1
ATOM 6568 O O . PHE B 1 393 ? -0.312 23.594 0.742 1 96.25 393 PHE B O 1
ATOM 6575 N N . TYR B 1 394 ? 1.593 24.562 0.019 1 96.25 394 TYR B N 1
ATOM 6576 C CA . TYR B 1 394 ? 1.001 25.422 -0.994 1 96.25 394 TYR B CA 1
ATOM 6577 C C . TYR B 1 394 ? 1.618 25.172 -2.363 1 96.25 394 TYR B C 1
ATOM 6579 O O . TYR B 1 394 ? 2.74 24.656 -2.459 1 96.25 394 TYR B O 1
ATOM 6587 N N . CYS B 1 395 ? 0.885 25.469 -3.385 1 93.44 395 CYS B N 1
ATOM 6588 C CA . CYS B 1 395 ? 1.521 25.562 -4.695 1 93.44 395 CYS B CA 1
ATOM 6589 C C . CYS B 1 395 ? 2.484 26.734 -4.75 1 93.44 395 CYS B C 1
ATOM 6591 O O . CYS B 1 395 ? 2.48 27.594 -3.863 1 93.44 395 CYS B O 1
ATOM 6593 N N . GLU B 1 396 ? 3.244 26.75 -5.762 1 90 396 GLU B N 1
ATOM 6594 C CA . GLU B 1 396 ? 4.266 27.781 -5.891 1 90 396 GLU B CA 1
ATOM 6595 C C . GLU B 1 396 ? 3.643 29.172 -5.93 1 90 396 GLU B C 1
ATOM 6597 O O . GLU B 1 396 ? 4.141 30.094 -5.293 1 90 396 GLU B O 1
ATOM 6602 N N . GLU B 1 397 ? 2.545 29.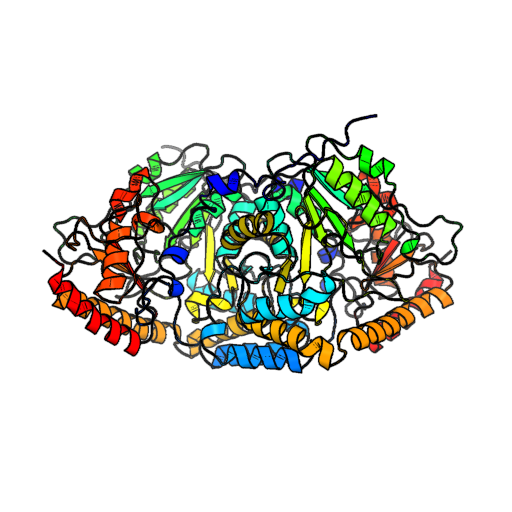312 -6.562 1 92.5 397 GLU B N 1
ATOM 6603 C CA . GLU B 1 397 ? 1.897 30.609 -6.766 1 92.5 397 GLU B CA 1
ATOM 6604 C C . GLU B 1 397 ? 1.335 31.156 -5.461 1 92.5 397 GLU B C 1
ATOM 6606 O O . GLU B 1 397 ? 1.206 32.375 -5.297 1 92.5 397 GLU B O 1
ATOM 6611 N N . HIS B 1 398 ? 0.975 30.25 -4.555 1 94.81 398 HIS B N 1
ATOM 6612 C CA . HIS B 1 398 ? 0.336 30.672 -3.311 1 94.81 398 HIS B CA 1
ATOM 6613 C C . HIS B 1 398 ? 1.285 30.531 -2.125 1 94.81 398 HIS B C 1
ATOM 6615 O O . HIS B 1 398 ? 0.883 30.719 -0.975 1 94.81 398 HIS B O 1
ATOM 6621 N N . ALA B 1 399 ? 2.537 30.203 -2.342 1 93.44 399 ALA B N 1
ATOM 6622 C CA . ALA B 1 399 ? 3.486 29.859 -1.285 1 93.44 399 ALA B CA 1
ATOM 6623 C C . ALA B 1 399 ? 3.629 31 -0.287 1 93.44 399 ALA B C 1
ATOM 6625 O O . ALA B 1 399 ? 3.838 30.766 0.906 1 93.44 399 ALA B O 1
ATOM 6626 N N . ASN B 1 400 ? 3.502 32.25 -0.771 1 93.75 400 ASN B N 1
ATOM 6627 C CA . ASN B 1 400 ? 3.66 33.406 0.065 1 93.75 400 ASN B CA 1
ATOM 6628 C C . ASN B 1 400 ? 2.635 33.438 1.194 1 93.75 400 ASN B C 1
ATOM 6630 O O . ASN B 1 400 ? 2.889 34.031 2.254 1 93.75 400 ASN B O 1
ATOM 6634 N N . LEU B 1 401 ? 1.496 32.781 0.99 1 93.31 401 LEU B N 1
ATOM 6635 C CA . LEU B 1 401 ? 0.45 32.75 2.006 1 93.31 401 LEU B CA 1
ATOM 6636 C C . LEU B 1 401 ? 0.891 31.906 3.203 1 93.31 401 LEU B C 1
ATOM 6638 O O . LEU B 1 401 ? 0.44 32.156 4.328 1 93.31 401 LEU B O 1
ATOM 6642 N N . GLY B 1 402 ? 1.748 30.953 2.963 1 95.56 402 GLY B N 1
ATOM 6643 C CA . GLY B 1 402 ? 2.18 30.031 4.004 1 95.56 402 GLY B CA 1
ATOM 6644 C C . GLY B 1 402 ? 3.492 30.438 4.648 1 95.56 402 GLY B C 1
ATOM 6645 O O . GLY B 1 402 ? 3.826 29.953 5.734 1 95.56 402 GLY B O 1
ATOM 6646 N N . GLU B 1 403 ? 4.262 31.375 4.051 1 96.25 403 GLU B N 1
ATOM 6647 C CA . GLU B 1 403 ? 5.633 31.703 4.438 1 96.25 403 GLU B CA 1
ATOM 6648 C C . GLU B 1 403 ? 5.68 32.312 5.832 1 96.25 403 GLU B C 1
ATOM 6650 O O . GLU B 1 403 ? 6.727 32.344 6.48 1 96.25 403 GLU B O 1
ATOM 6655 N N . ALA B 1 404 ? 4.57 32.781 6.258 1 96.31 404 ALA B N 1
ATOM 6656 C CA . ALA B 1 404 ? 4.527 33.469 7.547 1 96.31 404 ALA B CA 1
ATOM 6657 C C . ALA B 1 404 ? 4.398 32.469 8.695 1 96.31 404 ALA B C 1
ATOM 6659 O O . ALA B 1 404 ? 4.484 32.844 9.867 1 96.31 404 ALA B O 1
ATOM 6660 N N . TYR B 1 405 ? 4.309 31.188 8.367 1 97.94 405 TYR B N 1
ATOM 6661 C CA . TYR B 1 405 ? 3.922 30.266 9.43 1 97.94 405 TYR B CA 1
ATOM 6662 C C . TYR B 1 405 ? 4.891 29.078 9.508 1 97.94 405 TYR B C 1
ATOM 6664 O O . TYR B 1 405 ? 5.48 28.688 8.5 1 97.94 405 TYR B O 1
ATOM 6672 N N . ALA B 1 406 ? 5.047 28.578 10.68 1 98.31 406 ALA B N 1
ATOM 6673 C CA . ALA B 1 406 ? 5.668 27.297 10.984 1 98.31 406 ALA B CA 1
ATOM 6674 C C . ALA B 1 406 ? 4.684 26.359 11.688 1 98.31 406 ALA B C 1
ATOM 6676 O O . ALA B 1 406 ? 3.916 26.797 12.555 1 98.31 406 ALA B O 1
ATOM 6677 N N . ARG B 1 407 ? 4.656 25.141 11.305 1 98.56 407 ARG B N 1
ATOM 6678 C CA . ARG B 1 407 ? 3.762 24.156 11.914 1 98.56 407 ARG B CA 1
ATOM 6679 C C . ARG B 1 407 ? 4.484 23.359 12.984 1 98.56 407 ARG B C 1
ATOM 6681 O O . ARG B 1 407 ? 5.562 22.812 12.742 1 98.56 407 ARG B O 1
ATOM 6688 N N . PHE B 1 408 ? 3.924 23.281 14.172 1 98.38 408 PHE B N 1
ATOM 6689 C CA . PHE B 1 408 ? 4.402 22.469 15.281 1 98.38 408 PHE B CA 1
ATOM 6690 C C . PHE B 1 408 ? 3.379 21.406 15.656 1 98.38 408 PHE B C 1
ATOM 6692 O O . PHE B 1 408 ? 2.188 21.703 15.781 1 98.38 408 PHE B O 1
ATOM 6699 N N . ALA B 1 409 ? 3.807 20.203 15.828 1 98.12 409 ALA B N 1
ATOM 6700 C CA . ALA B 1 409 ? 2.947 19.125 16.297 1 98.12 409 ALA B CA 1
ATOM 6701 C C . ALA B 1 409 ? 2.953 19.031 17.812 1 98.12 409 ALA B C 1
ATOM 6703 O O . ALA B 1 409 ? 4.012 19.109 18.438 1 98.12 409 ALA B O 1
ATOM 6704 N N . PHE B 1 410 ? 1.803 18.859 18.406 1 98.38 410 PHE B N 1
ATOM 6705 C CA . PHE B 1 410 ? 1.753 18.688 19.859 1 98.38 410 PHE B CA 1
ATOM 6706 C C . PHE B 1 410 ? 1.337 17.266 20.219 1 98.38 410 PHE B C 1
ATOM 6708 O O . PHE B 1 410 ? 0.825 17.031 21.312 1 98.38 410 PHE B O 1
ATOM 6715 N N . CYS B 1 411 ? 1.513 16.328 19.266 1 97.88 411 CYS B N 1
ATOM 6716 C CA . CYS B 1 411 ? 1.236 14.914 19.516 1 97.88 411 CYS B CA 1
ATOM 6717 C C . CYS B 1 411 ? 2.443 14.219 20.141 1 97.88 411 CYS B C 1
ATOM 6719 O O . CYS B 1 411 ? 2.818 13.117 19.719 1 97.88 411 CYS B O 1
ATOM 6721 N N . LYS B 1 412 ? 3.158 14.859 21.094 1 97.88 412 LYS B N 1
ATOM 6722 C CA . LYS B 1 412 ? 4.266 14.328 21.875 1 97.88 412 LYS B CA 1
ATOM 6723 C C . LYS B 1 412 ? 3.893 14.211 23.359 1 97.88 412 LYS B C 1
ATOM 6725 O O . LYS B 1 412 ? 2.887 14.773 23.781 1 97.88 412 LYS B O 1
ATOM 6730 N N . ASP B 1 413 ? 4.652 13.43 24.094 1 96.88 413 ASP B N 1
ATOM 6731 C CA . ASP B 1 413 ? 4.348 13.352 25.516 1 96.88 413 ASP B CA 1
ATOM 6732 C C . ASP B 1 413 ? 4.598 14.688 26.203 1 96.88 413 ASP B C 1
ATOM 6734 O O . ASP B 1 413 ? 5.32 15.539 25.688 1 96.88 413 ASP B O 1
ATOM 6738 N N . VAL B 1 414 ? 4.027 14.891 27.328 1 97.81 414 VAL B N 1
ATOM 6739 C CA . VAL B 1 414 ? 4.004 16.172 28.031 1 97.81 414 VAL B CA 1
ATOM 6740 C C . VAL B 1 414 ? 5.43 16.594 28.391 1 97.81 414 VAL B C 1
ATOM 6742 O O . VAL B 1 414 ? 5.785 17.766 28.281 1 97.81 414 VAL B O 1
ATOM 6745 N N . ASP B 1 415 ? 6.266 15.672 28.781 1 97.69 415 ASP B N 1
ATOM 6746 C CA . ASP B 1 415 ? 7.645 15.977 29.172 1 97.69 415 ASP B CA 1
ATOM 6747 C C . ASP B 1 415 ? 8.422 16.547 27.984 1 97.69 415 ASP B C 1
ATOM 6749 O O . ASP B 1 415 ? 9.18 17.516 28.125 1 97.69 415 ASP B O 1
ATOM 6753 N N . ASN B 1 416 ? 8.25 15.93 26.875 1 96.88 416 ASN B N 1
ATOM 6754 C CA . ASN B 1 416 ? 8.898 16.406 25.656 1 96.88 416 ASN B CA 1
ATOM 6755 C C . ASN B 1 416 ? 8.414 17.812 25.281 1 96.88 416 ASN B C 1
ATOM 6757 O O . ASN B 1 416 ? 9.203 18.656 24.844 1 96.88 416 ASN B O 1
ATOM 6761 N N . LEU B 1 417 ? 7.156 18.109 25.438 1 98.31 417 LEU B N 1
ATOM 6762 C CA . LEU B 1 417 ? 6.578 19.406 25.094 1 98.31 417 LEU B CA 1
ATOM 6763 C C . LEU B 1 417 ? 7.043 20.484 26.078 1 98.31 417 LEU B C 1
ATOM 6765 O O . LEU B 1 417 ? 7.289 21.625 25.688 1 98.31 417 LEU B O 1
ATOM 6769 N N . LYS B 1 418 ? 7.148 20.109 27.297 1 98.5 418 LYS B N 1
ATOM 6770 C CA . LYS B 1 418 ? 7.676 21.047 28.281 1 98.5 418 LYS B CA 1
ATOM 6771 C C . LYS B 1 418 ? 9.133 21.406 27.984 1 98.5 418 LYS B C 1
ATOM 6773 O O . LYS B 1 418 ? 9.531 22.562 28.125 1 98.5 418 LYS B O 1
ATOM 6778 N N . ALA B 1 419 ? 9.898 20.406 27.609 1 98.38 419 ALA B N 1
ATOM 6779 C CA . ALA B 1 419 ? 11.281 20.656 27.203 1 98.38 419 ALA B CA 1
ATOM 6780 C C . ALA B 1 419 ? 11.344 21.578 26 1 98.38 419 ALA B C 1
ATOM 6782 O O . ALA B 1 419 ? 12.195 22.469 25.938 1 98.38 419 ALA B O 1
ATOM 6783 N N . ALA B 1 420 ? 10.5 21.375 25.078 1 98.12 420 ALA B N 1
ATOM 6784 C CA . ALA B 1 420 ? 10.43 22.25 23.906 1 98.12 420 ALA B CA 1
ATOM 6785 C C . ALA B 1 420 ? 10.055 23.672 24.312 1 98.12 420 ALA B C 1
ATOM 6787 O O . ALA B 1 420 ? 10.609 24.641 23.797 1 98.12 420 ALA B O 1
ATOM 6788 N N . ALA B 1 421 ? 9.086 23.781 25.188 1 97.88 421 ALA B N 1
ATOM 6789 C CA . ALA B 1 421 ? 8.656 25.078 25.688 1 97.88 421 ALA B CA 1
ATOM 6790 C C . ALA B 1 421 ? 9.805 25.828 26.344 1 97.88 421 ALA B C 1
ATOM 6792 O O . ALA B 1 421 ? 9.953 27.047 26.156 1 97.88 421 ALA B O 1
ATOM 6793 N N . GLU B 1 422 ? 10.562 25.109 27.078 1 97.94 422 GLU B N 1
ATOM 6794 C CA . GLU B 1 422 ? 11.727 25.719 27.703 1 97.94 422 GLU B CA 1
ATOM 6795 C C . GLU B 1 422 ? 12.719 26.234 26.656 1 97.94 422 GLU B C 1
ATOM 6797 O O . GLU B 1 422 ? 13.227 27.344 26.781 1 97.94 422 GLU B O 1
ATOM 6802 N N . ARG B 1 423 ? 12.977 25.438 25.688 1 97.75 423 ARG B N 1
ATOM 6803 C CA . ARG B 1 423 ? 13.891 25.828 24.625 1 97.75 423 ARG B CA 1
ATOM 6804 C C . ARG B 1 423 ? 13.352 27.016 23.828 1 97.75 423 ARG B C 1
ATOM 6806 O O . ARG B 1 423 ? 14.109 27.875 23.406 1 97.75 423 ARG B O 1
ATOM 6813 N N . PHE B 1 424 ? 12.07 27.016 23.688 1 96.69 424 PHE B N 1
ATOM 6814 C CA . PHE B 1 424 ? 11.414 28.031 22.875 1 96.69 424 PHE B CA 1
ATOM 6815 C C . PHE B 1 424 ? 11.625 29.422 23.484 1 96.69 424 PHE B C 1
ATOM 6817 O O . PHE B 1 424 ? 11.492 30.422 22.781 1 96.69 424 PHE B O 1
ATOM 6824 N N . GLN B 1 425 ? 11.945 29.516 24.719 1 96.44 425 GLN B N 1
ATOM 6825 C CA . GLN B 1 425 ? 12.18 30.797 25.375 1 96.44 425 GLN B CA 1
ATOM 6826 C C . GLN B 1 425 ? 13.32 31.547 24.703 1 96.44 425 GLN B C 1
ATOM 6828 O O . GLN B 1 425 ? 13.359 32.781 24.734 1 96.44 425 GLN B O 1
ATOM 6833 N N . LYS B 1 426 ? 14.18 30.828 24.062 1 96.56 426 LYS B N 1
ATOM 6834 C CA . LYS B 1 426 ? 15.336 31.422 23.391 1 96.56 426 LYS B CA 1
ATOM 6835 C C . LYS B 1 426 ? 14.898 32.281 22.219 1 96.56 426 LYS B C 1
ATOM 6837 O O . LYS B 1 426 ? 15.672 33.125 21.734 1 96.56 426 LYS B O 1
ATOM 6842 N N . ILE B 1 427 ? 13.688 32.125 21.766 1 96.88 427 ILE B N 1
ATOM 6843 C CA . ILE B 1 427 ? 13.219 32.812 20.578 1 96.88 427 ILE B CA 1
ATOM 6844 C C . ILE B 1 427 ? 13.156 34.312 20.844 1 96.88 427 ILE B C 1
ATOM 6846 O O . ILE B 1 427 ? 13.164 35.125 19.906 1 96.88 427 ILE B O 1
ATOM 6850 N N . LYS B 1 428 ? 13.078 34.719 22.047 1 95.44 428 LYS B N 1
ATOM 6851 C CA . LYS B 1 428 ? 13 36.125 22.438 1 95.44 428 LYS B CA 1
ATOM 6852 C C . LYS B 1 428 ? 14.156 36.938 21.844 1 95.44 428 LYS B C 1
ATOM 6854 O O . LYS B 1 428 ? 13.992 38.094 21.516 1 95.44 428 LYS B O 1
ATOM 6859 N N . LYS B 1 429 ? 15.227 36.219 21.688 1 95.94 429 LYS B N 1
ATOM 6860 C CA . LYS B 1 429 ? 16.438 36.844 21.172 1 95.94 429 LYS B CA 1
ATOM 6861 C C . LYS B 1 429 ? 16.281 37.188 19.688 1 95.94 429 LYS B C 1
ATOM 6863 O O . LYS B 1 429 ? 17.047 38 19.141 1 95.94 429 LYS B O 1
ATOM 6868 N N . TYR B 1 430 ? 15.32 36.562 19.109 1 96.44 430 TYR B N 1
ATOM 6869 C CA . TYR B 1 430 ? 15.297 36.594 17.656 1 96.44 430 TYR B CA 1
ATOM 6870 C C . TYR B 1 430 ? 13.977 37.188 17.141 1 96.44 430 TYR B C 1
ATOM 6872 O O . TYR B 1 430 ? 13.625 37.031 15.977 1 96.44 430 TYR B O 1
ATOM 6880 N N . ILE B 1 431 ? 13.25 37.719 17.969 1 94.06 431 ILE B N 1
ATOM 6881 C CA . ILE B 1 431 ? 11.977 38.312 17.562 1 94.06 431 ILE B CA 1
ATOM 6882 C C . ILE B 1 431 ? 12.086 39.844 17.594 1 94.06 431 ILE B C 1
ATOM 6884 O O . ILE B 1 431 ? 12.758 40.406 18.453 1 94.06 431 ILE B O 1
ATOM 6888 N N . LYS B 1 432 ? 11.422 40.5 16.688 1 85.12 432 LYS B N 1
ATOM 6889 C CA . LYS B 1 432 ? 11.344 41.938 16.641 1 85.12 432 LYS B CA 1
ATOM 6890 C C . LYS B 1 432 ? 10.305 42.469 17.625 1 85.12 432 LYS B C 1
ATOM 6892 O O . LYS B 1 432 ? 9.297 41.812 17.891 1 85.12 432 LYS B O 1
#

Organism: Agaricus bisporus var. burnettii (strain JB137-S8 / ATCC MYA-4627 / FGSC 10392) (NCBI:txid597362)

Radius of gyration: 27.94 Å; Cα contacts (8 Å, |Δi|>4): 1894; chains: 2; bounding box: 82×86×68 Å

Nearest PDB structures (foldseek):
  3b46-assembly1_A  TM=9.578E-01  e=4.456E-48  Saccharomyces cerevisiae
  5veq-assembly1_B  TM=9.430E-01  e=1.443E-40  Mus musculus
  5veq-assembly1_A  TM=9.313E-01  e=1.041E-40  Mus musculus
  1dju-assembly1_A  TM=9.342E-01  e=3.828E-34  Pyrococcus horikoshii OT3
  1gd9-assembly1_B  TM=9.223E-01  e=4.758E-34  Pyrococcus horikoshii